Protein AF-A0AAD6RC47-F1 (afdb_monomer_lite)

pLDDT: mean 71.27, std 22.0, range [22.5, 93.69]

Organism: NCBI:txid444605

Foldseek 3Di:
DVVVQVVVLVVLLVLLVLLFVLFFLLQVLLLQLCPPVHQNQLLQLLLVLLLLVLLLVVLVVCVVVVVDDDDDDDVVLLLVLLVLVSLLSLLLVLLPQQWALLQSQLLLLVLLVLLVVCCCVPVVDDADPLLVVLSVLLSQLSNLQRVPDGDDDPVSVVSSVSNSNSLSVSLQSLQVVCVVRVGALSSVSNSNSVSNSVVSNVCSQVSSCVVPVDGSVPRDDDPSSVVSSVSSSVSSSSNSSSSSNNCNVPNSSLSSLVQVVLVVAQVVVVCVPPVDDDDPSNVRSSVSNLVSSLSSQVSVLVVVVVVVVVVVVVVVPDDPVVVVVVVVPDDDDDDDDDPPDPDPDSNVSSVVVVVDGDHHRDSHSSNNSNDPPDDDDDDDDDDDDDDDDDDDDDDDDDDDDDDDDDDDDDDDDDDDDDDDDDDDDDDDDDDDDDDDDDDDDDDDDDDDDDDDDDDDDDDDDDDDDDDDDDDDDDDDDDDDDDDDDDDDDDDDDDDDDDDDDDDDDDDDDDDDDDDDDDDDDPDPPPPPVVVVLVVLVVVVVVLVVVLVVLLVVLVVLLVVLVVQLVVLVVQLVVLVVQLVVLVVVLVVLVVVLVVCVVVVVVVSNVVSVVVSVVSVVSNVVSVVSNVVSVVSNVVSVVSNLVSLVSNLVSLLVSLVSLLVSLVVLLVVLVVLLVVLCVVLVVLVVVLVVLVVVLVVVVVVLVVVLVVLVVVLVVLVVVLVVVLVVLVVVLVVLVVVVVVVVVVPDPCPPCVVVVVVVVVVSVVVSVVSVVVNVVSVVVSVVVNVVSVVVVVVSVVVVVVSVVSVVVSVVSVVVSVVSSVVSNVSSVVSNVSSVVSNVSSVQSVLLSVLLVVQSVVQVVLVVLLVVLVVQLVVLVVVLVVLVVVLVVLVVVLVVLVVVLVVLVVVLVVLVVLLVVLVVVLVVLVVVLVVCVVVVVVVVSVVSVVVSVVSVVVNVVSVVVNVVSVVVSVVSVVVSVVSVVVSVVSVVVSVVSVLSSLVSLLLSLQSLLQQLQQVLVVCVVVVNVVSNVVSNVRSVVSVVSSVVSCVVNVDDPVVDPRQPHHHDSSCSSPDHSVVSLVVCVVSPNPSDD

Sequence (1086 aa):
MESENKKSAVSDVGAWAMNIISSVGIIMANKQLMSANGYAFGFATTLTGFHFTVTALVGLVSNATGLSVSKHVPMWELLWFSVVANVSITGMNLSLMLNSVGFYQISKLSMIPVVCIMEWILHSKQYSKEVKLSVLVVVIGVGVCTVTDVKVNAKGFICACLAVLSTSLQQITIGSLQKKYSIGSFELLSRTAPIQAVSLLILGPFIDYYLNGKFITNYKLSSGAILFIILSCSLAVFCNVSQYLCIGRFSATSFQVLGHMKTICVLTLGWLLFDSELTFKNIMGMFIAVLGMVVYSWAVEAEKRSNAKTTSYTKNSLTEEEIRLLKEGVESMPLKDVELAESKDFGEVVAMMMEEEDGMDSLFEGMVLFTPHQFTDEQPHQQLVEDPLKHPEESQSDDTVNNNSNNTLAEAGASAEEASHHQQLSEPLDENLFSSLQTLTQSQSQSQSDPISPSPTTDPTTQISSASRKKRRASFRIGYARDRTYPPDLNNHNDDDGHDADKNEDDASQSPSSIVANPIDTSLSDSQFKNKKDETLSQFDHLKSQISEKLDAARLLIASVSSARKDSISRRRKAAEDLNLASANHAHLEQQLEVACEAEDFETAERISDSLASAEKEKQTLLLALKDAEAHCDTIDSQMYHALDSQIAAEQECASLLQHFAKDAENNADLVLKNAQILSSKEIDDWFSSSQVLEAKKIELDIESHFINEARSRVSDSIQHSVEDDRNEKEILCKKKDVLAKELDHLLDLVKQKEMEIDENDTRIKAVDERIAAVVSDFKEIQSSINAKFDDLQSRLSQMHLQSEALSTKRKEIDRFLTEEEERGAKLRELVRVSEDEAKVYQEVVVLRKGLKSSILKSREEKLRLAKTEEELTLDVQMLQQEVSAARGSLQELSSTKSSIQQNISSLKQRSLFIDKRVPELEAEKKVAAVARNFKEAARIAAEAKSLGVEKDSLEIGLQKATSELKKLEEDIKDTVDRLQTTEGLILSKEKEVAMARFQRLLLISGAATAERFAALERGDTNEANLLLAEAEAANDEAKKLQPTYNFKEEEFLIPKQFIPVELVSNLGRKQLAELAASAHFPASQ

Radius of gyration: 60.45 Å; chains: 1; bounding box: 132×130×254 Å

Structure (mmCIF, N/CA/C/O backbone):
data_AF-A0AAD6RC47-F1
#
_entry.id   AF-A0AAD6RC47-F1
#
loop_
_atom_site.group_PDB
_atom_site.id
_atom_site.type_symbol
_atom_site.label_atom_id
_atom_site.label_alt_id
_atom_site.label_comp_id
_atom_site.label_asym_id
_atom_site.label_entity_id
_atom_site.label_seq_id
_atom_site.pdbx_PDB_ins_code
_atom_site.Cartn_x
_atom_site.Cartn_y
_atom_site.Cartn_z
_atom_site.occupancy
_atom_site.B_iso_or_equiv
_atom_site.auth_seq_id
_atom_site.auth_comp_id
_atom_site.auth_asym_id
_atom_site.auth_atom_id
_atom_site.pdbx_PDB_model_num
ATOM 1 N N . MET A 1 1 ? -15.053 4.505 -6.612 1.00 35.44 1 MET A N 1
ATOM 2 C CA . MET A 1 1 ? -13.867 5.018 -5.898 1.00 35.44 1 MET A CA 1
ATOM 3 C C . MET A 1 1 ? -12.557 4.698 -6.619 1.00 35.44 1 MET A C 1
ATOM 5 O O . MET A 1 1 ? -11.716 5.579 -6.683 1.00 35.44 1 MET A O 1
ATOM 9 N N . GLU A 1 2 ? -12.356 3.545 -7.270 1.00 28.00 2 GLU A N 1
ATOM 10 C CA . GLU A 1 2 ? -11.095 3.332 -8.023 1.00 28.00 2 GLU A CA 1
ATOM 11 C C . GLU A 1 2 ? -10.909 4.133 -9.298 1.00 28.00 2 GLU A C 1
ATOM 13 O O . GLU A 1 2 ? -9.781 4.488 -9.630 1.00 28.00 2 GLU A O 1
ATOM 18 N N . SER A 1 3 ? -11.992 4.505 -9.979 1.00 29.16 3 SER A N 1
ATOM 19 C CA . SER A 1 3 ? -11.889 5.445 -11.094 1.00 29.16 3 SER A CA 1
ATOM 20 C C . SER A 1 3 ? -11.401 6.831 -10.653 1.00 29.16 3 SER A C 1
ATOM 22 O O . SER A 1 3 ? -11.049 7.632 -11.513 1.00 29.16 3 SER A O 1
ATOM 24 N N . GLU A 1 4 ? -11.415 7.141 -9.351 1.00 34.25 4 GLU A N 1
ATOM 25 C CA . GLU A 1 4 ? -10.848 8.364 -8.763 1.00 34.25 4 GLU A CA 1
ATOM 26 C C . GLU A 1 4 ? -9.430 8.125 -8.216 1.00 34.25 4 GLU A C 1
ATOM 28 O O . GLU A 1 4 ? -8.558 8.959 -8.446 1.00 34.25 4 GLU A O 1
ATOM 33 N N . ASN A 1 5 ? -9.145 6.951 -7.632 1.00 39.72 5 ASN A N 1
ATOM 34 C CA . ASN A 1 5 ? -7.808 6.601 -7.118 1.00 39.72 5 ASN A CA 1
ATOM 35 C C . ASN A 1 5 ? -6.763 6.337 -8.221 1.00 39.72 5 ASN A C 1
ATOM 37 O O . ASN A 1 5 ? -5.630 6.802 -8.118 1.00 39.72 5 ASN A O 1
ATOM 41 N N . LYS A 1 6 ? -7.126 5.678 -9.334 1.00 38.78 6 LYS A N 1
ATOM 42 C CA . LYS A 1 6 ? -6.222 5.566 -10.501 1.00 38.78 6 LYS A CA 1
ATOM 43 C C . LYS A 1 6 ? -5.924 6.938 -11.108 1.00 38.78 6 LYS A C 1
ATOM 45 O O . LYS A 1 6 ? -4.822 7.177 -11.589 1.00 38.78 6 LYS A O 1
ATOM 50 N N . LYS A 1 7 ? -6.878 7.874 -11.032 1.00 42.72 7 LYS A N 1
ATOM 51 C CA . LYS A 1 7 ? -6.669 9.254 -11.489 1.00 42.72 7 LYS A CA 1
ATOM 52 C C . LYS A 1 7 ? -5.703 10.020 -10.589 1.00 42.72 7 LYS A C 1
ATOM 54 O O . LYS A 1 7 ? -4.973 10.846 -11.124 1.00 42.72 7 LYS A O 1
ATOM 59 N N . SER A 1 8 ? -5.660 9.767 -9.276 1.00 52.38 8 SER A N 1
ATOM 60 C CA . SER A 1 8 ? -4.725 10.465 -8.381 1.00 52.38 8 SER A CA 1
ATOM 61 C C . SER A 1 8 ? -3.284 9.997 -8.572 1.00 52.38 8 SER A C 1
ATOM 63 O O . SER A 1 8 ? -2.413 10.845 -8.717 1.00 52.38 8 SER A O 1
ATOM 65 N N . ALA A 1 9 ? -3.033 8.686 -8.675 1.00 55.97 9 ALA A N 1
ATOM 66 C CA . ALA A 1 9 ? -1.687 8.160 -8.933 1.00 55.97 9 ALA A CA 1
ATOM 67 C C . ALA A 1 9 ? -1.164 8.591 -10.315 1.00 55.97 9 ALA A C 1
ATOM 69 O O . ALA A 1 9 ? -0.074 9.146 -10.418 1.00 55.97 9 ALA A O 1
ATOM 70 N N . VAL A 1 10 ? -1.984 8.464 -11.367 1.00 60.69 10 VAL A N 1
ATOM 71 C CA . VAL A 1 10 ? -1.641 8.955 -12.716 1.00 60.69 10 VAL A CA 1
ATOM 72 C C . VAL A 1 10 ? -1.455 10.479 -12.730 1.00 60.69 10 VAL A C 1
ATOM 74 O O . VAL A 1 10 ? -0.577 10.991 -13.422 1.00 60.69 10 VAL A O 1
ATOM 77 N N . SER A 1 11 ? -2.231 11.227 -11.938 1.00 73.94 11 SER A N 1
ATOM 78 C CA . SER A 1 11 ? -2.055 12.678 -11.792 1.00 73.94 11 SER A CA 1
ATOM 79 C C . SER A 1 11 ? -0.764 13.047 -11.059 1.00 73.94 11 SER A C 1
ATOM 81 O O . SER A 1 11 ? -0.188 14.091 -11.364 1.00 73.94 11 SER A O 1
ATOM 83 N N . ASP A 1 12 ? -0.334 12.249 -10.088 1.00 74.75 12 ASP A N 1
ATOM 84 C CA . ASP A 1 12 ? 0.877 12.474 -9.302 1.00 74.75 12 ASP A CA 1
ATOM 85 C C . ASP A 1 12 ? 2.128 12.123 -10.126 1.00 74.75 12 ASP A C 1
ATOM 87 O O . ASP A 1 12 ? 3.067 12.923 -10.185 1.00 74.75 12 ASP A O 1
ATOM 91 N N . VAL A 1 13 ? 2.082 11.009 -10.868 1.00 74.88 13 VAL A N 1
ATOM 92 C CA . VAL A 1 13 ? 3.072 10.640 -11.895 1.00 74.88 13 VAL A CA 1
ATOM 93 C C . VAL A 1 13 ? 3.175 11.736 -12.945 1.00 74.88 13 VAL A C 1
ATOM 95 O O . VAL A 1 13 ? 4.265 12.227 -13.214 1.00 74.88 13 VAL A O 1
ATOM 98 N N . GLY A 1 14 ? 2.042 12.181 -13.496 1.00 78.56 14 GLY A N 1
ATOM 99 C CA . GLY A 1 14 ? 2.007 13.220 -14.523 1.00 78.56 14 GLY A CA 1
ATOM 100 C C . GLY A 1 14 ? 2.554 14.565 -14.039 1.00 78.56 14 GLY A C 1
ATOM 101 O O . GLY A 1 14 ? 3.274 15.237 -14.775 1.00 78.56 14 GLY A O 1
ATOM 102 N N . ALA A 1 15 ? 2.273 14.958 -12.790 1.00 78.00 15 ALA A N 1
ATOM 103 C CA . ALA A 1 15 ? 2.824 16.178 -12.198 1.00 78.00 15 ALA A CA 1
ATOM 104 C C . ALA A 1 15 ? 4.355 16.118 -12.065 1.00 78.00 15 ALA A C 1
ATOM 106 O O . ALA A 1 15 ? 5.039 17.114 -12.319 1.00 78.00 15 ALA A O 1
ATOM 107 N N . TRP A 1 16 ? 4.892 14.957 -11.688 1.00 78.00 16 TRP A N 1
ATOM 108 C CA . TRP A 1 16 ? 6.330 14.745 -11.561 1.00 78.00 16 TRP A CA 1
ATOM 109 C C . TRP A 1 16 ? 7.032 14.578 -12.914 1.00 78.00 16 TRP A C 1
ATOM 111 O O . TRP A 1 16 ? 8.073 15.191 -13.129 1.00 78.00 16 TRP A O 1
ATOM 121 N N . ALA A 1 17 ? 6.440 13.843 -13.856 1.00 80.44 17 ALA A N 1
ATOM 122 C CA . ALA A 1 17 ? 6.944 13.716 -15.222 1.00 80.44 17 ALA A CA 1
ATOM 123 C C . ALA A 1 17 ? 6.978 15.081 -15.923 1.00 80.44 17 ALA A C 1
ATOM 125 O O . ALA A 1 17 ? 7.981 15.447 -16.526 1.00 80.44 17 ALA A O 1
ATOM 126 N N . MET A 1 18 ? 5.932 15.903 -15.758 1.00 81.50 18 MET A N 1
ATOM 127 C CA . MET A 1 18 ? 5.927 17.284 -16.251 1.00 81.50 18 MET A CA 1
ATOM 128 C C . MET A 1 18 ? 7.059 18.108 -15.636 1.00 81.50 18 MET A C 1
ATOM 130 O O . MET A 1 18 ? 7.685 18.897 -16.348 1.00 81.50 18 MET A O 1
ATOM 134 N N . ASN A 1 19 ? 7.327 17.927 -14.336 1.00 81.75 19 ASN A N 1
ATOM 135 C CA . ASN A 1 19 ? 8.487 18.528 -13.692 1.00 81.75 19 ASN A CA 1
ATOM 136 C C . ASN A 1 19 ? 9.740 18.089 -14.436 1.00 81.75 19 ASN A C 1
ATOM 138 O O . ASN A 1 19 ? 10.331 18.940 -15.075 1.00 81.75 19 ASN A O 1
ATOM 142 N N . ILE A 1 20 ? 10.054 16.799 -14.487 1.00 76.06 20 ILE A N 1
ATOM 143 C CA . ILE A 1 20 ? 11.238 16.213 -15.139 1.00 76.06 20 ILE A CA 1
ATOM 144 C C . ILE A 1 20 ? 11.435 16.588 -16.608 1.00 76.06 20 ILE A C 1
ATOM 146 O O . ILE A 1 20 ? 12.539 16.960 -16.981 1.00 76.06 20 ILE A O 1
ATOM 150 N N . ILE A 1 21 ? 10.394 16.599 -17.433 1.00 80.12 21 ILE A N 1
ATOM 151 C CA . ILE A 1 21 ? 10.532 16.909 -18.862 1.00 80.12 21 ILE A CA 1
ATOM 152 C C . ILE A 1 21 ? 10.806 18.403 -19.079 1.00 80.12 21 ILE A C 1
ATOM 154 O O . ILE A 1 21 ? 11.741 18.782 -19.788 1.00 80.12 21 ILE A O 1
ATOM 158 N N . SER A 1 22 ? 10.000 19.273 -18.455 1.00 81.75 22 SER A N 1
ATOM 159 C CA . SER A 1 22 ? 10.143 20.735 -18.612 1.00 81.75 22 SER A CA 1
ATOM 160 C C . SER A 1 22 ? 11.505 21.223 -18.133 1.00 81.75 22 SER A C 1
ATOM 162 O O . SER A 1 22 ? 12.139 22.083 -18.741 1.00 81.75 22 SER A O 1
ATOM 164 N N . SER A 1 23 ? 11.947 20.574 -17.075 1.00 76.06 23 SER A N 1
ATOM 165 C CA . SER A 1 23 ? 13.247 20.620 -16.469 1.00 76.06 23 SER A CA 1
ATOM 166 C C . SER A 1 23 ? 14.424 20.325 -17.418 1.00 76.06 23 SER A C 1
ATOM 168 O O . SER A 1 23 ? 15.285 21.174 -17.626 1.00 76.06 23 SER A O 1
ATOM 170 N N . VAL A 1 24 ? 14.468 19.160 -18.077 1.00 73.50 24 VAL A N 1
ATOM 171 C CA . VAL A 1 24 ? 15.560 18.851 -19.039 1.00 73.50 24 VAL A CA 1
ATOM 172 C C . VAL A 1 24 ? 15.582 19.843 -20.165 1.00 73.50 24 VAL A C 1
ATOM 174 O O . VAL A 1 24 ? 16.645 20.340 -20.541 1.00 73.50 24 VAL A O 1
ATOM 177 N N . GLY A 1 25 ? 14.389 20.134 -20.687 1.00 77.50 25 GLY A N 1
ATOM 178 C CA . GLY A 1 25 ? 14.230 21.057 -21.788 1.00 77.50 25 GLY A CA 1
ATOM 179 C C . GLY A 1 25 ? 14.874 22.394 -21.450 1.00 77.50 25 GLY A C 1
ATOM 180 O O . GLY A 1 25 ? 15.633 22.930 -22.261 1.00 77.50 25 GLY A O 1
ATOM 181 N N . ILE A 1 26 ? 14.619 22.923 -20.248 1.00 78.69 26 ILE A N 1
ATOM 182 C CA . ILE A 1 26 ? 15.195 24.203 -19.847 1.00 78.69 26 ILE A CA 1
ATOM 183 C C . ILE A 1 26 ? 16.703 24.120 -19.609 1.00 78.69 26 ILE A C 1
ATOM 185 O O . ILE A 1 26 ? 17.404 25.043 -20.025 1.00 78.69 26 ILE A O 1
ATOM 189 N N . ILE A 1 27 ? 17.237 23.024 -19.048 1.00 75.25 27 ILE A N 1
ATOM 190 C CA . ILE A 1 27 ? 18.694 22.841 -18.964 1.00 75.25 27 ILE A CA 1
ATOM 191 C C . ILE A 1 27 ? 19.321 22.878 -20.359 1.00 75.25 27 ILE A C 1
ATOM 193 O O . ILE A 1 27 ? 20.287 23.606 -20.580 1.00 75.25 27 ILE A O 1
ATOM 197 N N . MET A 1 28 ? 18.816 22.073 -21.294 1.00 74.00 28 MET A N 1
ATOM 198 C CA . MET A 1 28 ? 19.397 21.935 -22.631 1.00 74.00 28 MET A CA 1
ATOM 199 C C . MET A 1 28 ? 19.311 23.250 -23.408 1.00 74.00 28 MET A C 1
ATOM 201 O O . MET A 1 28 ? 20.296 23.670 -24.023 1.00 74.00 28 MET A O 1
ATOM 205 N N . ALA A 1 29 ? 18.167 23.936 -23.324 1.00 82.12 29 ALA A N 1
ATOM 206 C CA . ALA A 1 29 ? 17.982 25.252 -23.920 1.00 82.12 29 ALA A CA 1
ATOM 207 C C . ALA A 1 29 ? 18.952 26.281 -23.320 1.00 82.12 29 ALA A C 1
ATOM 209 O O . ALA A 1 29 ? 19.597 27.019 -24.065 1.00 82.12 29 ALA A O 1
ATOM 210 N N . ASN A 1 30 ? 19.122 26.292 -21.994 1.00 82.56 30 ASN A N 1
ATOM 211 C CA . ASN A 1 30 ? 20.060 27.191 -21.322 1.00 82.56 30 ASN A CA 1
ATOM 212 C C . ASN A 1 30 ? 21.512 26.849 -21.640 1.00 82.56 30 ASN A C 1
ATOM 214 O O . ASN A 1 30 ? 22.308 27.753 -21.864 1.00 82.56 30 ASN A O 1
ATOM 218 N N . LYS A 1 31 ? 21.864 25.566 -21.748 1.00 74.88 31 LYS A N 1
ATOM 219 C CA . LYS A 1 31 ? 23.201 25.132 -22.158 1.00 74.88 31 LYS A CA 1
ATOM 220 C C . LYS A 1 31 ? 23.544 25.672 -23.541 1.00 74.88 31 LYS A C 1
ATOM 222 O O . LYS A 1 31 ? 24.598 26.280 -23.694 1.00 74.88 31 LYS A O 1
ATOM 227 N N . GLN A 1 32 ? 22.659 25.515 -24.525 1.00 80.56 32 GLN A N 1
ATOM 228 C CA . GLN A 1 32 ? 22.898 26.058 -25.868 1.00 80.56 32 GLN A CA 1
ATOM 229 C C . GLN A 1 32 ? 22.910 27.585 -25.897 1.00 80.56 32 GLN A C 1
ATOM 231 O O . GLN A 1 32 ? 23.679 28.197 -26.639 1.00 80.56 32 GLN A O 1
ATOM 236 N N . LEU A 1 33 ? 22.105 28.221 -25.051 1.00 82.12 33 LEU A N 1
ATOM 237 C CA . LEU A 1 33 ? 22.077 29.671 -24.934 1.00 82.12 33 LEU A CA 1
ATOM 238 C C . LEU A 1 33 ? 23.366 30.235 -24.304 1.00 82.12 33 LEU A C 1
ATOM 240 O O . LEU A 1 33 ? 23.866 31.273 -24.738 1.00 82.12 33 LEU A O 1
ATOM 244 N N . MET A 1 34 ? 23.925 29.557 -23.305 1.00 79.00 34 MET A N 1
ATOM 245 C CA . MET A 1 34 ? 24.996 30.087 -22.457 1.00 79.00 34 MET A CA 1
ATOM 246 C C . MET A 1 34 ? 26.388 29.518 -22.746 1.00 79.00 34 MET A C 1
ATOM 248 O O . MET A 1 34 ? 27.381 30.142 -22.376 1.00 79.00 34 MET A O 1
ATOM 252 N N . SER A 1 35 ? 26.487 28.352 -23.388 1.00 77.50 35 SER A N 1
ATOM 253 C CA . SER A 1 35 ? 27.766 27.739 -23.759 1.00 77.50 35 SER A CA 1
ATOM 254 C C . SER A 1 35 ? 28.571 28.646 -24.692 1.00 77.50 35 SER A C 1
ATOM 256 O O . SER A 1 35 ? 28.009 29.342 -25.543 1.00 77.50 35 SER A O 1
ATOM 258 N N . ALA A 1 36 ? 29.901 28.590 -24.565 1.00 71.38 36 ALA A N 1
ATOM 259 C CA . ALA A 1 36 ? 30.834 29.300 -25.438 1.00 71.38 36 ALA A CA 1
ATOM 260 C C . ALA A 1 36 ? 30.718 28.860 -26.909 1.00 71.38 36 ALA A C 1
ATOM 262 O O . ALA A 1 36 ? 30.894 29.683 -27.801 1.00 71.38 36 ALA A O 1
ATOM 263 N N . ASN A 1 37 ? 30.352 27.594 -27.152 1.00 70.44 37 ASN A N 1
ATOM 264 C CA . ASN A 1 37 ? 30.123 27.041 -28.495 1.00 70.44 37 ASN A CA 1
ATOM 265 C C . ASN A 1 37 ? 28.698 27.306 -29.023 1.00 70.44 37 ASN A C 1
ATOM 267 O O . ASN A 1 37 ? 28.378 26.921 -30.144 1.00 70.44 37 ASN A O 1
ATOM 271 N N . GLY A 1 38 ? 27.834 27.911 -28.202 1.00 79.38 38 GLY A N 1
ATOM 272 C CA . GLY A 1 38 ? 26.462 28.274 -28.546 1.00 79.38 38 GLY A CA 1
ATOM 273 C C . GLY A 1 38 ? 26.320 29.782 -28.750 1.00 79.38 38 GLY A C 1
ATOM 274 O O . GLY A 1 38 ? 27.007 30.377 -29.578 1.00 79.38 38 GLY A O 1
ATOM 275 N N . TYR A 1 39 ? 25.429 30.416 -27.983 1.00 83.00 39 TYR A N 1
ATOM 276 C CA . TYR A 1 39 ? 25.180 31.863 -28.077 1.00 83.00 39 TYR A CA 1
ATOM 277 C C . TYR A 1 39 ? 25.917 32.707 -27.022 1.00 83.00 39 TYR A C 1
ATOM 279 O O . TYR A 1 39 ? 25.817 33.936 -27.061 1.00 83.00 39 TYR A O 1
ATOM 287 N N . ALA A 1 40 ? 26.667 32.096 -26.098 1.00 82.06 40 ALA A N 1
ATOM 288 C CA . ALA A 1 40 ? 27.474 32.784 -25.082 1.00 82.06 40 ALA A CA 1
ATOM 289 C C . ALA A 1 40 ? 26.715 33.857 -24.262 1.00 82.06 40 ALA A C 1
ATOM 291 O O . ALA A 1 40 ? 27.273 34.890 -23.874 1.00 82.06 40 ALA A O 1
ATOM 292 N N . PHE A 1 41 ? 25.422 33.643 -24.000 1.00 80.62 41 PHE A N 1
ATOM 293 C CA . PHE A 1 41 ? 24.602 34.533 -23.178 1.00 80.62 41 PHE A CA 1
ATOM 294 C C . PHE A 1 41 ? 24.903 34.318 -21.684 1.00 80.62 41 PHE A C 1
ATOM 296 O O . PHE A 1 41 ? 24.209 33.586 -20.993 1.00 80.62 41 PHE A O 1
ATOM 303 N N . GLY A 1 42 ? 25.950 34.951 -21.155 1.00 76.94 42 GLY A N 1
ATOM 304 C CA . GLY A 1 42 ? 26.418 34.729 -19.774 1.00 76.94 42 GLY A CA 1
ATOM 305 C C . GLY A 1 42 ? 25.535 35.282 -18.637 1.00 76.94 42 GLY A C 1
ATOM 306 O O . GLY A 1 42 ? 25.923 35.194 -17.478 1.00 76.94 42 GLY A O 1
ATOM 307 N N . PHE A 1 43 ? 24.366 35.868 -18.913 1.00 83.88 43 PHE A N 1
ATOM 308 C CA . PHE A 1 43 ? 23.556 36.614 -17.931 1.00 83.88 43 PHE A CA 1
ATOM 309 C C . PHE A 1 43 ? 22.524 35.727 -17.214 1.00 83.88 43 PHE A C 1
ATOM 311 O O . PHE A 1 43 ? 21.318 35.829 -17.448 1.00 83.88 43 PHE A O 1
ATOM 318 N N . ALA A 1 44 ? 23.006 34.824 -16.357 1.00 78.50 44 ALA A N 1
ATOM 319 C CA . ALA A 1 44 ? 22.210 33.795 -15.683 1.00 78.50 44 ALA A CA 1
ATOM 320 C C . ALA A 1 44 ? 21.065 34.344 -14.805 1.00 78.50 44 ALA A C 1
ATOM 322 O O . ALA A 1 44 ? 19.920 33.883 -14.865 1.00 78.50 44 ALA A O 1
ATOM 323 N N . THR A 1 45 ? 21.352 35.345 -13.978 1.00 82.94 45 THR A N 1
ATOM 324 C CA . THR A 1 45 ? 20.380 35.892 -13.021 1.00 82.94 45 THR A CA 1
ATOM 325 C C . THR A 1 45 ? 19.307 36.698 -13.746 1.00 82.94 45 THR A C 1
ATOM 327 O O . THR A 1 45 ? 18.120 36.599 -13.432 1.00 82.94 45 THR A O 1
ATOM 330 N N . THR A 1 46 ? 19.705 37.438 -14.778 1.00 86.44 46 THR A N 1
ATOM 331 C CA . THR A 1 46 ? 18.802 38.214 -15.629 1.00 86.44 46 THR A CA 1
ATOM 332 C C . THR A 1 46 ? 17.926 37.304 -16.490 1.00 86.44 46 THR A C 1
ATOM 334 O O . THR A 1 46 ? 16.733 37.573 -16.628 1.00 86.44 46 THR A O 1
ATOM 337 N N . LEU A 1 47 ? 18.465 36.181 -16.988 1.00 85.38 47 LEU A N 1
ATOM 338 C CA . LEU A 1 47 ? 17.681 35.146 -17.673 1.00 85.38 47 LEU A CA 1
ATOM 339 C C . LEU A 1 47 ? 16.567 34.602 -16.773 1.00 85.38 47 LEU A C 1
ATOM 341 O O . LEU A 1 47 ? 15.421 34.483 -17.200 1.00 85.38 47 LEU A O 1
ATOM 345 N N . THR A 1 48 ? 16.888 34.362 -15.501 1.00 87.00 48 THR A N 1
ATOM 346 C CA . THR A 1 48 ? 15.907 33.920 -14.500 1.00 87.00 48 THR A CA 1
ATOM 347 C C . THR A 1 48 ? 14.838 34.996 -14.248 1.00 87.00 48 THR A C 1
ATOM 349 O O . THR A 1 48 ? 13.658 34.690 -14.078 1.00 87.00 48 THR A O 1
ATOM 352 N N . GLY A 1 49 ? 15.211 36.280 -14.306 1.00 88.94 49 GLY A N 1
ATOM 353 C CA . GLY A 1 49 ? 14.258 37.394 -14.315 1.00 88.94 49 GLY A CA 1
ATOM 354 C C . GLY A 1 49 ? 13.283 37.338 -15.500 1.00 88.94 49 GLY A C 1
ATOM 355 O O . GLY A 1 49 ? 12.078 37.522 -15.310 1.00 88.94 49 GLY A O 1
ATOM 356 N N . PHE A 1 50 ? 13.757 37.011 -16.708 1.00 90.44 50 PHE A N 1
ATOM 357 C CA . PHE A 1 50 ? 12.892 36.818 -17.882 1.00 90.44 50 PHE A CA 1
ATOM 358 C C . PHE A 1 50 ? 11.952 35.618 -17.730 1.00 90.44 50 PHE A C 1
ATOM 360 O O . PHE A 1 50 ? 10.765 35.733 -18.037 1.00 90.44 50 PHE A O 1
ATOM 367 N N . HIS A 1 51 ? 12.428 34.509 -17.166 1.00 91.75 51 HIS A N 1
ATOM 368 C CA . HIS A 1 51 ? 11.599 33.339 -16.860 1.00 91.75 51 HIS A CA 1
ATOM 369 C C . HIS A 1 51 ? 10.418 33.673 -15.952 1.00 91.75 51 HIS A C 1
ATOM 371 O O . HIS A 1 51 ? 9.268 33.361 -16.278 1.00 91.75 51 HIS A O 1
ATOM 377 N N . PHE A 1 52 ? 10.677 34.356 -14.833 1.00 91.06 52 PHE A N 1
ATOM 378 C CA . PHE A 1 52 ? 9.614 34.783 -13.924 1.00 91.06 52 PHE A CA 1
ATOM 379 C C . PHE A 1 52 ? 8.722 35.866 -14.535 1.00 91.06 52 PHE A C 1
ATOM 381 O O . PHE A 1 52 ? 7.537 35.912 -14.218 1.00 91.06 52 PHE A O 1
ATOM 388 N N . THR A 1 53 ? 9.239 36.686 -15.454 1.00 93.50 53 THR A N 1
ATOM 389 C CA . THR A 1 53 ? 8.440 37.682 -16.188 1.00 93.50 53 THR A CA 1
ATOM 390 C C . THR A 1 53 ? 7.416 37.013 -17.099 1.00 93.50 53 THR A C 1
ATOM 392 O O . THR A 1 53 ? 6.237 37.361 -17.057 1.00 93.50 53 THR A O 1
ATOM 395 N N . VAL A 1 54 ? 7.829 36.013 -17.883 1.00 93.12 54 VAL A N 1
ATOM 396 C CA . VAL A 1 54 ? 6.906 35.250 -18.739 1.00 93.12 54 VAL A CA 1
ATOM 397 C C . VAL A 1 54 ? 5.939 34.423 -17.887 1.00 93.12 54 VAL A C 1
ATOM 399 O O . VAL A 1 54 ? 4.745 34.397 -18.174 1.00 93.12 54 VAL A O 1
ATOM 402 N N . THR A 1 55 ? 6.406 33.848 -16.776 1.00 91.19 55 THR A N 1
ATOM 403 C CA . THR A 1 55 ? 5.544 33.151 -15.802 1.00 91.19 55 THR A CA 1
ATOM 404 C C . THR A 1 55 ? 4.483 34.086 -15.206 1.00 91.19 55 THR A C 1
ATOM 406 O O . THR A 1 55 ? 3.307 33.727 -15.135 1.00 91.19 55 THR A O 1
ATOM 409 N N . ALA A 1 56 ? 4.864 35.310 -14.833 1.00 91.94 56 ALA A N 1
ATOM 410 C CA . ALA A 1 56 ? 3.946 36.332 -14.344 1.00 91.94 56 ALA A CA 1
ATOM 411 C C . ALA A 1 56 ? 2.937 36.751 -15.422 1.00 91.94 56 ALA A C 1
ATOM 413 O O . ALA A 1 56 ? 1.749 36.864 -15.130 1.00 91.94 56 ALA A O 1
ATOM 414 N N . LEU A 1 57 ? 3.381 36.932 -16.670 1.00 92.00 57 LEU A N 1
ATOM 415 C CA . LEU A 1 57 ? 2.509 37.283 -17.791 1.00 92.00 57 LEU A CA 1
ATOM 416 C C . LEU A 1 57 ? 1.457 36.196 -18.050 1.00 92.00 57 LEU A C 1
ATOM 418 O O . LEU A 1 57 ? 0.276 36.512 -18.169 1.00 92.00 57 LEU A O 1
ATOM 422 N N . VAL A 1 58 ? 1.865 34.924 -18.070 1.00 90.19 58 VAL A N 1
ATOM 423 C CA . VAL A 1 58 ? 0.949 33.781 -18.208 1.00 90.19 58 VAL A CA 1
ATOM 424 C C . VAL A 1 58 ? -0.057 33.745 -17.053 1.00 90.19 58 VAL A C 1
ATOM 426 O O . VAL A 1 58 ? -1.254 33.579 -17.289 1.00 90.19 58 VAL A O 1
ATOM 429 N N . GLY A 1 59 ? 0.390 33.980 -15.815 1.00 87.06 59 GLY A N 1
ATOM 430 C CA . GLY A 1 59 ? -0.494 34.081 -14.650 1.00 87.06 59 GLY A CA 1
ATOM 431 C C . GLY A 1 59 ? -1.510 35.227 -14.758 1.00 87.06 59 GLY A C 1
ATOM 432 O O . GLY A 1 59 ? -2.696 35.031 -14.491 1.00 87.06 59 GLY A O 1
ATOM 433 N N . LEU A 1 60 ? -1.080 36.408 -15.212 1.00 86.38 60 LEU A N 1
ATOM 434 C CA . LEU A 1 60 ? -1.954 37.570 -15.417 1.00 86.38 60 LEU A CA 1
ATOM 435 C C . LEU A 1 60 ? -2.998 37.321 -16.515 1.00 86.38 60 LEU A C 1
ATOM 437 O O . LEU A 1 60 ? -4.173 37.633 -16.316 1.00 86.38 60 LEU A O 1
ATOM 441 N N . VAL A 1 61 ? -2.597 36.725 -17.644 1.00 86.81 61 VAL A N 1
ATOM 442 C CA . VAL A 1 61 ? -3.506 36.361 -18.747 1.00 86.81 61 VAL A CA 1
ATOM 443 C C . VAL A 1 61 ? -4.511 35.295 -18.300 1.00 86.81 61 VAL A C 1
ATOM 445 O O . VAL A 1 61 ? -5.700 35.400 -18.603 1.00 86.81 61 VAL A O 1
ATOM 448 N N . SER A 1 62 ? -4.072 34.303 -17.523 1.00 82.44 62 SER A N 1
ATOM 449 C CA . SER A 1 62 ? -4.954 33.271 -16.967 1.00 82.44 62 SER A CA 1
ATOM 450 C C . SER A 1 62 ? -5.983 33.842 -15.983 1.00 82.44 62 SER A C 1
ATOM 452 O O . SER A 1 62 ? -7.124 33.384 -15.948 1.00 82.44 62 SER A O 1
ATOM 454 N N . ASN A 1 63 ? -5.606 34.850 -15.192 1.00 78.75 63 ASN A N 1
ATOM 455 C CA . ASN A 1 63 ? -6.525 35.538 -14.285 1.00 78.75 63 ASN A CA 1
ATOM 456 C C . ASN A 1 63 ? -7.528 36.415 -15.060 1.00 78.75 63 ASN A C 1
ATOM 458 O O . ASN A 1 63 ? -8.718 36.418 -14.758 1.00 78.75 63 ASN A O 1
ATOM 462 N N . ALA A 1 64 ? -7.074 37.108 -16.111 1.00 78.56 64 ALA A N 1
ATOM 463 C CA . ALA A 1 64 ? -7.928 37.945 -16.960 1.00 78.56 64 ALA A CA 1
ATOM 464 C C . ALA A 1 64 ? -8.958 37.141 -17.780 1.00 78.56 64 ALA A C 1
ATOM 466 O O . ALA A 1 64 ? -10.037 37.646 -18.076 1.00 78.56 64 ALA A O 1
ATOM 467 N N . THR A 1 65 ? -8.640 35.892 -18.132 1.00 80.50 65 THR A N 1
ATOM 468 C CA . THR A 1 65 ? -9.523 34.981 -18.887 1.00 80.50 65 THR A CA 1
ATOM 469 C C . THR A 1 65 ? -10.496 34.189 -18.004 1.00 80.50 65 THR A C 1
ATOM 471 O O . THR A 1 65 ? -11.314 33.437 -18.527 1.00 80.50 65 THR A O 1
ATOM 474 N N . GLY A 1 66 ? -10.456 34.370 -16.677 1.00 67.44 66 GLY A N 1
ATOM 475 C CA . GLY A 1 66 ? -11.388 33.734 -15.737 1.00 67.44 66 GLY A CA 1
ATOM 476 C C . GLY A 1 66 ? -11.099 32.260 -15.433 1.00 67.44 66 GLY A C 1
ATOM 477 O O . GLY A 1 66 ? -11.941 31.587 -14.844 1.00 67.44 66 GLY A O 1
ATOM 478 N N . LEU A 1 67 ? -9.918 31.753 -15.803 1.00 59.53 67 LEU A N 1
ATOM 479 C CA . LEU A 1 67 ? -9.505 30.365 -15.552 1.00 59.53 67 LEU A CA 1
ATOM 480 C C . LEU A 1 67 ? -9.098 30.104 -14.088 1.00 59.53 67 LEU A C 1
ATOM 482 O O . LEU A 1 67 ? -8.968 28.946 -13.698 1.00 59.53 67 LEU A O 1
ATOM 486 N N . SER A 1 68 ? -8.906 31.150 -13.271 1.00 57.47 68 SER A N 1
ATOM 487 C CA . SER A 1 68 ? -8.452 31.033 -11.877 1.00 57.47 68 SER A CA 1
ATOM 488 C C . SER A 1 68 ? -9.255 31.930 -10.925 1.00 57.47 68 SER A C 1
ATOM 490 O O . SER A 1 68 ? -9.577 33.072 -11.252 1.00 57.47 68 SER A O 1
ATOM 492 N N . VAL A 1 69 ? -9.594 31.416 -9.735 1.00 56.78 69 VAL A N 1
ATOM 493 C CA . VAL A 1 69 ? -10.349 32.145 -8.700 1.00 56.78 69 VAL A CA 1
ATOM 494 C C . VAL A 1 69 ? -9.378 32.754 -7.690 1.00 56.78 69 VAL A C 1
ATOM 496 O O . VAL A 1 69 ? -8.754 32.054 -6.894 1.00 56.78 69 VAL A O 1
ATOM 499 N N . SER A 1 70 ? -9.296 34.083 -7.700 1.00 55.06 70 SER A N 1
ATOM 500 C CA . SER A 1 70 ? -8.426 34.880 -6.833 1.00 55.06 70 SER A CA 1
ATOM 501 C C . SER A 1 70 ? -8.786 34.743 -5.343 1.00 55.06 70 SER A C 1
ATOM 503 O O . SER A 1 70 ? -9.768 35.332 -4.885 1.00 55.06 70 SER A O 1
ATOM 505 N N . LYS A 1 71 ? -7.943 34.058 -4.557 1.00 67.44 71 LYS A N 1
ATOM 506 C CA . LYS A 1 71 ? -7.973 34.073 -3.078 1.00 67.44 71 LYS A CA 1
ATOM 507 C C . LYS A 1 71 ? -6.939 35.064 -2.520 1.00 67.44 71 LYS A C 1
ATOM 509 O O . LYS A 1 71 ? -5.889 35.282 -3.120 1.00 67.44 71 LYS A O 1
ATOM 514 N N . HIS A 1 72 ? -7.235 35.693 -1.380 1.00 72.88 72 HIS A N 1
ATOM 515 C CA . HIS A 1 72 ? -6.375 36.728 -0.792 1.00 72.88 72 HIS A CA 1
ATOM 516 C C . HIS A 1 72 ? -5.227 36.122 0.036 1.00 72.88 72 HIS A C 1
ATOM 518 O O . HIS A 1 72 ? -5.481 35.414 1.007 1.00 72.88 72 HIS A O 1
ATOM 524 N N . VAL A 1 73 ? -3.979 36.452 -0.323 1.00 78.81 73 VAL A N 1
ATOM 525 C CA . VAL A 1 73 ? -2.766 36.208 0.482 1.00 78.81 73 VAL A CA 1
ATOM 526 C C . VAL A 1 73 ? -2.186 37.566 0.888 1.00 78.81 73 VAL A C 1
ATOM 528 O O . VAL A 1 73 ? -2.074 38.445 0.027 1.00 78.81 73 VAL A O 1
ATOM 531 N N . PRO A 1 74 ? -1.807 37.774 2.159 1.00 85.69 74 PRO A N 1
ATOM 532 C CA . PRO A 1 74 ? -1.227 39.034 2.603 1.00 85.69 74 PRO A CA 1
ATOM 533 C C . PRO A 1 74 ? 0.082 39.345 1.864 1.00 85.69 74 PRO A C 1
ATOM 535 O O . PRO A 1 74 ? 1.002 38.528 1.806 1.00 85.69 74 PRO A O 1
ATOM 538 N N . MET A 1 75 ? 0.193 40.574 1.349 1.00 83.94 75 MET A N 1
ATOM 539 C CA . MET A 1 75 ? 1.344 41.033 0.554 1.00 83.94 75 MET A CA 1
ATOM 540 C C . MET A 1 75 ? 2.682 40.929 1.295 1.00 83.94 75 MET A C 1
ATOM 542 O O . MET A 1 75 ? 3.713 40.724 0.661 1.00 83.94 75 MET A O 1
ATOM 546 N N . TRP A 1 76 ? 2.677 41.038 2.626 1.00 87.31 76 TRP A N 1
ATOM 547 C CA . TRP A 1 76 ? 3.884 40.902 3.444 1.00 87.31 76 TRP A CA 1
ATOM 548 C C . TRP A 1 76 ? 4.494 39.496 3.369 1.00 87.31 76 TRP A C 1
ATOM 550 O O . TRP A 1 76 ? 5.707 39.363 3.223 1.00 87.31 76 TRP A O 1
ATOM 560 N N . GLU A 1 77 ? 3.665 38.446 3.399 1.00 87.56 77 GLU A N 1
ATOM 561 C CA . GLU A 1 77 ? 4.140 37.060 3.287 1.00 87.56 77 GLU A CA 1
ATOM 562 C C . GLU A 1 77 ? 4.686 36.775 1.882 1.00 87.56 77 GLU A C 1
ATOM 564 O O . GLU A 1 77 ? 5.718 36.120 1.747 1.00 87.56 77 GLU A O 1
ATOM 569 N N . LEU A 1 78 ? 4.054 37.333 0.841 1.00 88.31 78 LEU A N 1
ATOM 570 C CA . LEU A 1 78 ? 4.526 37.226 -0.545 1.00 88.31 78 LEU A CA 1
ATOM 571 C C . LEU A 1 78 ? 5.855 37.965 -0.770 1.00 88.31 78 LEU A C 1
ATOM 573 O O . LEU A 1 78 ? 6.736 37.461 -1.466 1.00 88.31 78 LEU A O 1
ATOM 577 N N . LEU A 1 79 ? 6.017 39.145 -0.164 1.00 89.06 79 LEU A N 1
ATOM 578 C CA . LEU A 1 79 ? 7.251 39.926 -0.246 1.00 89.06 79 LEU A CA 1
ATOM 579 C C . LEU A 1 79 ? 8.403 39.211 0.471 1.00 89.06 79 LEU A C 1
ATOM 581 O O . LEU A 1 79 ? 9.479 39.058 -0.104 1.00 89.06 79 LEU A O 1
ATOM 585 N N . TRP A 1 80 ? 8.164 38.724 1.694 1.00 91.38 80 TRP A N 1
ATOM 586 C CA . TRP A 1 80 ? 9.138 37.929 2.444 1.00 91.38 80 TRP A CA 1
ATOM 587 C C . TRP A 1 80 ? 9.542 36.664 1.681 1.00 91.38 80 TRP A C 1
ATOM 589 O O . TRP A 1 80 ? 10.732 36.396 1.508 1.00 91.38 80 TRP A O 1
ATOM 599 N N . PHE A 1 81 ? 8.558 35.931 1.152 1.00 90.94 81 PHE A N 1
ATOM 600 C CA . PHE A 1 81 ? 8.794 34.767 0.305 1.00 90.94 81 PHE A CA 1
ATOM 601 C C . PHE A 1 81 ? 9.686 35.107 -0.896 1.00 90.94 81 PHE A C 1
ATOM 603 O O . PHE A 1 81 ? 10.664 34.407 -1.148 1.00 90.94 81 PHE A O 1
ATOM 610 N N . SER A 1 82 ? 9.386 36.197 -1.609 1.00 88.31 82 SER A N 1
ATOM 611 C CA . SER A 1 82 ? 10.166 36.618 -2.775 1.00 88.31 82 SER A CA 1
ATOM 612 C C . SER A 1 82 ? 11.615 36.943 -2.417 1.00 88.31 82 SER A C 1
ATOM 614 O O . SER A 1 82 ? 12.512 36.608 -3.186 1.00 88.31 82 SER A O 1
ATOM 616 N N . VAL A 1 83 ? 11.866 37.571 -1.263 1.00 90.75 83 VAL A N 1
ATOM 617 C CA . VAL A 1 83 ? 13.233 37.845 -0.794 1.00 90.75 83 VAL A CA 1
ATOM 618 C C . VAL A 1 83 ? 13.985 36.537 -0.561 1.00 90.75 83 VAL A C 1
ATOM 620 O O . VAL A 1 83 ? 15.066 36.349 -1.115 1.00 90.75 83 VAL A O 1
ATOM 623 N N . VAL A 1 84 ? 13.395 35.609 0.198 1.00 90.56 84 VAL A N 1
ATOM 624 C CA . VAL A 1 84 ? 13.996 34.295 0.483 1.00 90.56 84 VAL A CA 1
ATOM 625 C C . VAL A 1 84 ? 14.270 33.522 -0.811 1.00 90.56 84 VAL A C 1
ATOM 627 O O . VAL A 1 84 ? 15.358 32.973 -0.991 1.00 90.56 84 VAL A O 1
ATOM 630 N N . ALA A 1 85 ? 13.316 33.526 -1.742 1.00 86.75 85 ALA A N 1
ATOM 631 C CA . ALA A 1 85 ? 13.433 32.816 -3.008 1.00 86.75 85 ALA A CA 1
ATOM 632 C C . ALA A 1 85 ? 14.529 33.395 -3.919 1.00 86.75 85 ALA A C 1
ATOM 634 O O . ALA A 1 85 ? 15.302 32.654 -4.521 1.00 86.75 85 ALA A O 1
ATOM 635 N N . ASN A 1 86 ? 14.661 34.718 -3.989 1.00 87.62 86 ASN A N 1
ATOM 636 C CA . ASN A 1 86 ? 15.704 35.342 -4.805 1.00 87.62 86 ASN A CA 1
ATOM 637 C C . ASN A 1 86 ? 17.103 35.158 -4.216 1.00 87.62 86 ASN A C 1
ATOM 639 O O . ASN A 1 86 ? 18.066 34.998 -4.969 1.00 87.62 86 ASN A O 1
ATOM 643 N N . VAL A 1 87 ? 17.220 35.167 -2.883 1.00 88.56 87 VAL A N 1
ATOM 644 C CA . VAL A 1 87 ? 18.473 34.847 -2.184 1.00 88.56 87 VAL A CA 1
ATOM 645 C C . VAL A 1 87 ? 18.875 33.396 -2.448 1.00 88.56 87 VAL A C 1
ATOM 647 O O . VAL A 1 87 ? 20.050 33.140 -2.701 1.00 88.56 87 VAL A O 1
ATOM 650 N N . SER A 1 88 ? 17.919 32.462 -2.472 1.00 86.06 88 SER A N 1
ATOM 651 C CA . SER A 1 88 ? 18.156 31.073 -2.886 1.00 86.06 88 SER A CA 1
ATOM 652 C C . SER A 1 88 ? 18.703 30.987 -4.317 1.00 86.06 88 SER A C 1
ATOM 654 O O . SER A 1 88 ? 19.798 30.458 -4.507 1.00 86.06 88 SER A O 1
ATOM 656 N N . ILE A 1 89 ? 18.000 31.557 -5.304 1.00 81.56 89 ILE A N 1
ATOM 657 C CA . ILE A 1 89 ? 18.385 31.507 -6.728 1.00 81.56 89 ILE A CA 1
ATOM 658 C C . ILE A 1 89 ? 19.779 32.105 -6.937 1.00 81.56 89 ILE A C 1
ATOM 660 O O . ILE A 1 89 ? 20.668 31.472 -7.509 1.00 81.56 89 ILE A O 1
ATOM 664 N N . THR A 1 90 ? 19.988 33.317 -6.424 1.00 80.56 90 THR A N 1
ATOM 665 C CA . THR A 1 90 ? 21.263 34.028 -6.551 1.00 80.56 90 THR A CA 1
ATOM 666 C C . THR A 1 90 ? 22.384 33.270 -5.848 1.00 80.56 90 THR A C 1
ATOM 668 O O . THR A 1 90 ? 23.466 33.100 -6.405 1.00 80.56 90 THR A O 1
ATOM 671 N N . GLY A 1 91 ? 22.125 32.786 -4.631 1.00 83.00 91 GLY A N 1
ATOM 672 C CA . GLY A 1 91 ? 23.094 32.043 -3.835 1.00 83.00 91 GLY A CA 1
ATOM 673 C C . GLY A 1 91 ? 23.500 30.721 -4.485 1.00 83.00 91 GLY A C 1
ATOM 674 O O . GLY A 1 91 ? 24.680 30.378 -4.464 1.00 83.00 91 GLY A O 1
ATOM 675 N N . MET A 1 92 ? 22.558 30.004 -5.107 1.00 79.31 92 MET A N 1
ATOM 676 C CA . MET A 1 92 ? 22.847 28.761 -5.828 1.00 79.31 92 MET A CA 1
ATOM 677 C C . MET A 1 92 ? 23.689 29.013 -7.080 1.00 79.31 92 MET A C 1
ATOM 679 O O . MET A 1 92 ? 24.671 28.303 -7.297 1.00 79.31 92 MET A O 1
ATOM 683 N N . ASN A 1 93 ? 23.368 30.046 -7.861 1.00 77.50 93 ASN A N 1
ATOM 684 C CA . ASN A 1 93 ? 24.144 30.409 -9.051 1.00 77.50 93 ASN A CA 1
ATOM 685 C C . ASN A 1 93 ? 25.560 30.883 -8.682 1.00 77.50 93 ASN A C 1
ATOM 687 O O . ASN A 1 93 ? 26.540 30.488 -9.310 1.00 77.50 93 ASN A O 1
ATOM 691 N N . LEU A 1 94 ? 25.687 31.670 -7.610 1.00 77.94 94 LEU A N 1
ATOM 692 C CA . LEU A 1 94 ? 26.978 32.125 -7.096 1.00 77.94 94 LEU A CA 1
ATOM 693 C C . LEU A 1 94 ? 27.806 30.968 -6.508 1.00 77.94 94 LEU A C 1
ATOM 695 O O . LEU A 1 94 ? 29.021 30.929 -6.687 1.00 77.94 94 LEU A O 1
ATOM 699 N N . SER A 1 95 ? 27.163 30.002 -5.845 1.00 78.69 95 SER A N 1
ATOM 700 C CA . SER A 1 95 ? 27.818 28.790 -5.337 1.00 78.69 95 SER A CA 1
ATOM 701 C C . SER A 1 95 ? 28.403 27.936 -6.464 1.00 78.69 95 SER A C 1
ATOM 703 O O . SER A 1 95 ? 29.536 27.478 -6.338 1.00 78.69 95 SER A O 1
ATOM 705 N N . LEU A 1 96 ? 27.668 27.767 -7.570 1.00 73.12 96 LEU A N 1
ATOM 706 C CA . LEU A 1 96 ? 28.137 27.036 -8.753 1.00 73.12 96 LEU A CA 1
ATOM 707 C C . LEU A 1 96 ? 29.365 27.699 -9.393 1.00 73.12 96 LEU A C 1
ATOM 709 O O . LEU A 1 96 ? 30.236 27.008 -9.905 1.00 73.12 96 LEU A O 1
ATOM 713 N N . MET A 1 97 ? 29.441 29.031 -9.351 1.00 72.56 97 MET A N 1
ATOM 714 C CA . MET A 1 97 ? 30.569 29.783 -9.904 1.00 72.56 97 MET A CA 1
ATOM 715 C C . MET A 1 97 ? 31.801 29.770 -8.986 1.00 72.56 97 MET A C 1
ATOM 717 O O . MET A 1 97 ? 32.933 29.725 -9.460 1.00 72.56 97 MET A O 1
ATOM 721 N N . LEU A 1 98 ? 31.600 29.870 -7.669 1.00 78.00 98 LEU A N 1
ATOM 722 C CA . LEU A 1 98 ? 32.697 30.004 -6.704 1.00 78.00 98 LEU A CA 1
ATOM 723 C C . LEU A 1 98 ? 33.277 28.666 -6.237 1.00 78.00 98 LEU A C 1
ATOM 725 O O . LEU A 1 98 ? 34.376 28.659 -5.675 1.00 78.00 98 LEU A O 1
ATOM 729 N N . ASN A 1 99 ? 32.544 27.567 -6.422 1.00 78.38 99 ASN A N 1
ATOM 730 C CA . ASN A 1 99 ? 32.943 26.235 -5.988 1.00 78.38 99 ASN A CA 1
ATOM 731 C C . ASN A 1 99 ? 33.071 25.262 -7.160 1.00 78.38 99 ASN A C 1
ATOM 733 O O . ASN A 1 99 ? 32.512 25.461 -8.233 1.00 78.38 99 ASN A O 1
ATOM 737 N N . SER A 1 100 ? 33.773 24.157 -6.909 1.00 76.69 100 SER A N 1
ATOM 738 C CA . SER A 1 100 ? 33.763 23.008 -7.814 1.00 76.69 100 SER A CA 1
ATOM 739 C C . SER A 1 100 ? 32.354 22.433 -7.991 1.00 76.69 100 SER A C 1
ATOM 741 O O . SER A 1 100 ? 31.506 22.501 -7.096 1.00 76.69 100 SER A O 1
ATOM 743 N N . VAL A 1 101 ? 32.143 21.791 -9.137 1.00 70.25 101 VAL A N 1
ATOM 744 C CA . VAL A 1 101 ? 30.913 21.062 -9.481 1.00 70.25 101 VAL A CA 1
ATOM 745 C C . VAL A 1 101 ? 30.559 20.036 -8.405 1.00 70.25 101 VAL A C 1
ATOM 747 O O . VAL A 1 101 ? 29.421 19.997 -7.939 1.00 70.25 101 VAL A O 1
ATOM 750 N N . GLY A 1 102 ? 31.554 19.269 -7.943 1.00 69.06 102 GLY A N 1
ATOM 751 C CA . GLY A 1 102 ? 31.380 18.281 -6.877 1.00 69.06 102 GLY A CA 1
ATOM 752 C C . GLY A 1 102 ? 30.937 18.920 -5.559 1.00 69.06 102 GLY A C 1
ATOM 753 O O . GLY A 1 102 ? 29.993 18.452 -4.927 1.00 69.06 102 GLY A O 1
ATOM 754 N N . PHE A 1 103 ? 31.527 20.055 -5.163 1.00 74.81 103 PHE A N 1
ATOM 755 C CA . PHE A 1 103 ? 31.094 20.773 -3.959 1.00 74.81 103 PHE A CA 1
ATOM 756 C C . PHE A 1 103 ? 29.674 21.353 -4.088 1.00 74.81 103 PHE A C 1
ATOM 758 O O . PHE A 1 103 ? 28.903 21.334 -3.124 1.00 74.81 103 PHE A O 1
ATOM 765 N N . TYR A 1 104 ? 29.299 21.852 -5.268 1.00 76.12 104 TYR A N 1
ATOM 766 C CA . TYR A 1 104 ? 27.937 22.313 -5.548 1.00 76.12 104 TYR A CA 1
ATOM 767 C C . TYR A 1 104 ? 26.911 21.175 -5.408 1.00 76.12 104 TYR A C 1
ATOM 769 O O . TYR A 1 104 ? 25.877 21.352 -4.759 1.00 76.12 104 TYR A O 1
ATOM 777 N N . GLN A 1 105 ? 27.220 19.991 -5.942 1.00 73.38 105 GLN A N 1
ATOM 778 C CA . GLN A 1 105 ? 26.368 18.804 -5.835 1.00 73.38 105 GLN A CA 1
ATOM 779 C C . GLN A 1 105 ? 26.235 18.323 -4.382 1.00 73.38 105 GLN A C 1
ATOM 781 O O . GLN A 1 105 ? 25.122 18.065 -3.921 1.00 73.38 105 GLN A O 1
ATOM 786 N N . ILE A 1 106 ? 27.336 18.307 -3.620 1.00 77.44 106 ILE A N 1
ATOM 787 C CA . ILE A 1 106 ? 27.320 18.013 -2.175 1.00 77.44 106 ILE A CA 1
ATOM 788 C C . ILE A 1 106 ? 26.470 19.044 -1.416 1.00 77.44 106 ILE A C 1
ATOM 790 O O . ILE A 1 106 ? 25.687 18.690 -0.532 1.00 77.44 106 ILE A O 1
ATOM 794 N N . SER A 1 107 ? 26.567 20.324 -1.781 1.00 79.62 107 SER A N 1
ATOM 795 C CA . SER A 1 107 ? 25.758 21.387 -1.174 1.00 79.62 107 SER A CA 1
ATOM 796 C C . SER A 1 107 ? 24.265 21.174 -1.437 1.00 79.62 107 SER A C 1
ATOM 798 O O . SER A 1 107 ? 23.468 21.255 -0.503 1.00 79.62 107 SER A O 1
ATOM 800 N N . LYS A 1 108 ? 23.868 20.812 -2.664 1.00 75.94 108 LYS A N 1
ATOM 801 C CA . LYS A 1 108 ? 22.482 20.414 -2.961 1.00 75.94 108 LYS A CA 1
ATOM 802 C C . LYS A 1 108 ? 22.044 19.195 -2.160 1.00 75.94 108 LYS A C 1
ATOM 804 O O . LYS A 1 108 ? 20.930 19.180 -1.653 1.00 75.94 108 LYS A O 1
ATOM 809 N N . LEU A 1 109 ? 22.906 18.194 -2.010 1.00 78.12 109 LEU A N 1
ATOM 810 C CA . LEU A 1 109 ? 22.589 16.987 -1.249 1.00 78.12 109 LEU A CA 1
ATOM 811 C C . LEU A 1 109 ? 22.315 17.275 0.230 1.00 78.12 109 LEU A C 1
ATOM 813 O O . LEU A 1 109 ? 21.418 16.691 0.837 1.00 78.12 109 LEU A O 1
ATOM 817 N N . SER A 1 110 ? 23.036 18.244 0.794 1.00 80.56 110 SER A N 1
ATOM 818 C CA . SER A 1 110 ? 22.803 18.717 2.158 1.00 80.56 110 SER A CA 1
ATOM 819 C C . SER A 1 110 ? 21.444 19.411 2.350 1.00 80.56 110 SER A C 1
ATOM 821 O O . SER A 1 110 ? 21.011 19.588 3.488 1.00 80.56 110 SER A O 1
ATOM 823 N N . MET A 1 111 ? 20.711 19.742 1.276 1.00 84.31 111 MET A N 1
ATOM 824 C CA . MET A 1 111 ? 19.360 20.300 1.390 1.00 84.31 111 MET A CA 1
ATOM 825 C C . MET A 1 111 ? 18.371 19.305 2.007 1.00 84.31 111 MET A C 1
ATOM 827 O O . MET A 1 111 ? 17.517 19.741 2.769 1.00 84.31 111 MET A O 1
ATOM 831 N N . ILE A 1 112 ? 18.482 17.987 1.762 1.00 82.94 112 ILE A N 1
ATOM 832 C CA . ILE A 1 112 ? 17.548 17.000 2.349 1.00 82.94 112 ILE A CA 1
ATOM 833 C C . ILE A 1 112 ? 17.570 17.045 3.891 1.00 82.94 112 ILE A C 1
ATOM 835 O O . ILE A 1 112 ? 16.509 17.257 4.493 1.00 82.94 112 ILE A O 1
ATOM 839 N N . PRO A 1 113 ? 18.729 16.884 4.571 1.00 84.00 113 PRO A N 1
ATOM 840 C CA . PRO A 1 113 ? 18.765 16.964 6.028 1.00 84.00 113 PRO A CA 1
ATOM 841 C C . PRO A 1 113 ? 18.419 18.367 6.541 1.00 84.00 113 PRO A C 1
ATOM 843 O O . PRO A 1 113 ? 17.757 18.478 7.572 1.00 84.00 113 PRO A O 1
ATOM 846 N N . VAL A 1 114 ? 18.789 19.436 5.826 1.00 87.06 114 VAL A N 1
ATOM 847 C CA . VAL A 1 114 ? 18.446 20.811 6.229 1.00 87.06 114 VAL A CA 1
ATOM 848 C C . VAL A 1 114 ? 16.938 21.063 6.161 1.00 87.06 114 VAL A C 1
ATOM 850 O O . VAL A 1 114 ? 16.393 21.631 7.105 1.00 87.06 114 VAL A O 1
ATOM 853 N N . VAL A 1 115 ? 16.238 20.594 5.122 1.00 87.50 115 VAL A N 1
ATOM 854 C CA . VAL A 1 115 ? 14.768 20.658 5.025 1.00 87.50 115 VAL A CA 1
ATOM 855 C C . VAL A 1 115 ? 14.119 19.876 6.167 1.00 87.50 115 VAL A C 1
ATOM 857 O O . VAL A 1 115 ? 13.218 20.399 6.820 1.00 87.50 115 VAL A O 1
ATOM 860 N N . CYS A 1 116 ? 14.610 18.669 6.474 1.00 85.69 116 CYS A N 1
ATOM 861 C CA . CYS A 1 116 ? 14.093 17.867 7.588 1.00 85.69 116 CYS A CA 1
ATOM 862 C C . CYS A 1 116 ? 14.233 18.596 8.935 1.00 85.69 116 CYS A C 1
ATOM 864 O O . CYS A 1 116 ? 13.281 18.647 9.714 1.00 85.69 116 CYS A O 1
ATOM 866 N N . ILE A 1 117 ? 15.409 19.175 9.203 1.00 86.56 117 ILE A N 1
ATOM 867 C CA . ILE A 1 117 ? 15.685 19.932 10.431 1.00 86.56 117 ILE A CA 1
ATOM 868 C C . ILE A 1 117 ? 14.838 21.207 10.480 1.00 86.56 117 ILE A C 1
ATOM 870 O O . ILE A 1 117 ? 14.265 21.520 11.520 1.00 86.56 117 ILE A O 1
ATOM 874 N N . MET A 1 118 ? 14.713 21.929 9.367 1.00 85.06 118 MET A N 1
ATOM 875 C CA . MET A 1 118 ? 13.908 23.148 9.294 1.00 85.06 118 MET A CA 1
ATOM 876 C C . MET A 1 118 ? 12.416 22.872 9.481 1.00 85.06 118 MET A C 1
ATOM 878 O O . MET A 1 118 ? 11.764 23.605 10.214 1.00 85.06 118 MET A O 1
ATOM 882 N N . GLU A 1 119 ? 11.857 21.812 8.893 1.00 86.56 119 GLU A N 1
ATOM 883 C CA . GLU A 1 119 ? 10.463 21.421 9.151 1.00 86.56 119 GLU A CA 1
ATOM 884 C C . GLU A 1 119 ? 10.244 20.969 10.599 1.00 86.56 119 GLU A C 1
ATOM 886 O O . GLU A 1 119 ? 9.174 21.215 11.163 1.00 86.56 119 GLU A O 1
ATOM 891 N N . TRP A 1 120 ? 11.252 20.354 11.222 1.00 84.94 120 TRP A N 1
ATOM 892 C CA . TRP A 1 120 ? 11.210 20.041 12.647 1.00 84.94 120 TRP A CA 1
ATOM 893 C C . TRP A 1 120 ? 11.217 21.313 13.508 1.00 84.94 120 TRP A C 1
ATOM 895 O O . TRP A 1 120 ? 10.398 21.430 14.411 1.00 84.94 120 TRP A O 1
ATOM 905 N N . ILE A 1 121 ? 12.059 22.304 13.202 1.00 87.25 121 ILE A N 1
ATOM 906 C CA . ILE A 1 121 ? 12.129 23.566 13.960 1.00 87.25 121 ILE A CA 1
ATOM 907 C C . ILE A 1 121 ? 10.884 24.439 13.734 1.00 87.25 121 ILE A C 1
ATOM 909 O O . ILE A 1 121 ? 10.319 24.964 14.689 1.00 87.25 121 ILE A O 1
ATOM 913 N N . LEU A 1 122 ? 10.455 24.614 12.481 1.00 83.50 122 LEU A N 1
ATOM 914 C CA . LEU A 1 122 ? 9.407 25.569 12.102 1.00 83.50 122 LEU A CA 1
ATOM 915 C C . LEU A 1 122 ? 7.991 25.017 12.285 1.00 83.50 122 LEU A C 1
ATOM 917 O O . LEU A 1 122 ? 7.086 25.767 12.639 1.00 83.50 122 LEU A O 1
ATOM 921 N N . HIS A 1 123 ? 7.783 23.723 12.029 1.00 79.94 123 HIS A N 1
ATOM 922 C CA . HIS A 1 123 ? 6.462 23.089 12.072 1.00 79.94 123 HIS A CA 1
ATOM 923 C C . HIS A 1 123 ? 6.361 21.968 13.121 1.00 79.94 123 HIS A C 1
ATOM 925 O O . HIS A 1 123 ? 5.322 21.317 13.198 1.00 79.94 123 HIS A O 1
ATOM 931 N N . SER A 1 124 ? 7.409 21.717 13.924 1.00 77.25 124 SER A N 1
ATOM 932 C CA . SER A 1 124 ? 7.450 20.624 14.920 1.00 77.25 124 SER A CA 1
ATOM 933 C C . SER A 1 124 ? 7.145 19.237 14.336 1.00 77.25 124 SER A C 1
ATOM 935 O O . SER A 1 124 ? 6.701 18.332 15.044 1.00 77.25 124 SER A O 1
ATOM 937 N N . LYS A 1 125 ? 7.395 19.049 13.034 1.00 76.31 125 LYS A N 1
ATOM 938 C CA . LYS A 1 125 ? 7.122 17.796 12.324 1.00 76.31 125 LYS A CA 1
ATOM 939 C C . LYS A 1 125 ? 8.126 16.731 12.766 1.00 76.31 125 LYS A C 1
ATOM 941 O O . LYS A 1 125 ? 9.335 16.909 12.617 1.00 76.31 125 LYS A O 1
ATOM 946 N N . GLN A 1 126 ? 7.633 15.629 13.327 1.00 76.56 126 GLN A N 1
ATOM 947 C CA . GLN A 1 126 ? 8.469 14.498 13.721 1.00 76.56 126 GLN A CA 1
ATOM 948 C C . GLN A 1 126 ? 8.509 13.468 12.598 1.00 76.56 126 GLN A C 1
ATOM 950 O O . GLN A 1 126 ? 7.463 13.022 12.148 1.00 76.56 126 GLN A O 1
ATOM 955 N N . TYR A 1 127 ? 9.719 13.104 12.176 1.00 79.69 127 TYR A N 1
ATOM 956 C CA . TYR A 1 127 ? 9.952 12.033 11.208 1.00 79.69 127 TYR A CA 1
ATOM 957 C C . TYR A 1 127 ? 10.244 10.707 11.908 1.00 79.69 127 TYR A C 1
ATOM 959 O O . TYR A 1 127 ? 11.024 10.671 12.879 1.00 79.69 127 TYR A O 1
ATOM 967 N N . SER A 1 128 ? 9.685 9.625 11.368 1.00 83.44 128 SER A N 1
ATOM 968 C CA . SER A 1 128 ? 9.973 8.251 11.777 1.00 83.44 128 SER A CA 1
ATOM 969 C C . SER A 1 128 ? 11.469 7.901 11.654 1.00 83.44 128 SER A C 1
ATOM 971 O O . SER A 1 128 ? 12.252 8.569 10.966 1.00 83.44 128 SER A O 1
ATOM 973 N N . LYS A 1 129 ? 11.907 6.853 12.364 1.00 83.69 129 LYS A N 1
ATOM 974 C CA . LYS A 1 129 ? 13.312 6.404 12.327 1.00 83.69 129 LYS A CA 1
ATOM 975 C C . LYS A 1 129 ? 13.683 5.866 10.943 1.00 83.69 129 LYS A C 1
ATOM 977 O O . LYS A 1 129 ? 14.805 6.064 10.488 1.00 83.69 129 LYS A O 1
ATOM 982 N N . GLU A 1 130 ? 12.721 5.255 10.269 1.00 84.81 130 GLU A N 1
ATOM 983 C CA . GLU A 1 130 ? 12.814 4.686 8.928 1.00 84.81 130 GLU A CA 1
ATOM 984 C C . GLU A 1 130 ? 12.998 5.793 7.876 1.00 84.81 130 GLU A C 1
ATOM 986 O O . GLU A 1 130 ? 13.882 5.700 7.021 1.00 84.81 130 GLU A O 1
ATOM 991 N N . VAL A 1 131 ? 12.252 6.901 7.988 1.00 82.38 131 VAL A N 1
ATOM 992 C CA . VAL A 1 131 ? 12.425 8.075 7.113 1.00 82.38 131 VAL A CA 1
ATOM 993 C C . VAL A 1 131 ? 13.802 8.715 7.319 1.00 82.38 131 VAL A C 1
ATOM 995 O O . VAL A 1 131 ? 14.494 9.030 6.356 1.00 82.38 131 VAL A O 1
ATOM 998 N N . LYS A 1 132 ? 14.269 8.843 8.565 1.00 85.56 132 LYS A N 1
ATOM 999 C CA . LYS A 1 132 ? 15.617 9.370 8.853 1.00 85.56 132 LYS A CA 1
ATOM 1000 C C . LYS A 1 132 ? 16.729 8.480 8.286 1.00 85.56 132 LYS A C 1
ATOM 1002 O O . LYS A 1 132 ? 17.691 8.996 7.719 1.00 85.56 132 LYS A O 1
ATOM 1007 N N . LEU A 1 133 ? 16.600 7.159 8.429 1.00 87.06 133 LEU A N 1
ATOM 1008 C CA . LEU A 1 133 ? 17.589 6.197 7.939 1.00 87.06 133 LEU A CA 1
ATOM 1009 C C . LEU A 1 133 ? 17.638 6.168 6.406 1.00 87.06 133 LEU A C 1
ATOM 1011 O O . LEU A 1 133 ? 18.721 6.162 5.833 1.00 87.06 133 LEU A O 1
ATOM 1015 N N . SER A 1 134 ? 16.485 6.210 5.740 1.00 85.81 134 SER A N 1
ATOM 1016 C CA . SER A 1 134 ? 16.422 6.254 4.274 1.00 85.81 134 SER A CA 1
ATOM 1017 C C . SER A 1 134 ? 17.043 7.528 3.694 1.00 85.81 134 SER A C 1
ATOM 1019 O O . SER A 1 134 ? 17.861 7.439 2.782 1.00 85.81 134 SER A O 1
ATOM 1021 N N . VAL A 1 135 ? 16.765 8.699 4.282 1.00 82.88 135 VAL A N 1
ATOM 1022 C CA . VAL A 1 135 ? 17.431 9.962 3.914 1.00 82.88 135 VAL A CA 1
ATOM 1023 C C . VAL A 1 135 ? 18.948 9.853 4.070 1.00 82.88 135 VAL A C 1
ATOM 1025 O O . VAL A 1 135 ? 19.684 10.304 3.194 1.00 82.88 135 VAL A O 1
ATOM 1028 N N . LEU A 1 136 ? 19.434 9.225 5.145 1.00 87.06 136 LEU A N 1
ATOM 1029 C CA . LEU A 1 136 ? 20.869 9.015 5.347 1.00 87.06 136 LEU A CA 1
ATOM 1030 C C . LEU A 1 136 ? 21.483 8.148 4.235 1.00 87.06 136 LEU A C 1
ATOM 1032 O O . LEU A 1 136 ? 22.555 8.478 3.736 1.00 87.06 136 LEU A O 1
ATOM 1036 N N . VAL A 1 137 ? 20.796 7.084 3.810 1.00 88.12 137 VAL A N 1
ATOM 1037 C CA . VAL A 1 137 ? 21.243 6.223 2.700 1.00 88.12 137 VAL A CA 1
ATOM 1038 C C . VAL A 1 137 ? 21.299 7.000 1.380 1.00 88.12 137 VAL A C 1
ATOM 1040 O O . VAL A 1 137 ? 22.290 6.887 0.661 1.00 88.12 137 VAL A O 1
ATOM 1043 N N . VAL A 1 138 ? 20.304 7.850 1.090 1.00 81.44 138 VAL A N 1
ATOM 1044 C CA . VAL A 1 138 ? 20.314 8.731 -0.098 1.00 81.44 138 VAL A CA 1
ATOM 1045 C C . VAL A 1 138 ? 21.513 9.682 -0.070 1.00 81.44 138 VAL A C 1
ATOM 1047 O O . VAL A 1 138 ? 22.225 9.810 -1.066 1.00 81.44 138 VAL A O 1
ATOM 1050 N N . VAL A 1 139 ? 21.781 10.310 1.080 1.00 82.19 139 VAL A N 1
ATOM 1051 C CA . VAL A 1 139 ? 22.931 11.214 1.259 1.00 82.19 139 VAL A CA 1
ATOM 1052 C C . VAL A 1 139 ? 24.262 10.476 1.087 1.00 82.19 139 VAL A C 1
ATOM 1054 O O . VAL A 1 139 ? 25.196 11.012 0.497 1.00 82.19 139 VAL A O 1
ATOM 1057 N N . ILE A 1 140 ? 24.368 9.229 1.542 1.00 84.94 140 ILE A N 1
ATOM 1058 C CA . ILE A 1 140 ? 25.579 8.430 1.327 1.00 84.94 140 ILE A CA 1
ATOM 1059 C C . ILE A 1 140 ? 25.745 8.091 -0.159 1.00 84.94 140 ILE A C 1
ATOM 1061 O O . ILE A 1 140 ? 26.821 8.311 -0.707 1.00 84.94 140 ILE A O 1
ATOM 1065 N N . GLY A 1 141 ? 24.694 7.611 -0.830 1.00 80.06 141 GLY A N 1
ATOM 1066 C CA . GLY A 1 141 ? 24.759 7.220 -2.241 1.00 80.06 141 GLY A CA 1
ATOM 1067 C C . GLY A 1 141 ? 25.140 8.375 -3.170 1.00 80.06 141 GLY A C 1
ATOM 1068 O O . GLY A 1 141 ? 26.091 8.269 -3.946 1.00 80.06 141 GLY A O 1
ATOM 1069 N N . VAL A 1 142 ? 24.468 9.523 -3.037 1.00 71.38 142 VAL A N 1
ATOM 1070 C CA . VAL A 1 142 ? 24.782 10.713 -3.847 1.00 71.38 142 VAL A CA 1
ATOM 1071 C C . VAL A 1 142 ? 26.134 11.314 -3.444 1.00 71.38 142 VAL A C 1
ATOM 1073 O O . VAL A 1 142 ? 26.869 11.804 -4.298 1.00 71.38 142 VAL A O 1
ATOM 1076 N N . GLY A 1 143 ? 26.526 11.230 -2.170 1.00 74.94 143 GLY A N 1
ATOM 1077 C CA . GLY A 1 143 ? 27.869 11.611 -1.732 1.00 74.94 143 GLY A CA 1
ATOM 1078 C C . GLY A 1 143 ? 28.950 10.788 -2.440 1.00 74.94 143 GLY A C 1
ATOM 1079 O O . GLY A 1 143 ? 29.883 11.346 -3.004 1.00 74.94 143 GLY A O 1
ATOM 1080 N N . VAL A 1 144 ? 28.790 9.465 -2.509 1.00 79.31 144 VAL A N 1
ATOM 1081 C CA . VAL A 1 144 ? 29.730 8.571 -3.209 1.00 79.31 144 VAL A CA 1
ATOM 1082 C C . VAL A 1 144 ? 29.801 8.867 -4.716 1.00 79.31 144 VAL A C 1
ATOM 1084 O O . VAL A 1 144 ? 30.893 8.808 -5.277 1.00 79.31 144 VAL A O 1
ATOM 1087 N N . CYS A 1 145 ? 28.691 9.265 -5.353 1.00 69.94 145 CYS A N 1
ATOM 1088 C CA . CYS A 1 145 ? 28.666 9.676 -6.769 1.00 69.94 145 CYS A CA 1
ATOM 1089 C C . CYS A 1 145 ? 29.470 10.947 -7.077 1.00 69.94 145 CYS A C 1
ATOM 1091 O O . CYS A 1 145 ? 29.844 11.168 -8.224 1.00 69.94 145 CYS A O 1
ATOM 1093 N N . THR A 1 146 ? 29.651 11.825 -6.088 1.00 67.06 146 THR A N 1
ATOM 1094 C CA . THR A 1 146 ? 30.046 13.231 -6.307 1.00 67.06 146 THR A CA 1
ATOM 1095 C C . THR A 1 146 ? 31.455 13.558 -5.800 1.00 67.06 146 THR A C 1
ATOM 1097 O O . THR A 1 146 ? 31.977 14.641 -6.064 1.00 67.06 146 THR A O 1
ATOM 1100 N N . VAL A 1 147 ? 32.118 12.624 -5.103 1.00 67.12 147 VAL A N 1
ATOM 1101 C CA . VAL A 1 147 ? 33.463 12.798 -4.513 1.00 67.12 147 VAL A CA 1
ATOM 1102 C C . VAL A 1 147 ? 34.568 12.549 -5.554 1.00 67.12 147 VAL A C 1
ATOM 1104 O O . VAL A 1 147 ? 35.432 11.693 -5.376 1.00 67.12 147 VAL A O 1
ATOM 1107 N N . THR A 1 148 ? 34.555 13.290 -6.664 1.00 55.66 148 THR A N 1
ATOM 1108 C CA . THR A 1 148 ? 35.594 13.174 -7.707 1.00 55.66 148 THR A CA 1
ATOM 1109 C C . THR A 1 148 ? 36.596 14.330 -7.761 1.00 55.66 148 THR A C 1
ATOM 1111 O O . THR A 1 148 ? 37.715 14.073 -8.178 1.00 55.66 148 THR A O 1
ATOM 1114 N N . ASP A 1 149 ? 36.301 15.530 -7.241 1.00 54.09 149 ASP A N 1
ATOM 1115 C CA . ASP A 1 149 ? 37.315 16.532 -6.837 1.00 54.09 149 ASP A CA 1
ATOM 1116 C C . ASP A 1 149 ? 36.635 17.680 -6.055 1.00 54.09 149 ASP A C 1
ATOM 1118 O O . ASP A 1 149 ? 35.884 18.477 -6.625 1.00 54.09 149 ASP A O 1
ATOM 1122 N N . VAL A 1 150 ? 36.827 17.762 -4.731 1.00 61.06 150 VAL A N 1
ATOM 1123 C CA . VAL A 1 150 ? 36.146 18.761 -3.881 1.00 61.06 150 VAL A CA 1
ATOM 1124 C C . VAL A 1 150 ? 37.099 19.913 -3.574 1.00 61.06 150 VAL A C 1
ATOM 1126 O O . VAL A 1 150 ? 37.793 19.924 -2.559 1.00 61.06 150 VAL A O 1
ATOM 1129 N N . LYS A 1 151 ? 37.105 20.928 -4.441 1.00 63.75 151 LYS A N 1
ATOM 1130 C CA . LYS A 1 151 ? 37.773 22.209 -4.159 1.00 63.75 151 LYS A CA 1
ATOM 1131 C C . LYS A 1 151 ? 36.794 23.140 -3.450 1.00 63.75 151 LYS A C 1
ATOM 1133 O O . LYS A 1 151 ? 35.756 23.493 -4.018 1.00 63.75 151 LYS A O 1
ATOM 1138 N N . VAL A 1 152 ? 37.121 23.505 -2.209 1.00 63.72 152 VAL A N 1
ATOM 1139 C CA . VAL A 1 152 ? 36.283 24.339 -1.333 1.00 63.72 152 VAL A CA 1
ATOM 1140 C C . VAL A 1 152 ? 36.830 25.762 -1.292 1.00 63.72 152 VAL A C 1
ATOM 1142 O O . VAL A 1 152 ? 37.973 25.986 -0.900 1.00 63.72 152 VAL A O 1
ATOM 1145 N N . ASN A 1 153 ? 35.999 26.738 -1.655 1.00 78.94 153 ASN A N 1
ATOM 1146 C CA . ASN A 1 153 ? 36.299 28.161 -1.513 1.00 78.94 153 ASN A CA 1
ATOM 1147 C C . ASN A 1 153 ? 35.491 28.728 -0.340 1.00 78.94 153 ASN A C 1
ATOM 1149 O O . ASN A 1 153 ? 34.277 28.575 -0.314 1.00 78.94 153 ASN A O 1
ATOM 1153 N N . ALA A 1 154 ? 36.114 29.426 0.616 1.00 79.81 154 ALA A N 1
ATOM 1154 C CA . ALA A 1 154 ? 35.414 29.954 1.796 1.00 79.81 154 ALA A CA 1
ATOM 1155 C C . ALA A 1 154 ? 34.241 30.894 1.445 1.00 79.81 154 ALA A C 1
ATOM 1157 O O . ALA A 1 154 ? 33.180 30.827 2.066 1.00 79.81 154 ALA A O 1
ATOM 1158 N N . LYS A 1 155 ? 34.394 31.738 0.413 1.00 78.38 155 LYS A N 1
ATOM 1159 C CA . LYS A 1 155 ? 33.304 32.611 -0.061 1.00 78.38 155 LYS A CA 1
ATOM 1160 C C . LYS A 1 155 ? 32.182 31.790 -0.695 1.00 78.38 155 LYS A C 1
ATOM 1162 O O . LYS A 1 155 ? 31.009 32.034 -0.418 1.00 78.38 155 LYS A O 1
ATOM 1167 N N . GLY A 1 156 ? 32.549 30.791 -1.496 1.00 82.00 156 GLY A N 1
ATOM 1168 C CA . GLY A 1 156 ? 31.609 29.859 -2.112 1.00 82.00 156 GLY A CA 1
ATOM 1169 C C . GLY A 1 156 ? 30.885 28.981 -1.090 1.00 82.00 156 GLY A C 1
ATOM 1170 O O . GLY A 1 156 ? 29.697 28.728 -1.255 1.00 82.00 156 GLY A O 1
ATOM 1171 N N . PHE A 1 157 ? 31.546 28.578 -0.004 1.00 82.06 157 PHE A N 1
ATOM 1172 C CA . PHE A 1 157 ? 30.966 27.809 1.098 1.00 82.06 157 PHE A CA 1
ATOM 1173 C C . PHE A 1 157 ? 29.880 28.606 1.834 1.00 82.06 157 PHE A C 1
ATOM 1175 O O . PHE A 1 157 ? 28.795 28.085 2.085 1.00 82.06 157 PHE A O 1
ATOM 1182 N N . ILE A 1 158 ? 30.133 29.887 2.137 1.00 86.88 158 ILE A N 1
ATOM 1183 C CA . ILE A 1 158 ? 29.135 30.769 2.768 1.00 86.88 158 ILE A CA 1
ATOM 1184 C C . ILE A 1 158 ? 27.934 30.967 1.836 1.00 86.88 158 ILE A C 1
ATOM 1186 O O . ILE A 1 158 ? 26.789 30.871 2.281 1.00 86.88 158 ILE A O 1
ATOM 1190 N N . CYS A 1 159 ? 28.186 31.188 0.540 1.00 82.56 159 CYS A N 1
ATOM 1191 C CA . CYS A 1 159 ? 27.125 31.306 -0.460 1.00 82.56 159 CYS A CA 1
ATOM 1192 C C . CYS A 1 159 ? 26.299 30.018 -0.554 1.00 82.56 159 CYS A C 1
ATOM 1194 O O . CYS A 1 159 ? 25.075 30.091 -0.553 1.00 82.56 159 CYS A O 1
ATOM 1196 N N . ALA A 1 160 ? 26.946 28.850 -0.546 1.00 83.06 160 ALA A N 1
ATOM 1197 C CA . ALA A 1 160 ? 26.281 27.553 -0.541 1.00 83.06 160 ALA A CA 1
ATOM 1198 C C . ALA A 1 160 ? 25.415 27.344 0.711 1.00 83.06 160 ALA A C 1
ATOM 1200 O O . ALA A 1 160 ? 24.259 26.956 0.585 1.00 83.06 160 ALA A O 1
ATOM 1201 N N . CYS A 1 161 ? 25.918 27.660 1.909 1.00 85.69 161 CYS A N 1
ATOM 1202 C CA . CYS A 1 161 ? 25.143 27.542 3.150 1.00 85.69 161 CYS A CA 1
ATOM 1203 C C . CYS A 1 161 ? 23.909 28.455 3.146 1.00 85.69 161 CYS A C 1
ATOM 1205 O O . CYS A 1 161 ? 22.803 28.009 3.456 1.00 85.69 161 CYS A O 1
ATOM 1207 N N . LEU A 1 162 ? 24.081 29.726 2.762 1.00 89.56 162 LEU A N 1
ATOM 1208 C CA . LEU A 1 162 ? 22.972 30.676 2.638 1.00 89.56 162 LEU A CA 1
ATOM 1209 C C . LEU A 1 162 ? 21.958 30.220 1.587 1.00 89.56 162 LEU A C 1
ATOM 1211 O O . LEU A 1 162 ? 20.751 30.318 1.817 1.00 89.56 162 LEU A O 1
ATOM 1215 N N . ALA A 1 163 ? 22.434 29.687 0.463 1.00 86.12 163 ALA A N 1
ATOM 1216 C CA . ALA A 1 163 ? 21.590 29.164 -0.596 1.00 86.12 163 ALA A CA 1
ATOM 1217 C C . ALA A 1 163 ? 20.791 27.942 -0.132 1.00 86.12 163 ALA A C 1
ATOM 1219 O O . ALA A 1 163 ? 19.580 27.909 -0.320 1.00 86.12 163 ALA A O 1
ATOM 1220 N N . VAL A 1 164 ? 21.423 26.972 0.533 1.00 87.94 164 VAL A N 1
ATOM 1221 C CA . VAL A 1 164 ? 20.775 25.759 1.057 1.00 87.94 164 VAL A CA 1
ATOM 1222 C C . VAL A 1 164 ? 19.695 26.103 2.083 1.00 87.94 164 VAL A C 1
ATOM 1224 O O . VAL A 1 164 ? 18.566 25.617 1.973 1.00 87.94 164 VAL A O 1
ATOM 1227 N N . LEU A 1 165 ? 19.994 26.994 3.032 1.00 90.44 165 LEU A N 1
ATOM 1228 C CA . LEU A 1 165 ? 19.028 27.448 4.037 1.00 90.44 165 LEU A CA 1
ATOM 1229 C C . LEU A 1 165 ? 17.854 28.200 3.400 1.00 90.44 165 LEU A C 1
ATOM 1231 O O . LEU A 1 165 ? 16.698 27.906 3.702 1.00 90.44 165 LEU A O 1
ATOM 1235 N N . SER A 1 166 ? 18.140 29.128 2.483 1.00 89.12 166 SER A N 1
ATOM 1236 C CA . SER A 1 166 ? 17.105 29.924 1.810 1.00 89.12 166 SER A CA 1
ATOM 1237 C C . SER A 1 166 ? 16.239 29.065 0.888 1.00 89.12 166 SER A C 1
ATOM 1239 O O . SER A 1 166 ? 15.025 29.233 0.867 1.00 89.12 166 SER A O 1
ATOM 1241 N N . THR A 1 167 ? 16.830 28.094 0.185 1.00 88.62 167 THR A N 1
ATOM 1242 C CA . THR A 1 167 ? 16.103 27.144 -0.677 1.00 88.62 167 THR A CA 1
ATOM 1243 C C . THR A 1 167 ? 15.170 26.268 0.153 1.00 88.62 167 THR A C 1
ATOM 1245 O O . THR A 1 167 ? 14.001 26.104 -0.191 1.00 88.62 167 THR A O 1
ATOM 1248 N N . SER A 1 168 ? 15.659 25.762 1.287 1.00 89.50 168 SER A N 1
ATOM 1249 C CA . SER A 1 168 ? 14.855 24.954 2.207 1.00 89.50 168 SER A CA 1
ATOM 1250 C C . SER A 1 168 ? 13.671 25.758 2.747 1.00 89.50 168 SER A C 1
ATOM 1252 O O . SER A 1 168 ? 12.528 25.304 2.701 1.00 89.50 168 SER A O 1
ATOM 1254 N N . LEU A 1 169 ? 13.921 26.995 3.190 1.00 89.56 169 LEU A N 1
ATOM 1255 C CA . LEU A 1 169 ? 12.881 27.891 3.691 1.00 89.56 169 LEU A CA 1
ATOM 1256 C C . LEU A 1 169 ? 11.868 28.265 2.599 1.00 89.56 169 LEU A C 1
ATOM 1258 O O . LEU A 1 169 ? 10.665 28.264 2.863 1.00 89.56 169 LEU A O 1
ATOM 1262 N N . GLN A 1 170 ? 12.325 28.529 1.372 1.00 90.50 170 GLN A N 1
ATOM 1263 C CA . GLN A 1 170 ? 11.468 28.783 0.213 1.00 90.50 170 GLN A CA 1
ATOM 1264 C C . GLN A 1 170 ? 10.522 27.601 -0.041 1.00 90.50 170 GLN A C 1
ATOM 1266 O O . GLN A 1 170 ? 9.310 27.797 -0.105 1.00 90.50 170 GLN A O 1
ATOM 1271 N N . GLN A 1 171 ? 11.048 26.377 -0.154 1.00 89.38 171 GLN A N 1
ATOM 1272 C CA . GLN A 1 171 ? 10.247 25.181 -0.439 1.00 89.38 171 GLN A CA 1
ATOM 1273 C C . GLN A 1 171 ? 9.218 24.895 0.667 1.00 89.38 171 GLN A C 1
ATOM 1275 O O . GLN A 1 171 ? 8.049 24.631 0.377 1.00 89.38 171 GLN A O 1
ATOM 1280 N N . ILE A 1 172 ? 9.624 25.007 1.937 1.00 90.31 172 ILE A N 1
ATOM 1281 C CA . ILE A 1 172 ? 8.728 24.838 3.092 1.00 90.31 172 ILE A CA 1
ATOM 1282 C C . ILE A 1 172 ? 7.624 25.899 3.077 1.00 90.31 172 ILE A C 1
ATOM 1284 O O . ILE A 1 172 ? 6.457 25.584 3.321 1.00 90.31 172 ILE A O 1
ATOM 1288 N N . THR A 1 173 ? 7.969 27.147 2.750 1.00 89.88 173 THR A N 1
ATOM 1289 C CA . THR A 1 173 ? 7.008 28.254 2.684 1.00 89.88 173 THR A CA 1
ATOM 1290 C C . THR A 1 173 ? 5.983 28.043 1.569 1.00 89.88 173 THR A C 1
ATOM 1292 O O . THR A 1 173 ? 4.804 28.278 1.811 1.00 89.88 173 THR A O 1
ATOM 1295 N N . ILE A 1 174 ? 6.368 27.526 0.392 1.00 88.75 174 ILE A N 1
ATOM 1296 C CA . ILE A 1 174 ? 5.416 27.183 -0.688 1.00 88.75 174 ILE A CA 1
ATOM 1297 C C . ILE A 1 174 ? 4.366 26.190 -0.177 1.00 88.75 174 ILE A C 1
ATOM 1299 O O . ILE A 1 174 ? 3.168 26.457 -0.273 1.00 88.75 174 ILE A O 1
ATOM 1303 N N . GLY A 1 175 ? 4.806 25.076 0.421 1.00 86.06 175 GLY A N 1
ATOM 1304 C CA . GLY A 1 175 ? 3.892 24.062 0.952 1.00 86.06 175 GLY A CA 1
ATOM 1305 C C . GLY A 1 175 ? 3.033 24.580 2.113 1.00 86.06 175 GLY A C 1
ATOM 1306 O O . GLY A 1 175 ? 1.852 24.245 2.210 1.00 86.06 175 GLY A O 1
ATOM 1307 N N . SER A 1 176 ? 3.601 25.432 2.972 1.00 87.44 176 SER A N 1
ATOM 1308 C CA . SER A 1 176 ? 2.885 26.061 4.087 1.00 87.44 176 SER A CA 1
ATOM 1309 C C . SER A 1 176 ? 1.813 27.034 3.597 1.00 87.44 176 SER A C 1
ATOM 1311 O O . SER A 1 176 ? 0.672 26.945 4.038 1.00 87.44 176 SER A O 1
ATOM 1313 N N . LEU A 1 177 ? 2.122 27.901 2.627 1.00 88.19 177 LEU A N 1
ATOM 1314 C CA . LEU A 1 177 ? 1.172 28.861 2.054 1.00 88.19 177 LEU A CA 1
ATOM 1315 C C . LEU A 1 177 ? 0.026 28.168 1.305 1.00 88.19 177 LEU A C 1
ATOM 1317 O O . LEU A 1 177 ? -1.129 28.563 1.466 1.00 88.19 177 LEU A O 1
ATOM 1321 N N . GLN A 1 178 ? 0.319 27.112 0.537 1.00 88.19 178 GLN A N 1
ATOM 1322 C CA . GLN A 1 178 ? -0.711 26.324 -0.151 1.00 88.19 178 GLN A CA 1
ATOM 1323 C C . GLN A 1 178 ? -1.696 25.697 0.840 1.00 88.19 178 GLN A C 1
ATOM 1325 O O . GLN A 1 178 ? -2.905 25.799 0.640 1.00 88.19 178 GLN A O 1
ATOM 1330 N N . LYS A 1 179 ? -1.196 25.124 1.946 1.00 85.69 179 LYS A N 1
ATOM 1331 C CA . LYS A 1 179 ? -2.037 24.548 3.010 1.00 85.69 179 LYS A CA 1
ATOM 1332 C C . LYS A 1 179 ? -2.780 25.621 3.811 1.00 85.69 179 LYS A C 1
ATOM 1334 O O . LYS A 1 179 ? -3.995 25.531 3.961 1.00 85.69 179 LYS A O 1
ATOM 1339 N N . LYS A 1 180 ? -2.074 26.656 4.279 1.00 86.62 180 LYS A N 1
ATOM 1340 C CA . LYS A 1 180 ? -2.594 27.732 5.143 1.00 86.62 180 LYS A CA 1
ATOM 1341 C C . LYS A 1 180 ? -3.753 28.490 4.500 1.00 86.62 180 LYS A C 1
ATOM 1343 O O . LYS A 1 180 ? -4.728 28.784 5.180 1.00 86.62 180 LYS A O 1
ATOM 1348 N N . TYR A 1 181 ? -3.663 28.789 3.205 1.00 84.19 181 TYR A N 1
ATOM 1349 C CA . TYR A 1 181 ? -4.704 29.535 2.491 1.00 84.19 181 TYR A CA 1
ATOM 1350 C C . TYR A 1 181 ? -5.591 28.651 1.601 1.00 84.19 181 TYR A C 1
ATOM 1352 O O . TYR A 1 181 ? -6.523 29.155 0.969 1.00 84.19 181 TYR A O 1
ATOM 1360 N N . SER A 1 182 ? -5.328 27.337 1.542 1.00 81.75 182 SER A N 1
ATOM 1361 C CA . SER A 1 182 ? -6.026 26.390 0.656 1.00 81.75 182 SER A CA 1
ATOM 1362 C C . SER A 1 182 ? -6.070 26.893 -0.795 1.00 81.75 182 SER A C 1
ATOM 1364 O O . SER A 1 182 ? -7.133 26.978 -1.425 1.00 81.75 182 SER A O 1
ATOM 1366 N N . ILE A 1 183 ? -4.908 27.323 -1.290 1.00 82.75 183 ILE A N 1
ATOM 1367 C CA . ILE A 1 183 ? -4.711 27.893 -2.627 1.00 82.75 183 ILE A CA 1
ATOM 1368 C C . ILE A 1 183 ? -4.022 26.850 -3.506 1.00 82.75 183 ILE A C 1
ATOM 1370 O O . ILE A 1 183 ? -3.077 26.194 -3.072 1.00 82.75 183 ILE A O 1
ATOM 1374 N N . GLY A 1 184 ? -4.489 26.708 -4.748 1.00 83.62 184 GLY A N 1
ATOM 1375 C CA . GLY A 1 184 ? -3.874 25.816 -5.728 1.00 83.62 184 GLY A CA 1
ATOM 1376 C C . GLY A 1 184 ? -2.471 26.271 -6.145 1.00 83.62 184 GLY A C 1
ATOM 1377 O O . GLY A 1 184 ? -2.132 27.452 -6.088 1.00 83.62 184 GLY A O 1
ATOM 1378 N N . SER A 1 185 ? -1.649 25.334 -6.610 1.00 86.88 185 SER A N 1
ATOM 1379 C CA . SER A 1 185 ? -0.238 25.579 -6.926 1.00 86.88 185 SER A CA 1
ATOM 1380 C C . SER A 1 185 ? 0.003 26.663 -7.976 1.00 86.88 185 SER A C 1
ATOM 1382 O O . SER A 1 185 ? 0.850 27.531 -7.769 1.00 86.88 185 SER A O 1
ATOM 1384 N N . PHE A 1 186 ? -0.768 26.642 -9.066 1.00 87.69 186 PHE A N 1
ATOM 1385 C CA . PHE A 1 186 ? -0.690 27.645 -10.130 1.00 87.69 186 PHE A CA 1
ATOM 1386 C C . PHE A 1 186 ? -1.145 29.034 -9.654 1.00 87.69 186 PHE A C 1
ATOM 1388 O O . PHE A 1 186 ? -0.494 30.033 -9.949 1.00 87.69 186 PHE A O 1
ATOM 1395 N N . GLU A 1 187 ? -2.216 29.100 -8.855 1.00 87.25 187 GLU A N 1
ATOM 1396 C CA . GLU A 1 187 ? -2.711 30.364 -8.295 1.00 87.25 187 GLU A CA 1
ATOM 1397 C C . GLU A 1 187 ? -1.665 30.988 -7.362 1.00 87.25 187 GLU A C 1
ATOM 1399 O O . GLU A 1 187 ? -1.377 32.176 -7.491 1.00 87.25 187 GLU A O 1
ATOM 1404 N N . LEU A 1 188 ? -1.027 30.203 -6.483 1.00 88.31 188 LEU A N 1
ATOM 1405 C CA . LEU A 1 188 ? 0.043 30.724 -5.626 1.00 88.31 188 LEU A CA 1
ATOM 1406 C C . LEU A 1 188 ? 1.234 31.233 -6.454 1.00 88.31 188 LEU A C 1
ATOM 1408 O O . LEU A 1 188 ? 1.731 32.326 -6.182 1.00 88.31 188 LEU A O 1
ATOM 1412 N N . LEU A 1 189 ? 1.651 30.489 -7.487 1.00 89.62 189 LEU A N 1
ATOM 1413 C CA . LEU A 1 189 ? 2.724 30.909 -8.393 1.00 89.62 189 LEU A CA 1
ATOM 1414 C C . LEU A 1 189 ? 2.390 32.227 -9.104 1.00 89.62 189 LEU A C 1
ATOM 1416 O O . LEU A 1 189 ? 3.243 33.104 -9.205 1.00 89.62 189 LEU A O 1
ATOM 1420 N N . SER A 1 190 ? 1.145 32.408 -9.552 1.00 88.56 190 SER A N 1
ATOM 1421 C CA . SER A 1 190 ? 0.712 33.644 -10.220 1.00 88.56 190 SER A CA 1
ATOM 1422 C C . SER A 1 190 ? 0.822 34.888 -9.323 1.00 88.56 190 SER A C 1
ATOM 1424 O O . SER A 1 190 ? 0.946 36.004 -9.825 1.00 88.56 190 SER A O 1
ATOM 1426 N N . ARG A 1 191 ? 0.825 34.706 -7.992 1.00 87.12 191 ARG A N 1
ATOM 1427 C CA . ARG A 1 191 ? 0.991 35.780 -6.997 1.00 87.12 191 ARG A CA 1
ATOM 1428 C C . ARG A 1 191 ? 2.438 36.053 -6.637 1.00 87.12 191 ARG A C 1
ATOM 1430 O O . ARG A 1 191 ? 2.787 37.202 -6.375 1.00 87.12 191 ARG A O 1
ATOM 1437 N N . THR A 1 192 ? 3.267 35.019 -6.600 1.00 90.06 192 THR A N 1
ATOM 1438 C CA . THR A 1 192 ? 4.680 35.148 -6.236 1.00 90.06 192 THR A CA 1
ATOM 1439 C C . THR A 1 192 ? 5.537 35.562 -7.433 1.00 90.06 192 THR A C 1
ATOM 1441 O O . THR A 1 192 ? 6.405 36.424 -7.285 1.00 90.06 192 THR A O 1
ATOM 1444 N N . ALA A 1 193 ? 5.245 35.045 -8.632 1.00 90.62 193 ALA A N 1
ATOM 1445 C CA . ALA A 1 193 ? 6.028 35.281 -9.844 1.00 90.62 193 ALA A CA 1
ATOM 1446 C C . ALA A 1 193 ? 6.190 36.766 -10.226 1.00 90.62 193 ALA A C 1
ATOM 1448 O O . ALA A 1 193 ? 7.313 37.145 -10.547 1.00 90.62 193 ALA A O 1
ATOM 1449 N N . PRO A 1 194 ? 5.167 37.647 -10.154 1.00 91.56 194 PRO A N 1
ATOM 1450 C CA . PRO A 1 194 ? 5.346 39.066 -10.475 1.00 91.56 194 PRO A CA 1
ATOM 1451 C C . PRO A 1 194 ? 6.333 39.770 -9.535 1.00 91.56 194 PRO A C 1
ATOM 1453 O O . PRO A 1 194 ? 7.156 40.567 -9.979 1.00 91.56 194 PRO A O 1
ATOM 1456 N N . ILE A 1 195 ? 6.282 39.457 -8.236 1.00 91.06 195 ILE A N 1
ATOM 1457 C CA . ILE A 1 195 ? 7.164 40.065 -7.230 1.00 91.06 195 ILE A CA 1
ATOM 1458 C C . ILE A 1 195 ? 8.601 39.569 -7.437 1.00 91.06 195 ILE A C 1
ATOM 1460 O O . ILE A 1 195 ? 9.534 40.376 -7.417 1.00 91.06 195 ILE A O 1
ATOM 1464 N N . GLN A 1 196 ? 8.775 38.274 -7.724 1.00 90.06 196 GLN A N 1
ATOM 1465 C CA . GLN A 1 196 ? 10.071 37.676 -8.063 1.00 90.06 196 GLN A CA 1
ATOM 1466 C C . GLN A 1 196 ? 10.642 38.235 -9.373 1.00 90.06 196 GLN A C 1
ATOM 1468 O O . GLN A 1 196 ? 11.819 38.576 -9.428 1.00 90.06 196 GLN A O 1
ATOM 1473 N N . ALA A 1 197 ? 9.811 38.407 -10.405 1.00 92.19 197 ALA A N 1
ATOM 1474 C CA . ALA A 1 197 ? 10.209 38.986 -11.685 1.00 92.19 197 ALA A CA 1
ATOM 1475 C C . ALA A 1 197 ? 10.725 40.418 -11.518 1.00 92.19 197 ALA A C 1
ATOM 1477 O O . ALA A 1 197 ? 11.816 40.734 -11.981 1.00 92.19 197 ALA A O 1
ATOM 1478 N N . VAL A 1 198 ? 9.978 41.273 -10.810 1.00 92.75 198 VAL A N 1
ATOM 1479 C CA . VAL A 1 198 ? 10.375 42.671 -10.569 1.00 92.75 198 VAL A CA 1
ATOM 1480 C C . VAL A 1 198 ? 11.696 42.736 -9.810 1.00 92.75 198 VAL A C 1
ATOM 1482 O O . VAL A 1 198 ? 12.609 43.460 -10.197 1.00 92.75 198 VAL A O 1
ATOM 1485 N N . SER A 1 199 ? 11.826 41.959 -8.741 1.00 89.25 199 SER A N 1
ATOM 1486 C CA . SER A 1 199 ? 13.028 41.971 -7.908 1.00 89.25 199 SER A CA 1
ATOM 1487 C C . SER A 1 199 ? 14.256 41.381 -8.618 1.00 89.25 199 SER A C 1
ATOM 1489 O O . SER A 1 199 ? 15.339 41.952 -8.498 1.00 89.25 199 SER A O 1
ATOM 1491 N N . LEU A 1 200 ? 14.108 40.315 -9.414 1.00 86.38 200 LEU A N 1
ATOM 1492 C CA . LEU A 1 200 ? 15.196 39.739 -10.217 1.00 86.38 200 LEU A CA 1
ATOM 1493 C C . LEU A 1 200 ? 15.541 40.569 -11.458 1.00 86.38 200 LEU A C 1
ATOM 1495 O O . LEU A 1 200 ? 16.704 40.611 -11.831 1.00 86.38 200 LEU A O 1
ATOM 1499 N N . LEU A 1 201 ? 14.594 41.269 -12.085 1.00 89.19 201 LEU A N 1
ATOM 1500 C CA . LEU A 1 201 ? 14.905 42.195 -13.182 1.00 89.19 201 LEU A CA 1
ATOM 1501 C C . LEU A 1 201 ? 15.657 43.435 -12.694 1.00 89.19 201 LEU A C 1
ATOM 1503 O O . LEU A 1 201 ? 16.492 43.966 -13.422 1.00 89.19 201 LEU A O 1
ATOM 1507 N N . ILE A 1 202 ? 15.380 43.886 -11.466 1.00 89.75 202 ILE A N 1
ATOM 1508 C CA . ILE A 1 202 ? 16.108 44.997 -10.849 1.00 89.75 202 ILE A CA 1
ATOM 1509 C C . ILE A 1 202 ? 17.502 44.542 -10.414 1.00 89.75 202 ILE A C 1
ATOM 1511 O O . ILE A 1 202 ? 18.474 45.216 -10.729 1.00 89.75 202 ILE A O 1
ATOM 1515 N N . LEU A 1 203 ? 17.618 43.422 -9.692 1.00 85.06 203 LEU A N 1
ATOM 1516 C CA . LEU A 1 203 ? 18.886 42.981 -9.093 1.00 85.06 203 LEU A CA 1
ATOM 1517 C C . LEU A 1 203 ? 19.766 42.163 -10.050 1.00 85.06 203 LEU A C 1
ATOM 1519 O O . LEU A 1 203 ? 20.992 42.219 -9.957 1.00 85.06 203 LEU A O 1
ATOM 1523 N N . GLY A 1 204 ? 19.159 41.422 -10.973 1.00 83.62 204 GLY A N 1
ATOM 1524 C CA . GLY A 1 204 ? 19.817 40.472 -11.870 1.00 83.62 204 GLY A CA 1
ATOM 1525 C C . GLY A 1 204 ? 20.923 41.086 -12.724 1.00 83.62 204 GLY A C 1
ATOM 1526 O O . GLY A 1 204 ? 22.030 40.556 -12.688 1.00 83.62 204 GLY A O 1
ATOM 1527 N N . PRO A 1 205 ? 20.708 42.230 -13.400 1.00 86.88 205 PRO A N 1
ATOM 1528 C CA . PRO A 1 205 ? 21.758 42.876 -14.186 1.00 86.88 205 PRO A CA 1
ATOM 1529 C C . PRO A 1 205 ? 22.980 43.297 -13.358 1.00 86.88 205 PRO A C 1
ATOM 1531 O O . PRO A 1 205 ? 24.102 43.231 -13.853 1.00 86.88 205 PRO A O 1
ATOM 1534 N N . PHE A 1 206 ? 22.794 43.701 -12.094 1.00 85.56 206 PHE A N 1
ATOM 1535 C CA . PHE A 1 206 ? 23.906 44.052 -11.199 1.00 85.56 206 PHE A CA 1
ATOM 1536 C C . PHE A 1 206 ? 24.664 42.817 -10.719 1.00 85.56 206 PHE A C 1
ATOM 1538 O O . PHE A 1 206 ? 25.893 42.833 -10.660 1.00 85.56 206 PHE A O 1
ATOM 1545 N N . ILE A 1 207 ? 23.936 41.745 -10.399 1.00 80.75 207 ILE A N 1
ATOM 1546 C CA . ILE A 1 207 ? 24.526 40.461 -10.019 1.00 80.75 207 ILE A CA 1
ATOM 1547 C C . ILE A 1 207 ? 25.306 39.893 -11.206 1.00 80.75 207 ILE A C 1
ATOM 1549 O O . ILE A 1 207 ? 26.481 39.588 -11.066 1.00 80.75 207 ILE A O 1
ATOM 1553 N N . ASP A 1 208 ? 24.718 39.834 -12.397 1.00 81.50 208 ASP A N 1
ATOM 1554 C CA . ASP A 1 208 ? 25.399 39.309 -13.581 1.00 81.50 208 ASP A CA 1
ATOM 1555 C C . ASP A 1 208 ? 26.575 40.183 -14.026 1.00 81.50 208 ASP A C 1
ATOM 1557 O O . ASP A 1 208 ? 27.552 39.654 -14.553 1.00 81.50 208 ASP A O 1
ATOM 1561 N N . TYR A 1 209 ? 26.523 41.498 -13.789 1.00 83.38 209 TYR A N 1
ATOM 1562 C CA . TYR A 1 209 ? 27.676 42.380 -13.968 1.00 83.38 209 TYR A CA 1
ATOM 1563 C C . TYR A 1 209 ? 28.805 42.038 -12.990 1.00 83.38 209 TYR A C 1
ATOM 1565 O O . TYR A 1 209 ? 29.965 41.977 -13.393 1.00 83.38 209 TYR A O 1
ATOM 1573 N N . TYR A 1 210 ? 28.472 41.760 -11.726 1.00 78.12 210 TYR A N 1
ATOM 1574 C CA . TYR A 1 210 ? 29.438 41.287 -10.735 1.00 78.12 210 TYR A CA 1
ATOM 1575 C C . TYR A 1 210 ? 30.031 39.914 -11.104 1.00 78.12 210 TYR A C 1
ATOM 1577 O O . TYR A 1 210 ? 31.210 39.681 -10.851 1.00 78.12 210 TYR A O 1
ATOM 1585 N N . LEU A 1 211 ? 29.244 39.030 -11.731 1.00 70.75 211 LEU A N 1
ATOM 1586 C CA . LEU A 1 211 ? 29.672 37.685 -12.142 1.00 70.75 211 LEU A CA 1
ATOM 1587 C C . LEU A 1 211 ? 30.516 37.690 -13.431 1.00 70.75 211 LEU A C 1
ATOM 1589 O O . LEU A 1 211 ? 31.547 37.030 -13.493 1.00 70.75 211 LEU A O 1
ATOM 1593 N N . ASN A 1 212 ? 30.098 38.434 -14.461 1.00 71.94 212 ASN A N 1
ATOM 1594 C CA . ASN A 1 212 ? 30.674 38.350 -15.812 1.00 71.94 212 ASN A CA 1
ATOM 1595 C C . ASN A 1 212 ? 31.531 39.559 -16.215 1.00 71.94 212 ASN A C 1
ATOM 1597 O O . ASN A 1 212 ? 32.105 39.569 -17.307 1.00 71.94 212 ASN A O 1
ATOM 1601 N N . GLY A 1 213 ? 31.554 40.627 -15.410 1.00 71.50 213 GLY A N 1
ATOM 1602 C CA . GLY A 1 213 ? 32.258 41.879 -15.720 1.00 71.50 213 GLY A CA 1
ATOM 1603 C C . GLY A 1 213 ? 31.705 42.642 -16.933 1.00 71.50 213 GLY A C 1
ATOM 1604 O O . GLY A 1 213 ? 32.305 43.615 -17.387 1.00 71.50 213 GLY A O 1
ATOM 1605 N N . LYS A 1 214 ? 30.568 42.207 -17.487 1.00 77.31 214 LYS A N 1
ATOM 1606 C CA . LYS A 1 214 ? 29.890 42.807 -18.642 1.00 77.31 214 LYS A CA 1
ATOM 1607 C C . LYS A 1 214 ? 28.457 43.124 -18.254 1.00 77.31 214 LYS A C 1
ATOM 1609 O O . LYS A 1 214 ? 27.840 42.372 -17.511 1.00 77.31 214 LYS A O 1
ATOM 1614 N N . PHE A 1 215 ? 27.930 44.239 -18.749 1.00 81.69 215 PHE A N 1
ATOM 1615 C CA . PHE A 1 215 ? 26.524 44.596 -18.565 1.00 81.69 215 PHE A CA 1
ATOM 1616 C C . PHE A 1 215 ? 25.686 44.030 -19.718 1.00 81.69 215 PHE A C 1
ATOM 1618 O O . PHE A 1 215 ? 26.184 43.925 -20.842 1.00 81.69 215 PHE A O 1
ATOM 1625 N N . ILE A 1 216 ? 24.419 43.690 -19.468 1.00 80.69 216 ILE A N 1
ATOM 1626 C CA . ILE A 1 216 ? 23.544 43.038 -20.463 1.00 80.69 216 ILE A CA 1
ATOM 1627 C C . ILE A 1 216 ? 23.356 43.863 -21.745 1.00 80.69 216 ILE A C 1
ATOM 1629 O O . ILE A 1 216 ? 23.208 43.306 -22.829 1.00 80.69 216 ILE A O 1
ATOM 1633 N N . THR A 1 217 ? 23.457 45.191 -21.657 1.00 79.50 217 THR A N 1
ATOM 1634 C CA . THR A 1 217 ? 23.376 46.107 -22.810 1.00 79.50 217 THR A CA 1
ATOM 1635 C C . THR A 1 217 ? 24.507 45.922 -23.820 1.00 79.50 217 THR A C 1
ATOM 1637 O O . THR A 1 217 ? 24.375 46.350 -24.961 1.00 79.50 217 THR A O 1
ATOM 1640 N N . ASN A 1 218 ? 25.617 45.297 -23.418 1.00 79.00 218 ASN A N 1
ATOM 1641 C CA . ASN A 1 218 ? 26.771 45.056 -24.285 1.00 79.00 218 ASN A CA 1
ATOM 1642 C C . ASN A 1 218 ? 26.659 43.734 -25.063 1.00 79.00 218 ASN A C 1
ATOM 1644 O O . ASN A 1 218 ? 27.548 43.411 -25.853 1.00 79.00 218 ASN A O 1
ATOM 1648 N N . TYR A 1 219 ? 25.599 42.951 -24.839 1.00 82.06 219 TYR A N 1
ATOM 1649 C CA . TYR A 1 219 ? 25.370 41.695 -25.541 1.00 82.06 219 TYR A CA 1
ATOM 1650 C C . TYR A 1 219 ? 24.709 41.931 -26.905 1.00 82.06 219 TYR A C 1
ATOM 1652 O O . TYR A 1 219 ? 23.689 42.612 -27.012 1.00 82.06 219 TYR A O 1
ATOM 1660 N N . LYS A 1 220 ? 25.272 41.340 -27.965 1.00 80.88 220 LYS A N 1
ATOM 1661 C CA . LYS A 1 220 ? 24.706 41.409 -29.318 1.00 80.88 220 LYS A CA 1
ATOM 1662 C C . LYS A 1 220 ? 23.636 40.333 -29.478 1.00 80.88 220 LYS A C 1
ATOM 1664 O O . LYS A 1 220 ? 23.950 39.157 -29.636 1.00 80.88 220 LYS A O 1
ATOM 1669 N N . LEU A 1 221 ? 22.375 40.749 -29.444 1.00 79.12 221 LEU A N 1
ATOM 1670 C CA . LEU A 1 221 ? 21.231 39.852 -29.573 1.00 79.12 221 LEU A CA 1
ATOM 1671 C C . LEU A 1 221 ? 21.149 39.291 -31.009 1.00 79.12 221 LEU A C 1
ATOM 1673 O O . LEU A 1 221 ? 20.857 40.022 -31.952 1.00 79.12 221 LEU A O 1
ATOM 1677 N N . SER A 1 222 ? 21.429 37.997 -31.176 1.00 86.69 222 SER A N 1
ATOM 1678 C CA . SER A 1 222 ? 21.236 37.268 -32.439 1.00 86.69 222 SER A CA 1
ATOM 1679 C C . SER A 1 222 ? 19.820 36.692 -32.520 1.00 86.69 222 SER A C 1
ATOM 1681 O O . SER A 1 222 ? 19.258 36.307 -31.496 1.00 86.69 222 SER A O 1
ATOM 1683 N N . SER A 1 223 ? 19.253 36.560 -33.725 1.00 84.38 223 SER A N 1
ATOM 1684 C CA . SER A 1 223 ? 17.937 35.933 -33.938 1.00 84.38 223 SER A CA 1
ATOM 1685 C C . SER A 1 223 ? 17.854 34.523 -33.340 1.00 84.38 223 SER A C 1
ATOM 1687 O O . SER A 1 223 ? 16.828 34.160 -32.771 1.00 84.38 223 SER A O 1
ATOM 1689 N N . GLY A 1 224 ? 18.952 33.757 -33.389 1.00 84.75 224 GLY A N 1
ATOM 1690 C CA . GLY A 1 224 ? 19.037 32.447 -32.737 1.00 84.75 224 GLY A CA 1
ATOM 1691 C C . GLY A 1 224 ? 19.017 32.536 -31.207 1.00 84.75 224 GLY A C 1
ATOM 1692 O O . GLY A 1 224 ? 18.282 31.797 -30.558 1.00 84.75 224 GLY A O 1
ATOM 1693 N N . ALA A 1 225 ? 19.732 33.503 -30.623 1.00 85.12 225 ALA A N 1
ATOM 1694 C CA . ALA A 1 225 ? 19.723 33.733 -29.178 1.00 85.12 225 ALA A CA 1
ATOM 1695 C C . ALA A 1 225 ? 18.324 34.134 -28.677 1.00 85.12 225 ALA A C 1
ATOM 1697 O O . ALA A 1 225 ? 17.878 33.636 -27.651 1.00 85.12 225 ALA A O 1
ATOM 1698 N N . ILE A 1 226 ? 17.597 34.974 -29.426 1.00 89.00 226 ILE A N 1
ATOM 1699 C CA . ILE A 1 226 ? 16.211 35.360 -29.105 1.00 89.00 226 ILE A CA 1
ATOM 1700 C C . ILE A 1 226 ? 15.289 34.137 -29.109 1.00 89.00 226 ILE A C 1
ATOM 1702 O O . ILE A 1 226 ? 14.498 33.974 -28.181 1.00 89.00 226 ILE A O 1
ATOM 1706 N N . LEU A 1 227 ? 15.406 33.263 -30.115 1.00 89.31 227 LEU A N 1
ATOM 1707 C CA . LEU A 1 227 ? 14.621 32.028 -30.195 1.00 89.31 227 LEU A CA 1
ATOM 1708 C C . LEU A 1 227 ? 14.869 31.149 -28.964 1.00 89.31 227 LEU A C 1
ATOM 1710 O O . LEU A 1 227 ? 13.914 30.757 -28.295 1.00 89.31 227 LEU A O 1
ATOM 1714 N N . PHE A 1 228 ? 16.133 30.896 -28.614 1.00 87.06 228 PHE A N 1
ATOM 1715 C CA . PHE A 1 228 ? 16.476 30.085 -27.443 1.00 87.06 228 PHE A CA 1
ATOM 1716 C C . PHE A 1 228 ? 16.089 30.749 -26.114 1.00 87.06 228 PHE A C 1
ATOM 1718 O O . PHE A 1 228 ? 15.693 30.042 -25.190 1.00 87.06 228 PHE A O 1
ATOM 1725 N N . ILE A 1 229 ? 16.111 32.084 -26.016 1.00 89.50 229 ILE A N 1
ATOM 1726 C CA . ILE A 1 229 ? 15.579 32.819 -24.856 1.00 89.50 229 ILE A CA 1
ATOM 1727 C C . ILE A 1 229 ? 14.066 32.607 -24.730 1.00 89.50 229 ILE A C 1
ATOM 1729 O O . ILE A 1 229 ? 13.591 32.304 -23.639 1.00 89.50 229 ILE A O 1
ATOM 1733 N N . ILE A 1 230 ? 13.302 32.725 -25.821 1.00 91.06 230 ILE A N 1
ATOM 1734 C CA . ILE A 1 230 ? 11.843 32.514 -25.814 1.00 91.06 230 ILE A CA 1
ATOM 1735 C C . ILE A 1 230 ? 11.504 31.057 -25.483 1.00 91.06 230 ILE A C 1
ATOM 1737 O O . ILE A 1 230 ? 10.611 30.802 -24.672 1.00 91.06 230 ILE A O 1
ATOM 1741 N N . LEU A 1 231 ? 12.230 30.104 -26.071 1.00 89.62 231 LEU A N 1
ATOM 1742 C CA . LEU A 1 231 ? 12.077 28.676 -25.796 1.00 89.62 231 LEU A CA 1
ATOM 1743 C C . LEU A 1 231 ? 12.359 28.372 -24.320 1.00 89.62 231 LEU A C 1
ATOM 1745 O O . LEU A 1 231 ? 11.536 27.753 -23.648 1.00 89.62 231 LEU A O 1
ATOM 1749 N N . SER A 1 232 ? 13.475 28.884 -23.801 1.00 87.81 232 SER A N 1
ATOM 1750 C CA . SER A 1 232 ? 13.850 28.772 -22.392 1.00 87.81 232 SER A CA 1
ATOM 1751 C C . SER A 1 232 ? 12.788 29.390 -21.475 1.00 87.81 232 SER A C 1
ATOM 1753 O O . SER A 1 232 ? 12.342 28.746 -20.532 1.00 87.81 232 SER A O 1
ATOM 1755 N N . CYS A 1 233 ? 12.276 30.585 -21.789 1.00 90.81 233 CYS A N 1
ATOM 1756 C CA . CYS A 1 233 ? 11.196 31.206 -21.017 1.00 90.81 233 CYS A CA 1
ATOM 1757 C C . CYS A 1 233 ? 9.891 30.406 -21.054 1.00 90.81 233 CYS A C 1
ATOM 1759 O O . CYS A 1 233 ? 9.200 30.335 -20.042 1.00 90.81 233 CYS A O 1
ATOM 1761 N N . SER A 1 234 ? 9.556 29.794 -22.191 1.00 89.81 234 SER A N 1
ATOM 1762 C CA . SER A 1 234 ? 8.358 28.959 -22.326 1.00 89.81 234 SER A CA 1
ATOM 1763 C C . SER A 1 234 ? 8.468 27.699 -21.465 1.00 89.81 234 SER A C 1
ATOM 1765 O O . SER A 1 234 ? 7.540 27.368 -20.732 1.00 89.81 234 SER A O 1
ATOM 1767 N N . LEU A 1 235 ? 9.630 27.039 -21.480 1.00 87.62 235 LEU A N 1
ATOM 1768 C CA . LEU A 1 235 ? 9.918 25.871 -20.642 1.00 87.62 235 LEU A CA 1
ATOM 1769 C C . LEU A 1 235 ? 9.972 26.230 -19.151 1.00 87.62 235 LEU A C 1
ATOM 1771 O O . LEU A 1 235 ? 9.505 25.458 -18.314 1.00 87.62 235 LEU A O 1
ATOM 1775 N N . ALA A 1 236 ? 10.442 27.435 -18.815 1.00 87.31 236 ALA A N 1
ATOM 1776 C CA . ALA A 1 236 ? 10.489 27.919 -17.440 1.00 87.31 236 ALA A CA 1
ATOM 1777 C C . ALA A 1 236 ? 9.099 28.058 -16.809 1.00 87.31 236 ALA A C 1
ATOM 1779 O O . ALA A 1 236 ? 8.944 27.802 -15.617 1.00 87.31 236 ALA A O 1
ATOM 1780 N N . VAL A 1 237 ? 8.079 28.423 -17.596 1.00 89.75 237 VAL A N 1
ATOM 1781 C CA . VAL A 1 237 ? 6.686 28.448 -17.122 1.00 89.75 237 VAL A CA 1
ATOM 1782 C C . VAL A 1 237 ? 6.285 27.055 -16.640 1.00 89.75 237 VAL A C 1
ATOM 1784 O O . VAL A 1 237 ? 5.822 26.908 -15.512 1.00 89.75 237 VAL A O 1
ATOM 1787 N N . PHE A 1 238 ? 6.515 26.023 -17.453 1.00 88.19 238 PHE A N 1
ATOM 1788 C CA . PHE A 1 238 ? 6.182 24.645 -17.090 1.00 88.19 238 PHE A CA 1
ATOM 1789 C C . PHE A 1 238 ? 7.002 24.138 -15.895 1.00 88.19 238 PHE A C 1
ATOM 1791 O O . PHE A 1 238 ? 6.435 23.515 -14.995 1.00 88.19 238 PHE A O 1
ATOM 1798 N N . CYS A 1 239 ? 8.295 24.465 -15.826 1.00 84.00 239 CYS A N 1
ATOM 1799 C CA . CYS A 1 239 ? 9.164 24.125 -14.695 1.00 84.00 239 CYS A CA 1
ATOM 1800 C C . CYS A 1 239 ? 8.668 24.771 -13.384 1.00 84.00 239 CYS A C 1
ATOM 1802 O O . CYS A 1 239 ? 8.457 24.088 -12.382 1.00 84.00 239 CYS A O 1
ATOM 1804 N N . ASN A 1 240 ? 8.354 26.069 -13.397 1.00 88.44 240 ASN A N 1
ATOM 1805 C CA . ASN A 1 240 ? 7.853 26.776 -12.215 1.00 88.44 240 ASN A CA 1
ATOM 1806 C C . ASN A 1 240 ? 6.476 26.257 -11.763 1.00 88.44 240 ASN A C 1
ATOM 1808 O O . ASN A 1 240 ? 6.236 26.073 -10.566 1.00 88.44 240 ASN A O 1
ATOM 1812 N N . VAL A 1 241 ? 5.565 25.997 -12.709 1.00 88.56 241 VAL A N 1
ATOM 1813 C CA . VAL A 1 241 ? 4.231 25.447 -12.417 1.00 88.56 241 VAL A CA 1
ATOM 1814 C C . VAL A 1 241 ? 4.342 24.058 -11.799 1.00 88.56 241 VAL A C 1
ATOM 1816 O O . VAL A 1 241 ? 3.752 23.796 -10.748 1.00 88.56 241 VAL A O 1
ATOM 1819 N N . SER A 1 242 ? 5.124 23.179 -12.419 1.00 87.06 242 SER A N 1
ATOM 1820 C CA . SER A 1 242 ? 5.315 21.806 -11.957 1.00 87.06 242 SER A CA 1
ATOM 1821 C C . SER A 1 242 ? 6.068 21.735 -10.623 1.00 87.06 242 SER A C 1
ATOM 1823 O O . SER A 1 242 ? 5.716 20.907 -9.783 1.00 87.06 242 SER A O 1
ATOM 1825 N N . GLN A 1 243 ? 7.006 22.650 -10.346 1.00 86.81 243 GLN A N 1
ATOM 1826 C CA . GLN A 1 243 ? 7.648 22.786 -9.034 1.00 86.81 243 GLN A CA 1
ATOM 1827 C C . GLN A 1 243 ? 6.619 23.070 -7.930 1.00 86.81 243 GLN A C 1
ATOM 1829 O O . GLN A 1 243 ? 6.569 22.355 -6.927 1.00 86.81 243 GLN A O 1
ATOM 1834 N N . TYR A 1 244 ? 5.767 24.084 -8.110 1.00 88.81 244 TYR A N 1
ATOM 1835 C CA . TYR A 1 244 ? 4.736 24.425 -7.122 1.00 88.81 244 TYR A CA 1
ATOM 1836 C C . TYR A 1 244 ? 3.682 23.316 -6.992 1.00 88.81 244 TYR A C 1
ATOM 1838 O O . TYR A 1 244 ? 3.117 23.127 -5.909 1.00 88.81 244 TYR A O 1
ATOM 1846 N N . LEU A 1 245 ? 3.399 22.589 -8.078 1.00 85.00 245 LEU A N 1
ATOM 1847 C CA . LEU A 1 245 ? 2.482 21.448 -8.098 1.00 85.00 245 LEU A CA 1
ATOM 1848 C C . LEU A 1 245 ? 3.028 20.267 -7.290 1.00 85.00 245 LEU A C 1
ATOM 1850 O O . LEU A 1 245 ? 2.327 19.733 -6.431 1.00 85.00 245 LEU A O 1
ATOM 1854 N N . CYS A 1 246 ? 4.293 19.908 -7.514 1.00 82.56 246 CYS A N 1
ATOM 1855 C CA . CYS A 1 246 ? 4.963 18.812 -6.820 1.00 82.56 246 CYS A CA 1
ATOM 1856 C C . CYS A 1 246 ? 5.149 19.107 -5.327 1.00 82.56 246 CYS A C 1
ATOM 1858 O O . CYS A 1 246 ? 4.910 18.228 -4.507 1.00 82.56 246 CYS A O 1
ATOM 1860 N N . ILE A 1 247 ? 5.523 20.336 -4.945 1.00 85.12 247 ILE A N 1
ATOM 1861 C CA . ILE A 1 247 ? 5.662 20.708 -3.524 1.00 85.12 247 ILE A CA 1
ATOM 1862 C C . ILE A 1 247 ? 4.311 20.622 -2.800 1.00 85.12 247 ILE A C 1
ATOM 1864 O O . ILE A 1 247 ? 4.251 20.144 -1.664 1.00 85.12 247 ILE A O 1
ATOM 1868 N N . GLY A 1 248 ? 3.227 21.038 -3.462 1.00 81.19 248 GLY A N 1
ATOM 1869 C CA . GLY A 1 248 ? 1.879 20.966 -2.898 1.00 81.19 248 GLY A CA 1
ATOM 1870 C C . GLY A 1 248 ? 1.371 19.547 -2.698 1.00 81.19 248 GLY A C 1
ATOM 1871 O O . GLY A 1 248 ? 0.725 19.272 -1.688 1.00 81.19 248 GLY A O 1
ATOM 1872 N N . ARG A 1 249 ? 1.709 18.641 -3.622 1.00 80.94 249 ARG A N 1
ATOM 1873 C CA . ARG A 1 249 ? 1.309 17.228 -3.574 1.00 80.94 249 ARG A CA 1
ATOM 1874 C C . ARG A 1 249 ? 2.194 16.376 -2.663 1.00 80.94 249 ARG A C 1
ATOM 1876 O O . ARG A 1 249 ? 1.684 15.639 -1.824 1.00 80.94 249 ARG A O 1
ATOM 1883 N N . PHE A 1 250 ? 3.515 16.500 -2.783 1.00 78.25 250 PHE A N 1
ATOM 1884 C CA . PHE A 1 250 ? 4.471 15.583 -2.153 1.00 78.25 250 PHE A CA 1
ATOM 1885 C C . PHE A 1 250 ? 5.124 16.123 -0.878 1.00 78.25 250 PHE A C 1
ATOM 1887 O O . PHE A 1 250 ? 5.730 15.344 -0.153 1.00 78.25 250 PHE A O 1
ATOM 1894 N N . SER A 1 251 ? 4.945 17.403 -0.526 1.00 82.38 251 SER A N 1
ATOM 1895 C CA . SER A 1 251 ? 5.682 18.127 0.529 1.00 82.38 251 SER A CA 1
ATOM 1896 C C . SER A 1 251 ? 7.123 18.504 0.158 1.00 82.38 251 SER A C 1
ATOM 1898 O O . SER A 1 251 ? 7.709 17.959 -0.775 1.00 82.38 251 SER A O 1
ATOM 1900 N N . ALA A 1 252 ? 7.702 19.458 0.897 1.00 81.69 252 ALA A N 1
ATOM 1901 C CA . ALA A 1 252 ? 9.044 19.984 0.637 1.00 81.69 252 ALA A CA 1
ATOM 1902 C C . ALA A 1 252 ? 10.140 18.908 0.760 1.00 81.69 252 ALA A C 1
ATOM 1904 O O . ALA A 1 252 ? 11.023 18.832 -0.089 1.00 81.69 252 ALA A O 1
ATOM 1905 N N . THR A 1 253 ? 10.057 18.030 1.766 1.00 80.88 253 THR A N 1
ATOM 1906 C CA . THR A 1 253 ? 11.036 16.949 1.970 1.00 80.88 253 THR A CA 1
ATOM 1907 C C . THR A 1 253 ? 11.050 15.972 0.802 1.00 80.88 253 THR A C 1
ATOM 1909 O O . THR A 1 253 ? 12.112 15.640 0.282 1.00 80.88 253 THR A O 1
ATOM 1912 N N . SER A 1 254 ? 9.870 15.521 0.369 1.00 82.31 254 SER A N 1
ATOM 1913 C CA . SER A 1 254 ? 9.772 14.534 -0.705 1.00 82.31 254 SER A CA 1
ATOM 1914 C C . SER A 1 254 ? 10.083 15.160 -2.060 1.00 82.31 254 SER A C 1
ATOM 1916 O O . SER A 1 254 ? 10.709 14.502 -2.880 1.00 82.31 254 SER A O 1
ATOM 1918 N N . PHE A 1 255 ? 9.759 16.443 -2.271 1.00 83.06 255 PHE A N 1
ATOM 1919 C CA . PHE A 1 255 ? 10.232 17.194 -3.435 1.00 83.06 255 PHE A CA 1
ATOM 1920 C C . PHE A 1 255 ? 11.764 17.226 -3.508 1.00 83.06 255 PHE A C 1
ATOM 1922 O O . PHE A 1 255 ? 12.319 17.022 -4.583 1.00 83.06 255 PHE A O 1
ATOM 1929 N N . GLN A 1 256 ? 12.453 17.426 -2.379 1.00 82.19 256 GLN A N 1
ATOM 1930 C CA . GLN A 1 256 ? 13.915 17.431 -2.357 1.00 82.19 256 GLN A CA 1
ATOM 1931 C C . GLN A 1 256 ? 14.503 16.038 -2.634 1.00 82.19 256 GLN A C 1
ATOM 1933 O O . GLN A 1 256 ? 15.449 15.930 -3.409 1.00 82.19 256 GLN A O 1
ATOM 1938 N N . VAL A 1 257 ? 13.931 14.969 -2.066 1.00 77.62 257 VAL A N 1
ATOM 1939 C CA . VAL A 1 257 ? 14.371 13.585 -2.346 1.00 77.62 257 VAL A CA 1
ATOM 1940 C C . VAL A 1 257 ? 14.139 13.215 -3.815 1.00 77.62 257 VAL A C 1
ATOM 1942 O O . VAL A 1 257 ? 15.061 12.756 -4.483 1.00 77.62 257 VAL A O 1
ATOM 1945 N N . LEU A 1 258 ? 12.953 13.503 -4.356 1.00 73.56 258 LEU A N 1
ATOM 1946 C CA . LEU A 1 258 ? 12.647 13.342 -5.781 1.00 73.56 258 LEU A CA 1
ATOM 1947 C C . LEU A 1 258 ? 13.533 14.225 -6.676 1.00 73.56 258 LEU A C 1
ATOM 1949 O O . LEU A 1 258 ? 13.860 13.852 -7.799 1.00 73.56 258 LEU A O 1
ATOM 1953 N N . GLY A 1 259 ? 13.957 15.388 -6.184 1.00 71.94 259 GLY A N 1
ATOM 1954 C CA . GLY A 1 259 ? 14.920 16.256 -6.854 1.00 71.94 259 GLY A CA 1
ATOM 1955 C C . GLY A 1 259 ? 16.296 15.608 -7.022 1.00 71.94 259 GLY A C 1
ATOM 1956 O O . GLY A 1 259 ? 16.982 15.900 -7.994 1.00 71.94 259 GLY A O 1
ATOM 1957 N N . HIS A 1 260 ? 16.686 14.684 -6.142 1.00 73.88 260 HIS A N 1
ATOM 1958 C CA . HIS A 1 260 ? 17.911 13.897 -6.310 1.00 73.88 260 HIS A CA 1
ATOM 1959 C C . HIS A 1 260 ? 17.725 12.692 -7.230 1.00 73.88 260 HIS A C 1
ATOM 1961 O O . HIS A 1 260 ? 18.686 12.305 -7.886 1.00 73.88 260 HIS A O 1
ATOM 1967 N N . MET A 1 261 ? 16.502 12.164 -7.365 1.00 71.69 261 MET A N 1
ATOM 1968 C CA . MET A 1 261 ? 16.172 11.235 -8.457 1.00 71.69 261 MET A CA 1
ATOM 1969 C C . MET A 1 261 ? 16.338 11.920 -9.807 1.00 71.69 261 MET A C 1
ATOM 1971 O O . MET A 1 261 ? 16.862 11.328 -10.744 1.00 71.69 261 MET A O 1
ATOM 1975 N N . LYS A 1 262 ? 15.981 13.210 -9.866 1.00 71.69 262 LYS A N 1
ATOM 1976 C CA . LYS A 1 262 ? 16.323 14.067 -10.990 1.00 71.69 262 LYS A CA 1
ATOM 1977 C C . LYS A 1 262 ? 17.838 13.992 -11.206 1.00 71.69 262 LYS A C 1
ATOM 1979 O O . LYS A 1 262 ? 18.216 13.455 -12.236 1.00 71.69 262 LYS A O 1
ATOM 1984 N N . THR A 1 263 ? 18.668 14.321 -10.195 1.00 68.31 263 THR A N 1
ATOM 1985 C CA . THR A 1 263 ? 20.154 14.138 -10.170 1.00 68.31 263 THR A CA 1
ATOM 1986 C C . THR A 1 263 ? 20.658 12.731 -10.565 1.00 68.31 263 THR A C 1
ATOM 1988 O O . THR A 1 263 ? 21.763 12.575 -11.072 1.00 68.31 263 THR A O 1
ATOM 1991 N N . ILE A 1 264 ? 19.812 11.721 -10.419 1.00 69.69 264 ILE A N 1
ATOM 1992 C CA . ILE A 1 264 ? 19.902 10.375 -10.992 1.00 69.69 264 ILE A CA 1
ATOM 1993 C C . ILE A 1 264 ? 20.161 10.320 -12.500 1.00 69.69 264 ILE A C 1
ATOM 1995 O O . ILE A 1 264 ? 21.130 9.795 -13.039 1.00 69.69 264 ILE A O 1
ATOM 1999 N N . CYS A 1 265 ? 19.182 10.909 -13.182 1.00 67.69 265 CYS A N 1
ATOM 2000 C CA . CYS A 1 265 ? 18.808 10.573 -14.545 1.00 67.69 265 CYS A CA 1
ATOM 2001 C C . CYS A 1 265 ? 19.701 11.225 -15.606 1.00 67.69 265 CYS A C 1
ATOM 2003 O O . CYS A 1 265 ? 19.753 10.738 -16.717 1.00 67.69 265 CYS A O 1
ATOM 2005 N N . VAL A 1 266 ? 20.413 12.313 -15.309 1.00 61.34 266 VAL A N 1
ATOM 2006 C CA . VAL A 1 266 ? 21.164 13.136 -16.291 1.00 61.34 266 VAL A CA 1
ATOM 2007 C C . VAL A 1 266 ? 22.700 13.077 -16.257 1.00 61.34 266 VAL A C 1
ATOM 2009 O O . VAL A 1 266 ? 23.281 13.423 -17.269 1.00 61.34 266 VAL A O 1
ATOM 2012 N N . LEU A 1 267 ? 23.463 12.749 -15.209 1.00 65.31 267 LEU A N 1
ATOM 2013 C CA . LEU A 1 267 ? 23.498 11.424 -14.611 1.00 65.31 267 LEU A CA 1
ATOM 2014 C C . LEU A 1 267 ? 23.685 10.365 -15.706 1.00 65.31 267 LEU A C 1
ATOM 2016 O O . LEU A 1 267 ? 24.601 10.444 -16.528 1.00 65.31 267 LEU A O 1
ATOM 2020 N N . THR A 1 268 ? 22.771 9.407 -15.712 1.00 69.31 268 THR A N 1
ATOM 2021 C CA . THR A 1 268 ? 22.694 8.311 -16.682 1.00 69.31 268 THR A CA 1
ATOM 2022 C C . THR A 1 268 ? 22.593 8.792 -18.135 1.00 69.31 268 THR A C 1
ATOM 2024 O O . THR A 1 268 ? 23.352 8.332 -18.981 1.00 69.31 268 THR A O 1
ATOM 2027 N N . LEU A 1 269 ? 21.740 9.778 -18.434 1.00 63.50 269 LEU A N 1
ATOM 2028 C CA . LEU A 1 269 ? 21.556 10.319 -19.788 1.00 63.50 269 LEU A CA 1
ATOM 2029 C C . LEU A 1 269 ? 22.832 10.974 -20.327 1.00 63.50 269 LEU A C 1
ATOM 2031 O O . LEU A 1 269 ? 23.139 10.904 -21.511 1.00 63.50 269 LEU A O 1
ATOM 2035 N N . GLY A 1 270 ? 23.592 11.632 -19.453 1.00 61.53 270 GLY A N 1
ATOM 2036 C CA . GLY A 1 270 ? 24.844 12.269 -19.821 1.00 61.53 270 GLY A CA 1
ATOM 2037 C C . GLY A 1 270 ? 25.938 11.273 -20.167 1.00 61.53 270 GLY A C 1
ATOM 2038 O O . GLY A 1 270 ? 26.750 11.538 -21.048 1.00 61.53 270 GLY A O 1
ATOM 2039 N N . TRP A 1 271 ? 25.921 10.112 -19.520 1.00 68.31 271 TRP A N 1
ATOM 2040 C CA . TRP A 1 271 ? 26.722 8.974 -19.936 1.00 68.31 271 TRP A CA 1
ATOM 2041 C C . TRP A 1 271 ? 26.249 8.421 -21.286 1.00 68.31 271 TRP A C 1
ATOM 2043 O O . TRP A 1 271 ? 27.059 8.309 -22.202 1.00 68.31 271 TRP A O 1
ATOM 2053 N N . LEU A 1 272 ? 24.941 8.176 -21.429 1.00 66.94 272 LEU A N 1
ATOM 2054 C CA . LEU A 1 272 ? 24.331 7.588 -22.626 1.00 66.94 272 LEU A CA 1
ATOM 2055 C C . LEU A 1 272 ? 24.551 8.432 -23.896 1.00 66.94 272 LEU A C 1
ATOM 2057 O O . LEU A 1 272 ? 24.723 7.884 -24.978 1.00 66.94 272 LEU A O 1
ATOM 2061 N N . LEU A 1 273 ? 24.537 9.764 -23.772 1.00 57.84 273 LEU A N 1
ATOM 2062 C CA . LEU A 1 273 ? 24.626 10.687 -24.909 1.00 57.84 273 LEU A CA 1
ATOM 2063 C C . LEU A 1 273 ? 26.049 11.173 -25.231 1.00 57.84 273 LEU A C 1
ATOM 2065 O O . LEU A 1 273 ? 26.261 11.681 -26.331 1.00 57.84 273 LEU A O 1
ATOM 2069 N N . PHE A 1 274 ? 27.002 11.091 -24.293 1.00 52.88 274 PHE A N 1
ATOM 2070 C CA . PHE A 1 274 ? 28.336 11.700 -24.445 1.00 52.88 274 PHE A CA 1
ATOM 2071 C C . PHE A 1 274 ? 29.517 10.745 -24.186 1.00 52.88 274 PHE A C 1
ATOM 2073 O O . PHE A 1 274 ? 30.642 11.232 -24.072 1.00 52.88 274 PHE A O 1
ATOM 2080 N N . ASP A 1 275 ? 29.288 9.428 -24.080 1.00 55.38 275 ASP A N 1
ATOM 2081 C CA . ASP A 1 275 ? 30.331 8.384 -23.954 1.00 55.38 275 ASP A CA 1
ATOM 2082 C C . ASP A 1 275 ? 31.395 8.674 -22.869 1.00 55.38 275 ASP A C 1
ATOM 2084 O O . ASP A 1 275 ? 32.574 8.346 -22.994 1.00 55.38 275 ASP A O 1
ATOM 2088 N N . SER A 1 276 ? 31.003 9.325 -21.768 1.00 55.94 276 SER A N 1
ATOM 2089 C CA . SER A 1 276 ? 31.935 9.601 -20.666 1.00 55.94 276 SER A CA 1
ATOM 2090 C C . SER A 1 276 ? 32.299 8.330 -19.896 1.00 55.94 276 SER A C 1
ATOM 2092 O O . SER A 1 276 ? 31.475 7.446 -19.698 1.00 55.94 276 SER A O 1
ATOM 2094 N N . GLU A 1 277 ? 33.518 8.234 -19.371 1.00 58.88 277 GLU A N 1
ATOM 2095 C CA . GLU A 1 277 ? 33.910 7.087 -18.547 1.00 58.88 277 GLU A CA 1
ATOM 2096 C C . GLU A 1 277 ? 33.208 7.129 -17.174 1.00 58.88 277 GLU A C 1
ATOM 2098 O O . GLU A 1 277 ? 33.593 7.868 -16.261 1.00 58.88 277 GLU A O 1
ATOM 2103 N N . LEU A 1 278 ? 32.151 6.327 -17.000 1.00 62.84 278 LEU A N 1
ATOM 2104 C CA . LEU A 1 278 ? 31.536 6.109 -15.691 1.00 62.84 278 LEU A CA 1
ATOM 2105 C C . LEU A 1 278 ? 32.491 5.312 -14.800 1.00 62.84 278 LEU A C 1
ATOM 2107 O O . LEU A 1 278 ? 32.677 4.106 -14.964 1.00 62.84 278 LEU A O 1
ATOM 2111 N N . THR A 1 279 ? 33.070 5.976 -13.801 1.00 74.94 279 THR A N 1
ATOM 2112 C CA . THR A 1 279 ? 33.874 5.274 -12.797 1.00 74.94 279 THR A CA 1
ATOM 2113 C C . THR A 1 279 ? 32.999 4.324 -11.971 1.00 74.94 279 THR A C 1
ATOM 2115 O O . THR A 1 279 ? 31.840 4.615 -11.666 1.00 74.94 279 THR A O 1
ATOM 2118 N N . PHE A 1 280 ? 33.571 3.204 -11.525 1.00 78.38 280 PHE A N 1
ATOM 2119 C CA . PHE A 1 280 ? 32.874 2.237 -10.666 1.00 78.38 280 PHE A CA 1
ATOM 2120 C C . PHE A 1 280 ? 32.283 2.878 -9.393 1.00 78.38 280 PHE A C 1
ATOM 2122 O O . PHE A 1 280 ? 31.217 2.479 -8.927 1.00 78.38 280 PHE A O 1
ATOM 2129 N N . LYS A 1 281 ? 32.943 3.915 -8.852 1.00 75.19 281 LYS A N 1
ATOM 2130 C CA . LYS A 1 281 ? 32.449 4.688 -7.700 1.00 75.19 281 LYS A CA 1
ATOM 2131 C C . LYS A 1 281 ? 31.138 5.412 -8.016 1.00 75.19 281 LYS A C 1
ATOM 2133 O O . LYS A 1 281 ? 30.231 5.388 -7.190 1.00 75.19 281 LYS A O 1
ATOM 2138 N N . ASN A 1 282 ? 31.015 5.984 -9.214 1.00 72.38 282 ASN A N 1
ATOM 2139 C CA . ASN A 1 282 ? 29.801 6.672 -9.651 1.00 72.38 282 ASN A CA 1
ATOM 2140 C C . ASN A 1 282 ? 28.634 5.683 -9.779 1.00 72.38 282 ASN A C 1
ATOM 2142 O O . ASN A 1 282 ? 27.558 5.943 -9.254 1.00 72.38 282 ASN A O 1
ATOM 2146 N N . ILE A 1 283 ? 28.864 4.514 -10.388 1.00 79.50 283 ILE A N 1
ATOM 2147 C CA . ILE A 1 283 ? 27.838 3.468 -10.548 1.00 79.50 283 ILE A CA 1
ATOM 2148 C C . ILE A 1 283 ? 27.371 2.936 -9.186 1.00 79.50 283 ILE A C 1
ATOM 2150 O O . ILE A 1 283 ? 26.171 2.851 -8.922 1.00 79.50 283 ILE A O 1
ATOM 2154 N N . MET A 1 284 ? 28.313 2.637 -8.287 1.00 84.38 284 MET A N 1
ATOM 2155 C CA . MET A 1 284 ? 28.008 2.178 -6.929 1.00 84.38 284 MET A CA 1
ATOM 2156 C C . MET A 1 284 ? 27.206 3.223 -6.141 1.00 84.38 284 MET A C 1
ATOM 2158 O O . MET A 1 284 ? 26.221 2.891 -5.483 1.00 84.38 284 MET A O 1
ATOM 2162 N N . GLY A 1 285 ? 27.605 4.495 -6.217 1.00 80.38 285 GLY A N 1
ATOM 2163 C CA . GLY A 1 285 ? 26.879 5.584 -5.573 1.00 80.38 285 GLY A CA 1
ATOM 2164 C C . GLY A 1 285 ? 25.453 5.736 -6.115 1.00 80.38 285 GLY A C 1
ATOM 2165 O O . GLY A 1 285 ? 24.526 5.916 -5.322 1.00 80.38 285 GLY A O 1
ATOM 2166 N N . MET A 1 286 ? 25.265 5.615 -7.438 1.00 77.25 286 MET A N 1
ATOM 2167 C CA . MET A 1 286 ? 23.951 5.744 -8.080 1.00 77.25 286 MET A CA 1
ATOM 2168 C C . MET A 1 286 ? 23.014 4.641 -7.588 1.00 77.25 286 MET A C 1
ATOM 2170 O O . MET A 1 286 ? 21.890 4.926 -7.177 1.00 77.25 286 MET A O 1
ATOM 2174 N N . PHE A 1 287 ? 23.505 3.400 -7.518 1.00 82.81 287 PHE A N 1
ATOM 2175 C CA . PHE A 1 287 ? 22.735 2.269 -7.003 1.00 82.81 287 PHE A CA 1
ATOM 2176 C C . PHE A 1 287 ? 22.302 2.465 -5.540 1.00 82.81 287 PHE A C 1
ATOM 2178 O O . PHE A 1 287 ? 21.129 2.292 -5.205 1.00 82.81 287 PHE A O 1
ATOM 2185 N N . ILE A 1 288 ? 23.223 2.889 -4.664 1.00 87.06 288 ILE A N 1
ATOM 2186 C CA . ILE A 1 288 ? 22.923 3.152 -3.245 1.00 87.06 288 ILE A CA 1
ATOM 2187 C C . ILE A 1 288 ? 21.893 4.281 -3.098 1.00 87.06 288 ILE A C 1
ATOM 2189 O O . ILE A 1 288 ? 20.992 4.195 -2.261 1.00 87.06 288 ILE A O 1
ATOM 2193 N N . ALA A 1 289 ? 22.002 5.333 -3.911 1.00 79.25 289 ALA A N 1
ATOM 2194 C CA . ALA A 1 289 ? 21.080 6.459 -3.871 1.00 79.25 289 ALA A CA 1
ATOM 2195 C C . ALA A 1 289 ? 19.664 6.060 -4.313 1.00 79.25 289 ALA A C 1
ATOM 2197 O O . ALA A 1 289 ? 18.702 6.405 -3.626 1.00 79.25 289 ALA A O 1
ATOM 2198 N N . VAL A 1 290 ? 19.531 5.293 -5.402 1.00 81.00 290 VAL A N 1
ATOM 2199 C CA . VAL A 1 290 ? 18.239 4.758 -5.868 1.00 81.00 290 VAL A CA 1
ATOM 2200 C C . VAL A 1 290 ? 17.603 3.873 -4.801 1.00 81.00 290 VAL A C 1
ATOM 2202 O O . VAL A 1 290 ? 16.442 4.082 -4.447 1.00 81.00 290 VAL A O 1
ATOM 2205 N N . LEU A 1 291 ? 18.376 2.965 -4.197 1.00 83.81 291 LEU A N 1
ATOM 2206 C CA . LEU A 1 291 ? 17.893 2.125 -3.102 1.00 83.81 291 LEU A CA 1
ATOM 2207 C C . LEU A 1 291 ? 17.388 2.972 -1.922 1.00 83.81 291 LEU A C 1
ATOM 2209 O O . LEU A 1 291 ? 16.297 2.733 -1.404 1.00 83.81 291 LEU A O 1
ATOM 2213 N N . GLY A 1 292 ? 18.140 4.002 -1.526 1.00 83.94 292 GLY A N 1
ATOM 2214 C CA . GLY A 1 292 ? 17.727 4.937 -0.479 1.00 83.94 292 GLY A CA 1
ATOM 2215 C C . GLY A 1 292 ? 16.414 5.661 -0.799 1.00 83.94 292 GLY A C 1
ATOM 2216 O O . GLY A 1 292 ? 15.582 5.829 0.092 1.00 83.94 292 GLY A O 1
ATOM 2217 N N . MET A 1 293 ? 16.196 6.052 -2.059 1.00 80.88 293 MET A N 1
ATOM 2218 C CA . MET A 1 293 ? 14.984 6.752 -2.506 1.00 80.88 293 MET A CA 1
ATOM 2219 C C . MET A 1 293 ? 13.752 5.837 -2.537 1.00 80.88 293 MET A C 1
ATOM 2221 O O . MET A 1 293 ? 12.668 6.258 -2.122 1.00 80.88 293 MET A O 1
ATOM 2225 N N . VAL A 1 294 ? 13.913 4.574 -2.945 1.00 81.25 294 VAL A N 1
ATOM 2226 C CA . VAL A 1 294 ? 12.848 3.555 -2.876 1.00 81.25 294 VAL A CA 1
ATOM 2227 C C . VAL A 1 294 ? 12.455 3.298 -1.419 1.00 81.25 294 VAL A C 1
ATOM 2229 O O . VAL A 1 294 ? 11.273 3.333 -1.070 1.00 81.25 294 VAL A O 1
ATOM 2232 N N . VAL A 1 295 ? 13.443 3.127 -0.532 1.00 84.25 295 VAL A N 1
ATOM 2233 C CA . VAL A 1 295 ? 13.195 2.926 0.904 1.00 84.25 295 VAL A CA 1
ATOM 2234 C C . VAL A 1 295 ? 12.556 4.166 1.538 1.00 84.25 295 VAL A C 1
ATOM 2236 O O . VAL A 1 295 ? 11.649 4.023 2.356 1.00 84.25 295 VAL A O 1
ATOM 2239 N N . TYR A 1 296 ? 12.964 5.380 1.150 1.00 83.81 296 TYR A N 1
ATOM 2240 C CA . TYR A 1 296 ? 12.347 6.630 1.614 1.00 83.81 296 TYR A CA 1
ATOM 2241 C C . TYR A 1 296 ? 10.868 6.704 1.235 1.00 83.81 296 TYR A C 1
ATOM 2243 O O . TYR A 1 296 ? 10.022 7.006 2.077 1.00 83.81 296 TYR A O 1
ATOM 2251 N N . SER A 1 297 ? 10.558 6.369 -0.014 1.00 76.94 297 SER A N 1
ATOM 2252 C CA . SER A 1 297 ? 9.197 6.356 -0.553 1.00 76.94 297 SER A CA 1
ATOM 2253 C C . SER A 1 297 ? 8.300 5.389 0.219 1.00 76.94 297 SER A C 1
ATOM 2255 O O . SER A 1 297 ? 7.202 5.756 0.642 1.00 76.94 297 SER A O 1
ATOM 2257 N N . TRP A 1 298 ? 8.806 4.186 0.502 1.00 81.38 298 TRP A N 1
ATOM 2258 C CA . TRP A 1 298 ? 8.119 3.209 1.345 1.00 81.38 298 TRP A CA 1
ATOM 2259 C C . TRP A 1 298 ? 7.964 3.681 2.801 1.00 81.38 298 TRP A C 1
ATOM 2261 O O . TRP A 1 298 ? 6.890 3.532 3.385 1.00 81.38 298 TRP A O 1
ATOM 2271 N N . ALA A 1 299 ? 9.002 4.287 3.386 1.00 82.00 299 ALA A N 1
ATOM 2272 C CA . ALA A 1 299 ? 8.995 4.745 4.774 1.00 82.00 299 ALA A CA 1
ATOM 2273 C C . ALA A 1 299 ? 7.996 5.890 5.013 1.00 82.00 299 ALA A C 1
ATOM 2275 O O . ALA A 1 299 ? 7.242 5.854 5.985 1.00 82.00 299 ALA A O 1
ATOM 2276 N N . VAL A 1 300 ? 7.940 6.873 4.109 1.00 77.81 300 VAL A N 1
ATOM 2277 C CA . VAL A 1 300 ? 6.971 7.983 4.172 1.00 77.81 300 VAL A CA 1
ATOM 2278 C C . VAL A 1 300 ? 5.539 7.466 4.034 1.00 77.81 300 VAL A C 1
ATOM 2280 O O . VAL A 1 300 ? 4.637 7.908 4.747 1.00 77.81 300 VAL A O 1
ATOM 2283 N N . GLU A 1 301 ? 5.319 6.503 3.143 1.00 71.69 301 GLU A N 1
ATOM 2284 C CA . GLU A 1 301 ? 4.017 5.873 2.945 1.00 71.69 301 GLU A CA 1
ATOM 2285 C C . GLU A 1 301 ? 3.580 5.057 4.177 1.00 71.69 301 GLU A C 1
ATOM 2287 O O . GLU A 1 301 ? 2.430 5.138 4.621 1.00 71.69 301 GLU A O 1
ATOM 2292 N N . ALA A 1 302 ? 4.504 4.316 4.792 1.00 74.31 302 ALA A N 1
ATOM 2293 C CA . ALA A 1 302 ? 4.262 3.598 6.039 1.00 74.31 302 ALA A CA 1
ATOM 2294 C C . ALA A 1 302 ? 3.936 4.553 7.205 1.00 74.31 302 ALA A C 1
ATOM 2296 O O . ALA A 1 302 ? 3.011 4.286 7.979 1.00 74.31 302 ALA A O 1
ATOM 2297 N N . GLU A 1 303 ? 4.632 5.691 7.303 1.00 76.25 303 GLU A N 1
ATOM 2298 C CA . GLU A 1 303 ? 4.385 6.730 8.310 1.00 76.25 303 GLU A CA 1
ATOM 2299 C C . GLU A 1 303 ? 3.001 7.381 8.141 1.00 76.25 303 GLU A C 1
ATOM 2301 O O . GLU A 1 303 ? 2.256 7.507 9.117 1.00 76.25 303 GLU A O 1
ATOM 2306 N N . LYS A 1 304 ? 2.597 7.718 6.905 1.00 68.50 304 LYS A N 1
ATOM 2307 C CA . LYS A 1 304 ? 1.248 8.237 6.604 1.00 68.50 304 LYS A CA 1
ATOM 2308 C C . LYS A 1 304 ? 0.151 7.253 7.028 1.00 68.50 304 LYS A C 1
ATOM 2310 O O . LYS A 1 304 ? -0.807 7.651 7.692 1.00 68.50 304 LYS A O 1
ATOM 2315 N N . ARG A 1 305 ? 0.319 5.961 6.719 1.00 67.31 305 ARG A N 1
ATOM 2316 C CA . ARG A 1 305 ? -0.621 4.891 7.113 1.00 67.31 305 ARG A CA 1
ATOM 2317 C C . ARG A 1 305 ? -0.674 4.679 8.628 1.00 67.31 305 ARG A C 1
ATOM 2319 O O . ARG A 1 305 ? -1.731 4.344 9.156 1.00 67.31 305 ARG A O 1
ATOM 2326 N N . SER A 1 306 ? 0.446 4.858 9.326 1.00 66.81 306 SER A N 1
ATOM 2327 C CA . SER A 1 306 ? 0.516 4.770 10.790 1.00 66.81 306 SER A CA 1
ATOM 2328 C C . SER A 1 306 ? -0.222 5.936 11.461 1.00 66.81 306 SER A C 1
ATOM 2330 O O . SER A 1 306 ? -1.091 5.722 12.304 1.00 66.81 306 SER A O 1
ATOM 2332 N N . ASN A 1 307 ? 0.024 7.172 11.014 1.00 60.53 307 ASN A N 1
ATOM 2333 C CA . ASN A 1 307 ? -0.612 8.371 11.573 1.00 60.53 307 ASN A CA 1
ATOM 2334 C C . ASN A 1 307 ? -2.131 8.433 11.313 1.00 60.53 307 ASN A C 1
ATOM 2336 O O . ASN A 1 307 ? -2.879 8.923 12.165 1.00 60.53 307 ASN A O 1
ATOM 2340 N N . ALA A 1 308 ? -2.606 7.886 10.187 1.00 57.72 308 ALA A N 1
ATOM 2341 C CA . ALA A 1 308 ? -4.037 7.727 9.911 1.00 57.72 308 ALA A CA 1
ATOM 2342 C C . ALA A 1 308 ? -4.720 6.768 10.908 1.00 57.72 308 ALA A C 1
ATOM 2344 O O . ALA A 1 308 ? -5.805 7.062 11.415 1.00 57.72 308 ALA A O 1
ATOM 2345 N N . LYS A 1 309 ? -4.050 5.666 11.274 1.00 51.06 309 LYS A N 1
ATOM 2346 C CA . LYS A 1 309 ? -4.542 4.702 12.275 1.00 51.06 309 LYS A CA 1
ATOM 2347 C C . LYS A 1 309 ? -4.556 5.285 13.693 1.00 51.06 309 LYS A C 1
ATOM 2349 O O . LYS A 1 309 ? -5.527 5.080 14.417 1.00 51.06 309 LYS A O 1
ATOM 2354 N N . THR A 1 310 ? -3.538 6.060 14.071 1.00 48.78 310 THR A N 1
ATOM 2355 C CA . THR A 1 310 ? -3.450 6.703 15.397 1.00 48.78 310 THR A CA 1
ATOM 2356 C C . THR A 1 310 ? -4.500 7.805 15.579 1.00 48.78 310 THR A C 1
ATOM 2358 O O . THR A 1 310 ? -5.147 7.873 16.621 1.00 48.78 310 THR A O 1
ATOM 2361 N N . THR A 1 311 ? -4.756 8.617 14.546 1.00 43.00 311 THR A N 1
ATOM 2362 C CA . THR A 1 311 ? -5.788 9.677 14.587 1.00 43.00 311 THR A CA 1
ATOM 2363 C C . THR A 1 311 ? -7.204 9.101 14.728 1.00 43.00 311 THR A C 1
ATOM 2365 O O . THR A 1 311 ? -8.068 9.715 15.357 1.00 43.00 311 THR A O 1
ATOM 2368 N N . SER A 1 312 ? -7.440 7.896 14.198 1.00 38.56 312 SER A N 1
ATOM 2369 C CA . SER A 1 312 ? -8.710 7.180 14.361 1.00 38.56 312 SER A CA 1
ATOM 2370 C C . SER A 1 312 ? -8.887 6.566 15.757 1.00 38.56 312 SER A C 1
ATOM 2372 O O . SER A 1 312 ? -10.022 6.401 16.193 1.00 38.56 312 SER A O 1
ATOM 2374 N N . TYR A 1 313 ? -7.798 6.252 16.468 1.00 37.09 313 TYR A N 1
ATOM 2375 C CA . TYR A 1 313 ? -7.840 5.725 17.839 1.00 37.09 313 TYR A CA 1
ATOM 2376 C C . TYR A 1 313 ? -8.054 6.833 18.879 1.00 37.09 313 TYR A C 1
ATOM 2378 O O . TYR A 1 313 ? -8.849 6.662 19.801 1.00 37.09 313 TYR A O 1
ATOM 2386 N N . THR A 1 314 ? -7.420 7.999 18.709 1.00 34.28 314 THR A N 1
ATOM 2387 C CA . THR A 1 314 ? -7.577 9.126 19.645 1.00 34.28 314 THR A CA 1
ATOM 2388 C C . THR A 1 314 ? -8.990 9.716 19.613 1.00 34.28 314 THR A C 1
ATOM 2390 O O . THR A 1 314 ? -9.503 10.103 20.656 1.00 34.28 314 THR A O 1
ATOM 2393 N N . LYS A 1 315 ? -9.684 9.709 18.464 1.00 37.59 315 LYS A N 1
ATOM 2394 C CA . LYS A 1 315 ? -11.090 10.157 18.377 1.00 37.59 315 LYS A CA 1
ATOM 2395 C C . LYS A 1 315 ? -12.085 9.277 19.144 1.00 37.59 315 LYS A C 1
ATOM 2397 O O . LYS A 1 315 ? -13.159 9.764 19.475 1.00 37.59 315 LYS A O 1
ATOM 2402 N N . ASN A 1 316 ? -11.724 8.036 19.464 1.00 44.34 316 ASN A N 1
ATOM 2403 C CA . ASN A 1 316 ? -12.586 7.108 20.203 1.00 44.34 316 ASN A CA 1
ATOM 2404 C C . ASN A 1 316 ? -12.291 7.087 21.716 1.00 44.34 316 ASN A C 1
ATOM 2406 O O . ASN A 1 316 ? -12.906 6.310 22.439 1.00 44.34 316 ASN A O 1
ATOM 2410 N N . SER A 1 317 ? -11.344 7.908 22.189 1.00 36.81 317 SER A N 1
ATOM 2411 C CA . SER A 1 317 ? -10.852 7.905 23.575 1.00 36.81 317 SER A CA 1
ATOM 2412 C C . SER A 1 317 ? -11.220 9.156 24.386 1.00 36.81 317 SER A C 1
ATOM 2414 O O . SER A 1 317 ? -10.894 9.194 25.571 1.00 36.81 317 SER A O 1
ATOM 2416 N N . LEU A 1 318 ? -11.856 10.175 23.796 1.00 42.41 318 LEU A N 1
ATOM 2417 C CA . LEU A 1 318 ? -12.321 11.344 24.555 1.00 42.41 318 LEU A CA 1
ATOM 2418 C C . LEU A 1 318 ? -13.746 11.119 25.066 1.00 42.41 318 LEU A C 1
ATOM 2420 O O . LEU A 1 318 ? -14.628 10.708 24.312 1.00 42.41 318 LEU A O 1
ATOM 2424 N N . THR A 1 319 ? -13.965 11.409 26.347 1.00 54.50 319 THR A N 1
ATOM 2425 C CA . THR A 1 319 ? -15.286 11.380 26.977 1.00 54.50 319 THR A CA 1
ATOM 2426 C C . THR A 1 319 ? -16.151 12.533 26.465 1.00 54.50 319 THR A C 1
ATOM 2428 O O . THR A 1 319 ? -15.678 13.614 26.114 1.00 54.50 319 THR A O 1
ATOM 2431 N N . GLU A 1 320 ? -17.460 12.297 26.423 1.00 49.81 320 GLU A N 1
ATOM 2432 C CA . GLU A 1 320 ? -18.470 13.162 25.800 1.00 49.81 320 GLU A CA 1
ATOM 2433 C C . GLU A 1 320 ? -18.542 14.590 26.395 1.00 49.81 320 GLU A C 1
ATOM 2435 O O . GLU A 1 320 ? -19.044 15.517 25.755 1.00 49.81 320 GLU A O 1
ATOM 2440 N N . GLU A 1 321 ? -17.962 14.807 27.582 1.00 47.72 321 GLU A N 1
ATOM 2441 C CA . GLU A 1 321 ? -17.814 16.132 28.200 1.00 47.72 321 GLU A CA 1
ATOM 2442 C C . GLU A 1 321 ? -16.685 16.984 27.594 1.00 47.72 321 GLU A C 1
ATOM 2444 O O . GLU A 1 321 ? -16.853 18.195 27.436 1.00 47.72 321 GLU A O 1
ATOM 2449 N N . GLU A 1 322 ? -15.568 16.385 27.168 1.00 52.78 322 GLU A N 1
ATOM 2450 C CA . GLU A 1 322 ? -14.444 17.126 26.570 1.00 52.78 322 GLU A CA 1
ATOM 2451 C C . GLU A 1 322 ? -14.783 17.620 25.151 1.00 52.78 322 GLU A C 1
ATOM 2453 O O . GLU A 1 322 ? -14.338 18.686 24.715 1.00 52.78 322 GLU A O 1
ATOM 2458 N N . ILE A 1 323 ? -15.661 16.894 24.450 1.00 52.53 323 ILE A N 1
ATOM 2459 C CA . ILE A 1 323 ? -16.185 17.261 23.126 1.00 52.53 323 ILE A CA 1
ATOM 2460 C C . ILE A 1 323 ? -17.184 18.427 23.225 1.00 52.53 323 ILE A C 1
ATOM 2462 O O . ILE A 1 323 ? -17.243 19.265 22.323 1.00 52.53 323 ILE A O 1
ATOM 2466 N N . ARG A 1 324 ? -17.940 18.533 24.327 1.00 47.91 324 ARG A N 1
ATOM 2467 C CA . ARG A 1 324 ? -18.866 19.655 24.568 1.00 47.91 324 ARG A CA 1
ATOM 2468 C C . ARG A 1 324 ? -18.135 20.969 24.832 1.00 47.91 324 ARG A C 1
ATOM 2470 O O . ARG A 1 324 ? -18.514 21.981 24.248 1.00 47.91 324 ARG A O 1
ATOM 2477 N N . LEU A 1 325 ? -17.051 20.942 25.610 1.00 48.56 325 LEU A N 1
ATOM 2478 C CA . LEU A 1 325 ? -16.239 22.133 25.896 1.00 48.56 325 LEU A CA 1
ATOM 2479 C C . LEU A 1 325 ? -15.503 22.673 24.658 1.00 48.56 325 LEU A C 1
ATOM 2481 O O . LEU A 1 325 ? -15.316 23.880 24.529 1.00 48.56 325 LEU A O 1
ATOM 2485 N N . LEU A 1 326 ? -15.139 21.807 23.707 1.00 49.62 326 LEU A N 1
ATOM 2486 C CA . LEU A 1 326 ? -14.556 22.232 22.427 1.00 49.62 326 LEU A CA 1
ATOM 2487 C C . LEU A 1 326 ? -15.603 22.738 21.422 1.00 49.62 326 LEU A C 1
ATOM 2489 O O . LEU A 1 326 ? -15.266 23.516 20.528 1.00 49.62 326 LEU A O 1
ATOM 2493 N N . LYS A 1 327 ? -16.871 22.335 21.572 1.00 43.28 327 LYS A N 1
ATOM 2494 C CA . LYS A 1 327 ? -17.970 22.724 20.677 1.00 43.28 327 LYS A CA 1
ATOM 2495 C C . LYS A 1 327 ? -18.536 24.117 20.979 1.00 43.28 327 LYS A C 1
ATOM 2497 O O . LYS A 1 327 ? -19.054 24.751 20.067 1.00 43.28 327 LYS A O 1
ATOM 2502 N N . GLU A 1 328 ? -18.379 24.632 22.199 1.00 39.88 328 GLU A N 1
ATOM 2503 C CA . GLU A 1 328 ? -18.785 26.008 22.545 1.00 39.88 328 GLU A CA 1
ATOM 2504 C C . GLU A 1 328 ? -17.787 27.090 22.079 1.00 39.88 328 GLU A C 1
ATOM 2506 O O . GLU A 1 328 ? -18.106 28.276 22.112 1.00 39.88 328 GLU A O 1
ATOM 2511 N N . GLY A 1 329 ? -16.596 26.714 21.591 1.00 42.47 329 GLY A N 1
ATOM 2512 C CA . GLY A 1 329 ? -15.556 27.664 21.172 1.00 42.47 329 GLY A CA 1
ATOM 2513 C C . GLY A 1 329 ? -15.499 28.010 19.678 1.00 42.47 329 GLY A C 1
ATOM 2514 O O . GLY A 1 329 ? -14.761 28.921 19.307 1.00 42.47 329 GLY A O 1
ATOM 2515 N N . VAL A 1 330 ? -16.218 27.301 18.799 1.00 36.41 330 VAL A N 1
ATOM 2516 C CA . VAL A 1 330 ? -16.074 27.465 17.339 1.00 36.41 330 VAL A CA 1
ATOM 2517 C C . VAL A 1 330 ? -17.431 27.383 16.639 1.00 36.41 330 VAL A C 1
ATOM 2519 O O . VAL A 1 330 ? -17.772 26.388 16.009 1.00 36.41 330 VAL A O 1
ATOM 2522 N N . GLU A 1 331 ? -18.193 28.474 16.689 1.00 32.81 331 GLU A N 1
ATOM 2523 C CA . GLU A 1 331 ? -19.211 28.764 15.676 1.00 32.81 331 GLU A CA 1
ATOM 2524 C C . GLU A 1 331 ? -18.789 29.987 14.854 1.00 32.81 331 GLU A C 1
ATOM 2526 O O . GLU A 1 331 ? -18.965 31.135 15.252 1.00 32.81 331 GLU A O 1
ATOM 2531 N N . SER A 1 332 ? -18.195 29.732 13.685 1.00 32.34 332 SER A N 1
ATOM 2532 C CA . SER A 1 332 ? -18.484 30.454 12.434 1.00 32.34 332 SER A CA 1
ATOM 2533 C C . SER A 1 332 ? -17.652 29.887 11.277 1.00 32.34 332 SER A C 1
ATOM 2535 O O . SER A 1 332 ? -16.482 30.216 11.136 1.00 32.34 332 SER A O 1
ATOM 2537 N N . MET A 1 333 ? -18.258 29.035 10.439 1.00 27.05 333 MET A N 1
ATOM 2538 C CA . MET A 1 333 ? -18.136 29.026 8.965 1.00 27.05 333 MET A CA 1
ATOM 2539 C C . MET A 1 333 ? -18.866 27.809 8.357 1.00 27.05 333 MET A C 1
ATOM 2541 O O . MET A 1 333 ? -18.943 26.760 8.996 1.00 27.05 333 MET A O 1
ATOM 2545 N N . PRO A 1 334 ? -19.443 27.935 7.144 1.00 30.92 334 PRO A N 1
ATOM 2546 C CA . PRO A 1 334 ? -20.329 26.925 6.582 1.00 30.92 334 PRO A CA 1
ATOM 2547 C C . PRO A 1 334 ? -19.553 25.766 5.944 1.00 30.92 334 PRO A C 1
ATOM 2549 O O . PRO A 1 334 ? -18.535 25.960 5.280 1.00 30.92 334 PRO A O 1
ATOM 2552 N N . LEU A 1 335 ? -20.095 24.564 6.132 1.00 37.16 335 LEU A N 1
ATOM 2553 C CA . LEU A 1 335 ? -19.635 23.297 5.572 1.00 37.16 335 LEU A CA 1
ATOM 2554 C C . LEU A 1 335 ? -19.587 23.307 4.036 1.00 37.16 335 LEU A C 1
ATOM 2556 O O . LEU A 1 335 ? -20.609 23.518 3.380 1.00 37.16 335 LEU A O 1
ATOM 2560 N N . LYS A 1 336 ? -18.413 22.969 3.490 1.00 29.50 336 LYS A N 1
ATOM 2561 C CA . LYS A 1 336 ? -18.243 22.285 2.202 1.00 29.50 336 LYS A CA 1
ATOM 2562 C C . LYS A 1 336 ? -17.059 21.316 2.295 1.00 29.50 336 LYS A C 1
ATOM 2564 O O . LYS A 1 336 ? -15.942 21.743 2.563 1.00 29.50 336 LYS A O 1
ATOM 2569 N N . ASP A 1 337 ? -17.388 20.038 2.127 1.00 31.19 337 ASP A N 1
ATOM 2570 C CA . ASP A 1 337 ? -16.583 18.903 1.664 1.00 31.19 337 ASP A CA 1
ATOM 2571 C C . ASP A 1 337 ? -15.135 18.800 2.178 1.00 31.19 337 ASP A C 1
ATOM 2573 O O . ASP A 1 337 ? -14.190 19.330 1.598 1.00 31.19 337 ASP A O 1
ATOM 2577 N N . VAL A 1 338 ? -14.961 18.034 3.260 1.00 26.70 338 VAL A N 1
ATOM 2578 C CA . VAL A 1 338 ? -13.655 17.513 3.687 1.00 26.70 338 VAL A CA 1
ATOM 2579 C C . VAL A 1 338 ? -13.466 16.149 3.031 1.00 26.70 338 VAL A C 1
ATOM 2581 O O . VAL A 1 338 ? -13.844 15.113 3.576 1.00 26.70 338 VAL A O 1
ATOM 2584 N N . GLU A 1 339 ? -12.905 16.172 1.830 1.00 25.52 339 GLU A N 1
ATOM 2585 C CA . GLU A 1 339 ? -12.416 14.992 1.125 1.00 25.52 339 GLU A CA 1
ATOM 2586 C C . GLU A 1 339 ? -11.056 14.608 1.732 1.00 25.52 339 GLU A C 1
ATOM 2588 O O . GLU A 1 339 ? -10.038 15.279 1.546 1.00 25.52 339 GLU A O 1
ATOM 2593 N N . LEU A 1 340 ? -11.060 13.573 2.574 1.00 27.31 340 LEU A N 1
ATOM 2594 C CA . LEU A 1 340 ? -9.864 13.067 3.237 1.00 27.31 340 LEU A CA 1
ATOM 2595 C C . LEU A 1 340 ? -9.097 12.187 2.238 1.00 27.31 340 LEU A C 1
ATOM 2597 O O . LEU A 1 340 ? -9.427 11.022 2.042 1.00 27.31 340 LEU A O 1
ATOM 2601 N N . ALA A 1 341 ? -8.099 12.772 1.581 1.00 27.81 341 ALA A N 1
ATOM 2602 C CA . ALA A 1 341 ? -7.239 12.083 0.627 1.00 27.81 341 ALA A CA 1
ATOM 2603 C C . ALA A 1 341 ? -6.440 10.947 1.302 1.00 27.81 341 ALA A C 1
ATOM 2605 O O . ALA A 1 341 ? -5.434 11.190 1.972 1.00 27.81 341 ALA A O 1
ATOM 2606 N N . GLU A 1 342 ? -6.865 9.698 1.104 1.00 28.44 342 GLU A N 1
ATOM 2607 C CA . GLU A 1 342 ? -6.024 8.515 1.304 1.00 28.44 342 GLU A CA 1
ATOM 2608 C C . GLU A 1 342 ? -5.207 8.264 0.031 1.00 28.44 342 GLU A C 1
ATOM 2610 O O . GLU A 1 342 ? -5.656 7.616 -0.909 1.00 28.44 342 GLU A O 1
ATOM 2615 N N . SER A 1 343 ? -3.981 8.785 -0.007 1.00 34.91 343 SER A N 1
ATOM 2616 C CA . SER A 1 343 ? -3.011 8.449 -1.049 1.00 34.91 343 SER A CA 1
ATOM 2617 C C . SER A 1 343 ? -2.297 7.147 -0.670 1.00 34.91 343 SER A C 1
ATOM 2619 O O . SER A 1 343 ? -1.413 7.177 0.185 1.00 34.91 343 SER A O 1
ATOM 2621 N N . LYS A 1 344 ? -2.646 6.023 -1.300 1.00 33.81 344 LYS A N 1
ATOM 2622 C CA . LYS A 1 344 ? -1.679 4.945 -1.531 1.00 33.81 344 LYS A CA 1
ATOM 2623 C C . LYS A 1 344 ? -1.247 5.046 -2.981 1.00 33.81 344 LYS A C 1
ATOM 2625 O O . LYS A 1 344 ? -2.102 4.953 -3.852 1.00 33.81 344 LYS A O 1
ATOM 2630 N N . ASP A 1 345 ? 0.051 5.256 -3.174 1.00 49.25 345 ASP A N 1
ATOM 2631 C CA . ASP A 1 345 ? 0.902 4.469 -4.074 1.00 49.25 345 ASP A CA 1
ATOM 2632 C C . ASP A 1 345 ? 2.090 5.279 -4.618 1.00 49.25 345 ASP A C 1
ATOM 2634 O O . ASP A 1 345 ? 2.227 5.542 -5.801 1.00 49.25 345 ASP A O 1
ATOM 2638 N N . PHE A 1 346 ? 2.962 5.742 -3.725 1.00 44.12 346 PHE A N 1
ATOM 2639 C CA . PHE A 1 346 ? 4.187 6.444 -4.121 1.00 44.12 346 PHE A CA 1
ATOM 2640 C C . PHE A 1 346 ? 5.343 5.468 -4.432 1.00 44.12 346 PHE A C 1
ATOM 2642 O O . PHE A 1 346 ? 6.316 5.836 -5.080 1.00 44.12 346 PHE A O 1
ATOM 2649 N N . GLY A 1 347 ? 5.242 4.213 -3.973 1.00 44.41 347 GLY A N 1
ATOM 2650 C CA . GLY A 1 347 ? 6.258 3.175 -4.176 1.00 44.41 347 GLY A CA 1
ATOM 2651 C C . GLY A 1 347 ? 6.207 2.536 -5.565 1.00 44.41 347 GLY A C 1
ATOM 2652 O O . GLY A 1 347 ? 7.259 2.348 -6.167 1.00 44.41 347 GLY A O 1
ATOM 2653 N N . GLU A 1 348 ? 5.011 2.255 -6.092 1.00 45.47 348 GLU A N 1
ATOM 2654 C CA . GLU A 1 348 ? 4.822 1.752 -7.462 1.00 45.47 348 GLU A CA 1
ATOM 2655 C C . GLU A 1 348 ? 5.079 2.857 -8.489 1.00 45.47 348 GLU A C 1
ATOM 2657 O O . GLU A 1 348 ? 5.635 2.591 -9.542 1.00 45.47 348 GLU A O 1
ATOM 2662 N N . VAL A 1 349 ? 4.808 4.119 -8.136 1.00 47.75 349 VAL A N 1
ATOM 2663 C CA . VAL A 1 349 ? 5.180 5.297 -8.932 1.00 47.75 349 VAL A CA 1
ATOM 2664 C C . VAL A 1 349 ? 6.692 5.383 -9.133 1.00 47.75 349 VAL A C 1
ATOM 2666 O O . VAL A 1 349 ? 7.145 5.487 -10.266 1.00 47.75 349 VAL A O 1
ATOM 2669 N N . VAL A 1 350 ? 7.486 5.263 -8.065 1.00 46.97 350 VAL A N 1
ATOM 2670 C CA . VAL A 1 350 ? 8.956 5.262 -8.173 1.00 46.97 350 VAL A CA 1
ATOM 2671 C C . VAL A 1 350 ? 9.475 4.036 -8.937 1.00 46.97 350 VAL A C 1
ATOM 2673 O O . VAL A 1 350 ? 10.489 4.155 -9.614 1.00 46.97 350 VAL A O 1
ATOM 2676 N N . ALA A 1 351 ? 8.790 2.888 -8.869 1.00 43.25 351 ALA A N 1
ATOM 2677 C CA . ALA A 1 351 ? 9.164 1.671 -9.596 1.00 43.25 351 ALA A CA 1
ATOM 2678 C C . ALA A 1 351 ? 8.788 1.714 -11.093 1.00 43.25 351 ALA A C 1
ATOM 2680 O O . ALA A 1 351 ? 9.627 1.392 -11.924 1.00 43.25 351 ALA A O 1
ATOM 2681 N N . MET A 1 352 ? 7.584 2.179 -11.449 1.00 42.41 352 MET A N 1
ATOM 2682 C CA . MET A 1 352 ? 7.147 2.415 -12.837 1.00 42.41 352 MET A CA 1
ATOM 2683 C C . MET A 1 352 ? 8.002 3.478 -13.532 1.00 42.41 352 MET A C 1
ATOM 2685 O O . MET A 1 352 ? 8.287 3.376 -14.717 1.00 42.41 352 MET A O 1
ATOM 2689 N N . MET A 1 353 ? 8.452 4.493 -12.792 1.00 44.00 353 MET A N 1
ATOM 2690 C CA . MET A 1 353 ? 9.338 5.540 -13.311 1.00 44.00 353 MET A CA 1
ATOM 2691 C C . MET A 1 353 ? 10.745 5.039 -13.664 1.00 44.00 353 MET A C 1
ATOM 2693 O O . MET A 1 353 ? 11.496 5.780 -14.289 1.00 44.00 353 MET A O 1
ATOM 2697 N N . MET A 1 354 ? 11.119 3.814 -13.272 1.00 39.16 354 MET A N 1
ATOM 2698 C CA . MET A 1 354 ? 12.386 3.196 -13.678 1.00 39.16 354 MET A CA 1
ATOM 2699 C C . MET A 1 354 ? 12.302 2.478 -15.038 1.00 39.16 354 MET A C 1
ATOM 2701 O O . MET A 1 354 ? 13.333 2.004 -15.506 1.00 39.16 354 MET A O 1
ATOM 2705 N N . GLU A 1 355 ? 11.125 2.415 -15.680 1.00 31.94 355 GLU A N 1
ATOM 2706 C CA . GLU A 1 355 ? 10.923 1.740 -16.979 1.00 31.94 355 GLU A CA 1
ATOM 2707 C C . GLU A 1 355 ? 10.758 2.681 -18.192 1.00 31.94 355 GLU A C 1
ATOM 2709 O O . GLU A 1 355 ? 10.731 2.206 -19.323 1.00 31.94 355 GLU A O 1
ATOM 2714 N N . GLU A 1 356 ? 10.745 4.005 -18.015 1.00 29.98 356 GLU A N 1
ATOM 2715 C CA . GLU A 1 356 ? 10.796 4.972 -19.126 1.00 29.98 356 GLU A CA 1
ATOM 2716 C C . GLU A 1 356 ? 11.808 6.084 -18.799 1.00 29.98 356 GLU A C 1
ATOM 2718 O O . GLU A 1 356 ? 11.568 6.946 -17.951 1.00 29.98 356 GLU A O 1
ATOM 2723 N N . GLU A 1 357 ? 12.979 6.033 -19.444 1.00 35.12 357 GLU A N 1
ATOM 2724 C CA . GLU A 1 357 ? 14.078 6.984 -19.243 1.00 35.12 357 GLU A CA 1
ATOM 2725 C C . GLU A 1 357 ? 13.921 8.230 -20.127 1.00 35.12 357 GLU A C 1
ATOM 2727 O O . GLU A 1 357 ? 13.904 8.107 -21.344 1.00 35.12 357 GLU A O 1
ATOM 2732 N N . ASP A 1 358 ? 13.823 9.414 -19.504 1.00 26.80 358 ASP A N 1
ATOM 2733 C CA . ASP A 1 358 ? 14.249 10.745 -19.999 1.00 26.80 358 ASP A CA 1
ATOM 2734 C C . ASP A 1 358 ? 13.734 11.808 -18.998 1.00 26.80 358 ASP A C 1
ATOM 2736 O O . ASP A 1 358 ? 12.558 12.160 -18.975 1.00 26.80 358 ASP A O 1
ATOM 2740 N N . GLY A 1 359 ? 14.495 12.280 -18.008 1.00 32.78 359 GLY A N 1
ATOM 2741 C CA . GLY A 1 359 ? 15.627 13.210 -18.101 1.00 32.78 359 GLY A CA 1
ATOM 2742 C C . GLY A 1 359 ? 15.372 14.373 -17.109 1.00 32.78 359 GLY A C 1
ATOM 2743 O O . GLY A 1 359 ? 14.248 14.578 -16.680 1.00 32.78 359 GLY A O 1
ATOM 2744 N N . MET A 1 360 ? 16.368 15.162 -16.687 1.00 37.38 360 MET A N 1
ATOM 2745 C CA . MET A 1 360 ? 16.350 15.901 -15.403 1.00 37.38 360 MET A CA 1
ATOM 2746 C C . MET A 1 360 ? 16.493 17.464 -15.471 1.00 37.38 360 MET A C 1
ATOM 2748 O O . MET A 1 360 ? 16.950 17.983 -16.473 1.00 37.38 360 MET A O 1
ATOM 2752 N N . ASP A 1 361 ? 16.219 18.216 -14.377 1.00 27.36 361 ASP A N 1
ATOM 2753 C CA . ASP A 1 361 ? 16.471 19.675 -14.154 1.00 27.36 361 ASP A CA 1
ATOM 2754 C C . ASP A 1 361 ? 17.556 20.019 -13.145 1.00 27.36 361 ASP A C 1
ATOM 2756 O O . ASP A 1 361 ? 17.627 19.501 -12.026 1.00 27.36 361 ASP A O 1
ATOM 2760 N N . SER A 1 362 ? 18.142 21.147 -13.493 1.00 34.62 362 SER A N 1
ATOM 2761 C CA . SER A 1 362 ? 18.379 22.340 -12.713 1.00 34.62 362 SER A CA 1
ATOM 2762 C C . SER A 1 362 ? 18.813 23.339 -13.770 1.00 34.62 362 SER A C 1
ATOM 2764 O O . SER A 1 362 ? 19.771 23.054 -14.487 1.00 34.62 362 SER A O 1
ATOM 2766 N N . LEU A 1 363 ? 18.118 24.472 -13.881 1.00 40.06 363 LEU A N 1
ATOM 2767 C CA . LEU A 1 363 ? 18.262 25.503 -14.923 1.00 40.06 363 LEU A CA 1
ATOM 2768 C C . LEU A 1 363 ? 19.702 25.798 -15.417 1.00 40.06 363 LEU A C 1
ATOM 2770 O O . LEU A 1 363 ? 19.859 26.265 -16.540 1.00 40.06 363 LEU A O 1
ATOM 2774 N N . PHE A 1 364 ? 20.738 25.565 -14.601 1.00 43.25 364 PHE A N 1
ATOM 2775 C CA . PHE A 1 364 ? 22.150 25.842 -14.907 1.00 43.25 364 PHE A CA 1
ATOM 2776 C C . PHE A 1 364 ? 23.101 24.630 -14.767 1.00 43.25 364 PHE A C 1
ATOM 2778 O O . PHE A 1 364 ? 24.306 24.767 -14.951 1.00 43.25 364 PHE A O 1
ATOM 2785 N N . GLU A 1 365 ? 22.605 23.430 -14.452 1.00 43.81 365 GLU A N 1
ATOM 2786 C CA . GLU A 1 365 ? 23.445 22.279 -14.062 1.00 43.81 365 GLU A CA 1
ATOM 2787 C C . GLU A 1 365 ? 24.021 21.500 -15.258 1.00 43.81 365 GLU A C 1
ATOM 2789 O O . GLU A 1 365 ? 25.181 21.088 -15.229 1.00 43.81 365 GLU A O 1
ATOM 2794 N N . GLY A 1 366 ? 23.293 21.397 -16.374 1.00 44.84 366 GLY A N 1
ATOM 2795 C CA . GLY A 1 366 ? 23.818 20.768 -17.598 1.00 44.84 366 GLY A CA 1
ATOM 2796 C C . GLY A 1 366 ? 24.832 21.612 -18.372 1.00 44.84 366 GLY A C 1
ATOM 2797 O O . GLY A 1 366 ? 25.373 21.147 -19.369 1.00 44.84 366 GLY A O 1
ATOM 2798 N N . MET A 1 367 ? 25.142 22.834 -17.941 1.00 42.44 367 MET A N 1
ATOM 2799 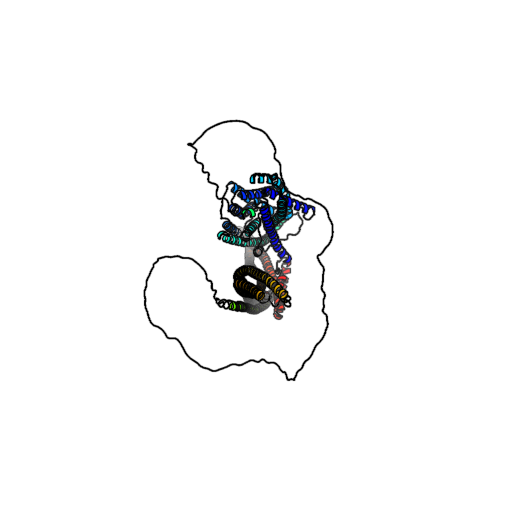C CA . MET A 1 367 ? 26.310 23.543 -18.477 1.00 42.44 367 MET A CA 1
ATOM 2800 C C . MET A 1 367 ? 27.628 23.006 -17.928 1.00 42.44 367 MET A C 1
ATOM 2802 O O . MET A 1 367 ? 28.649 23.126 -18.592 1.00 42.44 367 MET A O 1
ATOM 2806 N N . VAL A 1 368 ? 27.607 22.444 -16.721 1.00 43.97 368 VAL A N 1
ATOM 2807 C CA . VAL A 1 368 ? 28.817 22.184 -15.938 1.00 43.97 368 VAL A CA 1
ATOM 2808 C C . VAL A 1 368 ? 29.193 20.698 -15.945 1.00 43.97 368 VAL A C 1
ATOM 2810 O O . VAL A 1 368 ? 30.367 20.355 -15.871 1.00 43.97 368 VAL A O 1
ATOM 2813 N N . LEU A 1 369 ? 28.208 19.815 -16.121 1.00 40.53 369 LEU A N 1
ATOM 2814 C CA . LEU A 1 369 ? 28.387 18.360 -16.202 1.00 40.53 369 LEU A CA 1
ATOM 2815 C C . LEU A 1 369 ? 28.977 17.851 -17.531 1.00 40.53 369 LEU A C 1
ATOM 2817 O O . LEU A 1 369 ? 29.326 16.682 -17.625 1.00 40.53 369 LEU A O 1
ATOM 2821 N N . PHE A 1 370 ? 29.096 18.709 -18.549 1.00 39.19 370 PHE A N 1
ATOM 2822 C CA . PHE A 1 370 ? 29.394 18.305 -19.931 1.00 39.19 370 PHE A CA 1
ATOM 2823 C C . PHE A 1 370 ? 30.554 19.065 -20.582 1.00 39.19 370 PHE A C 1
ATOM 2825 O O . PHE A 1 370 ? 30.617 19.165 -21.808 1.00 39.19 370 PHE A O 1
ATOM 2832 N N . THR A 1 371 ? 31.456 19.633 -19.788 1.00 35.03 371 THR A N 1
ATOM 2833 C CA . THR A 1 371 ? 32.668 20.264 -20.316 1.00 35.03 371 THR A CA 1
ATOM 2834 C C . THR A 1 371 ? 33.809 19.249 -20.235 1.00 35.03 371 THR A C 1
ATOM 2836 O O . THR A 1 371 ? 34.190 18.891 -19.117 1.00 35.03 371 THR A O 1
ATOM 2839 N N . PRO A 1 372 ? 34.378 18.777 -21.362 1.00 29.62 372 PRO A N 1
ATOM 2840 C CA . PRO A 1 372 ? 35.583 17.960 -21.323 1.00 29.62 372 PRO A CA 1
ATOM 2841 C C . PRO A 1 372 ? 36.694 18.777 -20.660 1.00 29.62 372 PRO A C 1
ATOM 2843 O O . PRO A 1 372 ? 37.034 19.863 -21.128 1.00 29.62 372 PRO A O 1
ATOM 2846 N N . HIS A 1 373 ? 37.252 18.284 -19.556 1.00 27.28 373 HIS A N 1
ATOM 2847 C CA . HIS A 1 373 ? 38.525 18.781 -19.044 1.00 27.28 373 HIS A CA 1
ATOM 2848 C C . HIS A 1 373 ? 39.642 18.296 -19.973 1.00 27.28 373 HIS A C 1
ATOM 2850 O O . HIS A 1 373 ? 40.300 17.301 -19.698 1.00 27.28 373 HIS A O 1
ATOM 2856 N N . GLN A 1 374 ? 39.852 19.008 -21.076 1.00 29.94 374 GLN A N 1
ATOM 2857 C CA . GLN A 1 374 ? 41.155 19.131 -21.721 1.00 29.94 374 GLN A CA 1
ATOM 2858 C C . GLN A 1 374 ? 41.308 20.582 -22.188 1.00 29.94 374 GLN A C 1
ATOM 2860 O O . GLN A 1 374 ? 40.346 21.184 -22.653 1.00 29.94 374 GLN A O 1
ATOM 2865 N N . PHE A 1 375 ? 42.523 21.112 -22.035 1.00 27.48 375 PHE A N 1
ATOM 2866 C CA . PHE A 1 375 ? 42.939 22.518 -22.148 1.00 27.48 375 PHE A CA 1
ATOM 2867 C C . PHE A 1 375 ? 42.725 23.370 -20.890 1.00 27.48 375 PHE A C 1
ATOM 2869 O O . PHE A 1 375 ? 41.845 24.217 -20.838 1.00 27.48 375 PHE A O 1
ATOM 2876 N N . THR A 1 376 ? 43.578 23.149 -19.886 1.00 26.23 376 THR A N 1
ATOM 2877 C CA . THR A 1 376 ? 44.630 24.111 -19.494 1.00 26.23 376 THR A CA 1
ATOM 2878 C C . THR A 1 376 ? 45.520 23.450 -18.436 1.00 26.23 376 THR A C 1
ATOM 2880 O O . THR A 1 376 ? 45.271 23.588 -17.240 1.00 26.23 376 THR A O 1
ATOM 2883 N N . ASP A 1 377 ? 46.545 22.726 -18.882 1.00 30.30 377 ASP A N 1
ATOM 2884 C CA . ASP A 1 377 ? 47.843 22.816 -18.213 1.00 30.30 377 ASP A CA 1
ATOM 2885 C C . ASP A 1 377 ? 48.536 24.074 -18.756 1.00 30.30 377 ASP A C 1
ATOM 2887 O O . ASP A 1 377 ? 48.310 24.457 -19.903 1.00 30.30 377 ASP A O 1
ATOM 2891 N N . GLU A 1 378 ? 49.352 24.698 -17.908 1.00 29.20 378 GLU A N 1
ATOM 2892 C CA . GLU A 1 378 ? 50.062 25.977 -18.076 1.00 29.20 378 GLU A CA 1
ATOM 2893 C C . GLU A 1 378 ? 49.335 27.243 -17.586 1.00 29.20 378 GLU A C 1
ATOM 2895 O O . GLU A 1 378 ? 48.904 28.110 -18.343 1.00 29.20 378 GLU A O 1
ATOM 2900 N N . GLN A 1 379 ? 49.370 27.445 -16.265 1.00 24.69 379 GLN A N 1
ATOM 2901 C CA . GLN A 1 379 ? 49.876 28.715 -15.736 1.00 24.69 379 GLN A CA 1
ATOM 2902 C C . GLN A 1 379 ? 50.924 28.430 -14.650 1.00 24.69 379 GLN A C 1
ATOM 2904 O O . GLN A 1 379 ? 50.642 27.668 -13.722 1.00 24.69 379 GLN A O 1
ATOM 2909 N N . PRO A 1 380 ? 52.139 29.002 -14.745 1.00 29.72 380 PRO A N 1
ATOM 2910 C CA . PRO A 1 380 ? 53.197 28.728 -13.790 1.00 29.72 380 PRO A CA 1
ATOM 2911 C C . PRO A 1 380 ? 52.926 29.430 -12.458 1.00 29.72 380 PRO A C 1
ATOM 2913 O O . PRO A 1 380 ? 52.480 30.577 -12.394 1.00 29.72 380 PRO A O 1
ATOM 2916 N N . HIS A 1 381 ? 53.238 28.712 -11.383 1.00 28.20 381 HIS A N 1
ATOM 2917 C CA . HIS A 1 381 ? 53.261 29.204 -10.016 1.00 28.20 381 HIS A CA 1
ATOM 2918 C C . HIS A 1 381 ? 54.095 30.481 -9.883 1.00 28.20 381 HIS A C 1
ATOM 2920 O O . HIS A 1 381 ? 55.284 30.491 -10.196 1.00 28.20 381 HIS A O 1
ATOM 2926 N N . GLN A 1 382 ? 53.499 31.523 -9.305 1.00 27.03 382 GLN A N 1
ATOM 2927 C CA . GLN A 1 382 ? 54.236 32.656 -8.760 1.00 27.03 382 GLN A CA 1
ATOM 2928 C C . GLN A 1 382 ? 54.210 32.558 -7.232 1.00 27.03 382 GLN A C 1
ATOM 2930 O O . GLN A 1 382 ? 53.262 32.975 -6.567 1.00 27.03 382 GLN A O 1
ATOM 2935 N N . GLN A 1 383 ? 55.256 31.936 -6.685 1.00 28.45 383 GLN A N 1
ATOM 2936 C CA . GLN A 1 383 ? 55.639 32.066 -5.284 1.00 28.45 383 GLN A CA 1
ATOM 2937 C C . GLN A 1 383 ? 56.510 33.320 -5.148 1.00 28.45 383 GLN A C 1
ATOM 2939 O O . GLN A 1 383 ? 57.514 33.476 -5.836 1.00 28.45 383 GLN A O 1
ATOM 2944 N N . LEU A 1 384 ? 56.086 34.221 -4.263 1.00 28.69 384 LEU A N 1
ATOM 2945 C CA . LEU A 1 384 ? 56.877 35.330 -3.733 1.00 28.69 384 LEU A CA 1
ATOM 2946 C C . LEU A 1 384 ? 58.195 34.807 -3.151 1.00 28.69 384 LEU A C 1
ATOM 2948 O O . LEU A 1 384 ? 58.103 33.991 -2.242 1.00 28.69 384 LEU A O 1
ATOM 2952 N N . VAL A 1 385 ? 59.349 35.313 -3.610 1.00 28.23 385 VAL A N 1
ATOM 2953 C CA . VAL A 1 385 ? 60.536 35.699 -2.807 1.00 28.23 385 VAL A CA 1
ATOM 2954 C C . VAL A 1 385 ? 61.535 36.475 -3.704 1.00 28.23 385 VAL A C 1
ATOM 2956 O O . VAL A 1 385 ? 61.979 35.966 -4.724 1.00 28.23 385 VAL A O 1
ATOM 2959 N N . GLU A 1 386 ? 61.835 37.707 -3.269 1.00 29.09 386 GLU A N 1
ATOM 2960 C CA . GLU A 1 386 ? 63.056 38.539 -3.423 1.00 29.09 386 GLU A CA 1
ATOM 2961 C C . GLU A 1 386 ? 63.622 38.973 -4.805 1.00 29.09 386 GLU A C 1
ATOM 2963 O O . GLU A 1 386 ? 64.205 38.209 -5.566 1.00 29.09 386 GLU A O 1
ATOM 2968 N N . ASP A 1 387 ? 63.552 40.294 -5.028 1.00 22.50 387 ASP A N 1
ATOM 2969 C CA . ASP A 1 387 ? 64.506 41.155 -5.765 1.00 22.50 387 ASP A CA 1
ATOM 2970 C C . ASP A 1 387 ? 65.892 41.191 -5.062 1.00 22.50 387 ASP A C 1
ATOM 2972 O O . ASP A 1 387 ? 65.960 40.862 -3.875 1.00 22.50 387 ASP A O 1
ATOM 2976 N N . PRO A 1 388 ? 66.951 41.843 -5.603 1.00 52.53 388 PRO A N 1
ATOM 2977 C CA . PRO A 1 388 ? 67.388 42.055 -6.995 1.00 52.53 388 PRO A CA 1
ATOM 2978 C C . PRO A 1 388 ? 68.922 41.818 -7.157 1.00 52.53 388 PRO A C 1
ATOM 2980 O O . PRO A 1 388 ? 69.639 41.769 -6.165 1.00 52.53 388 PRO A O 1
ATOM 2983 N N . LEU A 1 389 ? 69.465 41.774 -8.389 1.00 26.95 389 LEU A N 1
ATOM 2984 C CA . LEU A 1 389 ? 70.674 42.524 -8.835 1.00 26.95 389 LEU A CA 1
ATOM 2985 C C . LEU A 1 389 ? 71.362 41.954 -10.097 1.00 26.95 389 LEU A C 1
ATOM 2987 O O . LEU A 1 389 ? 71.739 40.790 -10.148 1.00 26.95 389 LEU A O 1
ATOM 2991 N N . LYS A 1 390 ? 71.704 42.914 -10.980 1.00 27.50 390 LYS A N 1
ATOM 2992 C CA . LYS A 1 390 ? 72.862 43.001 -11.905 1.00 27.50 390 LYS A CA 1
ATOM 2993 C C . LYS A 1 390 ? 72.820 42.309 -13.286 1.00 27.50 390 LYS A C 1
ATOM 2995 O O . LYS A 1 390 ? 73.142 41.141 -13.438 1.00 27.50 390 LYS A O 1
ATOM 3000 N N . HIS A 1 391 ? 72.535 43.137 -14.305 1.00 25.50 391 HIS A N 1
ATOM 3001 C CA . HIS A 1 391 ? 73.448 43.582 -15.391 1.00 25.50 391 HIS A CA 1
ATOM 3002 C C . HIS A 1 391 ? 74.925 43.108 -15.334 1.00 25.50 391 HIS A C 1
ATOM 3004 O O . HIS A 1 391 ? 75.427 42.920 -14.224 1.00 25.50 391 HIS A O 1
ATOM 3010 N N . PRO A 1 392 ? 75.715 43.217 -16.429 1.00 48.88 392 PRO A N 1
ATOM 3011 C CA . PRO A 1 392 ? 75.398 43.449 -17.855 1.00 48.88 392 PRO A CA 1
ATOM 3012 C C . PRO A 1 392 ? 76.329 42.622 -18.793 1.00 48.88 392 PRO A C 1
ATOM 3014 O O . PRO A 1 392 ? 76.944 41.659 -18.350 1.00 48.88 392 PRO A O 1
ATOM 3017 N N . GLU A 1 393 ? 76.472 43.088 -20.043 1.00 26.17 393 GLU A N 1
ATOM 3018 C CA . GLU A 1 393 ? 77.686 42.986 -20.882 1.00 26.17 393 GLU A CA 1
ATOM 3019 C C . GLU A 1 393 ? 77.862 41.711 -21.733 1.00 26.17 393 GLU A C 1
ATOM 3021 O O . GLU A 1 393 ? 77.652 40.596 -21.282 1.00 26.17 393 GLU A O 1
ATOM 3026 N N . GLU A 1 394 ? 78.285 41.778 -22.995 1.00 28.58 394 GLU A N 1
ATOM 3027 C CA . GLU A 1 394 ? 78.498 42.894 -23.920 1.00 28.58 394 GLU A CA 1
ATOM 3028 C C . GLU A 1 394 ? 78.900 42.311 -25.281 1.00 28.58 394 GLU A C 1
ATOM 3030 O O . GLU A 1 394 ? 79.347 41.169 -25.383 1.00 28.58 394 GLU A O 1
ATOM 3035 N N . SER A 1 395 ? 78.889 43.206 -26.266 1.00 26.66 395 SER A N 1
ATOM 3036 C CA . SER A 1 395 ? 79.837 43.319 -27.381 1.00 26.66 395 SER A CA 1
ATOM 3037 C C . SER A 1 395 ? 79.562 42.520 -28.669 1.00 26.66 395 SER A C 1
ATOM 3039 O O . SER A 1 395 ? 79.497 41.298 -28.653 1.00 26.66 395 SER A O 1
ATOM 3041 N N . GLN A 1 396 ? 79.211 43.171 -29.795 1.00 32.56 396 GLN A N 1
ATOM 3042 C CA . GLN A 1 396 ? 79.943 44.199 -30.593 1.00 32.56 396 GLN A CA 1
ATOM 3043 C C . GLN A 1 396 ? 80.928 43.541 -31.587 1.00 32.56 396 GLN A C 1
ATOM 3045 O O . GLN A 1 396 ? 81.515 42.521 -31.261 1.00 32.56 396 GLN A O 1
ATOM 3050 N N . SER A 1 397 ? 81.158 44.035 -32.809 1.00 35.62 397 SER A N 1
ATOM 3051 C CA . SER A 1 397 ? 80.802 45.319 -33.433 1.00 35.62 397 SER A CA 1
ATOM 3052 C C . SER A 1 397 ? 81.229 45.384 -34.915 1.00 35.62 397 SER A C 1
ATOM 3054 O O . SER A 1 397 ? 81.922 44.497 -35.411 1.00 35.62 397 SER A O 1
ATOM 3056 N N . ASP A 1 398 ? 80.840 46.518 -35.519 1.00 31.50 398 ASP A N 1
ATOM 3057 C CA . ASP A 1 398 ? 81.556 47.358 -36.502 1.00 31.50 398 ASP A CA 1
ATOM 3058 C C . ASP A 1 398 ? 81.183 47.197 -37.997 1.00 31.50 398 ASP A C 1
ATOM 3060 O O . ASP A 1 398 ? 81.066 46.092 -38.510 1.00 31.50 398 ASP A O 1
ATOM 3064 N N . ASP A 1 399 ? 80.946 48.263 -38.784 1.00 30.83 399 ASP A N 1
ATOM 3065 C CA . ASP A 1 399 ? 81.357 49.663 -38.588 1.00 30.83 399 ASP A CA 1
ATOM 3066 C C . ASP A 1 399 ? 80.573 50.710 -39.439 1.00 30.83 399 ASP A C 1
ATOM 3068 O O . ASP A 1 399 ? 80.207 50.468 -40.588 1.00 30.83 399 ASP A O 1
ATOM 3072 N N . THR A 1 400 ? 80.376 51.881 -38.812 1.00 30.44 400 THR A N 1
ATOM 3073 C CA . THR A 1 400 ? 80.384 53.298 -39.277 1.00 30.44 400 THR A CA 1
ATOM 3074 C C . THR A 1 400 ? 79.529 53.898 -40.444 1.00 30.44 400 THR A C 1
ATOM 3076 O O . THR A 1 400 ? 79.798 53.741 -41.628 1.00 30.44 400 THR A O 1
ATOM 3079 N N . VAL A 1 401 ? 78.651 54.845 -40.032 1.00 32.19 401 VAL A N 1
ATOM 3080 C CA . VAL A 1 401 ? 78.632 56.315 -40.341 1.00 32.19 401 VAL A CA 1
ATOM 3081 C C . VAL A 1 401 ? 77.729 56.938 -41.447 1.00 32.19 401 VAL A C 1
ATOM 3083 O O . VAL A 1 401 ? 77.990 56.874 -42.641 1.00 32.19 401 VAL A O 1
ATOM 3086 N N . ASN A 1 402 ? 76.811 57.776 -40.921 1.00 32.59 402 ASN A N 1
ATOM 3087 C CA . ASN A 1 402 ? 76.323 59.121 -41.312 1.00 32.59 402 ASN A CA 1
ATOM 3088 C C . ASN A 1 402 ? 75.056 59.404 -42.153 1.00 32.59 402 ASN A C 1
ATOM 3090 O O . ASN A 1 402 ? 74.909 59.000 -43.298 1.00 32.59 402 ASN A O 1
ATOM 3094 N N . ASN A 1 403 ? 74.332 60.385 -41.580 1.00 31.20 403 ASN A N 1
ATOM 3095 C CA . ASN A 1 403 ? 73.573 61.512 -42.152 1.00 31.20 403 ASN A CA 1
ATOM 3096 C C . ASN A 1 403 ? 72.068 61.387 -42.483 1.00 31.20 403 ASN A C 1
ATOM 3098 O O . ASN A 1 403 ? 71.667 60.966 -43.557 1.00 31.20 403 ASN A O 1
ATOM 3102 N N . ASN A 1 404 ? 71.264 61.916 -41.550 1.00 31.31 404 ASN A N 1
ATOM 3103 C CA . ASN A 1 404 ? 70.367 63.085 -41.658 1.00 31.31 404 ASN A CA 1
ATOM 3104 C C . ASN A 1 404 ? 69.466 63.339 -42.899 1.00 31.31 404 ASN A C 1
ATOM 3106 O O . ASN A 1 404 ? 69.943 63.636 -43.988 1.00 31.31 404 ASN A O 1
ATOM 3110 N N . SER A 1 405 ? 68.168 63.504 -42.569 1.00 33.69 405 SER A N 1
ATOM 3111 C CA . SER A 1 405 ? 67.235 64.592 -42.959 1.00 33.69 405 SER A CA 1
ATOM 3112 C C . SER A 1 405 ? 66.128 64.357 -44.013 1.00 33.69 405 SER A C 1
ATOM 3114 O O . SER A 1 405 ? 66.375 64.322 -45.210 1.00 33.69 405 SER A O 1
ATOM 3116 N N . ASN A 1 406 ? 64.893 64.482 -43.489 1.00 30.84 406 ASN A N 1
ATOM 3117 C CA . ASN A 1 406 ? 63.682 65.157 -44.007 1.00 30.84 406 ASN A CA 1
ATOM 3118 C C . ASN A 1 406 ? 62.612 64.408 -44.841 1.00 30.84 406 ASN A C 1
ATOM 3120 O O . ASN A 1 406 ? 62.851 63.902 -45.930 1.00 30.84 406 ASN A O 1
ATOM 3124 N N . ASN A 1 407 ? 61.377 64.506 -44.313 1.00 32.47 407 ASN A N 1
ATOM 3125 C CA . ASN A 1 407 ? 60.052 64.340 -44.944 1.00 32.47 407 ASN A CA 1
ATOM 3126 C C . ASN A 1 407 ? 59.861 65.334 -46.126 1.00 32.47 407 ASN A C 1
ATOM 3128 O O . ASN A 1 407 ? 60.528 66.364 -46.156 1.00 32.47 407 ASN A O 1
ATOM 3132 N N . THR A 1 408 ? 58.931 65.216 -47.087 1.00 30.44 408 THR A N 1
ATOM 3133 C CA . THR A 1 408 ? 57.522 64.756 -47.066 1.00 30.44 408 THR A CA 1
ATOM 3134 C C . THR A 1 408 ? 56.980 64.685 -48.517 1.00 30.44 408 THR A C 1
ATOM 3136 O O . THR A 1 408 ? 57.567 65.303 -49.400 1.00 30.44 408 THR A O 1
ATOM 3139 N N . LEU A 1 409 ? 55.776 64.105 -48.670 1.00 26.84 409 LEU A N 1
ATOM 3140 C CA . LEU A 1 409 ? 54.712 64.333 -49.679 1.00 26.84 409 LEU A CA 1
ATOM 3141 C C . LEU A 1 409 ? 54.507 63.318 -50.832 1.00 26.84 409 LEU A C 1
ATOM 3143 O O . LEU A 1 409 ? 55.286 63.243 -51.769 1.00 26.84 409 LEU A O 1
ATOM 3147 N N . ALA A 1 410 ? 53.322 62.693 -50.751 1.00 26.55 410 ALA A N 1
ATOM 3148 C CA . ALA A 1 410 ? 52.245 62.624 -51.749 1.00 26.55 410 ALA A CA 1
ATOM 3149 C C . ALA A 1 410 ? 52.351 61.776 -53.040 1.00 26.55 410 ALA A C 1
ATOM 3151 O O . ALA A 1 410 ? 53.290 61.856 -53.816 1.00 26.55 410 ALA A O 1
ATOM 3152 N N . GLU A 1 411 ? 51.204 61.120 -53.273 1.00 24.31 411 GLU A N 1
ATOM 3153 C CA . GLU A 1 411 ? 50.508 60.853 -54.543 1.00 24.31 411 GLU A CA 1
ATOM 3154 C C . GLU A 1 411 ? 50.720 59.540 -55.327 1.00 24.31 411 GLU A C 1
ATOM 3156 O O . GLU A 1 411 ? 51.731 59.289 -55.966 1.00 24.31 411 GLU A O 1
ATOM 3161 N N . ALA A 1 412 ? 49.617 58.774 -55.315 1.00 23.88 412 ALA A N 1
ATOM 3162 C CA . ALA A 1 412 ? 48.832 58.315 -56.466 1.00 23.88 412 ALA A CA 1
ATOM 3163 C C . ALA A 1 412 ? 49.445 57.314 -57.465 1.00 23.88 412 ALA A C 1
ATOM 3165 O O . ALA A 1 412 ? 50.304 57.631 -58.278 1.00 23.88 412 ALA A O 1
ATOM 3166 N N . GLY A 1 413 ? 48.828 56.128 -57.498 1.00 25.56 413 GLY A N 1
ATOM 3167 C CA . GLY A 1 413 ? 48.930 55.144 -58.572 1.00 25.56 413 GLY A CA 1
ATOM 3168 C C . GLY A 1 413 ? 47.663 54.287 -58.631 1.00 25.56 413 GLY A C 1
ATOM 3169 O O . GLY A 1 413 ? 47.404 53.487 -57.738 1.00 25.56 413 GLY A O 1
ATOM 3170 N N . ALA A 1 414 ? 46.871 54.512 -59.679 1.00 25.20 414 ALA A N 1
ATOM 3171 C CA . ALA A 1 414 ? 45.867 53.609 -60.248 1.00 25.20 414 ALA A CA 1
ATOM 3172 C C . ALA A 1 414 ? 46.611 52.407 -60.915 1.00 25.20 414 ALA A C 1
ATOM 3174 O O . ALA A 1 414 ? 47.830 52.472 -61.039 1.00 25.20 414 ALA A O 1
ATOM 3175 N N . SER A 1 415 ? 46.070 51.290 -61.417 1.00 24.80 415 SER A N 1
ATOM 3176 C CA . SER A 1 415 ? 44.730 50.808 -61.800 1.00 24.80 415 SER A CA 1
ATOM 3177 C C . SER A 1 415 ? 44.916 49.445 -62.512 1.00 24.80 415 SER A C 1
ATOM 3179 O O . SER A 1 415 ? 45.998 49.236 -63.061 1.00 24.80 415 SER A O 1
ATOM 3181 N N . ALA A 1 416 ? 43.846 48.631 -62.579 1.00 27.14 416 ALA A N 1
ATOM 3182 C CA . ALA A 1 416 ? 43.455 47.635 -63.615 1.00 27.14 416 ALA A CA 1
ATOM 3183 C C . ALA A 1 416 ? 43.133 46.264 -62.979 1.00 27.14 416 ALA A C 1
ATOM 3185 O O . ALA A 1 416 ? 44.030 45.571 -62.515 1.00 27.14 416 ALA A O 1
ATOM 3186 N N . GLU A 1 417 ? 41.865 45.986 -62.656 1.00 26.23 417 GLU A N 1
ATOM 3187 C CA . GLU A 1 417 ? 40.781 45.450 -63.522 1.00 26.23 417 GLU A CA 1
ATOM 3188 C C . GLU A 1 417 ? 40.753 43.912 -63.536 1.00 26.23 417 GLU A C 1
ATOM 3190 O O . GLU A 1 417 ? 41.583 43.273 -64.164 1.00 26.23 417 GLU A O 1
ATOM 3195 N N . GLU A 1 418 ? 39.803 43.310 -62.813 1.00 25.16 418 GLU A N 1
ATOM 3196 C CA . GLU A 1 418 ? 38.551 42.800 -63.398 1.00 25.16 418 GLU A CA 1
ATOM 3197 C C . GLU A 1 418 ? 37.610 42.298 -62.287 1.00 25.16 418 GLU A C 1
ATOM 3199 O O . GLU A 1 418 ? 37.954 41.461 -61.456 1.00 25.16 418 GLU A O 1
ATOM 3204 N N . ALA A 1 419 ? 36.392 42.831 -62.286 1.00 27.73 419 ALA A N 1
ATOM 3205 C CA . ALA A 1 419 ? 35.222 42.302 -61.599 1.00 27.73 419 ALA A CA 1
ATOM 3206 C C . ALA A 1 419 ? 34.029 42.546 -62.526 1.00 27.73 419 ALA A C 1
ATOM 3208 O O . ALA A 1 419 ? 33.964 43.592 -63.173 1.00 27.73 419 ALA A O 1
ATOM 3209 N N . SER A 1 420 ? 33.057 41.635 -62.567 1.00 24.80 420 SER A N 1
ATOM 3210 C CA . SER A 1 420 ? 31.743 41.958 -63.124 1.00 24.80 420 SER A CA 1
ATOM 3211 C C . SER A 1 420 ? 30.603 41.431 -62.249 1.00 24.80 420 SER A C 1
ATOM 3213 O O . SER A 1 420 ? 30.613 40.314 -61.738 1.00 24.80 420 SER A O 1
ATOM 3215 N N . HIS A 1 421 ? 29.667 42.356 -62.040 1.00 30.22 421 HIS A N 1
ATOM 3216 C CA . HIS A 1 421 ? 28.412 42.331 -61.294 1.00 30.22 421 HIS A CA 1
ATOM 3217 C C . HIS A 1 421 ? 27.304 41.538 -62.013 1.00 30.22 421 HIS A C 1
ATOM 3219 O O . HIS A 1 421 ? 27.402 41.339 -63.217 1.00 30.22 421 HIS A O 1
ATOM 3225 N N . HIS A 1 422 ? 26.171 41.261 -61.341 1.00 28.36 422 HIS A N 1
ATOM 3226 C CA . HIS A 1 422 ? 24.888 41.876 -61.742 1.00 28.36 422 HIS A CA 1
ATOM 3227 C C . HIS A 1 422 ? 23.721 41.677 -60.755 1.00 28.36 422 HIS A C 1
ATOM 3229 O O . HIS A 1 422 ? 23.676 40.750 -59.952 1.00 28.36 422 HIS A O 1
ATOM 3235 N N . GLN A 1 423 ? 22.786 42.624 -60.857 1.00 26.67 423 GLN A N 1
ATOM 3236 C CA . GLN A 1 423 ? 21.607 42.927 -60.045 1.00 26.67 423 GLN A CA 1
ATOM 3237 C C . GLN A 1 423 ? 20.332 42.876 -60.928 1.00 26.67 423 GLN A C 1
ATOM 3239 O O . GLN A 1 423 ? 20.429 43.209 -62.104 1.00 26.67 423 GLN A O 1
ATOM 3244 N N . GLN A 1 424 ? 19.188 42.477 -60.334 1.00 25.95 424 GLN A N 1
ATOM 3245 C CA . GLN A 1 424 ? 17.742 42.684 -60.663 1.00 25.95 424 GLN A CA 1
ATOM 3246 C C . GLN A 1 424 ? 17.252 42.864 -62.130 1.00 25.95 424 GLN A C 1
ATOM 3248 O O . GLN A 1 424 ? 17.656 43.814 -62.787 1.00 25.95 424 GLN A O 1
ATOM 3253 N N . LEU A 1 425 ? 16.204 42.126 -62.570 1.00 25.72 425 LEU A N 1
ATOM 3254 C CA . LEU A 1 425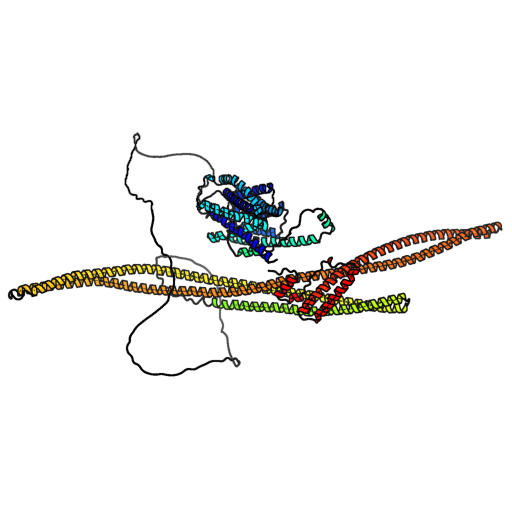 ? 14.750 42.473 -62.505 1.00 25.72 425 LEU A CA 1
ATOM 3255 C C . LEU A 1 425 ? 13.878 41.690 -63.547 1.00 25.72 425 LEU A C 1
ATOM 3257 O O . LEU A 1 425 ? 14.247 41.602 -64.714 1.00 25.72 425 LEU A O 1
ATOM 3261 N N . SER A 1 426 ? 12.655 41.304 -63.129 1.00 25.19 426 SER A N 1
ATOM 3262 C CA . SER A 1 426 ? 11.376 41.080 -63.879 1.00 25.19 426 SER A CA 1
ATOM 3263 C C . SER A 1 426 ? 11.047 39.773 -64.663 1.00 25.19 426 SER A C 1
ATOM 3265 O O . SER A 1 426 ? 11.771 39.359 -65.556 1.00 25.19 426 SER A O 1
ATOM 3267 N N . GLU A 1 427 ? 9.870 39.217 -64.300 1.00 26.45 427 GLU A N 1
ATOM 3268 C CA . GLU A 1 427 ? 8.959 38.159 -64.840 1.00 26.45 427 GLU A CA 1
ATOM 3269 C C . GLU A 1 427 ? 8.550 38.264 -66.342 1.00 26.45 427 GLU A C 1
ATOM 3271 O O . GLU A 1 427 ? 8.958 39.244 -66.969 1.00 26.45 427 GLU A O 1
ATOM 3276 N N . PRO A 1 428 ? 7.627 37.431 -66.924 1.00 47.97 428 PRO A N 1
ATOM 3277 C CA . PRO A 1 428 ? 7.029 36.115 -66.544 1.00 47.97 428 PRO A CA 1
ATOM 3278 C C . PRO A 1 428 ? 7.010 35.063 -67.704 1.00 47.97 428 PRO A C 1
ATOM 3280 O O . PRO A 1 428 ? 7.213 35.427 -68.855 1.00 47.97 428 PRO A O 1
ATOM 3283 N N . LEU A 1 429 ? 6.706 33.779 -67.424 1.00 25.69 429 LEU A N 1
ATOM 3284 C CA . LEU A 1 429 ? 5.681 32.921 -68.089 1.00 25.69 429 LEU A CA 1
ATOM 3285 C C . LEU A 1 429 ? 5.906 31.406 -67.848 1.00 25.69 429 LEU A C 1
ATOM 3287 O O . LEU A 1 429 ? 6.946 30.856 -68.189 1.00 25.69 429 LEU A O 1
ATOM 3291 N N . ASP A 1 430 ? 4.835 30.795 -67.343 1.00 25.23 430 ASP A N 1
ATOM 3292 C CA . ASP A 1 430 ? 4.222 29.498 -67.664 1.00 25.23 430 ASP A CA 1
ATOM 3293 C C . ASP A 1 430 ? 4.825 28.103 -67.360 1.00 25.23 430 ASP A C 1
ATOM 3295 O O . ASP A 1 430 ? 5.866 27.677 -67.847 1.00 25.23 430 ASP A O 1
ATOM 3299 N N . GLU A 1 431 ? 3.948 27.383 -66.641 1.00 29.38 431 GLU A N 1
ATOM 3300 C CA . GLU A 1 431 ? 3.526 25.977 -66.721 1.00 29.38 431 GLU A CA 1
ATOM 3301 C C . GLU A 1 431 ? 4.333 24.835 -66.067 1.00 29.38 431 GLU A C 1
ATOM 3303 O O . GLU A 1 431 ? 5.314 24.310 -66.577 1.00 29.38 431 GLU A O 1
ATOM 3308 N N . ASN A 1 432 ? 3.777 24.390 -64.928 1.00 28.81 432 ASN A N 1
ATOM 3309 C CA . ASN A 1 432 ? 3.245 23.042 -64.674 1.00 28.81 432 ASN A CA 1
ATOM 3310 C C . ASN A 1 432 ? 4.027 21.831 -65.223 1.00 28.81 432 ASN A C 1
ATOM 3312 O O . ASN A 1 432 ? 4.033 21.594 -66.422 1.00 28.81 432 ASN A O 1
ATOM 3316 N N . LEU A 1 433 ? 4.437 20.918 -64.330 1.00 29.36 433 LEU A N 1
ATOM 3317 C CA . LEU A 1 433 ? 3.771 19.607 -64.216 1.00 29.36 433 LEU A CA 1
ATOM 3318 C C . LEU A 1 433 ? 4.317 18.802 -63.020 1.00 29.36 433 LEU A C 1
ATOM 3320 O O . LEU A 1 433 ? 5.422 18.266 -63.047 1.00 29.36 433 LEU A O 1
ATOM 3324 N N . PHE A 1 434 ? 3.476 18.613 -62.007 1.00 25.50 434 PHE A N 1
ATOM 3325 C CA . PHE A 1 434 ? 3.378 17.323 -61.335 1.00 25.50 434 PHE A CA 1
ATOM 3326 C C . PHE A 1 434 ? 1.918 16.885 -61.391 1.00 25.50 434 PHE A C 1
ATOM 3328 O O . PHE A 1 434 ? 1.011 17.704 -61.253 1.00 25.50 434 PHE A O 1
ATOM 3335 N N . SER A 1 435 ? 1.746 15.570 -61.502 1.00 28.25 435 SER A N 1
ATOM 3336 C CA . SER A 1 435 ? 0.536 14.769 -61.285 1.00 28.25 435 SER A CA 1
ATOM 3337 C C . SER A 1 435 ? -0.494 14.679 -62.418 1.00 28.25 435 SER A C 1
ATOM 3339 O O . SER A 1 435 ? -1.145 15.653 -62.781 1.00 28.25 435 SER A O 1
ATOM 3341 N N . SER A 1 436 ? -0.716 13.444 -62.892 1.00 25.64 436 SER A N 1
ATOM 3342 C CA . SER A 1 436 ? -2.039 12.793 -62.874 1.00 25.64 436 SER A CA 1
ATOM 3343 C C . SER A 1 436 ? -1.988 11.314 -63.309 1.00 25.64 436 SER A C 1
ATOM 3345 O O . SER A 1 436 ?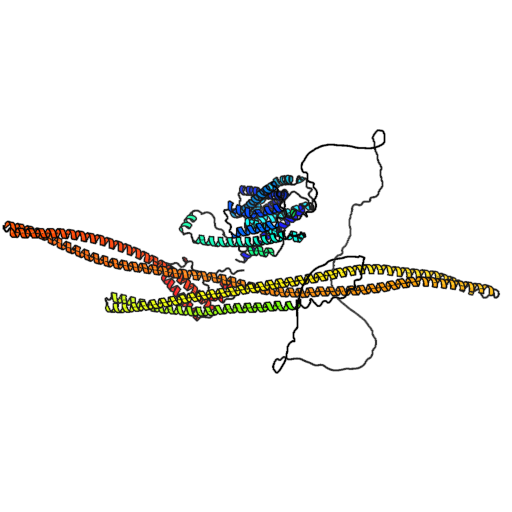 -1.587 10.996 -64.419 1.00 25.64 436 SER A O 1
ATOM 3347 N N . LEU A 1 437 ? -2.425 10.447 -62.384 1.00 27.52 437 LEU A N 1
ATOM 3348 C CA . LEU A 1 437 ? -3.515 9.457 -62.507 1.00 27.52 437 LEU A CA 1
ATOM 3349 C C . LEU A 1 437 ? -3.517 8.318 -63.565 1.00 27.52 437 LEU A C 1
ATOM 3351 O O . LEU A 1 437 ? -3.594 8.533 -64.764 1.00 27.52 437 LEU A O 1
ATOM 3355 N N . GLN A 1 438 ? -3.695 7.111 -62.998 1.00 26.67 438 GLN A N 1
ATOM 3356 C CA . GLN A 1 438 ? -4.676 6.048 -63.322 1.00 26.67 438 GLN A CA 1
ATOM 3357 C C . GLN A 1 438 ? -4.501 5.074 -64.508 1.00 26.67 438 GLN A C 1
ATOM 3359 O O . GLN A 1 438 ? -4.629 5.408 -65.676 1.00 26.67 438 GLN A O 1
ATOM 3364 N N . THR A 1 439 ? -4.375 3.796 -64.113 1.00 27.55 439 THR A N 1
ATOM 3365 C CA . THR A 1 439 ? -5.119 2.594 -64.559 1.00 27.55 439 THR A CA 1
ATOM 3366 C C . THR A 1 439 ? -5.837 2.604 -65.915 1.00 27.55 439 THR A C 1
ATOM 3368 O O . THR A 1 439 ? -6.857 3.273 -66.046 1.00 27.55 439 THR A O 1
ATOM 3371 N N . LEU A 1 440 ? -5.460 1.670 -66.802 1.00 25.88 440 LEU A N 1
ATOM 3372 C CA . LEU A 1 440 ? -6.373 0.726 -67.478 1.00 25.88 440 LEU A CA 1
ATOM 3373 C C . LEU A 1 440 ? -5.585 -0.341 -68.281 1.00 25.88 440 LEU A C 1
ATOM 3375 O O . LEU A 1 440 ? -4.759 -0.023 -69.128 1.00 25.88 440 LEU A O 1
ATOM 3379 N N . THR A 1 441 ? -5.832 -1.614 -67.948 1.00 23.41 441 THR A N 1
ATOM 3380 C CA . THR A 1 441 ? -6.289 -2.720 -68.832 1.00 23.41 441 THR A CA 1
ATOM 3381 C C . THR A 1 441 ? -6.455 -2.358 -70.331 1.00 23.41 441 THR A C 1
ATOM 3383 O O . THR A 1 441 ? -6.929 -1.278 -70.637 1.00 23.41 441 THR A O 1
ATOM 3386 N N . GLN A 1 442 ? -6.231 -3.183 -71.362 1.00 25.44 442 GLN A N 1
ATOM 3387 C CA . GLN A 1 442 ? -6.220 -4.638 -71.538 1.00 25.44 442 GLN A CA 1
ATOM 3388 C C . GLN A 1 442 ? -5.717 -4.951 -72.978 1.00 25.44 442 GLN A C 1
ATOM 3390 O O . GLN A 1 442 ? -5.762 -4.107 -73.865 1.00 25.44 442 GLN A O 1
ATOM 3395 N N . SER A 1 443 ? -5.285 -6.193 -73.186 1.00 24.92 443 SER A N 1
ATOM 3396 C CA . SER A 1 443 ? -4.970 -6.928 -74.431 1.00 24.92 443 SER A CA 1
ATOM 3397 C C . SER A 1 443 ? -5.849 -6.732 -75.687 1.00 24.92 443 SER A C 1
ATOM 3399 O O . SER A 1 443 ? -7.045 -6.512 -75.529 1.00 24.92 443 SER A O 1
ATOM 3401 N N . GLN A 1 444 ? -5.277 -7.069 -76.870 1.00 25.81 444 GLN A N 1
ATOM 3402 C CA . GLN A 1 444 ? -5.796 -7.892 -78.014 1.00 25.81 444 GLN A CA 1
ATOM 3403 C C . GLN A 1 444 ? -5.378 -7.306 -79.392 1.00 25.81 444 GLN A C 1
ATOM 3405 O O . GLN A 1 444 ? -5.301 -6.096 -79.512 1.00 25.81 444 GLN A O 1
ATOM 3410 N N . SER A 1 445 ? -5.148 -8.015 -80.514 1.00 24.55 445 SER A N 1
ATOM 3411 C CA . SER A 1 445 ? -5.060 -9.438 -80.917 1.00 24.55 445 SER A CA 1
ATOM 3412 C C . SER A 1 445 ? -4.737 -9.526 -82.442 1.00 24.55 445 SER A C 1
ATOM 3414 O O . SER A 1 445 ? -4.819 -8.501 -83.111 1.00 24.55 445 SER A O 1
ATOM 3416 N N . GLN A 1 446 ? -4.510 -10.757 -82.959 1.00 24.70 446 GLN A N 1
ATOM 3417 C CA . GLN A 1 446 ? -4.526 -11.236 -84.378 1.00 24.70 446 GLN A CA 1
ATOM 3418 C C . GLN A 1 446 ? -3.227 -11.060 -85.210 1.00 24.70 446 GLN A C 1
ATOM 3420 O O . GLN A 1 446 ? -2.581 -10.032 -85.110 1.00 24.70 446 GLN A O 1
ATOM 3425 N N . SER A 1 447 ? -2.749 -11.991 -86.061 1.00 23.89 447 SER A N 1
ATOM 3426 C CA . SER A 1 447 ? -3.274 -13.251 -86.637 1.00 23.89 447 SER A CA 1
ATOM 3427 C C . SER A 1 447 ? -2.199 -14.007 -87.472 1.00 23.89 447 SER A C 1
ATOM 3429 O O . SER A 1 447 ? -1.347 -13.363 -88.068 1.00 23.89 447 SER A O 1
ATOM 3431 N N . GLN A 1 448 ? -2.394 -15.334 -87.617 1.00 25.19 448 GLN A N 1
ATOM 3432 C CA . GLN A 1 448 ? -2.223 -16.204 -88.816 1.00 25.19 448 GLN A CA 1
ATOM 3433 C C . GLN A 1 448 ? -0.917 -16.978 -89.192 1.00 25.19 448 GLN A C 1
ATOM 3435 O O . GLN A 1 448 ? 0.131 -16.405 -89.462 1.00 25.19 448 GLN A O 1
ATOM 3440 N N . SER A 1 449 ? -1.157 -18.301 -89.374 1.00 26.23 449 SER A N 1
ATOM 3441 C CA . SER A 1 449 ? -0.701 -19.304 -90.386 1.00 26.23 449 SER A CA 1
ATOM 3442 C C . SER A 1 449 ? 0.615 -20.114 -90.252 1.00 26.23 449 SER A C 1
ATOM 3444 O O . SER A 1 449 ? 1.673 -19.613 -90.608 1.00 26.23 449 SER A O 1
ATOM 3446 N N . ASP A 1 450 ? 0.491 -21.382 -89.787 1.00 23.77 450 ASP A N 1
ATOM 3447 C CA . ASP A 1 450 ? 0.702 -22.720 -90.441 1.00 23.77 450 ASP A CA 1
ATOM 3448 C C . ASP A 1 450 ? 1.717 -22.895 -91.615 1.00 23.77 450 ASP A C 1
ATOM 3450 O O . ASP A 1 450 ? 1.919 -21.915 -92.331 1.00 23.77 450 ASP A O 1
ATOM 3454 N N . PRO A 1 451 ? 2.273 -24.116 -91.944 1.00 45.09 451 PRO A N 1
ATOM 3455 C CA . PRO A 1 451 ? 1.651 -25.457 -91.764 1.00 45.09 451 PRO A CA 1
ATOM 3456 C C . PRO A 1 451 ? 2.536 -26.757 -91.561 1.00 45.09 451 PRO A C 1
ATOM 3458 O O . PRO A 1 451 ? 3.720 -26.799 -91.876 1.00 45.09 451 PRO A O 1
ATOM 3461 N N . ILE A 1 452 ? 1.841 -27.862 -91.188 1.00 27.28 452 ILE A N 1
ATOM 3462 C CA . ILE A 1 452 ? 1.961 -29.314 -91.574 1.00 27.28 452 ILE A CA 1
ATOM 3463 C C . ILE A 1 452 ? 2.818 -30.361 -90.783 1.00 27.28 452 ILE A C 1
ATOM 3465 O O . ILE A 1 452 ? 4.014 -30.234 -90.560 1.00 27.28 452 ILE A O 1
ATOM 3469 N N . SER A 1 453 ? 2.103 -31.455 -90.444 1.00 24.91 453 SER A N 1
ATOM 3470 C CA . SER A 1 453 ? 2.339 -32.706 -89.664 1.00 24.91 453 SER A CA 1
ATOM 3471 C C . SER A 1 453 ? 2.904 -33.895 -90.525 1.00 24.91 453 SER A C 1
ATOM 3473 O O . SER A 1 453 ? 3.354 -33.566 -91.622 1.00 24.91 453 SER A O 1
ATOM 3475 N N . PRO A 1 454 ? 2.873 -35.240 -90.195 1.00 47.38 454 PRO A N 1
ATOM 3476 C CA . PRO A 1 454 ? 2.104 -36.009 -89.174 1.00 47.38 454 PRO A CA 1
ATOM 3477 C C . PRO A 1 454 ? 2.744 -37.233 -88.413 1.00 47.38 454 PRO A C 1
ATOM 3479 O O . PRO A 1 454 ? 3.803 -37.751 -88.746 1.00 47.38 454 PRO A O 1
ATOM 3482 N N . SER A 1 455 ? 1.961 -37.656 -87.397 1.00 27.27 455 SER A N 1
ATOM 3483 C CA . SER A 1 455 ? 1.725 -38.870 -86.537 1.00 27.27 455 SER A CA 1
ATOM 3484 C C . SER A 1 455 ? 1.931 -40.311 -87.110 1.00 27.27 455 SER A C 1
ATOM 3486 O O . SER A 1 455 ? 2.248 -40.368 -88.296 1.00 27.27 455 SER A O 1
ATOM 3488 N N . PRO A 1 456 ? 1.694 -41.479 -86.401 1.00 48.34 456 PRO A N 1
ATOM 3489 C CA . PRO A 1 456 ? 0.822 -41.800 -85.215 1.00 48.34 456 PRO A CA 1
ATOM 3490 C C . PRO A 1 456 ? 1.433 -42.766 -84.129 1.00 48.34 456 PRO A C 1
ATOM 3492 O O . PRO A 1 456 ? 2.588 -43.148 -84.252 1.00 48.34 456 PRO A O 1
ATOM 3495 N N . THR A 1 457 ? 0.828 -43.171 -82.983 1.00 26.19 457 THR A N 1
ATOM 3496 C CA . THR A 1 457 ? -0.435 -43.936 -82.743 1.00 26.19 457 THR A CA 1
ATOM 3497 C C . THR A 1 457 ? -0.755 -44.123 -81.220 1.00 26.19 457 THR A C 1
ATOM 3499 O O . THR A 1 457 ? 0.161 -44.310 -80.428 1.00 26.19 457 THR A O 1
ATOM 3502 N N . THR A 1 458 ? -2.055 -44.094 -80.869 1.00 29.16 458 THR A N 1
ATOM 3503 C CA . THR A 1 458 ? -2.880 -44.643 -79.732 1.00 29.16 458 THR A CA 1
ATOM 3504 C C . THR A 1 458 ? -2.310 -45.431 -78.513 1.00 29.16 458 THR A C 1
ATOM 3506 O O . THR A 1 458 ? -1.776 -46.518 -78.703 1.00 29.16 458 THR A O 1
ATOM 3509 N N . ASP A 1 459 ? -2.565 -44.917 -77.283 1.00 25.39 459 ASP A N 1
ATOM 3510 C CA . ASP A 1 459 ? -3.422 -45.377 -76.128 1.00 25.39 459 ASP A CA 1
ATOM 3511 C C . ASP A 1 459 ? -3.650 -46.877 -75.757 1.00 25.39 459 ASP A C 1
ATOM 3513 O O . ASP A 1 459 ? -3.539 -47.723 -76.643 1.00 25.39 459 ASP A O 1
ATOM 3517 N N . PRO A 1 460 ? -4.175 -47.250 -74.542 1.00 51.00 460 PRO A N 1
ATOM 3518 C CA . PRO A 1 460 ? -4.374 -46.519 -73.257 1.00 51.00 460 PRO A CA 1
ATOM 3519 C C . PRO A 1 460 ? -4.104 -47.369 -71.958 1.00 51.00 460 PRO A C 1
ATOM 3521 O O . PRO A 1 460 ? -3.681 -48.522 -72.018 1.00 51.00 460 PRO A O 1
ATOM 3524 N N . THR A 1 461 ? -4.424 -46.830 -70.760 1.00 27.75 461 THR A N 1
ATOM 3525 C CA . THR A 1 461 ? -5.448 -47.311 -69.767 1.00 27.75 461 THR A CA 1
ATOM 3526 C C . THR A 1 461 ? -5.095 -47.249 -68.248 1.00 27.75 461 THR A C 1
ATOM 3528 O O . THR A 1 461 ? -4.267 -47.999 -67.747 1.00 27.75 461 THR A O 1
ATOM 3531 N N . THR A 1 462 ? -5.932 -46.481 -67.523 1.00 28.75 462 THR A N 1
ATOM 3532 C CA . THR A 1 462 ? -6.601 -46.716 -66.204 1.00 28.75 462 THR A CA 1
ATOM 3533 C C . THR A 1 462 ? -5.960 -46.552 -64.813 1.00 28.75 462 THR A C 1
ATOM 3535 O O . THR A 1 462 ? -4.773 -46.694 -64.573 1.00 28.75 462 THR A O 1
ATOM 3538 N N . GLN A 1 463 ? -6.897 -46.234 -63.908 1.00 28.11 463 GLN A N 1
ATOM 3539 C CA . GLN A 1 463 ? -6.904 -45.564 -62.607 1.00 28.11 463 GLN A CA 1
ATOM 3540 C C . GLN A 1 463 ? -6.967 -46.520 -61.377 1.00 28.11 463 GLN A C 1
ATOM 3542 O O . GLN A 1 463 ? -7.008 -47.733 -61.555 1.00 28.11 463 GLN A O 1
ATOM 3547 N N . ILE A 1 464 ? -7.192 -45.909 -60.184 1.00 27.92 464 ILE A N 1
ATOM 3548 C CA . ILE A 1 464 ? -7.924 -46.395 -58.967 1.00 27.92 464 ILE A CA 1
ATOM 3549 C C . ILE A 1 464 ? -7.045 -47.149 -57.929 1.00 27.92 464 ILE A C 1
ATOM 3551 O O . ILE A 1 464 ? -6.274 -48.010 -58.313 1.00 27.92 464 ILE A O 1
ATOM 3555 N N . SER A 1 465 ? -7.095 -46.965 -56.593 1.00 26.69 465 SER A N 1
ATOM 3556 C CA . SER A 1 465 ? -7.779 -46.041 -55.661 1.00 26.69 465 SER A CA 1
ATOM 3557 C C . SER A 1 465 ? -7.373 -46.297 -54.180 1.00 26.69 465 SER A C 1
ATOM 3559 O O . SER A 1 465 ? -6.925 -47.380 -53.825 1.00 26.69 465 SER A O 1
ATOM 3561 N N . SER A 1 466 ? -7.676 -45.312 -53.314 1.00 26.00 466 SER A N 1
ATOM 3562 C CA . SER A 1 466 ? -8.320 -45.400 -51.971 1.00 26.00 466 SER A CA 1
ATOM 3563 C C . SER A 1 466 ? -7.700 -46.135 -50.748 1.00 26.00 466 SER A C 1
ATOM 3565 O O . SER A 1 466 ? -7.777 -47.349 -50.626 1.00 26.00 466 SER A O 1
ATOM 3567 N N . ALA A 1 467 ? -7.329 -45.322 -49.743 1.00 26.86 467 ALA A N 1
ATOM 3568 C CA . ALA A 1 467 ? -7.919 -45.171 -48.388 1.00 26.86 467 ALA A CA 1
ATOM 3569 C C . ALA A 1 467 ? -7.948 -46.293 -47.299 1.00 26.86 467 ALA A C 1
ATOM 3571 O O . ALA A 1 467 ? -8.600 -47.319 -47.436 1.00 26.86 467 ALA A O 1
ATOM 3572 N N . SER A 1 468 ? -7.502 -45.869 -46.094 1.00 27.09 468 SER A N 1
ATOM 3573 C CA . SER A 1 468 ? -8.081 -46.084 -44.736 1.00 27.09 468 SER A CA 1
ATOM 3574 C C . SER A 1 468 ? -7.742 -47.347 -43.907 1.00 27.09 468 SER A C 1
ATOM 3576 O O . SER A 1 468 ? -8.164 -48.445 -44.242 1.00 27.09 468 SER A O 1
ATOM 3578 N N . ARG A 1 469 ? -7.136 -47.162 -42.711 1.00 28.86 469 ARG A N 1
ATOM 3579 C CA . ARG A 1 469 ? -7.734 -47.376 -41.353 1.00 28.86 469 ARG A CA 1
ATOM 3580 C C . ARG A 1 469 ? -6.702 -47.649 -40.233 1.00 28.86 469 ARG A C 1
ATOM 3582 O O . ARG A 1 469 ? -5.808 -48.473 -40.355 1.00 28.86 469 ARG A O 1
ATOM 3589 N N . LYS A 1 470 ? -6.946 -47.003 -39.081 1.00 28.03 470 LYS A N 1
ATOM 3590 C CA . LYS A 1 470 ? -6.425 -47.267 -37.717 1.00 28.03 470 LYS A CA 1
ATOM 3591 C C . LYS A 1 470 ? -6.706 -48.704 -37.222 1.00 28.03 470 LYS A C 1
ATOM 3593 O O . LYS A 1 470 ? -7.855 -49.122 -37.337 1.00 28.03 470 LYS A O 1
ATOM 3598 N N . LYS A 1 471 ? -5.790 -49.319 -36.443 1.00 27.70 471 LYS A N 1
ATOM 3599 C CA . LYS A 1 471 ? -6.044 -49.817 -35.056 1.00 27.70 471 LYS A CA 1
ATOM 3600 C C . LYS A 1 471 ? -4.806 -50.410 -34.349 1.00 27.70 471 LYS A C 1
ATOM 3602 O O . LYS A 1 471 ? -3.887 -50.910 -34.974 1.00 27.70 471 LYS A O 1
ATOM 3607 N N . ARG A 1 472 ? -4.855 -50.309 -33.013 1.00 28.20 472 ARG A N 1
ATOM 3608 C CA . ARG A 1 472 ? -3.881 -50.639 -31.949 1.00 28.20 472 ARG A CA 1
ATOM 3609 C C . ARG A 1 472 ? -3.706 -52.145 -31.634 1.00 28.20 472 ARG A C 1
ATOM 3611 O O . ARG A 1 472 ? -4.647 -52.905 -31.833 1.00 28.20 472 ARG A O 1
ATOM 3618 N N . ARG A 1 473 ? -2.629 -52.399 -30.853 1.00 27.42 473 ARG A N 1
ATOM 3619 C CA . ARG A 1 473 ? -2.405 -53.379 -29.744 1.00 27.42 473 ARG A CA 1
ATOM 3620 C C . ARG A 1 473 ? -1.836 -54.767 -30.104 1.00 27.42 473 ARG A C 1
ATOM 3622 O O . ARG A 1 473 ? -2.524 -55.544 -30.743 1.00 27.42 473 ARG A O 1
ATOM 3629 N N . ALA A 1 474 ? -0.680 -55.138 -29.532 1.00 28.42 474 ALA A N 1
ATOM 3630 C CA . ALA A 1 474 ? -0.537 -55.932 -28.290 1.00 28.42 474 ALA A CA 1
ATOM 3631 C C . ALA A 1 474 ? 0.887 -56.526 -28.133 1.00 28.42 474 ALA A C 1
ATOM 3633 O O . ALA A 1 474 ? 1.619 -56.686 -29.103 1.00 28.42 474 ALA A O 1
ATOM 3634 N N . SER A 1 475 ? 1.254 -56.816 -26.884 1.00 26.05 475 SER A N 1
ATOM 3635 C CA . SER A 1 475 ? 2.594 -57.129 -26.369 1.00 26.05 475 SER A CA 1
ATOM 3636 C C . SER A 1 475 ? 2.946 -58.633 -26.291 1.00 26.05 475 SER A C 1
ATOM 3638 O O . SER A 1 475 ? 2.052 -59.463 -26.175 1.00 26.05 475 SER A O 1
ATOM 3640 N N . PHE A 1 476 ? 4.259 -58.894 -26.112 1.00 27.97 476 PHE A N 1
ATOM 3641 C CA . PHE A 1 476 ? 4.910 -59.884 -25.205 1.00 27.97 476 PHE A CA 1
ATOM 3642 C C . PHE A 1 476 ? 5.338 -61.295 -25.709 1.00 27.97 476 PHE A C 1
ATOM 3644 O O . PHE A 1 476 ? 4.495 -62.166 -25.876 1.00 27.97 476 PHE A O 1
ATOM 3651 N N . ARG A 1 477 ? 6.667 -61.574 -25.777 1.00 29.41 477 ARG A N 1
ATOM 3652 C CA . ARG A 1 477 ? 7.577 -62.161 -24.728 1.00 29.41 477 ARG A CA 1
ATOM 3653 C C . ARG A 1 477 ? 8.585 -63.242 -25.248 1.00 29.41 477 ARG A C 1
ATOM 3655 O O . ARG A 1 477 ? 8.202 -64.076 -26.057 1.00 29.41 477 ARG A O 1
ATOM 3662 N N . ILE A 1 478 ? 9.775 -63.291 -24.592 1.00 31.92 478 ILE A N 1
ATOM 3663 C CA . ILE A 1 478 ? 10.817 -64.372 -24.426 1.00 31.92 478 ILE A CA 1
ATOM 3664 C C . ILE A 1 478 ? 12.033 -64.294 -25.396 1.00 31.92 478 ILE A C 1
ATOM 3666 O O . ILE A 1 478 ? 11.807 -64.238 -26.592 1.00 31.92 478 ILE A O 1
ATOM 3670 N N . GLY A 1 479 ? 13.335 -64.330 -25.022 1.00 30.28 479 GLY A N 1
ATOM 3671 C CA . GLY A 1 479 ? 14.089 -64.393 -23.743 1.00 30.28 479 GLY A CA 1
ATOM 3672 C C . GLY A 1 479 ? 15.628 -64.641 -23.932 1.00 30.28 479 GLY A C 1
ATOM 3673 O O . GLY A 1 479 ? 16.008 -65.185 -24.961 1.00 30.28 479 GLY A O 1
ATOM 3674 N N . TYR A 1 480 ? 16.443 -64.293 -22.901 1.00 33.28 480 TYR A N 1
ATOM 3675 C CA . TYR A 1 480 ? 17.861 -64.648 -22.519 1.00 33.28 480 TYR A CA 1
ATOM 3676 C C . TYR A 1 480 ? 19.083 -64.135 -23.350 1.00 33.28 480 TYR A C 1
ATOM 3678 O O . TYR A 1 480 ? 19.151 -64.399 -24.539 1.00 33.28 480 TYR A O 1
ATOM 3686 N N . ALA A 1 481 ? 20.005 -63.285 -22.820 1.00 29.33 481 ALA A N 1
ATOM 3687 C CA . ALA A 1 481 ? 21.182 -63.456 -21.893 1.00 29.33 481 ALA A CA 1
ATOM 3688 C C . ALA A 1 481 ? 22.538 -63.564 -22.672 1.00 29.33 481 ALA A C 1
ATOM 3690 O O . ALA A 1 481 ? 22.513 -64.131 -23.751 1.00 29.33 481 ALA A O 1
ATOM 3691 N N . ARG A 1 482 ? 23.749 -63.090 -22.284 1.00 34.00 482 ARG A N 1
ATOM 3692 C CA . ARG A 1 482 ? 24.430 -62.799 -20.994 1.00 34.00 482 ARG A CA 1
ATOM 3693 C C . ARG A 1 482 ? 25.838 -62.138 -21.224 1.00 34.00 482 ARG A C 1
ATOM 3695 O O . ARG A 1 482 ? 26.403 -62.374 -22.283 1.00 34.00 482 ARG A O 1
ATOM 3702 N N . ASP A 1 483 ? 26.399 -61.492 -20.174 1.00 28.56 483 ASP A N 1
ATOM 3703 C CA . ASP A 1 483 ? 27.842 -61.312 -19.778 1.00 28.56 483 ASP A CA 1
ATOM 3704 C C . ASP A 1 483 ? 28.811 -60.390 -20.582 1.00 28.56 483 ASP A C 1
ATOM 3706 O O . ASP A 1 483 ? 28.694 -60.294 -21.792 1.00 28.56 483 ASP A O 1
ATOM 3710 N N . ARG A 1 484 ? 29.876 -59.741 -20.049 1.00 33.19 484 ARG A N 1
ATOM 3711 C CA . ARG A 1 484 ? 30.343 -59.233 -18.721 1.00 33.19 484 ARG A CA 1
ATOM 3712 C C . ARG A 1 484 ? 31.733 -58.541 -18.914 1.00 33.19 484 ARG A C 1
ATOM 3714 O O . ARG A 1 484 ? 32.552 -59.073 -19.645 1.00 33.19 484 ARG A O 1
ATOM 3721 N N . THR A 1 485 ? 31.971 -57.412 -18.226 1.00 29.14 485 THR A N 1
ATOM 3722 C CA . THR A 1 485 ? 33.196 -56.904 -17.516 1.00 29.14 485 THR A CA 1
ATOM 3723 C C . THR A 1 485 ? 34.666 -57.057 -18.013 1.00 29.14 485 THR A C 1
ATOM 3725 O O . THR A 1 485 ? 35.109 -58.152 -18.327 1.00 29.14 485 THR A O 1
ATOM 3728 N N . TYR A 1 486 ? 35.404 -55.927 -17.879 1.00 30.38 486 TYR A N 1
ATOM 3729 C CA . TYR A 1 486 ? 36.853 -55.584 -17.710 1.00 30.38 486 TYR A CA 1
ATOM 3730 C C . TYR A 1 486 ? 37.963 -56.651 -17.517 1.00 30.38 486 TYR A C 1
ATOM 3732 O O . TYR A 1 486 ? 37.712 -57.713 -16.951 1.00 30.38 486 TYR A O 1
ATOM 3740 N N . PRO A 1 487 ? 39.240 -56.244 -17.745 1.00 37.03 487 PRO A N 1
ATOM 3741 C CA . PRO A 1 487 ? 40.380 -56.687 -16.924 1.00 37.03 487 PRO A CA 1
ATOM 3742 C C . PRO A 1 487 ? 41.279 -55.544 -16.343 1.00 37.03 487 PRO A C 1
ATOM 3744 O O . PRO A 1 487 ? 41.171 -54.409 -16.815 1.00 37.03 487 PRO A O 1
ATOM 3747 N N . PRO A 1 488 ? 42.162 -55.832 -15.346 1.00 44.94 488 PRO A N 1
ATOM 3748 C CA . PRO A 1 488 ? 42.913 -54.844 -14.542 1.00 44.94 488 PRO A CA 1
ATOM 3749 C C . PRO A 1 488 ? 44.472 -54.918 -14.585 1.00 44.94 488 PRO A C 1
ATOM 3751 O O . PRO A 1 488 ? 45.039 -55.931 -14.984 1.00 44.94 488 PRO A O 1
ATOM 3754 N N . ASP A 1 489 ? 45.089 -53.819 -14.107 1.00 31.78 489 ASP A N 1
ATOM 3755 C CA . ASP A 1 489 ? 46.331 -53.566 -13.320 1.00 31.78 489 ASP A CA 1
ATOM 3756 C C . ASP A 1 489 ? 47.713 -54.206 -13.605 1.00 31.78 489 ASP A C 1
ATOM 3758 O O . ASP A 1 489 ? 47.843 -55.425 -13.682 1.00 31.78 489 ASP A O 1
ATOM 3762 N N . LEU A 1 490 ? 48.783 -53.373 -13.538 1.00 31.89 490 LEU A N 1
ATOM 3763 C CA . LEU A 1 490 ? 49.804 -53.399 -12.451 1.00 31.89 490 LEU A CA 1
ATOM 3764 C C . LEU A 1 490 ? 50.972 -52.375 -12.592 1.00 31.89 490 LEU A C 1
ATOM 3766 O O . LEU A 1 490 ? 51.645 -52.343 -13.617 1.00 31.89 490 LEU A O 1
ATOM 3770 N N . ASN A 1 491 ? 51.280 -51.723 -11.450 1.00 29.23 491 ASN A N 1
ATOM 3771 C CA . ASN A 1 491 ? 52.575 -51.202 -10.932 1.00 29.23 491 ASN A CA 1
ATOM 3772 C C . ASN A 1 491 ? 53.256 -49.968 -11.568 1.00 29.23 491 ASN A C 1
ATOM 3774 O O . ASN A 1 491 ? 53.239 -49.811 -12.776 1.00 29.23 491 ASN A O 1
ATOM 3778 N N . ASN A 1 492 ? 54.047 -49.135 -10.870 1.00 29.48 492 ASN A N 1
ATOM 3779 C CA . ASN A 1 492 ? 54.219 -48.703 -9.468 1.00 29.48 492 ASN A CA 1
ATOM 3780 C C . ASN A 1 492 ? 55.312 -47.588 -9.488 1.00 29.48 492 ASN A C 1
ATOM 3782 O O . ASN A 1 492 ? 56.211 -47.663 -10.318 1.00 29.48 492 ASN A O 1
ATOM 3786 N N . HIS A 1 493 ? 55.276 -46.666 -8.518 1.00 32.22 493 HIS A N 1
ATOM 3787 C CA . HIS A 1 493 ? 56.386 -45.851 -7.971 1.00 32.22 493 HIS A CA 1
ATOM 3788 C C . HIS A 1 493 ? 57.055 -44.675 -8.735 1.00 32.22 493 HIS A C 1
ATOM 3790 O O . HIS A 1 493 ? 57.884 -44.867 -9.615 1.00 32.22 493 HIS A O 1
ATOM 3796 N N . ASN A 1 494 ? 56.781 -43.479 -8.180 1.00 30.38 494 ASN A N 1
ATOM 3797 C CA . ASN A 1 494 ? 57.701 -42.571 -7.458 1.00 30.38 494 ASN A CA 1
ATOM 3798 C C . ASN A 1 494 ? 58.615 -41.538 -8.167 1.00 30.38 494 ASN A C 1
ATOM 3800 O O . ASN A 1 494 ? 59.396 -41.862 -9.051 1.00 30.38 494 ASN A O 1
ATOM 3804 N N . ASP A 1 495 ? 58.567 -40.347 -7.547 1.00 30.17 495 ASP A N 1
ATOM 3805 C CA . ASP A 1 495 ? 59.622 -39.354 -7.260 1.00 30.17 495 ASP A CA 1
ATOM 3806 C C . ASP A 1 495 ? 59.977 -38.253 -8.292 1.00 30.17 495 ASP A C 1
ATOM 3808 O O . ASP A 1 495 ? 60.633 -38.482 -9.300 1.00 30.17 495 ASP A O 1
ATOM 3812 N N . ASP A 1 496 ? 59.514 -37.044 -7.936 1.00 31.55 496 ASP A N 1
ATOM 3813 C CA . ASP A 1 496 ? 60.278 -35.826 -7.581 1.00 31.55 496 ASP A CA 1
ATOM 3814 C C . ASP A 1 496 ? 61.011 -34.940 -8.619 1.00 31.55 496 ASP A C 1
ATOM 3816 O O . ASP A 1 496 ? 61.603 -35.395 -9.591 1.00 31.55 496 ASP A O 1
ATOM 3820 N N . ASP A 1 497 ? 60.991 -33.644 -8.269 1.00 29.70 497 ASP A N 1
ATOM 3821 C CA . ASP A 1 497 ? 61.854 -32.509 -8.648 1.00 29.70 497 ASP A CA 1
ATOM 3822 C C . ASP A 1 497 ? 61.790 -31.834 -10.045 1.00 29.70 497 ASP A C 1
ATOM 3824 O O . ASP A 1 497 ? 62.202 -32.357 -11.074 1.00 29.70 497 ASP A O 1
ATOM 3828 N N . GLY A 1 498 ? 61.368 -30.556 -10.040 1.00 27.17 498 GLY A N 1
ATOM 3829 C CA . GLY A 1 498 ? 62.323 -29.449 -9.842 1.00 27.17 498 GLY A CA 1
ATOM 3830 C C . GLY A 1 498 ? 62.991 -28.768 -11.057 1.00 27.17 498 GLY A C 1
ATOM 3831 O O . GLY A 1 498 ? 63.966 -29.267 -11.597 1.00 27.17 498 GLY A O 1
ATOM 3832 N N . HIS A 1 499 ? 62.560 -27.519 -11.290 1.00 32.75 499 HIS A N 1
ATOM 3833 C CA . HIS A 1 499 ? 63.325 -26.315 -11.688 1.00 32.75 499 HIS A CA 1
ATOM 3834 C C . HIS A 1 499 ? 63.888 -26.071 -13.112 1.00 32.75 499 HIS A C 1
ATOM 3836 O O . HIS A 1 499 ? 64.685 -26.823 -13.654 1.00 32.75 499 HIS A O 1
ATOM 3842 N N . ASP A 1 500 ? 63.510 -24.875 -13.600 1.00 29.95 500 ASP A N 1
ATOM 3843 C CA . ASP A 1 500 ? 64.296 -23.786 -14.215 1.00 29.95 500 ASP A CA 1
ATOM 3844 C C . ASP A 1 500 ? 65.299 -24.063 -15.348 1.00 29.95 500 ASP A C 1
ATOM 3846 O O . ASP A 1 500 ? 66.306 -24.736 -15.169 1.00 29.95 500 ASP A O 1
ATOM 3850 N N . ALA A 1 501 ? 65.128 -23.345 -16.467 1.00 28.09 501 ALA A N 1
ATOM 3851 C CA . ALA A 1 501 ? 65.952 -22.172 -16.816 1.00 28.09 501 ALA A CA 1
ATOM 3852 C C . ALA A 1 501 ? 65.855 -21.839 -18.321 1.00 28.09 501 ALA A C 1
ATOM 3854 O O . ALA A 1 501 ? 66.266 -22.610 -19.179 1.00 28.09 501 ALA A O 1
ATOM 3855 N N . ASP A 1 502 ? 65.261 -20.680 -18.596 1.00 28.50 502 ASP A N 1
ATOM 3856 C CA . ASP A 1 502 ? 65.859 -19.503 -19.244 1.00 28.50 502 ASP A CA 1
ATOM 3857 C C . ASP A 1 502 ? 66.843 -19.641 -20.440 1.00 28.50 502 ASP A C 1
ATOM 3859 O O . ASP A 1 502 ? 67.810 -20.399 -20.416 1.00 28.50 502 ASP A O 1
ATOM 3863 N N . LYS A 1 503 ? 66.657 -18.685 -21.368 1.00 29.11 503 LYS A N 1
ATOM 3864 C CA . LYS A 1 503 ? 67.614 -18.052 -22.305 1.00 29.11 503 LYS A CA 1
ATOM 3865 C C . LYS A 1 503 ? 67.729 -18.476 -23.780 1.00 29.11 503 LYS A C 1
ATOM 3867 O O . LYS A 1 503 ? 68.361 -19.463 -24.137 1.00 29.11 503 LYS A O 1
ATOM 3872 N N . ASN A 1 504 ? 67.301 -17.495 -24.586 1.00 26.98 504 ASN A N 1
ATOM 3873 C CA . ASN A 1 504 ? 68.079 -16.737 -25.583 1.00 26.98 504 ASN A CA 1
ATOM 3874 C C . ASN A 1 504 ? 67.839 -17.001 -27.080 1.00 26.98 504 ASN A C 1
ATOM 3876 O O . ASN A 1 504 ? 68.305 -17.983 -27.644 1.00 26.98 504 ASN A O 1
ATOM 3880 N N . GLU A 1 505 ? 67.111 -16.036 -27.659 1.00 27.41 505 GLU A N 1
ATOM 3881 C CA . GLU A 1 505 ? 67.592 -14.966 -28.565 1.00 27.41 505 GLU A CA 1
ATOM 3882 C C . GLU A 1 505 ? 68.207 -15.283 -29.944 1.00 27.41 505 GLU A C 1
ATOM 3884 O O . GLU A 1 505 ? 69.070 -16.141 -30.106 1.00 27.41 505 GLU A O 1
ATOM 3889 N N . ASP A 1 506 ? 67.780 -14.405 -30.867 1.00 28.58 506 ASP A N 1
ATOM 3890 C CA . ASP A 1 506 ? 68.303 -14.007 -32.183 1.00 28.58 506 ASP A CA 1
ATOM 3891 C C . ASP A 1 506 ? 68.032 -14.968 -33.366 1.00 28.58 506 ASP A C 1
ATOM 3893 O O . ASP A 1 506 ? 68.171 -16.178 -33.264 1.00 28.58 506 ASP A O 1
ATOM 3897 N N . ASP A 1 507 ? 67.598 -14.534 -34.556 1.00 28.20 507 ASP A N 1
ATOM 3898 C CA . ASP A 1 507 ? 67.770 -13.234 -35.211 1.00 28.20 507 ASP A CA 1
ATOM 3899 C C . ASP A 1 507 ? 66.727 -13.011 -36.344 1.00 28.20 507 ASP A C 1
ATOM 3901 O O . ASP A 1 507 ? 66.051 -13.935 -36.804 1.00 28.20 507 ASP A O 1
ATOM 3905 N N . ALA A 1 508 ? 66.599 -11.760 -36.787 1.00 28.62 508 ALA A N 1
ATOM 3906 C CA . ALA A 1 508 ? 65.563 -11.204 -37.662 1.00 28.62 508 ALA A CA 1
ATOM 3907 C C . ALA A 1 508 ? 65.715 -11.483 -39.180 1.00 28.62 508 ALA A C 1
ATOM 3909 O O . ALA A 1 508 ? 66.827 -11.546 -39.696 1.00 28.62 508 ALA A O 1
ATOM 3910 N N . SER A 1 509 ? 64.597 -11.502 -39.937 1.00 28.28 509 SER A N 1
ATOM 3911 C CA . SER A 1 509 ? 64.388 -10.684 -41.168 1.00 28.28 509 SER A CA 1
ATOM 3912 C C . SER A 1 509 ? 63.074 -10.973 -41.948 1.00 28.28 509 SER A C 1
ATOM 3914 O O . SER A 1 509 ? 62.855 -12.045 -42.495 1.00 28.28 509 SER A O 1
ATOM 3916 N N . GLN A 1 510 ? 62.214 -9.943 -41.991 1.00 28.83 510 GLN A N 1
ATOM 3917 C CA . GLN A 1 510 ? 61.393 -9.399 -43.103 1.00 28.83 510 GLN A CA 1
ATOM 3918 C C . GLN A 1 510 ? 60.564 -10.298 -44.075 1.00 28.83 510 GLN A C 1
ATOM 3920 O O . GLN A 1 510 ? 61.068 -10.729 -45.101 1.00 28.83 510 GLN A O 1
ATOM 3925 N N . SER A 1 511 ? 59.231 -10.324 -43.837 1.00 26.28 511 SER A N 1
ATOM 3926 C CA . SER A 1 511 ? 58.075 -9.995 -44.743 1.00 26.28 511 SER A CA 1
ATOM 3927 C C . SER A 1 511 ? 57.832 -10.718 -46.104 1.00 26.28 511 SER A C 1
ATOM 3929 O O . SER A 1 511 ? 58.775 -11.171 -46.732 1.00 26.28 511 SER A O 1
ATOM 3931 N N . PRO A 1 512 ? 56.622 -10.632 -46.717 1.00 36.97 512 PRO A N 1
ATOM 3932 C CA . PRO A 1 512 ? 55.298 -11.050 -46.233 1.00 36.97 512 PRO A CA 1
ATOM 3933 C C . PRO A 1 512 ? 54.491 -11.909 -47.260 1.00 36.97 512 PRO A C 1
ATOM 3935 O O . PRO A 1 512 ? 54.748 -11.912 -48.459 1.00 36.97 512 PRO A O 1
ATOM 3938 N N . SER A 1 513 ? 53.396 -12.509 -46.774 1.00 25.97 513 SER A N 1
ATOM 3939 C CA . SER A 1 513 ? 52.171 -12.930 -47.498 1.00 25.97 513 SER A CA 1
ATOM 3940 C C . SER A 1 513 ? 52.139 -14.242 -48.314 1.00 25.97 513 SER A C 1
ATOM 3942 O O . SER A 1 513 ? 52.707 -14.371 -49.390 1.00 25.97 513 SER A O 1
ATOM 3944 N N . SER A 1 514 ? 51.306 -15.184 -47.851 1.00 27.69 514 SER A N 1
ATOM 3945 C CA . SER A 1 514 ? 50.266 -15.824 -48.677 1.00 27.69 514 SER A CA 1
ATOM 3946 C C . SER A 1 514 ? 49.176 -16.407 -47.763 1.00 27.69 514 SER A C 1
ATOM 3948 O O . SER A 1 514 ? 49.434 -17.269 -46.928 1.00 27.69 514 SER A O 1
ATOM 3950 N N . ILE A 1 515 ? 47.955 -15.875 -47.874 1.00 30.47 515 ILE A N 1
ATOM 3951 C CA . ILE A 1 515 ? 46.755 -16.390 -47.203 1.00 30.47 515 ILE A CA 1
ATOM 3952 C C . ILE A 1 515 ? 46.074 -17.338 -48.189 1.00 30.47 515 ILE A C 1
ATOM 3954 O O . ILE A 1 515 ? 45.537 -16.898 -49.204 1.00 30.47 515 ILE A O 1
ATOM 3958 N N . VAL A 1 516 ? 46.089 -18.632 -47.881 1.00 31.20 516 VAL A N 1
ATOM 3959 C CA . VAL A 1 516 ? 45.187 -19.628 -48.468 1.00 31.20 516 VAL A CA 1
ATOM 3960 C C . VAL A 1 516 ? 44.196 -20.005 -47.372 1.00 31.20 516 VAL A C 1
ATOM 3962 O O . VAL A 1 516 ? 44.579 -20.566 -46.348 1.00 31.20 516 VAL A O 1
ATOM 3965 N N . ALA A 1 517 ? 42.928 -19.644 -47.560 1.00 30.80 517 ALA A N 1
ATOM 3966 C CA . ALA A 1 517 ? 41.845 -20.021 -46.663 1.00 30.80 517 ALA A CA 1
ATOM 3967 C C . ALA A 1 517 ? 41.419 -21.473 -46.939 1.00 30.80 517 ALA A C 1
ATOM 3969 O O . ALA A 1 517 ? 40.969 -21.786 -48.040 1.00 30.80 517 ALA A O 1
ATOM 3970 N N . ASN A 1 518 ? 41.536 -22.337 -45.928 1.00 26.97 518 ASN A N 1
ATOM 3971 C CA . ASN A 1 518 ? 40.805 -23.604 -45.856 1.00 26.97 518 ASN A CA 1
ATOM 3972 C C . ASN A 1 518 ? 39.456 -23.374 -45.141 1.00 26.97 518 ASN A C 1
ATOM 3974 O O . ASN A 1 518 ? 39.400 -22.538 -44.235 1.00 26.97 518 ASN A O 1
ATOM 3978 N N . PRO A 1 519 ? 38.377 -24.102 -45.490 1.00 32.16 519 PRO A N 1
ATOM 3979 C CA . PRO A 1 519 ? 37.093 -23.989 -44.802 1.00 32.16 519 PRO A CA 1
ATOM 3980 C C . PRO A 1 519 ? 37.184 -24.641 -43.414 1.00 32.16 519 PRO A C 1
ATOM 3982 O O . PRO A 1 519 ? 37.614 -25.788 -43.303 1.00 32.16 519 PRO A O 1
ATOM 3985 N N . ILE A 1 520 ? 36.782 -23.918 -42.367 1.00 31.59 520 ILE A N 1
ATOM 3986 C CA . ILE A 1 520 ? 36.685 -24.432 -40.993 1.00 31.59 520 ILE A CA 1
ATOM 3987 C C . ILE A 1 520 ? 35.258 -24.936 -40.739 1.00 31.59 520 ILE A C 1
ATOM 3989 O O . ILE A 1 520 ? 34.282 -24.229 -40.995 1.00 31.59 520 ILE A O 1
ATOM 3993 N N . ASP A 1 521 ? 35.179 -26.161 -40.218 1.00 29.72 521 ASP A N 1
ATOM 3994 C CA . ASP A 1 521 ? 33.994 -26.893 -39.769 1.00 29.72 521 ASP A CA 1
ATOM 3995 C C . ASP A 1 521 ? 33.025 -26.061 -38.908 1.00 29.72 521 ASP A C 1
ATOM 3997 O O . ASP A 1 521 ? 33.322 -25.678 -37.776 1.00 29.72 521 ASP A O 1
ATOM 4001 N N . THR A 1 522 ? 31.808 -25.858 -39.416 1.00 34.81 522 THR A N 1
ATOM 4002 C CA . THR A 1 522 ? 30.676 -25.215 -38.724 1.00 34.81 522 THR A CA 1
ATOM 4003 C C . THR A 1 522 ? 29.715 -26.282 -38.180 1.00 34.81 522 THR A C 1
ATOM 4005 O O . THR A 1 522 ? 28.566 -26.376 -38.592 1.00 34.81 522 THR A O 1
ATOM 4008 N N . SER A 1 523 ? 30.190 -27.166 -37.296 1.00 32.00 523 SER A N 1
ATOM 4009 C CA . SER A 1 523 ? 29.373 -28.276 -36.755 1.00 32.00 523 SER A CA 1
ATOM 4010 C C . SER A 1 523 ? 29.284 -28.333 -35.223 1.00 32.00 523 SER A C 1
ATOM 4012 O O . SER A 1 523 ? 28.654 -29.238 -34.677 1.00 32.00 523 SER A O 1
ATOM 4014 N N . LEU A 1 524 ? 29.849 -27.354 -34.506 1.00 32.81 524 LEU A N 1
ATOM 4015 C CA . LEU A 1 524 ? 29.920 -27.370 -33.035 1.00 32.81 524 LEU A CA 1
ATOM 4016 C C . LEU A 1 524 ? 28.889 -26.487 -32.301 1.00 32.81 524 LEU A C 1
ATOM 4018 O O . LEU A 1 524 ? 28.784 -26.602 -31.083 1.00 32.81 524 LEU A O 1
ATOM 4022 N N . SER A 1 525 ? 28.082 -25.669 -32.986 1.00 40.69 525 SER A N 1
ATOM 4023 C CA . SER A 1 525 ? 27.095 -24.773 -32.343 1.00 40.69 525 SER A CA 1
ATOM 4024 C C . SER A 1 525 ? 25.638 -25.255 -32.412 1.00 40.69 525 SER A C 1
ATOM 4026 O O . SER A 1 525 ? 24.857 -24.954 -31.512 1.00 40.69 525 SER A O 1
ATOM 4028 N N . ASP A 1 526 ? 25.258 -26.069 -33.399 1.00 40.44 526 ASP A N 1
ATOM 4029 C CA . ASP A 1 526 ? 23.850 -26.446 -33.635 1.00 40.44 526 ASP A CA 1
ATOM 4030 C C . ASP A 1 526 ? 23.252 -27.424 -32.601 1.00 40.44 526 ASP A C 1
ATOM 4032 O O . ASP A 1 526 ? 22.031 -27.534 -32.455 1.00 40.44 526 ASP A O 1
ATOM 4036 N N . SER A 1 527 ? 24.093 -28.151 -31.858 1.00 33.69 527 SER A N 1
ATOM 4037 C CA . SER A 1 527 ? 23.643 -29.215 -30.944 1.00 33.69 527 SER A CA 1
ATOM 4038 C C . SER A 1 527 ? 23.318 -28.739 -29.521 1.00 33.69 527 SER A C 1
ATOM 4040 O O . SER A 1 527 ? 22.521 -29.381 -28.836 1.00 33.69 527 SER A O 1
ATOM 4042 N N . GLN A 1 528 ? 23.866 -27.604 -29.070 1.00 43.94 528 GLN A N 1
ATOM 4043 C CA . GLN A 1 528 ? 23.618 -27.088 -27.714 1.00 43.94 528 GLN A CA 1
ATOM 4044 C C . GLN A 1 528 ? 22.336 -26.249 -27.604 1.00 43.94 528 GLN A C 1
ATOM 4046 O O . GLN A 1 528 ? 21.702 -26.243 -26.550 1.00 43.94 528 GLN A O 1
ATOM 4051 N N . PHE A 1 529 ? 21.905 -25.583 -28.680 1.00 45.66 529 PHE A N 1
ATOM 4052 C CA . PHE A 1 529 ? 20.769 -24.652 -28.631 1.00 45.66 529 PHE A CA 1
ATOM 4053 C C . PHE A 1 529 ? 19.403 -25.314 -28.867 1.00 45.66 529 PHE A C 1
ATOM 4055 O O . PHE A 1 529 ? 18.411 -24.890 -28.271 1.00 45.66 529 PHE A O 1
ATOM 4062 N N . LYS A 1 530 ? 19.336 -26.416 -29.631 1.00 45.09 530 LYS A N 1
ATOM 4063 C CA . LYS A 1 530 ? 18.091 -27.190 -29.814 1.00 45.09 530 LYS A CA 1
ATOM 4064 C C . LYS A 1 530 ? 17.597 -27.869 -28.529 1.00 45.09 530 LYS A C 1
ATOM 4066 O O . LYS A 1 530 ? 16.389 -27.941 -28.326 1.00 45.09 530 LYS A O 1
ATOM 4071 N N . ASN A 1 531 ? 18.498 -28.288 -27.635 1.00 46.28 531 ASN A N 1
ATOM 4072 C CA . ASN A 1 531 ? 18.136 -28.966 -26.380 1.00 46.28 531 ASN A CA 1
ATOM 4073 C C . ASN A 1 531 ? 17.429 -28.057 -25.355 1.00 46.28 531 ASN A C 1
ATOM 4075 O O . ASN A 1 531 ? 16.668 -28.552 -24.531 1.00 46.28 531 ASN A O 1
ATOM 4079 N N . LYS A 1 532 ? 17.619 -26.732 -25.414 1.00 51.88 532 LYS A N 1
ATOM 4080 C CA . LYS A 1 532 ? 17.084 -25.796 -24.404 1.00 51.88 532 LYS A CA 1
ATOM 4081 C C . LYS A 1 532 ? 15.597 -25.453 -24.585 1.00 51.88 532 LYS A C 1
ATOM 4083 O O . LYS A 1 532 ? 14.957 -24.973 -23.653 1.00 51.88 532 LYS A O 1
ATOM 4088 N N . LYS A 1 533 ? 15.044 -25.691 -25.782 1.00 47.72 533 LYS A N 1
ATOM 4089 C CA . LYS A 1 533 ? 13.646 -25.384 -26.140 1.00 47.72 533 LYS A CA 1
ATOM 4090 C C . LYS A 1 533 ? 12.645 -26.364 -25.518 1.00 47.72 533 LYS A C 1
ATOM 4092 O O . LYS A 1 533 ? 11.573 -25.942 -25.097 1.00 47.72 533 LYS A O 1
ATOM 4097 N N . ASP A 1 534 ? 13.006 -27.644 -25.435 1.00 56.44 534 ASP A N 1
ATOM 4098 C CA . ASP A 1 534 ? 12.166 -28.671 -24.801 1.00 56.44 534 ASP A CA 1
ATOM 4099 C C . ASP A 1 534 ? 12.216 -28.590 -23.264 1.00 56.44 534 ASP A C 1
ATOM 4101 O O . ASP A 1 534 ? 11.274 -28.992 -22.580 1.00 56.44 534 ASP A O 1
ATOM 4105 N N . GLU A 1 535 ? 13.278 -28.004 -22.707 1.00 65.88 535 GLU A N 1
ATOM 4106 C CA . GLU A 1 535 ? 13.495 -27.924 -21.261 1.00 65.88 535 GLU A CA 1
ATOM 4107 C C . GLU A 1 535 ? 12.575 -26.897 -20.574 1.00 65.88 535 GLU A C 1
ATOM 4109 O O . GLU A 1 535 ? 11.954 -27.211 -19.561 1.00 65.88 535 GLU A O 1
ATOM 4114 N N . THR A 1 536 ? 12.402 -25.697 -21.144 1.00 69.00 536 THR A N 1
ATOM 4115 C CA . THR A 1 536 ? 11.575 -24.626 -20.542 1.00 69.00 536 THR A CA 1
ATOM 4116 C C . THR A 1 536 ? 10.075 -24.923 -20.611 1.00 69.00 536 THR A C 1
ATOM 4118 O O . THR A 1 536 ? 9.343 -24.634 -19.664 1.00 69.00 536 THR A O 1
ATOM 4121 N N . LEU A 1 537 ? 9.605 -25.557 -21.693 1.00 72.38 537 LEU A N 1
ATOM 4122 C CA . LEU A 1 537 ? 8.213 -26.014 -21.790 1.00 72.38 537 LEU A CA 1
ATOM 4123 C C . LEU A 1 537 ? 7.922 -27.121 -20.765 1.00 72.38 537 LEU A C 1
ATOM 4125 O O . LEU A 1 537 ? 6.905 -27.081 -20.075 1.00 72.38 537 LEU A O 1
ATOM 4129 N N . SER A 1 538 ? 8.849 -28.073 -20.613 1.00 76.00 538 SER A N 1
ATOM 4130 C CA . SER A 1 538 ? 8.732 -29.141 -19.617 1.00 76.00 538 SER A CA 1
ATOM 4131 C C . SER A 1 538 ? 8.761 -28.609 -18.179 1.00 76.00 538 SER A C 1
ATOM 4133 O O . SER A 1 538 ? 8.112 -29.188 -17.305 1.00 76.00 538 SER A O 1
ATOM 4135 N N . GLN A 1 539 ? 9.500 -27.527 -17.913 1.00 80.81 539 GLN A N 1
ATOM 4136 C CA . GLN A 1 539 ? 9.521 -26.863 -16.607 1.00 80.81 539 GLN A CA 1
ATOM 4137 C C . GLN A 1 539 ? 8.170 -26.213 -16.272 1.00 80.81 539 GLN A C 1
ATOM 4139 O O . GLN A 1 539 ? 7.708 -26.333 -15.137 1.00 80.81 539 GLN A O 1
ATOM 4144 N N . PHE A 1 540 ? 7.499 -25.596 -17.251 1.00 81.50 540 PHE A N 1
ATOM 4145 C CA . PHE A 1 540 ? 6.169 -25.009 -17.058 1.00 81.50 540 PHE A CA 1
ATOM 4146 C C . PHE A 1 540 ? 5.098 -26.059 -16.727 1.00 81.50 540 PHE A C 1
ATOM 4148 O O . PHE A 1 540 ? 4.296 -25.877 -15.809 1.00 81.50 540 PHE A O 1
ATOM 4155 N N . ASP A 1 541 ? 5.110 -27.195 -17.427 1.00 81.62 541 ASP A N 1
ATOM 4156 C CA . ASP A 1 541 ? 4.171 -28.290 -17.155 1.00 81.62 541 ASP A CA 1
ATOM 4157 C C . ASP A 1 541 ? 4.389 -28.891 -15.757 1.00 81.62 541 ASP A C 1
ATOM 4159 O O . ASP A 1 541 ? 3.431 -29.194 -15.037 1.00 81.62 541 ASP A O 1
ATOM 4163 N N . HIS A 1 542 ? 5.651 -29.010 -15.330 1.00 87.44 542 HIS A N 1
ATOM 4164 C CA . HIS A 1 542 ? 5.983 -29.446 -13.977 1.00 87.44 542 HIS A CA 1
ATOM 4165 C C . HIS A 1 542 ? 5.477 -28.457 -12.914 1.00 87.44 542 HIS A C 1
ATOM 4167 O O . HIS A 1 542 ? 4.884 -28.876 -11.917 1.00 87.44 542 HIS A O 1
ATOM 4173 N N . LEU A 1 543 ? 5.638 -27.153 -13.156 1.00 89.44 543 LEU A N 1
ATOM 4174 C CA . LEU A 1 543 ? 5.144 -26.085 -12.285 1.00 89.44 543 LEU A CA 1
ATOM 4175 C C . LEU A 1 543 ? 3.622 -26.155 -12.098 1.00 89.44 543 LEU A C 1
ATOM 4177 O O . LEU A 1 543 ? 3.134 -26.121 -10.967 1.00 89.44 543 LEU A O 1
ATOM 4181 N N . LYS A 1 544 ? 2.864 -26.327 -13.190 1.00 87.12 544 LYS A N 1
ATOM 4182 C CA . LYS A 1 544 ? 1.401 -26.475 -13.123 1.00 87.12 544 LYS A CA 1
ATOM 4183 C C . LYS A 1 544 ? 0.964 -27.672 -12.284 1.00 87.12 544 LYS A C 1
ATOM 4185 O O . LYS A 1 544 ? -0.012 -27.570 -11.540 1.00 87.12 544 LYS A O 1
ATOM 4190 N N . SER A 1 545 ? 1.689 -28.787 -12.365 1.00 88.00 545 SER A N 1
ATOM 4191 C CA . SER A 1 545 ? 1.408 -29.961 -11.534 1.00 88.00 545 SER A CA 1
ATOM 4192 C C . SER A 1 545 ? 1.604 -29.667 -10.044 1.00 88.00 545 SER A C 1
ATOM 4194 O O . SER A 1 545 ? 0.746 -30.030 -9.241 1.00 88.00 545 SER A O 1
ATOM 4196 N N . GLN A 1 546 ? 2.693 -28.983 -9.674 1.00 90.19 546 GLN A N 1
ATOM 4197 C CA . GLN A 1 546 ? 2.960 -28.615 -8.277 1.00 90.19 546 GLN A CA 1
ATOM 4198 C C . GLN A 1 546 ? 1.895 -27.660 -7.716 1.00 90.19 546 GLN A C 1
ATOM 4200 O O . GLN A 1 546 ? 1.445 -27.825 -6.580 1.00 90.19 546 GLN A O 1
ATOM 4205 N N . ILE A 1 547 ? 1.464 -26.682 -8.518 1.00 90.12 547 ILE A N 1
ATOM 4206 C CA . ILE A 1 547 ? 0.396 -25.739 -8.155 1.00 90.12 547 ILE A CA 1
ATOM 4207 C C . ILE A 1 547 ? -0.916 -26.489 -7.888 1.00 90.12 547 ILE A C 1
ATOM 4209 O O . ILE A 1 547 ? -1.561 -26.260 -6.863 1.00 90.12 547 ILE A O 1
ATOM 4213 N N . SER A 1 548 ? -1.293 -27.424 -8.768 1.00 88.88 548 SER A N 1
ATOM 4214 C CA . SER A 1 548 ? -2.519 -28.213 -8.600 1.00 88.88 548 SER A CA 1
ATOM 4215 C C . SER A 1 548 ? -2.503 -29.030 -7.307 1.00 88.88 548 SER A C 1
ATOM 4217 O O . SER A 1 548 ? -3.475 -29.004 -6.556 1.00 88.88 548 SER A O 1
ATOM 4219 N N . GLU A 1 549 ? -1.393 -29.714 -7.016 1.00 90.38 549 GLU A N 1
ATOM 4220 C CA . GLU A 1 549 ? -1.254 -30.552 -5.820 1.00 90.38 549 GLU A CA 1
ATOM 4221 C C . GLU A 1 549 ? -1.405 -29.738 -4.523 1.00 90.38 549 GLU A C 1
ATOM 4223 O O . GLU A 1 549 ? -2.145 -30.133 -3.616 1.00 90.38 549 GLU A O 1
ATOM 4228 N N . LYS A 1 550 ? -0.769 -28.561 -4.452 1.00 89.31 550 LYS A N 1
ATOM 4229 C CA . LYS A 1 550 ? -0.867 -27.661 -3.290 1.00 89.31 550 LYS A CA 1
ATOM 4230 C C . LYS A 1 550 ? -2.289 -27.144 -3.071 1.00 89.31 550 LYS A C 1
ATOM 4232 O O . LYS A 1 550 ? -2.769 -27.125 -1.935 1.00 89.31 550 LYS A O 1
ATOM 4237 N N . LEU A 1 551 ? -2.976 -26.739 -4.140 1.00 88.00 551 LEU A N 1
ATOM 4238 C CA . LEU A 1 551 ? -4.351 -26.241 -4.047 1.00 88.00 551 LEU A CA 1
ATOM 4239 C C . LEU A 1 551 ? -5.331 -27.345 -3.632 1.00 88.00 551 LEU A C 1
ATOM 4241 O O . LEU A 1 551 ? -6.228 -27.094 -2.825 1.00 88.00 551 LEU A O 1
ATOM 4245 N N . ASP A 1 552 ? -5.152 -28.567 -4.133 1.00 88.75 552 ASP A N 1
ATOM 4246 C CA . ASP A 1 552 ? -6.009 -29.698 -3.774 1.00 88.75 552 ASP A CA 1
ATOM 4247 C C . ASP A 1 552 ? -5.809 -30.132 -2.316 1.00 88.75 552 ASP A C 1
ATOM 4249 O O . ASP A 1 552 ? -6.792 -30.386 -1.613 1.00 88.75 552 ASP A O 1
ATOM 4253 N N . ALA A 1 553 ? -4.572 -30.112 -1.809 1.00 89.88 553 ALA A N 1
ATOM 4254 C CA . ALA A 1 553 ? -4.289 -30.355 -0.394 1.00 89.88 553 ALA A CA 1
ATOM 4255 C C . ALA A 1 553 ? -4.995 -29.336 0.523 1.00 89.88 553 ALA A C 1
ATOM 4257 O O . ALA A 1 553 ? -5.619 -29.718 1.518 1.00 89.88 553 ALA A O 1
ATOM 4258 N N . ALA A 1 554 ? -4.963 -28.047 0.166 1.00 88.19 554 ALA A N 1
ATOM 4259 C CA . ALA A 1 554 ? -5.653 -27.001 0.921 1.00 88.19 554 ALA A CA 1
ATOM 4260 C C . ALA A 1 554 ? -7.184 -27.173 0.904 1.00 88.19 554 ALA A C 1
ATOM 4262 O O . ALA A 1 554 ? -7.838 -27.036 1.941 1.00 88.19 554 ALA A O 1
ATOM 4263 N N . ARG A 1 555 ? -7.768 -27.529 -0.250 1.00 86.69 555 ARG A N 1
ATOM 4264 C CA . ARG A 1 555 ? -9.214 -27.796 -0.379 1.00 86.69 555 ARG A CA 1
ATOM 4265 C C . ARG A 1 555 ? -9.661 -28.990 0.465 1.00 86.69 555 ARG A C 1
ATOM 4267 O O . ARG A 1 555 ? -10.708 -28.918 1.107 1.00 86.69 555 ARG A O 1
ATOM 4274 N N . LEU A 1 556 ? -8.872 -30.066 0.499 1.00 89.75 556 LEU A N 1
ATOM 4275 C CA . LEU A 1 556 ? -9.164 -31.248 1.318 1.00 89.75 556 LEU A CA 1
ATOM 4276 C C . LEU A 1 556 ? -9.178 -30.922 2.816 1.00 89.75 556 LEU A C 1
ATOM 4278 O O . LEU A 1 556 ? -10.075 -31.371 3.533 1.00 89.75 556 LEU A O 1
ATOM 4282 N N . LEU A 1 557 ? -8.232 -30.102 3.283 1.00 89.75 557 LEU A N 1
ATOM 4283 C CA . LEU A 1 557 ? -8.187 -29.644 4.673 1.00 89.75 557 LEU A CA 1
ATOM 4284 C C . LEU A 1 557 ? -9.458 -28.863 5.046 1.00 89.75 557 LEU A C 1
ATOM 4286 O O . LEU A 1 557 ? -10.077 -29.145 6.072 1.00 89.75 557 LEU A O 1
ATOM 4290 N N . ILE A 1 558 ? -9.884 -27.927 4.194 1.00 88.31 558 ILE A N 1
ATOM 4291 C CA . ILE A 1 558 ? -11.103 -27.130 4.406 1.00 88.31 558 ILE A CA 1
ATOM 4292 C C . ILE A 1 558 ? -12.347 -28.012 4.453 1.00 88.31 558 ILE A C 1
ATOM 4294 O O . ILE A 1 558 ? -13.173 -27.846 5.350 1.00 88.31 558 ILE A O 1
ATOM 4298 N N . ALA A 1 559 ? -12.475 -28.967 3.529 1.00 86.75 559 ALA A N 1
ATOM 4299 C CA . ALA A 1 559 ? -13.605 -29.891 3.505 1.00 86.75 559 ALA A CA 1
ATOM 4300 C C . ALA A 1 559 ? -13.672 -30.748 4.784 1.00 86.75 559 ALA A C 1
ATOM 4302 O O . ALA A 1 559 ? -14.746 -30.916 5.364 1.00 86.75 559 ALA A O 1
ATOM 4303 N N . SER A 1 560 ? -12.523 -31.234 5.267 1.00 90.62 560 SER A N 1
ATOM 4304 C CA . SER A 1 560 ? -12.442 -32.006 6.511 1.00 90.62 560 SER A CA 1
ATOM 4305 C C . SER A 1 560 ? -12.865 -31.182 7.731 1.00 90.62 560 SER A C 1
ATOM 4307 O O . SER A 1 560 ? -13.640 -31.661 8.560 1.00 90.62 560 SER A O 1
ATOM 4309 N N . VAL A 1 561 ? -12.371 -29.945 7.854 1.00 89.44 561 VAL A N 1
ATOM 4310 C CA . VAL A 1 561 ? -12.694 -29.074 8.997 1.00 89.44 561 VAL A CA 1
ATOM 4311 C C . VAL A 1 561 ? -14.143 -28.584 8.934 1.00 89.44 561 VAL A C 1
ATOM 4313 O O . VAL A 1 561 ? -14.814 -28.529 9.960 1.00 89.44 561 VAL A O 1
ATOM 4316 N N . SER A 1 562 ? -14.665 -28.307 7.736 1.00 85.31 562 SER A N 1
ATOM 4317 C CA . SER A 1 562 ? -16.083 -28.007 7.495 1.00 85.31 562 SER A CA 1
ATOM 4318 C C . SER A 1 562 ? -17.002 -29.114 8.020 1.00 85.31 562 SER A C 1
ATOM 4320 O O . SER A 1 562 ? -17.944 -28.826 8.760 1.00 85.31 562 SER A O 1
ATOM 4322 N N . SER A 1 563 ? -16.697 -30.382 7.723 1.00 85.81 563 SER A N 1
ATOM 4323 C CA . SER A 1 563 ? -17.472 -31.514 8.244 1.00 85.81 563 SER A CA 1
ATOM 4324 C C . SER A 1 563 ? -17.428 -31.577 9.773 1.00 85.81 563 SER A C 1
ATOM 4326 O O . SER A 1 563 ? -18.472 -31.669 10.415 1.00 85.81 563 SER A O 1
ATOM 4328 N N . ALA A 1 564 ? -16.236 -31.457 10.370 1.00 87.69 564 ALA A N 1
ATOM 4329 C CA . ALA A 1 564 ? -16.078 -31.470 11.825 1.00 87.69 564 ALA A CA 1
ATOM 4330 C C . ALA A 1 564 ? -16.823 -30.308 12.508 1.00 87.69 564 ALA A C 1
ATOM 4332 O O . ALA A 1 564 ? -17.353 -30.460 13.612 1.00 87.69 564 ALA A O 1
ATOM 4333 N N . ARG A 1 565 ? -16.894 -29.148 11.842 1.00 85.38 565 ARG A N 1
ATOM 4334 C CA . ARG A 1 565 ? -17.613 -27.961 12.316 1.00 85.38 565 ARG A CA 1
ATOM 4335 C C . ARG A 1 565 ? -19.112 -28.218 12.407 1.00 85.38 565 ARG A C 1
ATOM 4337 O O . ARG A 1 565 ? -19.699 -27.926 13.445 1.00 85.38 565 ARG A O 1
ATOM 4344 N N . LYS A 1 566 ? -19.708 -28.831 11.379 1.00 81.81 566 LYS A N 1
ATOM 4345 C CA . LYS A 1 566 ? -21.130 -29.218 11.390 1.00 81.81 566 LYS A CA 1
ATOM 4346 C C . LYS A 1 566 ? -21.454 -30.161 12.552 1.00 81.81 566 LYS A C 1
ATOM 4348 O O . LYS A 1 566 ? -22.392 -29.909 13.308 1.00 81.81 566 LYS A O 1
ATOM 4353 N N . ASP A 1 567 ? -20.629 -31.187 12.758 1.00 84.31 567 ASP A N 1
ATOM 4354 C CA . ASP A 1 567 ? -20.818 -32.156 13.847 1.00 84.31 567 ASP A CA 1
ATOM 4355 C C . ASP A 1 567 ? -20.668 -31.519 15.239 1.00 84.31 567 ASP A C 1
ATOM 4357 O O . ASP A 1 567 ? -21.348 -31.900 16.196 1.00 84.31 567 ASP A O 1
ATOM 4361 N N . SER A 1 568 ? -19.762 -30.549 15.379 1.00 85.81 568 SER A N 1
ATOM 4362 C CA . SER A 1 568 ? -19.573 -29.793 16.621 1.00 85.81 568 SER A CA 1
ATOM 4363 C C . SER A 1 568 ? -20.783 -28.909 16.932 1.00 85.81 568 SER A C 1
ATOM 4365 O O . SER A 1 568 ? -21.350 -28.982 18.024 1.00 85.81 568 SER A O 1
ATOM 4367 N N . ILE A 1 569 ? -21.260 -28.160 15.933 1.00 82.12 569 ILE A N 1
ATOM 4368 C CA . ILE A 1 569 ? -22.440 -27.299 16.053 1.00 82.12 569 ILE A CA 1
ATOM 4369 C C . ILE A 1 569 ? -23.685 -28.126 16.406 1.00 82.12 569 ILE A C 1
ATOM 4371 O O . ILE A 1 569 ? -24.435 -27.747 17.306 1.00 82.12 569 ILE A O 1
ATOM 4375 N N . SER A 1 570 ? -23.884 -29.284 15.767 1.00 83.88 570 SER A N 1
ATOM 4376 C CA . SER A 1 570 ? -25.001 -30.181 16.090 1.00 83.88 570 SER A CA 1
ATOM 4377 C C . SER A 1 570 ? -24.963 -30.669 17.542 1.00 83.88 570 SER A C 1
ATOM 4379 O O . SER A 1 570 ? -26.018 -30.782 18.168 1.00 83.88 570 SER A O 1
ATOM 4381 N N . ARG A 1 571 ? -23.774 -30.949 18.094 1.00 85.25 571 ARG A N 1
ATOM 4382 C CA . ARG A 1 571 ? -23.620 -31.351 19.502 1.00 85.25 571 ARG A CA 1
ATOM 4383 C C . ARG A 1 571 ? -23.954 -30.216 20.465 1.00 85.25 571 ARG A C 1
ATOM 4385 O O . ARG A 1 571 ? -24.659 -30.456 21.440 1.00 85.25 571 ARG A O 1
ATOM 4392 N N . ARG A 1 572 ? -23.508 -28.990 20.171 1.00 87.50 572 ARG A N 1
ATOM 4393 C CA . ARG A 1 572 ? -23.849 -27.801 20.967 1.00 87.50 572 ARG A CA 1
ATOM 4394 C C . ARG A 1 572 ? -25.356 -27.548 20.997 1.00 87.50 572 ARG A C 1
ATOM 4396 O O . ARG A 1 572 ? -25.895 -27.320 22.073 1.00 87.50 572 ARG A O 1
ATOM 4403 N N . ARG A 1 573 ? -26.044 -27.635 19.849 1.00 82.69 573 ARG A N 1
ATOM 4404 C CA . ARG A 1 573 ? -27.511 -27.468 19.778 1.00 82.69 573 ARG A CA 1
ATOM 4405 C C . ARG A 1 573 ? -28.230 -28.461 20.687 1.00 82.69 573 ARG A C 1
ATOM 4407 O O . ARG A 1 573 ? -29.050 -28.055 21.501 1.00 82.69 573 ARG A O 1
ATOM 4414 N N . LYS A 1 574 ? -27.852 -29.740 20.609 1.00 86.38 574 LYS A N 1
ATOM 4415 C CA . LYS A 1 574 ? -28.427 -30.784 21.461 1.00 86.38 574 LYS A CA 1
ATOM 4416 C C . LYS A 1 574 ? -28.207 -30.502 22.953 1.00 86.38 574 LYS A C 1
ATOM 4418 O O . LYS A 1 574 ? -29.149 -30.580 23.728 1.00 86.38 574 LYS A O 1
ATOM 4423 N N . ALA A 1 575 ? -26.990 -30.121 23.347 1.00 87.75 575 ALA A N 1
ATOM 4424 C CA . ALA A 1 575 ? -26.697 -29.781 24.741 1.00 87.75 575 ALA A CA 1
ATOM 4425 C C . ALA A 1 575 ? -27.512 -28.568 25.239 1.00 87.75 575 ALA A C 1
ATOM 4427 O O . ALA A 1 575 ? -27.940 -28.545 26.391 1.00 87.75 575 ALA A O 1
ATOM 4428 N N . ALA A 1 576 ? -27.762 -27.581 24.371 1.00 82.75 576 ALA A N 1
ATOM 4429 C CA . ALA A 1 576 ? -28.589 -26.419 24.697 1.00 82.75 576 ALA A CA 1
ATOM 4430 C C . ALA A 1 576 ? -30.075 -26.786 24.851 1.00 82.75 576 ALA A C 1
ATOM 4432 O O . ALA A 1 576 ? -30.736 -26.299 25.767 1.00 82.75 576 ALA A O 1
ATOM 4433 N N . GLU A 1 577 ? -30.601 -27.662 23.991 1.00 84.88 577 GLU A N 1
ATOM 4434 C CA . GLU A 1 577 ? -31.965 -28.197 24.108 1.00 84.88 577 GLU A CA 1
ATOM 4435 C C . GLU A 1 577 ? -32.156 -28.987 25.410 1.00 84.88 577 GLU A C 1
ATOM 4437 O O . GLU A 1 577 ? -33.115 -28.727 26.143 1.00 84.88 577 GLU A O 1
ATOM 4442 N N . ASP A 1 578 ? -31.218 -29.883 25.738 1.00 89.00 578 ASP A N 1
ATOM 4443 C CA . ASP A 1 578 ? -31.246 -30.674 26.974 1.00 89.00 578 ASP A CA 1
ATOM 4444 C C . ASP A 1 578 ? -31.223 -29.754 28.217 1.00 89.00 578 ASP A C 1
ATOM 4446 O O . ASP A 1 578 ? -32.016 -29.933 29.148 1.00 89.00 578 ASP A O 1
ATOM 4450 N N . LEU A 1 579 ? -30.380 -28.710 28.217 1.00 88.19 579 LEU A N 1
ATOM 4451 C CA . LEU A 1 579 ? -30.321 -27.720 29.300 1.00 88.19 579 LEU A CA 1
ATOM 4452 C C . LEU A 1 579 ? -31.612 -26.898 29.428 1.00 88.19 579 LEU A C 1
ATOM 4454 O O . LEU A 1 579 ? -32.063 -26.633 30.547 1.00 88.19 579 LEU A O 1
ATOM 4458 N N . ASN A 1 580 ? -32.212 -26.484 28.310 1.00 84.56 580 ASN A N 1
ATOM 4459 C CA . ASN A 1 580 ? -33.469 -25.735 28.316 1.00 84.56 580 ASN A CA 1
ATOM 4460 C C . ASN A 1 580 ? -34.613 -26.572 28.903 1.00 84.56 580 ASN A C 1
ATOM 4462 O O . ASN A 1 580 ? -35.397 -26.059 29.704 1.00 84.56 580 ASN A O 1
ATOM 4466 N N . LEU A 1 581 ? -34.679 -27.864 28.564 1.00 90.06 581 LEU A N 1
ATOM 4467 C CA . LEU A 1 581 ? -35.664 -28.787 29.127 1.00 90.06 581 LEU A CA 1
ATOM 4468 C C . LEU A 1 581 ? -35.478 -28.957 30.644 1.00 90.06 581 LEU A C 1
ATOM 4470 O O . LEU A 1 581 ? -36.444 -28.841 31.400 1.00 90.06 581 LEU A O 1
ATOM 4474 N N . ALA A 1 582 ? -34.241 -29.161 31.104 1.00 90.19 582 ALA A N 1
ATOM 4475 C CA . ALA A 1 582 ? -33.936 -29.256 32.532 1.00 90.19 582 ALA A CA 1
ATOM 4476 C C . ALA A 1 582 ? -34.234 -27.948 33.288 1.00 90.19 582 ALA A C 1
ATOM 4478 O O . ALA A 1 582 ? -34.760 -27.977 34.400 1.00 90.19 582 ALA A O 1
ATOM 4479 N N . SER A 1 583 ? -33.967 -26.794 32.669 1.00 85.81 583 SER A N 1
ATOM 4480 C CA . SER A 1 583 ? -34.265 -25.476 33.247 1.00 85.81 583 SER A CA 1
ATOM 4481 C C . SER A 1 583 ? -35.769 -25.225 33.378 1.00 85.81 583 SER A C 1
ATOM 4483 O O . SER A 1 583 ? -36.212 -24.697 34.397 1.00 85.81 583 SER A O 1
ATOM 4485 N N . ALA A 1 584 ? -36.569 -25.651 32.395 1.00 88.69 584 ALA A N 1
ATOM 4486 C CA . ALA A 1 584 ? -38.027 -25.586 32.475 1.00 88.69 584 ALA A CA 1
ATOM 4487 C C . ALA A 1 584 ? -38.582 -26.491 33.589 1.00 88.69 584 ALA A C 1
ATOM 4489 O O . ALA A 1 584 ? -39.467 -26.074 34.336 1.00 88.69 584 ALA A O 1
ATOM 4490 N N . ASN A 1 585 ? -38.025 -27.698 33.747 1.00 89.50 585 ASN A N 1
ATOM 4491 C CA . ASN A 1 585 ? -38.388 -28.604 34.838 1.00 89.50 585 ASN A CA 1
ATOM 4492 C C . ASN A 1 585 ? -38.044 -28.010 36.213 1.00 89.50 585 ASN A C 1
ATOM 4494 O O . ASN A 1 585 ? -38.870 -28.072 37.122 1.00 89.50 585 ASN A O 1
ATOM 4498 N N . HIS A 1 586 ? -36.865 -27.394 36.358 1.00 91.19 586 HIS A N 1
ATOM 4499 C CA . HIS A 1 586 ? -36.474 -26.698 37.586 1.00 91.19 586 HIS A CA 1
ATOM 4500 C C . HIS A 1 586 ? -37.452 -25.566 37.929 1.00 91.19 586 HIS A C 1
ATOM 4502 O O . HIS A 1 586 ? -37.966 -25.522 39.042 1.00 91.19 586 HIS A O 1
ATOM 4508 N N . ALA A 1 587 ? -37.761 -24.689 36.967 1.00 85.88 587 ALA A N 1
ATOM 4509 C CA . ALA A 1 587 ? -38.701 -23.584 37.171 1.00 85.88 587 ALA A CA 1
ATOM 4510 C C . ALA A 1 587 ? -40.110 -24.076 37.552 1.00 85.88 587 ALA A C 1
ATOM 4512 O O . ALA A 1 587 ? -40.785 -23.474 38.385 1.00 85.88 587 ALA A O 1
ATOM 4513 N N . HIS A 1 588 ? -40.553 -25.197 36.977 1.00 91.44 588 HIS A N 1
ATOM 4514 C CA . HIS A 1 588 ? -41.832 -25.799 37.337 1.00 91.44 588 HIS A CA 1
ATOM 4515 C C . HIS A 1 588 ? -41.849 -26.321 38.781 1.00 91.44 588 HIS A C 1
ATOM 4517 O O . HIS A 1 588 ? -42.829 -26.108 39.493 1.00 91.44 588 HIS A O 1
ATOM 4523 N N . LEU A 1 589 ? -40.776 -26.982 39.227 1.00 90.38 589 LEU A N 1
ATOM 4524 C CA . LEU A 1 589 ? -40.644 -27.460 40.608 1.00 90.38 589 LEU A CA 1
ATOM 4525 C C . LEU A 1 589 ? -40.551 -26.305 41.613 1.00 90.38 589 LEU A C 1
ATOM 4527 O O . LEU A 1 589 ? -41.143 -26.388 42.683 1.00 90.38 589 LEU A O 1
ATOM 4531 N N . GLU A 1 590 ? -39.864 -25.220 41.259 1.00 88.44 590 GLU A N 1
ATOM 4532 C CA . GLU A 1 590 ? -39.767 -24.006 42.076 1.00 88.44 590 GLU A CA 1
ATOM 4533 C C . GLU A 1 590 ? -41.145 -23.359 42.284 1.00 88.44 590 GLU A C 1
ATOM 4535 O O . GLU A 1 590 ? -41.533 -23.073 43.415 1.00 88.44 590 GLU A O 1
ATOM 4540 N N . GLN A 1 591 ? -41.946 -23.251 41.220 1.00 88.94 591 GLN A N 1
ATOM 4541 C CA . GLN A 1 591 ? -43.325 -22.770 41.315 1.00 88.94 591 GLN A CA 1
ATOM 4542 C C . GLN A 1 591 ? -44.201 -23.688 42.185 1.00 88.94 591 GLN A C 1
ATOM 4544 O O . GLN A 1 591 ? -45.027 -23.213 42.962 1.00 88.94 591 GLN A O 1
ATOM 4549 N N . GLN A 1 592 ? -44.042 -25.012 42.073 1.00 90.19 592 GLN A N 1
ATOM 4550 C CA . GLN A 1 592 ? -44.771 -25.950 42.933 1.00 90.19 592 GLN A CA 1
ATOM 4551 C C . GLN A 1 592 ? -44.362 -25.819 44.407 1.00 90.19 592 GLN A C 1
ATOM 4553 O O . GLN A 1 592 ? -45.217 -25.958 45.282 1.00 90.19 592 GLN A O 1
ATOM 4558 N N . LEU A 1 593 ? -43.082 -25.545 44.684 1.00 86.25 593 LEU A N 1
ATOM 4559 C CA . LEU A 1 593 ? -42.584 -25.311 46.038 1.00 86.25 593 LEU A CA 1
ATOM 4560 C C . LEU A 1 593 ? -43.198 -24.043 46.637 1.00 86.25 593 LEU A C 1
ATOM 4562 O O . LEU A 1 593 ? -43.642 -24.070 47.781 1.00 86.25 593 LEU A O 1
ATOM 4566 N N . GLU A 1 594 ? -43.268 -22.960 45.860 1.00 85.75 594 GLU A N 1
ATOM 4567 C CA . GLU A 1 594 ? -43.903 -21.706 46.276 1.00 85.75 594 GLU A CA 1
ATOM 4568 C C . GLU A 1 594 ? -45.379 -21.927 46.638 1.00 85.75 594 GLU A C 1
ATOM 4570 O O . GLU A 1 594 ? -45.803 -21.578 47.738 1.00 85.75 594 GLU A O 1
ATOM 4575 N N . VAL A 1 595 ? -46.129 -22.635 45.787 1.00 89.62 595 VAL A N 1
ATOM 4576 C CA . VAL A 1 595 ? -47.539 -22.983 46.044 1.00 89.62 595 VAL A CA 1
ATOM 4577 C C . VAL A 1 595 ? -47.705 -23.866 47.291 1.00 89.62 595 VAL A C 1
ATOM 4579 O O . VAL A 1 595 ? -48.645 -23.669 48.060 1.00 89.62 595 VAL A O 1
ATOM 4582 N N . ALA A 1 596 ? -46.813 -24.835 47.523 1.00 85.88 596 ALA A N 1
ATOM 4583 C CA . ALA A 1 596 ? -46.863 -25.689 48.715 1.00 85.88 596 ALA A CA 1
ATOM 4584 C C . ALA A 1 596 ? -46.552 -24.907 50.004 1.00 85.88 596 ALA A C 1
ATOM 4586 O O . ALA A 1 596 ? -47.204 -25.123 51.028 1.00 85.88 596 ALA A O 1
ATOM 4587 N N . CYS A 1 597 ? -45.603 -23.968 49.940 1.00 80.62 597 CYS A N 1
ATOM 4588 C CA . CYS A 1 597 ? -45.284 -23.053 51.034 1.00 80.62 597 CYS A CA 1
ATOM 4589 C C . CYS A 1 597 ? -46.450 -22.102 51.345 1.00 80.62 597 CYS A C 1
ATOM 4591 O O . CYS A 1 597 ? -46.786 -21.926 52.515 1.00 80.62 597 CYS A O 1
ATOM 4593 N N . GLU A 1 598 ? -47.101 -21.527 50.327 1.00 86.62 598 GLU A N 1
ATOM 4594 C CA . GLU A 1 598 ? -48.293 -20.678 50.494 1.00 86.62 598 GLU A CA 1
ATOM 4595 C C . GLU A 1 598 ? -49.489 -21.441 51.085 1.00 86.62 598 GLU A C 1
ATOM 4597 O O . GLU A 1 598 ? -50.296 -20.864 51.815 1.00 86.62 598 GLU A O 1
ATOM 4602 N N . ALA A 1 599 ? -49.602 -22.738 50.793 1.00 86.44 599 ALA A N 1
ATOM 4603 C CA . ALA A 1 599 ? -50.646 -23.614 51.321 1.00 86.44 599 ALA A CA 1
ATOM 4604 C C . ALA A 1 599 ? -50.344 -24.183 52.723 1.00 86.44 599 ALA A C 1
ATOM 4606 O O . ALA A 1 599 ? -51.158 -24.947 53.243 1.00 86.44 599 ALA A O 1
ATOM 4607 N N . GLU A 1 600 ? -49.194 -23.841 53.321 1.00 88.25 600 GLU A N 1
ATOM 4608 C CA . GLU A 1 600 ? -48.692 -24.401 54.589 1.00 88.25 600 GLU A CA 1
ATOM 4609 C C . GLU A 1 600 ? -48.584 -25.949 54.590 1.00 88.25 600 GLU A C 1
ATOM 4611 O O . GLU A 1 600 ? -48.629 -26.592 55.642 1.00 88.25 600 GLU A O 1
ATOM 4616 N N . ASP A 1 601 ? -48.417 -26.577 53.418 1.00 88.56 601 ASP A N 1
ATOM 4617 C CA . ASP A 1 601 ? -48.234 -28.030 53.277 1.00 88.56 601 ASP A CA 1
ATOM 4618 C C . ASP A 1 601 ? -46.742 -28.393 53.338 1.00 88.56 601 ASP A C 1
ATOM 4620 O O . ASP A 1 601 ? -46.064 -28.603 52.326 1.00 88.56 601 ASP A O 1
ATOM 4624 N N . PHE A 1 602 ? -46.222 -28.452 54.565 1.00 83.81 602 PHE A N 1
ATOM 4625 C CA . PHE A 1 602 ? -44.798 -28.658 54.832 1.00 83.81 602 PHE A CA 1
ATOM 4626 C C . PHE A 1 602 ? -44.266 -30.036 54.387 1.00 83.81 602 PHE A C 1
ATOM 4628 O O . PHE A 1 602 ? -43.103 -30.126 54.000 1.00 83.81 602 PHE A O 1
ATOM 4635 N N . GLU A 1 603 ? -45.089 -31.096 54.377 1.00 86.00 603 GLU A N 1
ATOM 4636 C CA . GLU A 1 603 ? -44.668 -32.428 53.894 1.00 86.00 603 GLU A CA 1
ATOM 4637 C C . GLU A 1 603 ? -44.499 -32.450 52.369 1.00 86.00 603 GLU A C 1
ATOM 4639 O O . GLU A 1 603 ? -43.573 -33.070 51.834 1.00 86.00 603 GLU A O 1
ATOM 4644 N N . THR A 1 604 ? -45.400 -31.784 51.641 1.00 84.19 604 THR A N 1
ATOM 4645 C CA . THR A 1 604 ? -45.280 -31.648 50.186 1.00 84.19 604 THR A CA 1
ATOM 4646 C C . THR A 1 604 ? -44.138 -30.701 49.817 1.00 84.19 604 THR A C 1
ATOM 4648 O O . THR A 1 604 ? -43.383 -31.015 48.895 1.00 84.19 604 THR A O 1
ATOM 4651 N N . ALA A 1 605 ? -43.944 -29.612 50.567 1.00 83.75 605 ALA A N 1
ATOM 4652 C CA . ALA A 1 605 ? -42.825 -28.691 50.380 1.00 83.75 605 ALA A CA 1
ATOM 4653 C C . ALA A 1 605 ? -41.457 -29.378 50.569 1.00 83.75 605 ALA A C 1
ATOM 4655 O O . ALA A 1 605 ? -40.566 -29.189 49.743 1.00 83.75 605 ALA A O 1
ATOM 4656 N N . GLU A 1 606 ? -41.293 -30.238 51.582 1.00 84.56 606 GLU A N 1
ATOM 4657 C CA . GLU A 1 606 ? -40.047 -30.991 51.807 1.00 84.56 606 GLU A CA 1
ATOM 4658 C C . GLU A 1 606 ? -39.731 -31.940 50.635 1.00 84.56 606 GLU A C 1
ATOM 4660 O O . GLU A 1 606 ? -38.627 -31.931 50.089 1.00 84.56 606 GLU A O 1
ATOM 4665 N N . ARG A 1 607 ? -40.729 -32.692 50.152 1.00 88.69 607 ARG A N 1
ATOM 4666 C CA . ARG A 1 607 ? -40.565 -33.613 49.010 1.00 88.69 607 ARG A CA 1
ATOM 4667 C C . ARG A 1 607 ? -40.232 -32.887 47.700 1.00 88.69 607 ARG A C 1
ATOM 4669 O O . ARG A 1 607 ? -39.450 -33.390 46.886 1.00 88.69 607 ARG A O 1
ATOM 4676 N N . ILE A 1 608 ? -40.854 -31.728 47.470 1.00 89.56 608 ILE A N 1
ATOM 4677 C CA . ILE A 1 608 ? -40.564 -30.887 46.302 1.00 89.56 608 ILE A CA 1
ATOM 4678 C C . ILE A 1 608 ? -39.165 -30.284 46.434 1.00 89.56 608 ILE A C 1
ATOM 4680 O O . ILE A 1 608 ? -38.441 -30.272 45.446 1.00 89.56 608 ILE A O 1
ATOM 4684 N N . SER A 1 609 ? -38.746 -29.873 47.633 1.00 88.31 609 SER A N 1
ATOM 4685 C CA . SER A 1 609 ? -37.394 -29.364 47.894 1.00 88.31 609 SER A CA 1
ATOM 4686 C C . SER A 1 609 ? -36.308 -30.396 47.557 1.00 88.31 609 SER A C 1
ATOM 4688 O O . SER A 1 609 ? -35.332 -30.063 46.885 1.00 88.31 609 SER A O 1
ATOM 4690 N N . ASP A 1 610 ? -36.490 -31.666 47.933 1.00 87.44 610 ASP A N 1
ATOM 4691 C CA . ASP A 1 610 ? -35.563 -32.746 47.554 1.00 87.44 610 ASP A CA 1
ATOM 4692 C C . ASP A 1 610 ? -35.515 -32.965 46.030 1.00 87.44 610 ASP A C 1
ATOM 4694 O O . ASP A 1 610 ? -34.449 -33.161 45.436 1.00 87.44 610 ASP A O 1
ATOM 4698 N N . SER A 1 611 ? -36.678 -32.895 45.376 1.00 90.44 611 SER A N 1
ATOM 4699 C CA . SER A 1 611 ? -36.790 -33.021 43.917 1.00 90.44 611 SER A CA 1
ATOM 4700 C C . SER A 1 611 ? -36.146 -31.833 43.195 1.00 90.44 611 SER A C 1
ATOM 4702 O O . SER A 1 611 ? -35.473 -32.019 42.181 1.00 90.44 611 SER A O 1
ATOM 4704 N N . LEU A 1 612 ? -36.294 -30.626 43.745 1.00 88.88 612 LEU A N 1
ATOM 4705 C CA . LEU A 1 612 ? -35.684 -29.393 43.258 1.00 88.88 612 LEU A CA 1
ATOM 4706 C C . LEU A 1 612 ? -34.157 -29.464 43.362 1.00 88.88 612 LEU A C 1
ATOM 4708 O O . LEU A 1 612 ? -33.469 -29.136 42.400 1.00 88.88 612 LEU A O 1
ATOM 4712 N N . ALA A 1 613 ? -33.618 -29.990 44.467 1.00 85.81 613 ALA A N 1
ATOM 4713 C CA . ALA A 1 613 ? -32.181 -30.213 44.620 1.00 85.81 613 ALA A CA 1
ATOM 4714 C C . ALA A 1 613 ? -31.625 -31.204 43.577 1.00 85.81 613 ALA A C 1
ATOM 4716 O O . ALA A 1 613 ? -30.539 -30.993 43.029 1.00 85.81 613 ALA A O 1
ATOM 4717 N N . SER A 1 614 ? -32.372 -32.270 43.258 1.00 89.25 614 SER A N 1
ATOM 4718 C CA . SER A 1 614 ? -31.997 -33.204 42.186 1.00 89.25 614 SER A CA 1
ATOM 4719 C C . SER A 1 614 ? -32.056 -32.550 40.800 1.00 89.25 614 SER A C 1
ATOM 4721 O O . SER A 1 614 ? -31.140 -32.746 40.000 1.00 89.25 614 SER A O 1
ATOM 4723 N N . ALA A 1 615 ? -33.099 -31.764 40.520 1.00 90.19 615 ALA A N 1
ATOM 4724 C CA . ALA A 1 615 ? -33.260 -31.051 39.253 1.00 90.19 615 ALA A CA 1
ATOM 4725 C C . ALA A 1 615 ? -32.188 -29.965 39.054 1.00 90.19 615 ALA A C 1
ATOM 4727 O O . ALA A 1 615 ? -31.654 -29.820 37.957 1.00 90.19 615 ALA A O 1
ATOM 4728 N N . GLU A 1 616 ? -31.808 -29.245 40.112 1.00 86.31 616 GLU A N 1
ATOM 4729 C CA . GLU A 1 616 ? -30.719 -28.263 40.075 1.00 86.31 616 GLU A CA 1
ATOM 4730 C C . GLU A 1 616 ? -29.368 -28.944 39.805 1.00 86.31 616 GLU A C 1
ATOM 4732 O O . GLU A 1 616 ? -28.579 -28.464 38.991 1.00 86.31 616 GLU A O 1
ATOM 4737 N N . LYS A 1 617 ? -29.118 -30.124 40.389 1.00 88.50 617 LYS A N 1
ATOM 4738 C CA . LYS A 1 617 ? -27.915 -30.918 40.090 1.00 88.50 617 LYS A CA 1
ATOM 4739 C C . LYS A 1 617 ? -27.870 -31.397 38.632 1.00 88.50 617 LYS A C 1
ATOM 4741 O O . LYS A 1 617 ? -26.805 -31.377 38.006 1.00 88.50 617 LYS A O 1
ATOM 4746 N N . GLU A 1 618 ? -29.001 -31.840 38.084 1.00 90.56 618 GLU A N 1
ATOM 4747 C CA . GLU A 1 618 ? -29.119 -32.232 36.674 1.00 90.56 618 GLU A CA 1
ATOM 4748 C C . GLU A 1 618 ? -28.868 -31.036 35.745 1.00 90.56 618 GLU A C 1
ATOM 4750 O O . GLU A 1 618 ? -28.024 -31.117 34.849 1.00 90.56 618 GLU A O 1
ATOM 4755 N N . LYS A 1 619 ? -29.502 -29.892 36.025 1.00 87.88 619 LYS A N 1
ATOM 4756 C CA . LYS A 1 619 ? -29.291 -28.623 35.317 1.00 87.88 619 LYS A CA 1
ATOM 4757 C C . LYS A 1 619 ? -27.825 -28.181 35.346 1.00 87.88 619 LYS A C 1
ATOM 4759 O O . LYS A 1 619 ? -27.286 -27.835 34.299 1.00 87.88 619 LYS A O 1
ATOM 4764 N N . GLN A 1 620 ? -27.145 -28.250 36.493 1.00 87.12 620 GLN A N 1
ATOM 4765 C CA . GLN A 1 620 ? -25.710 -27.937 36.591 1.00 87.12 620 GLN A CA 1
ATOM 4766 C C . GLN A 1 620 ? -24.843 -28.882 35.748 1.00 87.12 620 GLN A C 1
ATOM 4768 O O . GLN A 1 620 ? -23.896 -28.442 35.097 1.00 87.12 620 GLN A O 1
ATOM 4773 N N . THR A 1 621 ? -25.181 -30.174 35.715 1.00 91.56 621 THR A N 1
ATOM 4774 C CA . THR A 1 621 ? -24.459 -31.170 34.906 1.00 91.56 621 THR A CA 1
ATOM 4775 C C . THR A 1 621 ? -24.622 -30.895 33.408 1.00 91.56 621 THR A C 1
ATOM 4777 O O . THR A 1 621 ? -23.643 -30.921 32.662 1.00 91.56 621 THR A O 1
ATOM 4780 N N . LEU A 1 622 ? -25.841 -30.582 32.965 1.00 91.19 622 LEU A N 1
ATOM 4781 C CA . LEU A 1 622 ? -26.129 -30.234 31.571 1.00 91.19 622 LEU A CA 1
ATOM 4782 C C . LEU A 1 622 ? -25.526 -28.882 31.170 1.00 91.19 622 LEU A C 1
ATOM 4784 O O . LEU A 1 622 ? -25.080 -28.727 30.036 1.00 91.19 622 LEU A O 1
ATOM 4788 N N . LEU A 1 623 ? -25.429 -27.930 32.101 1.00 84.69 623 LEU A N 1
ATOM 4789 C CA . LEU A 1 623 ? -24.749 -26.654 31.877 1.00 84.69 623 LEU A CA 1
ATOM 4790 C C . LEU A 1 623 ? -23.250 -26.856 31.628 1.00 84.69 623 LEU A C 1
ATOM 4792 O O . LEU A 1 623 ? -22.699 -26.251 30.710 1.00 84.69 623 LEU A O 1
ATOM 4796 N N . LEU A 1 624 ? -22.595 -27.740 32.388 1.00 87.94 624 LEU A N 1
ATOM 4797 C CA . LEU A 1 624 ? -21.206 -28.131 32.124 1.00 87.94 624 LEU A CA 1
ATOM 4798 C C . LEU A 1 624 ? -21.062 -28.819 30.760 1.00 87.94 624 LEU A C 1
ATOM 4800 O O . LEU A 1 624 ? -20.157 -28.478 30.004 1.00 87.94 624 LEU A O 1
ATOM 4804 N N . ALA A 1 625 ? -21.983 -29.720 30.405 1.00 89.44 625 ALA A N 1
ATOM 4805 C CA . ALA A 1 625 ? -21.975 -30.380 29.099 1.00 89.44 625 ALA A CA 1
ATOM 4806 C C . ALA A 1 625 ? -22.150 -29.390 27.929 1.00 89.44 625 ALA A C 1
ATOM 4808 O O . ALA A 1 625 ? -21.508 -29.546 26.888 1.00 89.44 625 ALA A O 1
ATOM 4809 N N . LEU A 1 626 ? -22.980 -28.352 28.099 1.00 87.25 626 LEU A N 1
ATOM 4810 C CA . LEU A 1 626 ? -23.109 -27.265 27.129 1.00 87.25 626 LEU A CA 1
ATOM 4811 C C . LEU A 1 626 ? -21.811 -26.456 27.022 1.00 87.25 626 LEU A C 1
ATOM 4813 O O . LEU A 1 626 ? -21.345 -26.241 25.904 1.00 87.25 626 LEU A O 1
ATOM 4817 N N . LYS A 1 627 ? -21.191 -26.077 28.149 1.00 84.69 627 LYS A N 1
ATOM 4818 C CA . LYS A 1 627 ? -19.892 -25.377 28.153 1.00 84.69 627 LYS A CA 1
ATOM 4819 C C . LYS A 1 627 ? -18.802 -26.188 27.441 1.00 84.69 627 LYS A C 1
ATOM 4821 O O . LYS A 1 627 ? -18.057 -25.633 26.636 1.00 84.69 627 LYS A O 1
ATOM 4826 N N . ASP A 1 628 ? -18.742 -27.499 27.668 1.00 86.50 628 ASP A N 1
ATOM 4827 C CA . ASP A 1 628 ? -17.796 -28.391 26.983 1.00 86.50 628 ASP A CA 1
ATOM 4828 C C . ASP A 1 628 ? -18.060 -28.455 25.467 1.00 86.50 628 ASP A C 1
ATOM 4830 O O . ASP A 1 628 ? -17.126 -28.423 24.658 1.00 86.50 628 ASP A O 1
ATOM 4834 N N . ALA A 1 629 ? -19.331 -28.511 25.055 1.00 87.50 629 ALA A N 1
ATOM 4835 C CA . ALA A 1 629 ? -19.710 -28.495 23.643 1.00 87.50 629 ALA A CA 1
ATOM 4836 C C . ALA A 1 629 ? -19.394 -27.149 22.961 1.00 87.50 629 ALA A C 1
ATOM 4838 O O . ALA A 1 629 ? -18.943 -27.137 21.812 1.00 87.50 629 ALA A O 1
ATOM 4839 N N . GLU A 1 630 ? -19.585 -26.024 23.655 1.00 83.75 630 GLU A N 1
ATOM 4840 C CA . GLU A 1 630 ? -19.197 -24.685 23.192 1.00 83.75 630 GLU A CA 1
ATOM 4841 C C . GLU A 1 630 ? -17.674 -24.554 23.045 1.00 83.75 630 GLU A C 1
ATOM 4843 O O . GLU A 1 630 ? -17.200 -24.152 21.982 1.00 83.75 630 GLU A O 1
ATOM 4848 N N . ALA A 1 631 ? -16.896 -25.002 24.036 1.00 84.31 631 ALA A N 1
ATOM 4849 C CA . ALA A 1 631 ? -15.432 -25.013 23.963 1.00 84.31 631 ALA A CA 1
ATOM 4850 C C . ALA A 1 631 ? -14.913 -25.877 22.796 1.00 84.31 631 ALA A C 1
ATOM 4852 O O . ALA A 1 631 ? -13.932 -25.538 22.119 1.00 84.31 631 ALA A O 1
ATOM 4853 N N . HIS A 1 632 ? -15.591 -26.994 22.515 1.00 87.62 632 HIS A N 1
ATOM 4854 C CA . HIS A 1 632 ? -15.287 -27.812 21.348 1.00 87.62 632 HIS A CA 1
ATOM 4855 C C . HIS A 1 632 ? -15.622 -27.092 20.030 1.00 87.62 632 HIS A C 1
ATOM 4857 O O . HIS A 1 632 ? -14.832 -27.168 19.089 1.00 87.62 632 HIS A O 1
ATOM 4863 N N . CYS A 1 633 ? -16.734 -26.349 19.950 1.00 84.81 633 CYS A N 1
ATOM 4864 C CA . CYS A 1 633 ? -17.046 -25.494 18.796 1.00 84.81 633 CYS A CA 1
ATOM 4865 C C . CYS A 1 633 ? -15.961 -24.438 18.569 1.00 84.81 633 CYS A C 1
ATOM 4867 O O . CYS A 1 633 ? -15.457 -24.335 17.453 1.00 84.81 633 CYS A O 1
ATOM 4869 N N . ASP A 1 634 ? -15.526 -23.739 19.618 1.00 82.88 634 ASP A N 1
ATOM 4870 C CA . ASP A 1 634 ? -14.481 -22.712 19.522 1.00 82.88 634 ASP A CA 1
ATOM 4871 C C . ASP A 1 634 ? -13.136 -23.280 19.043 1.00 82.88 634 ASP A C 1
ATOM 4873 O O . ASP A 1 634 ? -12.388 -22.628 18.300 1.00 82.88 634 ASP A O 1
ATOM 4877 N N . THR A 1 635 ? -12.830 -24.519 19.437 1.00 88.00 635 THR A N 1
ATOM 4878 C CA . THR A 1 635 ? -11.640 -25.243 18.974 1.00 88.00 635 THR A CA 1
ATOM 4879 C C . THR A 1 635 ? -11.727 -25.541 17.477 1.00 88.00 635 THR A C 1
ATOM 4881 O O . THR A 1 635 ? -10.777 -25.269 16.741 1.00 88.00 635 THR A O 1
ATOM 4884 N N . ILE A 1 636 ? -12.864 -26.060 17.004 1.00 87.62 636 ILE A N 1
ATOM 4885 C CA . ILE A 1 636 ? -13.068 -26.361 15.581 1.00 87.62 636 ILE A CA 1
ATOM 4886 C C . ILE A 1 636 ? -13.127 -25.081 14.735 1.00 87.62 636 ILE A C 1
ATOM 4888 O O . ILE A 1 636 ? -12.523 -25.029 13.665 1.00 87.62 636 ILE A O 1
ATOM 4892 N N . ASP A 1 637 ? -13.766 -24.015 15.219 1.00 83.69 637 ASP A N 1
ATOM 4893 C CA . ASP A 1 637 ? -13.747 -22.709 14.553 1.00 83.69 637 ASP A CA 1
ATOM 4894 C C . ASP A 1 637 ? -12.308 -22.186 14.423 1.00 83.69 637 ASP A C 1
ATOM 4896 O O . ASP A 1 637 ? -11.912 -21.717 13.356 1.00 83.69 637 ASP A O 1
ATOM 4900 N N . SER A 1 638 ? -11.471 -22.353 15.454 1.00 86.06 638 SER A N 1
ATOM 4901 C CA . SER A 1 638 ? -10.036 -22.022 15.389 1.00 86.06 638 SER A CA 1
ATOM 4902 C C . SER A 1 638 ? -9.287 -22.844 14.331 1.00 86.06 638 SER A C 1
ATOM 4904 O O . SER A 1 638 ? -8.461 -22.295 13.597 1.00 86.06 638 SER A O 1
ATOM 4906 N N . GLN A 1 639 ? -9.608 -24.134 14.188 1.00 89.56 639 GLN A N 1
ATOM 4907 C CA . GLN A 1 639 ? -9.068 -24.978 13.115 1.00 89.56 639 GLN A CA 1
ATOM 4908 C C . GLN A 1 639 ? -9.533 -24.523 11.725 1.00 89.56 639 GLN A C 1
ATOM 4910 O O . GLN A 1 639 ? -8.753 -24.585 10.776 1.00 89.56 639 GLN A O 1
ATOM 4915 N N . MET A 1 640 ? -10.764 -24.020 11.592 1.00 88.88 640 MET A N 1
ATOM 4916 C CA . MET A 1 640 ? -11.286 -23.500 10.323 1.00 88.88 640 MET A CA 1
ATOM 4917 C C . MET A 1 640 ? -10.512 -22.256 9.872 1.00 88.88 640 MET A C 1
ATOM 4919 O O . MET A 1 640 ? -10.170 -22.134 8.695 1.00 88.88 640 MET A O 1
ATOM 4923 N N . TYR A 1 641 ? -10.147 -21.368 10.800 1.00 86.25 641 TYR A N 1
ATOM 4924 C CA . TYR A 1 641 ? -9.272 -20.234 10.485 1.00 86.25 641 TYR A CA 1
ATOM 4925 C C . TYR A 1 641 ? -7.873 -20.678 10.060 1.00 86.25 641 TYR A C 1
ATOM 4927 O O . TYR A 1 641 ? -7.333 -20.131 9.102 1.00 86.25 641 TYR A O 1
ATOM 4935 N N . HIS A 1 642 ? -7.306 -21.688 10.725 1.00 89.19 642 HIS A N 1
ATOM 4936 C CA . HIS A 1 642 ? -6.013 -22.251 10.334 1.00 89.19 642 HIS A CA 1
ATOM 4937 C C . HIS A 1 642 ? -6.066 -22.896 8.938 1.00 89.19 642 HIS A C 1
ATOM 4939 O O . HIS A 1 642 ? -5.129 -22.768 8.148 1.00 89.19 642 HIS A O 1
ATOM 4945 N N . ALA A 1 643 ? -7.172 -23.566 8.604 1.00 90.38 643 ALA A N 1
ATOM 4946 C CA . ALA A 1 643 ? -7.390 -24.125 7.275 1.00 90.38 643 ALA A CA 1
ATOM 4947 C C . ALA A 1 643 ? -7.490 -23.026 6.203 1.00 90.38 643 ALA A C 1
ATOM 4949 O O . ALA A 1 643 ? -6.861 -23.142 5.151 1.00 90.38 643 ALA A O 1
ATOM 4950 N N . LEU A 1 644 ? -8.198 -21.929 6.495 1.00 90.19 644 LEU A N 1
ATOM 4951 C CA . LEU A 1 644 ? -8.254 -20.755 5.620 1.00 90.19 644 LEU A CA 1
ATOM 4952 C C . LEU A 1 644 ? -6.873 -20.097 5.449 1.00 90.19 644 LEU A C 1
ATOM 4954 O O . LEU A 1 644 ? -6.512 -19.725 4.337 1.00 90.19 644 LEU A O 1
ATOM 4958 N N . ASP A 1 645 ? -6.070 -19.998 6.512 1.00 90.12 645 ASP A N 1
ATOM 4959 C CA . ASP A 1 645 ? -4.690 -19.499 6.425 1.00 90.12 645 ASP A CA 1
ATOM 4960 C C . ASP A 1 645 ? -3.798 -20.385 5.564 1.00 90.12 645 ASP A C 1
ATOM 4962 O O . ASP A 1 645 ? -3.026 -19.881 4.750 1.00 90.12 645 ASP A O 1
ATOM 4966 N N . SER A 1 646 ? -3.945 -21.701 5.699 1.00 89.75 646 SER A N 1
ATOM 4967 C CA . SER A 1 646 ? -3.217 -22.670 4.878 1.00 89.75 646 SER A CA 1
ATOM 4968 C C . SER A 1 646 ? -3.589 -22.533 3.397 1.00 89.75 646 SER A C 1
ATOM 4970 O O . SER A 1 646 ? -2.719 -22.612 2.534 1.00 89.75 646 SER A O 1
ATOM 4972 N N . GLN A 1 647 ? -4.862 -22.261 3.090 1.00 92.25 647 GLN A N 1
ATOM 4973 C CA . GLN A 1 647 ? -5.325 -22.006 1.724 1.00 92.25 647 GLN A CA 1
ATOM 4974 C C . GLN A 1 647 ? -4.775 -20.695 1.155 1.00 92.25 647 GLN A C 1
ATOM 4976 O O . GLN A 1 647 ? -4.269 -20.683 0.036 1.00 92.25 647 GLN A O 1
ATOM 4981 N N . ILE A 1 648 ? -4.816 -19.610 1.934 1.00 91.81 648 ILE A N 1
ATOM 4982 C CA . ILE A 1 648 ? -4.237 -18.318 1.543 1.00 91.81 648 ILE A CA 1
ATOM 4983 C C . ILE A 1 648 ? -2.726 -18.457 1.303 1.00 91.81 648 ILE A C 1
ATOM 4985 O O . ILE A 1 648 ? -2.203 -17.898 0.340 1.00 91.81 648 ILE A O 1
ATOM 4989 N N . ALA A 1 649 ? -2.022 -19.206 2.156 1.00 91.31 649 ALA A N 1
ATOM 4990 C CA . ALA A 1 649 ? -0.595 -19.465 2.004 1.00 91.31 649 ALA A CA 1
ATOM 4991 C C . ALA A 1 649 ? -0.295 -20.264 0.728 1.00 91.31 649 ALA A C 1
ATOM 4993 O O . ALA A 1 649 ? 0.604 -19.882 -0.019 1.00 91.31 649 ALA A O 1
ATOM 4994 N N . ALA A 1 650 ? -1.076 -21.311 0.441 1.00 91.12 650 ALA A N 1
ATOM 4995 C CA . ALA A 1 650 ? -0.939 -22.090 -0.787 1.00 91.12 650 ALA A CA 1
ATOM 4996 C C . ALA A 1 650 ? -1.153 -21.224 -2.040 1.00 91.12 650 ALA A C 1
ATOM 4998 O O . ALA A 1 650 ? -0.356 -21.292 -2.971 1.00 91.12 650 ALA A O 1
ATOM 4999 N N . GLU A 1 651 ? -2.177 -20.365 -2.060 1.00 91.75 651 GLU A N 1
ATOM 5000 C CA . GLU A 1 651 ? -2.446 -19.455 -3.185 1.00 91.75 651 GLU A CA 1
ATOM 5001 C C . GLU A 1 651 ? -1.351 -18.398 -3.364 1.00 91.75 651 GLU A C 1
ATOM 5003 O O . GLU A 1 651 ? -0.952 -18.103 -4.491 1.00 91.75 651 GLU A O 1
ATOM 5008 N N . GLN A 1 652 ? -0.816 -17.865 -2.263 1.00 93.69 652 GLN A N 1
ATOM 5009 C CA . GLN A 1 652 ? 0.293 -16.914 -2.298 1.00 93.69 652 GLN A CA 1
ATOM 5010 C C . GLN A 1 652 ? 1.584 -17.568 -2.813 1.00 93.69 652 GLN A C 1
ATOM 5012 O O . GLN A 1 652 ? 2.327 -16.959 -3.582 1.00 93.69 652 GLN A O 1
ATOM 5017 N N . GLU A 1 653 ? 1.842 -18.819 -2.432 1.00 91.31 653 GLU A N 1
ATOM 5018 C CA . GLU A 1 653 ? 2.976 -19.585 -2.944 1.00 91.31 653 GLU A CA 1
ATOM 5019 C C . GLU A 1 653 ? 2.817 -19.877 -4.444 1.00 91.31 653 GLU A C 1
ATOM 5021 O O . GLU A 1 653 ? 3.767 -19.681 -5.200 1.00 91.31 653 GLU A O 1
ATOM 5026 N N . CYS A 1 654 ? 1.612 -20.235 -4.906 1.00 92.31 654 CYS A N 1
ATOM 5027 C CA . CYS A 1 654 ? 1.320 -20.423 -6.333 1.00 92.31 654 CYS A CA 1
ATOM 5028 C C . CYS A 1 654 ? 1.587 -19.147 -7.147 1.00 92.31 654 CYS A C 1
ATOM 5030 O O . CYS A 1 654 ? 2.235 -19.215 -8.191 1.00 92.31 654 CYS A O 1
ATOM 5032 N N . ALA A 1 655 ? 1.156 -17.981 -6.649 1.00 92.31 655 ALA A N 1
ATOM 5033 C CA . ALA A 1 655 ? 1.456 -16.695 -7.279 1.00 92.31 655 ALA A CA 1
ATOM 5034 C C . ALA A 1 655 ? 2.972 -16.442 -7.364 1.00 92.31 655 ALA A C 1
ATOM 5036 O O . ALA A 1 655 ? 3.474 -16.051 -8.416 1.00 92.31 655 ALA A O 1
ATOM 5037 N N . SER A 1 656 ? 3.713 -16.726 -6.285 1.00 92.38 656 SER A N 1
ATOM 5038 C CA . SER A 1 656 ? 5.170 -16.540 -6.251 1.00 92.38 656 SER A CA 1
ATOM 5039 C C . SER A 1 656 ? 5.920 -17.470 -7.211 1.00 92.38 656 SER A C 1
ATOM 5041 O O . SER A 1 656 ? 6.855 -17.039 -7.881 1.00 92.38 656 SER A O 1
ATOM 5043 N N . LEU A 1 657 ? 5.476 -18.726 -7.326 1.00 91.88 657 LEU A N 1
ATOM 5044 C CA . LEU A 1 657 ? 6.041 -19.725 -8.231 1.00 91.88 657 LEU A CA 1
ATOM 5045 C C . LEU A 1 657 ? 5.853 -19.318 -9.699 1.00 91.88 657 LEU A C 1
ATOM 5047 O O . LEU A 1 657 ? 6.791 -19.408 -10.489 1.00 91.88 657 LEU A O 1
ATOM 5051 N N . LEU A 1 658 ? 4.666 -18.815 -10.050 1.00 92.56 658 LEU A N 1
ATOM 5052 C CA . LEU A 1 658 ? 4.369 -18.308 -11.393 1.00 92.56 658 LEU A CA 1
ATOM 5053 C C . LEU A 1 658 ? 5.154 -17.032 -11.725 1.00 92.56 658 LEU A C 1
ATOM 5055 O O . LEU A 1 658 ? 5.657 -16.913 -12.838 1.00 92.56 658 LEU A O 1
ATOM 5059 N N . GLN A 1 659 ? 5.320 -16.112 -10.767 1.00 93.19 659 GLN A N 1
ATOM 5060 C CA . GLN A 1 659 ? 6.151 -14.913 -10.949 1.00 93.19 659 GLN A CA 1
ATOM 5061 C C . GLN A 1 659 ? 7.632 -15.253 -11.136 1.00 93.19 659 GLN A C 1
ATOM 5063 O O . GLN A 1 659 ? 8.291 -14.669 -11.994 1.00 93.19 659 GLN A O 1
ATOM 5068 N N . HIS A 1 660 ? 8.161 -16.204 -10.361 1.00 90.94 660 HIS A N 1
ATOM 5069 C CA . HIS A 1 660 ? 9.543 -16.655 -10.516 1.00 90.94 660 HIS A CA 1
ATOM 5070 C C . HIS A 1 660 ? 9.764 -17.280 -11.895 1.00 90.94 660 HIS A C 1
ATOM 5072 O O . HIS A 1 660 ? 10.720 -16.935 -12.584 1.00 90.94 660 HIS A O 1
ATOM 5078 N N . PHE A 1 661 ? 8.849 -18.151 -12.327 1.00 91.19 661 PHE A N 1
ATOM 5079 C CA . PHE A 1 661 ? 8.905 -18.742 -13.659 1.00 91.19 661 PHE A CA 1
ATOM 5080 C C . PHE A 1 661 ? 8.809 -17.687 -14.769 1.00 91.19 661 PHE A C 1
ATOM 5082 O O . PHE A 1 661 ? 9.585 -17.744 -15.718 1.00 91.19 661 PHE A O 1
ATOM 5089 N N . ALA A 1 662 ? 7.900 -16.712 -14.646 1.00 90.56 662 ALA A N 1
ATOM 5090 C CA . ALA A 1 662 ? 7.772 -15.614 -15.602 1.00 90.56 662 ALA A CA 1
ATOM 5091 C C . ALA A 1 662 ? 9.089 -14.834 -15.733 1.00 90.56 662 ALA A C 1
ATOM 5093 O O . ALA A 1 662 ? 9.590 -14.657 -16.839 1.00 90.56 662 ALA A O 1
ATOM 5094 N N . LYS A 1 663 ? 9.715 -14.479 -14.608 1.00 89.94 663 LYS A N 1
ATOM 5095 C CA . LYS A 1 663 ? 11.000 -13.772 -14.597 1.00 89.94 663 LYS A CA 1
ATOM 5096 C C . LYS A 1 663 ? 12.139 -14.593 -15.208 1.00 89.94 663 LYS A C 1
ATOM 5098 O O . LYS A 1 663 ? 12.952 -14.068 -15.965 1.00 89.94 663 LYS A O 1
ATOM 5103 N N . ASP A 1 664 ? 12.205 -15.889 -14.914 1.00 86.00 664 ASP A N 1
ATOM 5104 C CA . ASP A 1 664 ? 13.203 -16.781 -15.515 1.00 86.00 664 ASP A CA 1
ATOM 5105 C C . ASP A 1 664 ? 12.987 -16.946 -17.026 1.00 86.00 664 ASP A C 1
ATOM 5107 O O . ASP A 1 664 ? 13.947 -16.980 -17.801 1.00 86.00 664 ASP A O 1
ATOM 5111 N N . ALA A 1 665 ? 11.733 -17.046 -17.468 1.00 87.31 665 ALA A N 1
ATOM 5112 C CA . ALA A 1 665 ? 11.379 -17.156 -18.878 1.00 87.31 665 ALA A CA 1
ATOM 5113 C C . ALA A 1 665 ? 11.654 -15.852 -19.650 1.00 87.31 665 ALA A C 1
ATOM 5115 O O . ALA A 1 665 ? 12.110 -15.923 -20.792 1.00 87.31 665 ALA A O 1
ATOM 5116 N N . GLU A 1 666 ? 11.458 -14.689 -19.028 1.00 88.12 666 GLU A N 1
ATOM 5117 C CA . GLU A 1 666 ? 11.789 -13.368 -19.577 1.00 88.12 666 GLU A CA 1
ATOM 5118 C C . GLU A 1 666 ? 13.302 -13.194 -19.749 1.00 88.12 666 GLU A C 1
ATOM 5120 O O . GLU A 1 666 ? 13.773 -12.961 -20.862 1.00 88.12 666 GLU A O 1
ATOM 5125 N N . ASN A 1 667 ? 14.082 -13.456 -18.694 1.00 86.88 667 ASN A N 1
ATOM 5126 C CA . ASN A 1 667 ? 15.546 -13.434 -18.763 1.00 86.88 667 ASN A CA 1
ATOM 5127 C C . ASN A 1 667 ? 16.079 -14.371 -19.856 1.00 86.88 667 ASN A C 1
ATOM 5129 O O . ASN A 1 667 ? 17.035 -14.047 -20.566 1.00 86.88 667 ASN A O 1
ATOM 5133 N N . ASN A 1 668 ? 15.462 -15.548 -20.003 1.00 84.31 668 ASN A N 1
ATOM 5134 C CA . ASN A 1 668 ? 15.789 -16.460 -21.089 1.00 84.31 668 ASN A CA 1
ATOM 5135 C C . ASN A 1 668 ? 15.405 -15.872 -22.452 1.00 84.31 668 ASN A C 1
ATOM 5137 O O . ASN A 1 668 ? 16.214 -15.959 -23.365 1.00 84.31 668 ASN A O 1
ATOM 5141 N N . ALA A 1 669 ? 14.229 -15.265 -22.622 1.00 84.69 669 ALA A N 1
ATOM 5142 C CA . ALA A 1 669 ? 13.828 -14.646 -23.888 1.00 84.69 669 ALA A CA 1
ATOM 5143 C C . ALA A 1 669 ? 14.796 -13.531 -24.327 1.00 84.69 669 ALA A C 1
ATOM 5145 O O . ALA A 1 669 ? 15.185 -13.481 -25.498 1.00 84.69 669 ALA A O 1
ATOM 5146 N N . ASP A 1 670 ? 15.247 -12.702 -23.387 1.00 85.50 670 ASP A N 1
ATOM 5147 C CA . ASP A 1 670 ? 16.187 -11.612 -23.653 1.00 85.50 670 ASP A CA 1
ATOM 5148 C C . ASP A 1 670 ? 17.597 -12.119 -23.948 1.00 85.50 670 ASP A C 1
ATOM 5150 O O . ASP A 1 670 ? 18.238 -11.661 -24.896 1.00 85.50 670 ASP A O 1
ATOM 5154 N N . LEU A 1 671 ? 18.078 -13.114 -23.193 1.00 85.56 671 LEU A N 1
ATOM 5155 C CA . LEU A 1 671 ? 19.376 -13.746 -23.447 1.00 85.56 671 LEU A CA 1
ATOM 5156 C C . LEU A 1 671 ? 19.431 -14.356 -24.852 1.00 85.56 671 LEU A C 1
ATOM 5158 O O . LEU A 1 671 ? 20.456 -14.298 -25.528 1.00 85.56 671 LEU A O 1
ATOM 5162 N N . VAL A 1 672 ? 18.323 -14.942 -25.291 1.00 83.00 672 VAL A N 1
ATOM 5163 C CA . VAL A 1 672 ? 18.168 -15.552 -26.611 1.00 83.00 672 VAL A CA 1
ATOM 5164 C C . VAL A 1 672 ? 18.248 -14.505 -27.711 1.00 83.00 672 VAL A C 1
ATOM 5166 O O . VAL A 1 672 ? 19.058 -14.654 -28.623 1.00 83.00 672 VAL A O 1
ATOM 5169 N N . LEU A 1 673 ? 17.482 -13.421 -27.583 1.00 83.88 673 LEU A N 1
ATOM 5170 C CA . LEU A 1 673 ? 17.494 -12.335 -28.557 1.00 83.88 673 LEU A CA 1
ATOM 5171 C C . LEU A 1 673 ? 18.863 -11.646 -28.612 1.00 83.88 673 LEU A C 1
ATOM 5173 O O . LEU A 1 673 ? 19.401 -11.420 -29.692 1.00 83.88 673 LEU A O 1
ATOM 5177 N N . LYS A 1 674 ? 19.464 -11.370 -27.451 1.00 85.69 674 LYS A N 1
ATOM 5178 C CA . LYS A 1 674 ? 20.779 -10.734 -27.349 1.00 85.69 674 LYS A CA 1
ATOM 5179 C C . LYS A 1 674 ? 21.878 -11.597 -27.965 1.00 85.69 674 LYS A C 1
ATOM 5181 O O . LYS A 1 674 ? 22.710 -11.085 -28.708 1.00 85.69 674 LYS A O 1
ATOM 5186 N N . ASN A 1 675 ? 21.875 -12.905 -27.702 1.00 83.44 675 ASN A N 1
ATOM 5187 C CA . ASN A 1 675 ? 22.833 -13.822 -28.320 1.00 83.44 675 ASN A CA 1
ATOM 5188 C C . ASN A 1 675 ? 22.648 -13.883 -29.841 1.00 83.44 675 ASN A C 1
ATOM 5190 O O . ASN A 1 675 ? 23.642 -13.842 -30.564 1.00 83.44 675 ASN A O 1
ATOM 5194 N N . ALA A 1 676 ? 21.401 -13.927 -30.325 1.00 84.00 676 ALA A N 1
ATOM 5195 C CA . ALA A 1 676 ? 21.102 -13.910 -31.754 1.00 84.00 676 ALA A CA 1
ATOM 5196 C C . ALA A 1 676 ? 21.588 -12.614 -32.426 1.00 84.00 676 ALA A C 1
ATOM 5198 O O . ALA A 1 676 ? 22.225 -12.673 -33.475 1.00 84.00 676 ALA A O 1
ATOM 5199 N N . GLN A 1 677 ? 21.381 -11.458 -31.787 1.00 83.81 677 GLN A N 1
ATOM 5200 C CA . GLN A 1 677 ? 21.868 -10.160 -32.263 1.00 83.81 677 GLN A CA 1
ATOM 5201 C C . GLN A 1 677 ? 23.398 -10.075 -32.282 1.00 83.81 677 GLN A C 1
ATOM 5203 O O . GLN A 1 677 ? 23.960 -9.601 -33.262 1.00 83.81 677 GLN A O 1
ATOM 5208 N N . ILE A 1 678 ? 24.088 -10.558 -31.242 1.00 85.75 678 ILE A N 1
ATOM 5209 C CA . ILE A 1 678 ? 25.561 -10.550 -31.185 1.00 85.75 678 ILE A CA 1
ATOM 5210 C C . ILE A 1 678 ? 26.154 -11.440 -32.284 1.00 85.75 678 ILE A C 1
ATOM 5212 O O . ILE A 1 678 ? 27.070 -11.019 -32.990 1.00 85.75 678 ILE A O 1
ATOM 5216 N N . LEU A 1 679 ? 25.632 -12.662 -32.438 1.00 83.88 679 LEU A N 1
ATOM 5217 C CA . LEU A 1 679 ? 26.069 -13.595 -33.480 1.00 83.88 679 LEU A CA 1
ATOM 5218 C C . LEU A 1 679 ? 25.797 -13.024 -34.877 1.00 83.88 679 LEU A C 1
ATOM 5220 O O . LEU A 1 679 ? 26.702 -12.999 -35.706 1.00 83.88 679 LEU A O 1
ATOM 5224 N N . SER A 1 680 ? 24.592 -12.495 -35.108 1.00 83.81 680 SER A N 1
ATOM 5225 C CA . SER A 1 680 ? 24.223 -11.875 -36.382 1.00 83.81 680 SER A CA 1
ATOM 5226 C C . SER A 1 680 ? 25.062 -10.631 -36.690 1.00 83.81 680 SER A C 1
ATOM 5228 O O . SER A 1 680 ? 25.525 -10.500 -37.816 1.00 83.81 680 SER A O 1
ATOM 5230 N N . SER A 1 681 ? 25.320 -9.756 -35.711 1.00 83.75 681 SER A N 1
ATOM 5231 C CA . SER A 1 681 ? 26.161 -8.562 -35.890 1.00 83.75 681 SER A CA 1
ATOM 5232 C C . SER A 1 681 ? 27.576 -8.942 -36.296 1.00 83.75 681 SER A C 1
ATOM 5234 O O . SER A 1 681 ? 28.099 -8.401 -37.264 1.00 83.75 681 SER A O 1
ATOM 5236 N N . LYS A 1 682 ? 28.170 -9.924 -35.608 1.00 87.12 682 LYS A N 1
ATOM 5237 C CA . LYS A 1 682 ? 29.510 -10.411 -35.934 1.00 87.12 682 LYS A CA 1
ATOM 5238 C C . LYS A 1 682 ? 29.582 -10.944 -37.367 1.00 87.12 682 LYS A C 1
ATOM 5240 O O . LYS A 1 682 ? 30.505 -10.605 -38.101 1.00 87.12 682 LYS A O 1
ATOM 5245 N N . GLU A 1 683 ? 28.602 -11.746 -37.785 1.00 84.69 683 GLU A N 1
ATOM 5246 C CA . GLU A 1 683 ? 28.569 -12.257 -39.159 1.00 84.69 683 GLU A CA 1
ATOM 5247 C C . GLU A 1 683 ? 28.264 -11.166 -40.203 1.00 84.69 683 GLU A C 1
ATOM 5249 O O . GLU A 1 683 ? 28.758 -11.244 -41.330 1.00 84.69 683 GLU A O 1
ATOM 5254 N N . ILE A 1 684 ? 27.497 -10.128 -39.847 1.00 84.06 684 ILE A N 1
ATOM 5255 C CA . ILE A 1 684 ? 27.247 -8.957 -40.702 1.00 84.06 684 ILE A CA 1
ATOM 5256 C C . ILE A 1 684 ? 28.520 -8.126 -40.889 1.00 84.06 684 ILE A C 1
ATOM 5258 O O . ILE A 1 684 ? 28.776 -7.691 -42.011 1.00 84.06 684 ILE A O 1
ATOM 5262 N N . ASP A 1 685 ? 29.330 -7.939 -39.848 1.00 84.06 685 ASP A N 1
ATOM 5263 C CA . ASP A 1 685 ? 30.598 -7.201 -39.923 1.00 84.06 685 ASP A CA 1
ATOM 5264 C C . ASP A 1 685 ? 31.627 -7.939 -40.802 1.00 84.06 685 ASP A C 1
ATOM 5266 O O . ASP A 1 685 ? 32.277 -7.345 -41.674 1.00 84.06 685 ASP A O 1
ATOM 5270 N N . ASP A 1 686 ? 31.716 -9.265 -40.653 1.00 83.38 686 ASP A N 1
ATOM 5271 C CA . ASP A 1 686 ? 32.541 -10.130 -41.506 1.00 83.38 686 ASP A CA 1
ATOM 5272 C C . ASP A 1 686 ? 32.060 -10.104 -42.973 1.00 83.38 686 ASP A C 1
ATOM 5274 O O . ASP A 1 686 ? 32.862 -10.073 -43.916 1.00 83.38 686 ASP A O 1
ATOM 5278 N N . TRP A 1 687 ? 30.742 -10.071 -43.194 1.00 88.50 687 TRP A N 1
ATOM 5279 C CA . TRP A 1 687 ? 30.156 -9.905 -44.525 1.00 88.50 687 TRP A CA 1
ATOM 5280 C C . TRP A 1 687 ? 30.452 -8.520 -45.114 1.00 88.50 687 TRP A C 1
ATOM 5282 O O . TRP A 1 687 ? 30.822 -8.421 -46.285 1.00 88.50 687 TRP A O 1
ATOM 5292 N N . PHE A 1 688 ? 30.332 -7.457 -44.316 1.00 81.38 688 PHE A N 1
ATOM 5293 C CA . PHE A 1 688 ? 30.536 -6.075 -44.746 1.00 81.38 688 PHE A CA 1
ATOM 5294 C C . PHE A 1 688 ? 31.988 -5.826 -45.161 1.00 81.38 688 PHE A C 1
ATOM 5296 O O . PHE A 1 688 ? 32.240 -5.305 -46.249 1.00 81.38 688 PHE A O 1
ATOM 5303 N N . SER A 1 689 ? 32.948 -6.279 -44.351 1.00 84.06 689 SER A N 1
ATOM 5304 C CA . SER A 1 689 ? 34.377 -6.203 -44.679 1.00 84.06 689 SER A CA 1
ATOM 5305 C C . SER A 1 689 ? 34.715 -6.982 -45.957 1.00 84.06 689 SER A C 1
ATOM 5307 O O . SER A 1 689 ? 35.402 -6.465 -46.842 1.00 84.06 689 SER A O 1
ATOM 5309 N N . SER A 1 690 ? 34.159 -8.186 -46.118 1.00 83.62 690 SER A N 1
ATOM 5310 C CA . SER A 1 690 ? 34.330 -8.998 -47.331 1.00 83.62 690 SER A CA 1
ATOM 5311 C C . SER A 1 690 ? 33.696 -8.351 -48.571 1.00 83.62 690 SER A C 1
ATOM 5313 O O . SER A 1 690 ? 34.266 -8.414 -49.662 1.00 83.62 690 SER A O 1
ATOM 5315 N N . SER A 1 691 ? 32.541 -7.695 -48.415 1.00 81.38 691 SER A N 1
ATOM 5316 C CA . SER A 1 691 ? 31.849 -6.973 -49.488 1.00 81.38 691 SER A CA 1
ATOM 5317 C C . SER A 1 691 ? 32.617 -5.725 -49.925 1.00 81.38 691 SER A C 1
ATOM 5319 O O . SER A 1 691 ? 32.758 -5.491 -51.123 1.00 81.38 691 SER A O 1
ATOM 5321 N N . GLN A 1 692 ? 33.168 -4.955 -48.983 1.00 82.38 692 GLN A N 1
ATOM 5322 C CA . GLN A 1 692 ? 33.947 -3.749 -49.282 1.00 82.38 692 GLN A CA 1
ATOM 5323 C C . GLN A 1 692 ? 35.230 -4.078 -50.062 1.00 82.38 692 GLN A C 1
ATOM 5325 O O . GLN A 1 692 ? 35.572 -3.391 -51.026 1.00 82.38 692 GLN A O 1
ATOM 5330 N N . VAL A 1 693 ? 35.919 -5.167 -49.699 1.00 82.81 693 VAL A N 1
ATOM 5331 C CA . VAL A 1 693 ? 37.100 -5.650 -50.436 1.00 82.81 693 VAL A CA 1
ATOM 5332 C C . VAL A 1 693 ? 36.725 -6.105 -51.850 1.00 82.81 693 VAL A C 1
ATOM 5334 O O . VAL A 1 693 ? 37.475 -5.854 -52.796 1.00 82.81 693 VAL A O 1
ATOM 5337 N N . LEU A 1 694 ? 35.570 -6.759 -52.017 1.00 83.62 694 LEU A N 1
ATOM 5338 C CA . LEU A 1 694 ? 35.086 -7.176 -53.332 1.00 83.62 694 LEU A CA 1
ATOM 5339 C C . LEU A 1 694 ? 34.705 -5.972 -54.209 1.00 83.62 694 LEU A C 1
ATOM 5341 O O . LEU A 1 694 ? 35.011 -5.969 -55.399 1.00 83.62 694 LEU A O 1
ATOM 5345 N N . GLU A 1 695 ? 34.092 -4.936 -53.633 1.00 79.62 695 GLU A N 1
ATOM 5346 C CA . GLU A 1 695 ? 33.720 -3.705 -54.339 1.00 79.62 695 GLU A CA 1
ATOM 5347 C C . GLU A 1 695 ? 34.949 -2.897 -54.782 1.00 79.62 695 GLU A C 1
ATOM 5349 O O . GLU A 1 695 ? 35.014 -2.459 -55.931 1.00 79.62 695 GLU A O 1
ATOM 5354 N N . ALA A 1 696 ? 35.977 -2.793 -53.933 1.00 81.69 696 ALA A N 1
ATOM 5355 C CA . ALA A 1 696 ? 37.249 -2.174 -54.305 1.00 81.69 696 ALA A CA 1
ATOM 5356 C C . ALA A 1 696 ? 37.920 -2.904 -55.484 1.00 81.69 696 ALA A C 1
ATOM 5358 O O . ALA A 1 696 ? 38.327 -2.270 -56.459 1.00 81.69 696 ALA A O 1
ATOM 5359 N N . LYS A 1 697 ? 37.955 -4.246 -55.446 1.00 83.12 697 LYS A N 1
ATOM 5360 C CA . LYS A 1 697 ? 38.470 -5.069 -56.556 1.00 83.12 697 LYS A CA 1
ATOM 5361 C C . LYS A 1 697 ? 37.633 -4.944 -57.825 1.00 83.12 697 LYS A C 1
ATOM 5363 O O . LYS A 1 697 ? 38.180 -5.025 -58.922 1.00 83.12 697 LYS A O 1
ATOM 5368 N N . LYS A 1 698 ? 36.316 -4.763 -57.695 1.00 82.81 698 LYS A N 1
ATOM 5369 C CA . LYS A 1 698 ? 35.424 -4.527 -58.833 1.00 82.81 698 LYS A CA 1
ATOM 5370 C C . LYS A 1 698 ? 35.770 -3.227 -59.550 1.00 82.81 698 LYS A C 1
ATOM 5372 O O . LYS A 1 698 ? 35.927 -3.242 -60.764 1.00 82.81 698 LYS A O 1
ATOM 5377 N N . ILE A 1 699 ? 35.947 -2.140 -58.802 1.00 80.56 699 ILE A N 1
ATOM 5378 C CA . ILE A 1 699 ? 36.324 -0.837 -59.362 1.00 80.56 699 ILE A CA 1
ATOM 5379 C C . ILE A 1 699 ? 37.700 -0.915 -60.042 1.00 80.56 699 ILE A C 1
ATOM 5381 O O . ILE A 1 699 ? 37.864 -0.410 -61.150 1.00 80.56 699 ILE A O 1
ATOM 5385 N N . GLU A 1 700 ? 38.675 -1.584 -59.421 1.00 82.38 700 GLU A N 1
ATOM 5386 C CA . GLU A 1 700 ? 40.012 -1.792 -59.999 1.00 82.38 700 GLU A CA 1
ATOM 5387 C C . GLU A 1 700 ? 39.953 -2.549 -61.339 1.00 82.38 700 GLU A C 1
ATOM 5389 O O . GLU A 1 700 ? 40.543 -2.115 -62.329 1.00 82.38 700 GLU A O 1
ATOM 5394 N N . LEU A 1 701 ? 39.186 -3.641 -61.393 1.00 83.00 701 LEU A N 1
ATOM 5395 C CA . LEU A 1 701 ? 39.006 -4.447 -62.603 1.00 83.00 701 LEU A CA 1
ATOM 5396 C C . LEU A 1 701 ? 38.218 -3.720 -63.702 1.00 83.00 701 LEU A C 1
ATOM 5398 O O . LEU A 1 701 ? 38.533 -3.889 -64.880 1.00 83.00 701 LEU A O 1
ATOM 5402 N N . ASP A 1 702 ? 37.233 -2.890 -63.348 1.00 80.38 702 ASP A N 1
ATOM 5403 C CA . ASP A 1 702 ? 36.494 -2.062 -64.311 1.00 80.38 702 ASP A CA 1
ATOM 5404 C C . ASP A 1 702 ? 37.410 -1.011 -64.964 1.00 80.38 702 ASP A C 1
ATOM 5406 O O . ASP A 1 702 ? 37.344 -0.785 -66.177 1.00 80.38 702 ASP A O 1
ATOM 5410 N N . ILE A 1 703 ? 38.323 -0.418 -64.188 1.00 82.69 703 ILE A N 1
ATOM 5411 C CA . ILE A 1 703 ? 39.345 0.502 -64.703 1.00 82.69 703 ILE A CA 1
ATOM 5412 C C . ILE A 1 703 ? 40.318 -0.245 -65.631 1.00 82.69 703 ILE A C 1
ATOM 5414 O O . ILE A 1 703 ? 40.587 0.216 -66.743 1.00 82.69 703 ILE A O 1
ATOM 5418 N N . GLU A 1 704 ? 40.816 -1.414 -65.213 1.00 82.81 704 GLU A N 1
ATOM 5419 C CA . GLU A 1 704 ? 41.721 -2.255 -66.013 1.00 82.81 704 GLU A CA 1
ATOM 5420 C C . GLU A 1 704 ? 41.064 -2.684 -67.343 1.00 82.81 704 GLU A C 1
ATOM 5422 O O . GLU A 1 704 ? 41.683 -2.605 -68.409 1.00 82.81 704 GLU A O 1
ATOM 5427 N N . SER A 1 705 ? 39.770 -3.025 -67.306 1.00 82.44 705 SER A N 1
ATOM 5428 C CA . SER A 1 705 ? 38.943 -3.326 -68.480 1.00 82.44 705 SER A CA 1
ATOM 5429 C C . SER A 1 705 ? 38.856 -2.167 -69.459 1.00 82.44 705 SER A C 1
ATOM 5431 O O . SER A 1 705 ? 39.049 -2.356 -70.664 1.00 82.44 705 SER A O 1
ATOM 5433 N N . HIS A 1 706 ? 38.596 -0.959 -68.961 1.00 84.56 706 HIS A N 1
ATOM 5434 C CA . HIS A 1 706 ? 38.485 0.223 -69.806 1.00 84.56 706 HIS A CA 1
ATOM 5435 C C . HIS A 1 706 ? 39.789 0.486 -70.574 1.00 84.56 706 HIS A C 1
ATOM 5437 O O . HIS A 1 706 ? 39.770 0.651 -71.796 1.00 84.56 706 HIS A O 1
ATOM 5443 N N . PHE A 1 707 ? 40.936 0.440 -69.888 1.00 82.62 707 PHE A N 1
ATOM 5444 C CA . PHE A 1 707 ? 42.240 0.665 -70.516 1.00 82.62 707 PHE A CA 1
ATOM 5445 C C . PHE A 1 707 ? 42.615 -0.413 -71.539 1.00 82.62 707 PHE A C 1
ATOM 5447 O O . PHE A 1 707 ? 43.109 -0.082 -72.619 1.00 82.62 707 PHE A O 1
ATOM 5454 N N . ILE A 1 708 ? 42.370 -1.695 -71.241 1.00 83.56 708 ILE A N 1
ATOM 5455 C CA . ILE A 1 708 ? 42.683 -2.794 -72.169 1.00 83.56 708 ILE A CA 1
ATOM 5456 C C . ILE A 1 708 ? 41.789 -2.729 -73.415 1.00 83.56 708 ILE A C 1
ATOM 5458 O O . ILE A 1 708 ? 42.276 -2.921 -74.533 1.00 83.56 708 ILE A O 1
ATOM 5462 N N . ASN A 1 709 ? 40.502 -2.407 -73.255 1.00 79.81 709 ASN A N 1
ATOM 5463 C CA . ASN A 1 709 ? 39.578 -2.256 -74.381 1.00 79.81 709 ASN A CA 1
ATOM 5464 C C . ASN A 1 709 ? 39.949 -1.072 -75.283 1.00 79.81 709 ASN A C 1
ATOM 5466 O O . ASN A 1 709 ? 39.933 -1.212 -76.508 1.00 79.81 709 ASN A O 1
ATOM 5470 N N . GLU A 1 710 ? 40.333 0.065 -74.700 1.00 83.19 710 GLU A N 1
ATOM 5471 C CA . GLU A 1 710 ? 40.773 1.233 -75.463 1.00 83.19 710 GLU A CA 1
ATOM 5472 C C . GLU A 1 710 ? 42.098 0.974 -76.199 1.00 83.19 710 GLU A C 1
ATOM 5474 O O . GLU A 1 710 ? 42.223 1.298 -77.383 1.00 83.19 710 GLU A O 1
ATOM 5479 N N . ALA A 1 711 ? 43.063 0.316 -75.546 1.00 81.75 711 ALA A N 1
ATOM 5480 C CA . ALA A 1 711 ? 44.318 -0.090 -76.178 1.00 81.75 711 ALA A CA 1
ATOM 5481 C C . ALA A 1 711 ? 44.083 -1.044 -77.361 1.00 81.75 711 ALA A C 1
ATOM 5483 O O . ALA A 1 711 ? 44.675 -0.865 -78.427 1.00 81.75 711 ALA A O 1
ATOM 5484 N N . ARG A 1 712 ? 43.176 -2.020 -77.208 1.00 81.44 712 ARG A N 1
ATOM 5485 C CA . ARG A 1 712 ? 42.800 -2.950 -78.282 1.00 81.44 712 ARG A CA 1
ATOM 5486 C C . ARG A 1 712 ? 42.175 -2.228 -79.475 1.00 81.44 712 ARG A C 1
ATOM 5488 O O . ARG A 1 712 ? 42.535 -2.534 -80.608 1.00 81.44 712 ARG A O 1
ATOM 5495 N N . SER A 1 713 ? 41.272 -1.274 -79.231 1.00 82.00 713 SER A N 1
ATOM 5496 C CA . SER A 1 713 ? 40.642 -0.488 -80.302 1.00 82.00 713 SER A CA 1
ATOM 5497 C C . SER A 1 713 ? 41.683 0.310 -81.082 1.00 82.00 713 SER A C 1
ATOM 5499 O O . SER A 1 713 ? 41.774 0.171 -82.295 1.00 82.00 713 SER A O 1
ATOM 5501 N N . ARG A 1 714 ? 42.541 1.067 -80.384 1.00 82.69 714 ARG A N 1
ATOM 5502 C CA . ARG A 1 714 ? 43.560 1.915 -81.023 1.00 82.69 714 ARG A CA 1
ATOM 5503 C C . ARG A 1 714 ? 44.563 1.120 -81.860 1.00 82.69 714 ARG A C 1
ATOM 5505 O O . ARG A 1 714 ? 44.954 1.574 -82.932 1.00 82.69 714 ARG A O 1
ATOM 5512 N N . VAL A 1 715 ? 44.986 -0.057 -81.389 1.00 80.25 715 VAL A N 1
ATOM 5513 C CA . VAL A 1 715 ? 45.878 -0.942 -82.160 1.00 80.25 715 VAL A CA 1
ATOM 5514 C C . VAL A 1 715 ? 45.163 -1.478 -83.401 1.00 80.25 715 VAL A C 1
ATOM 5516 O O . VAL A 1 715 ? 45.741 -1.454 -84.485 1.00 80.25 715 VAL A O 1
ATOM 5519 N N . SER A 1 716 ? 43.898 -1.885 -83.275 1.00 78.56 716 SER A N 1
ATOM 5520 C CA . SER A 1 716 ? 43.097 -2.344 -84.414 1.00 78.56 716 SER A CA 1
ATOM 5521 C C . SER A 1 716 ? 42.914 -1.246 -85.471 1.00 78.56 716 SER A C 1
ATOM 5523 O O . SER A 1 716 ? 43.098 -1.509 -86.660 1.00 78.56 716 SER A O 1
ATOM 5525 N N . ASP A 1 717 ? 42.635 -0.012 -85.045 1.00 79.56 717 ASP A N 1
ATOM 5526 C CA . ASP A 1 717 ? 42.482 1.147 -85.933 1.00 79.56 717 ASP A CA 1
ATOM 5527 C C . ASP A 1 717 ? 43.805 1.495 -86.641 1.00 79.56 717 ASP A C 1
ATOM 5529 O O . ASP A 1 717 ? 43.827 1.763 -87.844 1.00 79.56 717 ASP A O 1
ATOM 5533 N N . SER A 1 718 ? 44.931 1.424 -85.919 1.00 78.88 718 SER A N 1
ATOM 5534 C CA . SER A 1 718 ? 46.271 1.670 -86.469 1.00 78.88 718 SER A CA 1
ATOM 5535 C C . SER A 1 718 ? 46.690 0.623 -87.507 1.00 78.88 718 SER A C 1
ATOM 5537 O O . SER A 1 718 ? 47.294 0.976 -88.521 1.00 78.88 718 SER A O 1
ATOM 5539 N N . ILE A 1 719 ? 46.380 -0.659 -87.276 1.00 74.94 719 ILE A N 1
ATOM 5540 C CA . ILE A 1 719 ? 46.638 -1.734 -88.246 1.00 74.94 719 ILE A CA 1
ATOM 5541 C C . ILE A 1 719 ? 45.805 -1.503 -89.509 1.00 74.94 719 ILE A C 1
ATOM 5543 O O . ILE A 1 719 ? 46.326 -1.602 -90.620 1.00 74.94 719 ILE A O 1
ATOM 5547 N N . GLN A 1 720 ? 44.524 -1.166 -89.352 1.00 77.75 720 GLN A N 1
ATOM 5548 C CA . GLN A 1 720 ? 43.622 -0.948 -90.478 1.00 77.75 720 GLN A CA 1
ATOM 5549 C C . GLN A 1 720 ? 44.065 0.237 -91.347 1.00 77.75 720 GLN A C 1
ATOM 5551 O O . GLN A 1 720 ? 44.067 0.118 -92.570 1.00 77.75 720 GLN A O 1
ATOM 5556 N N . HIS A 1 721 ? 44.499 1.341 -90.733 1.00 77.06 721 HIS A N 1
ATOM 5557 C CA . HIS A 1 721 ? 44.998 2.508 -91.463 1.00 77.06 721 HIS A CA 1
ATOM 5558 C C . HIS A 1 721 ? 46.288 2.203 -92.240 1.00 77.06 721 HIS A C 1
ATOM 5560 O O . HIS A 1 721 ? 46.384 2.524 -93.421 1.00 77.06 721 HIS A O 1
ATOM 5566 N N . SER A 1 722 ? 47.266 1.538 -91.612 1.00 70.56 722 SER A N 1
ATOM 5567 C CA . SER A 1 722 ? 48.541 1.226 -92.273 1.00 70.56 722 SER A CA 1
ATOM 5568 C C . SER A 1 722 ? 48.382 0.237 -93.432 1.00 70.56 722 SER A C 1
ATOM 5570 O O . SER A 1 722 ? 49.091 0.345 -94.428 1.00 70.56 722 SER A O 1
ATOM 5572 N N . VAL A 1 723 ? 47.458 -0.722 -93.322 1.00 73.38 723 VAL A N 1
ATOM 5573 C CA . VAL A 1 723 ? 47.166 -1.673 -94.407 1.00 73.38 723 VAL A CA 1
ATOM 5574 C C . VAL A 1 723 ? 46.448 -0.987 -95.572 1.00 73.38 723 VAL A C 1
ATOM 5576 O O . VAL A 1 723 ? 46.673 -1.351 -96.725 1.00 73.38 723 VAL A O 1
ATOM 5579 N N . GLU A 1 724 ? 45.597 0.001 -95.296 1.00 73.56 724 GLU A N 1
ATOM 5580 C CA . GLU A 1 724 ? 44.853 0.732 -96.325 1.00 73.56 724 GLU A CA 1
ATOM 5581 C C . GLU A 1 724 ? 45.760 1.660 -97.153 1.00 73.56 724 GLU A C 1
ATOM 5583 O O . GLU A 1 724 ? 45.625 1.714 -98.378 1.00 73.56 724 GLU A O 1
ATOM 5588 N N . ASP A 1 725 ? 46.734 2.326 -96.524 1.00 70.31 725 ASP A N 1
ATOM 5589 C CA . ASP A 1 725 ? 47.705 3.186 -97.218 1.00 70.31 725 ASP A CA 1
ATOM 5590 C C . ASP A 1 725 ? 48.536 2.399 -98.252 1.00 70.31 725 ASP A C 1
ATOM 5592 O O . ASP A 1 725 ? 48.616 2.783 -99.425 1.00 70.31 725 ASP A O 1
ATOM 5596 N N . ASP A 1 726 ? 49.075 1.240 -97.863 1.00 70.38 726 ASP A N 1
ATOM 5597 C CA . ASP A 1 726 ? 49.858 0.382 -98.761 1.00 70.38 726 ASP A CA 1
ATOM 5598 C C . ASP A 1 726 ? 48.978 -0.322 -99.821 1.00 70.38 726 ASP A C 1
ATOM 5600 O O . ASP A 1 726 ? 49.408 -0.567 -100.957 1.00 70.38 726 ASP A O 1
ATOM 5604 N N . ARG A 1 727 ? 47.709 -0.623 -99.497 1.00 74.56 727 ARG A N 1
ATOM 5605 C CA . ARG A 1 727 ? 46.736 -1.184 -100.454 1.00 74.56 727 ARG A CA 1
ATOM 5606 C C . ARG A 1 727 ? 46.421 -0.195 -101.578 1.00 74.56 727 ARG A C 1
ATOM 5608 O O . ARG A 1 727 ? 46.333 -0.602 -102.741 1.00 74.56 727 ARG A O 1
ATOM 5615 N N . ASN A 1 728 ? 46.307 1.090 -101.252 1.00 73.06 728 ASN A N 1
ATOM 5616 C CA . ASN A 1 728 ? 46.096 2.154 -102.229 1.00 73.06 728 ASN A CA 1
ATOM 5617 C C . ASN A 1 728 ? 47.320 2.348 -103.147 1.00 73.06 728 ASN A C 1
ATOM 5619 O O . ASN A 1 728 ? 47.155 2.540 -104.356 1.00 73.06 728 ASN A O 1
ATOM 5623 N N . GLU A 1 729 ? 48.547 2.203 -102.628 1.00 67.81 729 GLU A N 1
ATOM 5624 C CA . GLU A 1 729 ? 49.777 2.217 -103.443 1.00 67.81 729 GLU A CA 1
ATOM 5625 C C . GLU A 1 729 ? 49.802 1.052 -104.459 1.00 67.81 729 GLU A C 1
ATOM 5627 O O . GLU A 1 729 ? 50.093 1.254 -105.646 1.00 67.81 729 GLU A O 1
ATOM 5632 N N . LYS A 1 730 ? 49.399 -0.156 -104.036 1.00 69.69 730 LYS A N 1
ATOM 5633 C CA . LYS A 1 730 ? 49.276 -1.339 -104.911 1.00 69.69 730 LYS A CA 1
ATOM 5634 C C . LYS A 1 730 ? 48.268 -1.139 -106.046 1.00 69.69 730 LYS A C 1
ATOM 5636 O O . LYS A 1 730 ? 48.525 -1.547 -107.184 1.00 69.69 730 LYS A O 1
ATOM 5641 N N . GLU A 1 731 ? 47.127 -0.511 -105.768 1.00 71.38 731 GLU A N 1
ATOM 5642 C CA . GLU A 1 731 ? 46.086 -0.280 -106.775 1.00 71.38 731 GLU A CA 1
ATOM 5643 C C . GLU A 1 731 ? 46.547 0.701 -107.871 1.00 71.38 731 GLU A C 1
ATOM 5645 O O . GLU A 1 731 ? 46.270 0.492 -109.057 1.00 71.38 731 GLU A O 1
ATOM 5650 N N . ILE A 1 732 ? 47.315 1.735 -107.506 1.00 72.44 732 ILE A N 1
ATOM 5651 C CA . ILE A 1 732 ? 47.888 2.705 -108.456 1.00 72.44 732 ILE A CA 1
ATOM 5652 C C . ILE A 1 732 ? 48.894 2.028 -109.400 1.00 72.44 732 ILE A C 1
ATOM 5654 O O . ILE A 1 732 ? 48.882 2.283 -110.610 1.00 72.44 732 ILE A O 1
ATOM 5658 N N . LEU A 1 733 ? 49.741 1.137 -108.876 1.00 67.00 733 LEU A N 1
ATOM 5659 C CA . LEU A 1 733 ? 50.717 0.389 -109.675 1.00 67.00 733 LEU A CA 1
ATOM 5660 C C . LEU A 1 733 ? 50.040 -0.600 -110.643 1.00 67.00 733 LEU A C 1
ATOM 5662 O O . LEU A 1 733 ? 50.460 -0.706 -111.798 1.00 67.00 733 LEU A O 1
ATOM 5666 N N . CYS A 1 734 ? 48.935 -1.239 -110.239 1.00 64.88 734 CYS A N 1
ATOM 5667 C CA . CYS A 1 734 ? 48.151 -2.119 -111.118 1.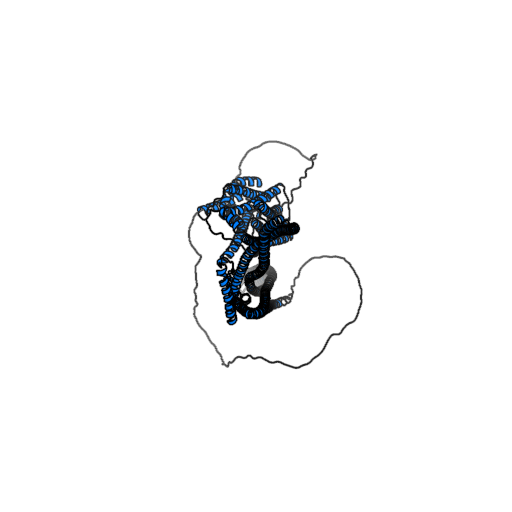00 64.88 734 CYS A CA 1
ATOM 5668 C C . CYS A 1 734 ? 47.487 -1.357 -112.278 1.00 64.88 734 CYS A C 1
ATOM 5670 O O . CYS A 1 734 ? 47.519 -1.813 -113.419 1.00 64.88 734 CYS A O 1
ATOM 5672 N N . LYS A 1 735 ? 46.959 -0.151 -112.029 1.00 68.19 735 LYS A N 1
ATOM 5673 C CA . LYS A 1 735 ? 46.376 0.688 -113.093 1.00 68.19 735 LYS A CA 1
ATOM 5674 C C . LYS A 1 735 ? 47.418 1.115 -114.138 1.00 68.19 735 LYS A C 1
ATOM 5676 O O . LYS A 1 735 ? 47.083 1.232 -115.314 1.00 68.19 735 LYS A O 1
ATOM 5681 N N . LYS A 1 736 ? 48.688 1.297 -113.748 1.00 62.62 736 LYS A N 1
ATOM 5682 C CA . LYS A 1 736 ? 49.808 1.575 -114.673 1.00 62.62 736 LYS A CA 1
ATOM 5683 C C . LYS A 1 736 ? 50.155 0.378 -115.567 1.00 62.62 736 LYS A C 1
ATOM 5685 O O . LYS A 1 736 ? 50.424 0.576 -116.752 1.00 62.62 736 LYS A O 1
ATOM 5690 N N . LYS A 1 737 ? 50.102 -0.842 -115.021 1.00 64.56 737 LYS A N 1
ATOM 5691 C CA . LYS A 1 737 ? 50.289 -2.098 -115.769 1.00 64.56 737 LYS A CA 1
ATOM 5692 C C . LYS A 1 737 ? 49.258 -2.247 -116.897 1.00 64.56 737 LYS A C 1
ATOM 5694 O O . LYS A 1 737 ? 49.628 -2.552 -118.028 1.00 64.56 737 LYS A O 1
ATOM 5699 N N . ASP A 1 738 ? 47.987 -1.967 -116.619 1.00 61.34 738 ASP A N 1
ATOM 5700 C CA . ASP A 1 738 ? 46.899 -2.173 -117.589 1.00 61.34 738 ASP A CA 1
ATOM 5701 C C . ASP A 1 738 ? 46.878 -1.145 -118.736 1.00 61.34 738 ASP A C 1
ATOM 5703 O O . ASP A 1 738 ? 46.369 -1.434 -119.822 1.00 61.34 738 ASP A O 1
ATOM 5707 N N . VAL A 1 739 ? 47.435 0.053 -118.521 1.00 63.22 739 VAL A N 1
ATOM 5708 C CA . VAL A 1 739 ? 47.556 1.095 -119.559 1.00 63.22 739 VAL A CA 1
ATOM 5709 C C . VAL A 1 739 ? 48.651 0.743 -120.571 1.00 63.22 739 VAL A C 1
ATOM 5711 O O . VAL A 1 739 ? 48.424 0.864 -121.773 1.00 63.22 739 VAL A O 1
ATOM 5714 N N . LEU A 1 740 ? 49.796 0.227 -120.112 1.00 56.53 740 LEU A N 1
ATOM 5715 C CA . LEU A 1 740 ? 50.922 -0.154 -120.978 1.00 56.53 740 LEU A CA 1
ATOM 5716 C C . LEU A 1 740 ? 50.635 -1.411 -121.820 1.00 56.53 740 LEU A C 1
ATOM 5718 O O . LEU A 1 740 ? 51.152 -1.546 -122.926 1.00 56.53 740 LEU A O 1
ATOM 5722 N N . ALA A 1 741 ? 49.749 -2.296 -121.351 1.00 55.78 741 ALA A N 1
ATOM 5723 C CA . ALA A 1 741 ? 49.326 -3.488 -122.090 1.00 55.78 741 ALA A CA 1
ATOM 5724 C C . ALA A 1 741 ? 48.486 -3.183 -123.354 1.00 55.78 741 ALA A C 1
ATOM 5726 O O . ALA A 1 741 ? 48.333 -4.056 -124.208 1.00 55.78 741 ALA A O 1
ATOM 5727 N N . LYS A 1 742 ? 47.943 -1.962 -123.503 1.00 58.09 742 LYS A N 1
ATOM 5728 C CA . LYS A 1 742 ? 47.072 -1.571 -124.633 1.00 58.09 742 LYS A CA 1
ATOM 5729 C C . LYS A 1 742 ? 47.793 -0.875 -125.797 1.00 58.09 742 LYS A C 1
ATOM 5731 O O . LYS A 1 742 ? 47.206 -0.769 -126.868 1.00 58.09 742 LYS A O 1
ATOM 5736 N N . GLU A 1 743 ? 49.050 -0.456 -125.642 1.00 52.81 743 GLU A N 1
ATOM 5737 C CA . GLU A 1 743 ? 49.850 0.199 -126.703 1.00 52.81 743 GLU A CA 1
ATOM 5738 C C . GLU A 1 743 ? 50.679 -0.793 -127.561 1.00 52.81 743 GLU A C 1
ATOM 5740 O O . GLU A 1 743 ? 51.471 -0.389 -128.411 1.00 52.81 743 GLU A O 1
ATOM 5745 N N . LEU A 1 744 ? 50.481 -2.105 -127.371 1.00 47.12 744 LEU A N 1
ATOM 5746 C CA . LEU A 1 744 ? 51.381 -3.184 -127.813 1.00 47.12 744 LEU A CA 1
ATOM 5747 C C . LEU A 1 744 ? 51.268 -3.625 -129.295 1.00 47.12 744 LEU A C 1
ATOM 5749 O O . LEU A 1 744 ? 52.090 -4.418 -129.739 1.00 47.12 744 LEU A O 1
ATOM 5753 N N . ASP A 1 745 ? 50.335 -3.113 -130.105 1.00 48.69 745 ASP A N 1
ATOM 5754 C CA . ASP A 1 745 ? 50.083 -3.669 -131.457 1.00 48.69 745 ASP A CA 1
ATOM 5755 C C . ASP A 1 745 ? 50.801 -2.945 -132.627 1.00 48.69 745 ASP A C 1
ATOM 5757 O O . ASP A 1 745 ? 50.496 -3.194 -133.791 1.00 48.69 745 ASP A O 1
ATOM 5761 N N . HIS A 1 746 ? 51.774 -2.050 -132.369 1.00 47.47 746 HIS A N 1
ATOM 5762 C CA . HIS A 1 746 ? 52.456 -1.302 -133.452 1.00 47.47 746 HIS A CA 1
ATOM 5763 C C . HIS A 1 746 ? 53.999 -1.323 -133.480 1.00 47.47 746 HIS A C 1
ATOM 5765 O O . HIS A 1 746 ? 54.587 -0.815 -134.430 1.00 47.47 746 HIS A O 1
ATOM 5771 N N . LEU A 1 747 ? 54.702 -1.927 -132.518 1.00 42.53 747 LEU A N 1
ATOM 5772 C CA . LEU A 1 747 ? 56.171 -1.811 -132.434 1.00 42.53 747 LEU A CA 1
ATOM 5773 C C . LEU A 1 747 ? 56.840 -3.133 -132.024 1.00 42.53 747 LEU A C 1
ATOM 5775 O O . LEU A 1 747 ? 57.459 -3.250 -130.970 1.00 42.53 747 LEU A O 1
ATOM 5779 N N . LEU A 1 748 ? 56.752 -4.130 -132.908 1.00 49.75 748 LEU A N 1
ATOM 5780 C CA . LEU A 1 748 ? 57.302 -5.486 -132.738 1.00 49.75 748 LEU A CA 1
ATOM 5781 C C . LEU A 1 748 ? 58.853 -5.572 -132.735 1.00 49.75 748 LEU A C 1
ATOM 5783 O O . LEU A 1 748 ? 59.393 -6.669 -132.684 1.00 49.75 748 LEU A O 1
ATOM 5787 N N . ASP A 1 749 ? 59.564 -4.437 -132.698 1.00 51.69 749 ASP A N 1
ATOM 5788 C CA . ASP A 1 749 ? 61.019 -4.345 -132.455 1.00 51.69 749 ASP A CA 1
ATOM 5789 C C . ASP A 1 749 ? 61.375 -3.712 -131.085 1.00 51.69 749 ASP A C 1
ATOM 5791 O O . ASP A 1 749 ? 62.529 -3.762 -130.660 1.00 51.69 749 ASP A O 1
ATOM 5795 N N . LEU A 1 750 ? 60.397 -3.173 -130.336 1.00 51.47 750 LEU A N 1
ATOM 5796 C CA . LEU A 1 750 ? 60.599 -2.563 -129.005 1.00 51.47 750 LEU A CA 1
ATOM 5797 C C . LEU A 1 750 ? 60.363 -3.550 -127.835 1.00 51.47 750 LEU A C 1
ATOM 5799 O O . LEU A 1 750 ? 60.580 -3.214 -126.669 1.00 51.47 750 LEU A O 1
ATOM 5803 N N . VAL A 1 751 ? 59.941 -4.781 -128.147 1.00 55.00 751 VAL A N 1
ATOM 5804 C CA . VAL A 1 751 ? 59.510 -5.823 -127.192 1.00 55.00 751 VAL A CA 1
ATOM 5805 C C . VAL A 1 751 ? 60.627 -6.233 -126.220 1.00 55.00 751 VAL A C 1
ATOM 5807 O O . VAL A 1 751 ? 60.387 -6.305 -125.020 1.00 55.00 751 VAL A O 1
ATOM 5810 N N . LYS A 1 752 ? 61.880 -6.364 -126.677 1.00 59.00 752 LYS A N 1
ATOM 5811 C CA . LYS A 1 752 ? 63.000 -6.772 -125.800 1.00 59.00 752 LYS A CA 1
ATOM 5812 C C . LYS A 1 752 ? 63.417 -5.730 -124.758 1.00 59.00 752 LYS A C 1
ATOM 5814 O O . LYS A 1 752 ? 64.087 -6.079 -123.793 1.00 59.00 752 LYS A O 1
ATOM 5819 N N . GLN A 1 753 ? 63.071 -4.458 -124.956 1.00 56.56 753 GLN A N 1
ATOM 5820 C CA . GLN A 1 753 ? 63.455 -3.382 -124.036 1.00 56.56 753 GLN A CA 1
ATOM 5821 C C . GLN A 1 753 ? 62.361 -3.099 -122.994 1.00 56.56 753 GLN A C 1
ATOM 5823 O O . GLN A 1 753 ? 62.670 -2.637 -121.900 1.00 56.56 753 GLN A O 1
ATOM 5828 N N . LYS A 1 754 ? 61.096 -3.416 -123.313 1.00 51.53 754 LYS A N 1
ATOM 5829 C CA . LYS A 1 754 ? 59.947 -3.264 -122.408 1.00 51.53 754 LYS A CA 1
ATOM 5830 C C . LYS A 1 754 ? 59.679 -4.489 -121.527 1.00 51.53 754 LYS A C 1
ATOM 5832 O O . LYS A 1 754 ? 59.167 -4.306 -120.429 1.00 51.53 754 LYS A O 1
ATOM 5837 N N . GLU A 1 755 ? 60.099 -5.692 -121.928 1.00 60.28 755 GLU A N 1
ATOM 5838 C CA . GLU A 1 755 ? 60.073 -6.884 -121.056 1.00 60.28 755 GLU A CA 1
ATOM 5839 C C . GLU A 1 755 ? 60.879 -6.670 -119.755 1.00 60.28 755 GLU A C 1
ATOM 5841 O O . GLU A 1 755 ? 60.397 -7.006 -118.679 1.00 60.28 755 GLU A O 1
ATOM 5846 N N . MET A 1 756 ? 62.027 -5.981 -119.816 1.00 62.56 756 MET A N 1
ATOM 5847 C CA . MET A 1 756 ? 62.806 -5.602 -118.622 1.00 62.56 756 MET A CA 1
ATOM 5848 C C . MET A 1 756 ? 62.077 -4.624 -117.680 1.00 62.56 756 MET A C 1
ATOM 5850 O O . MET A 1 756 ? 62.284 -4.660 -116.472 1.00 62.56 756 MET A O 1
ATOM 5854 N N . GLU A 1 757 ? 61.238 -3.737 -118.219 1.00 58.03 757 GLU A N 1
ATOM 5855 C CA . GLU A 1 757 ? 60.515 -2.714 -117.445 1.00 58.03 757 GLU A CA 1
ATOM 5856 C C . GLU A 1 757 ? 59.270 -3.296 -116.745 1.00 58.03 757 GLU A C 1
ATOM 5858 O O . GLU A 1 757 ? 58.821 -2.780 -115.718 1.00 58.03 757 GLU A O 1
ATOM 5863 N N . ILE A 1 758 ? 58.706 -4.382 -117.290 1.00 63.12 758 ILE A N 1
ATOM 5864 C CA . ILE A 1 758 ? 57.634 -5.158 -116.651 1.00 63.12 758 ILE A CA 1
ATOM 5865 C C . ILE A 1 758 ? 58.205 -5.956 -115.476 1.00 63.12 758 ILE A C 1
ATOM 5867 O O . ILE A 1 758 ? 57.659 -5.863 -114.377 1.00 63.12 758 ILE A O 1
ATOM 5871 N N . ASP A 1 759 ? 59.341 -6.632 -115.668 1.00 69.62 759 ASP A N 1
ATOM 5872 C CA . ASP A 1 759 ? 60.019 -7.369 -114.595 1.00 69.62 759 ASP A CA 1
ATOM 5873 C C . ASP A 1 759 ? 60.430 -6.441 -113.436 1.00 69.62 759 ASP A C 1
ATOM 5875 O O . ASP A 1 759 ? 60.253 -6.791 -112.268 1.00 69.62 759 ASP A O 1
ATOM 5879 N N . GLU A 1 760 ? 60.896 -5.220 -113.735 1.00 72.75 760 GLU A N 1
ATOM 5880 C CA . GLU A 1 760 ? 61.228 -4.217 -112.713 1.00 72.75 760 GLU A CA 1
ATOM 5881 C C . GLU A 1 760 ? 59.994 -3.795 -111.890 1.00 72.75 760 GLU A C 1
ATOM 5883 O O . GLU A 1 760 ? 60.059 -3.678 -110.658 1.00 72.75 760 GLU A O 1
ATOM 5888 N N . ASN A 1 761 ? 58.842 -3.607 -112.539 1.00 66.12 761 ASN A N 1
ATOM 5889 C CA . ASN A 1 761 ? 57.602 -3.255 -111.847 1.00 66.12 761 ASN A CA 1
ATOM 5890 C C . ASN A 1 761 ? 57.021 -4.426 -111.040 1.00 66.12 761 ASN A C 1
ATOM 5892 O O . ASN A 1 761 ? 56.532 -4.197 -109.932 1.00 66.12 761 ASN A O 1
ATOM 5896 N N . ASP A 1 762 ? 57.141 -5.665 -111.515 1.00 73.25 762 ASP A N 1
ATOM 5897 C CA . ASP A 1 762 ? 56.737 -6.851 -110.751 1.00 73.25 762 ASP A CA 1
ATOM 5898 C C . ASP A 1 762 ? 57.611 -7.036 -109.494 1.00 73.25 762 ASP A C 1
ATOM 5900 O O . ASP A 1 762 ? 57.087 -7.357 -108.421 1.00 73.25 762 ASP A O 1
ATOM 5904 N N . THR A 1 763 ? 58.913 -6.715 -109.549 1.00 77.06 763 THR A N 1
ATOM 5905 C CA . THR A 1 763 ? 59.748 -6.653 -108.332 1.00 77.06 763 THR A CA 1
ATOM 5906 C C . THR A 1 763 ? 59.300 -5.577 -107.345 1.00 77.06 763 THR A C 1
ATOM 5908 O O . THR A 1 763 ? 59.353 -5.803 -106.135 1.00 77.06 763 THR A O 1
ATOM 5911 N N . ARG A 1 764 ? 58.821 -4.420 -107.820 1.00 74.31 764 ARG A N 1
ATOM 5912 C CA . ARG A 1 764 ? 58.315 -3.350 -106.942 1.00 74.31 764 ARG A CA 1
ATOM 5913 C C . ARG A 1 764 ? 56.998 -3.728 -106.273 1.00 74.31 764 ARG A C 1
ATOM 5915 O O . ARG A 1 764 ? 56.848 -3.469 -105.085 1.00 74.31 764 ARG A O 1
ATOM 5922 N N . ILE A 1 765 ? 56.084 -4.376 -106.996 1.00 72.56 765 ILE A N 1
ATOM 5923 C CA . ILE A 1 765 ? 54.829 -4.887 -106.422 1.00 72.56 765 ILE A CA 1
ATOM 5924 C C . ILE A 1 765 ? 55.132 -5.922 -105.335 1.00 72.56 765 ILE A C 1
ATOM 5926 O O . ILE A 1 765 ? 54.582 -5.841 -104.239 1.00 72.56 765 ILE A O 1
ATOM 5930 N N . LYS A 1 766 ? 56.066 -6.843 -105.597 1.00 77.88 766 LYS A N 1
ATOM 5931 C CA . LYS A 1 766 ? 56.485 -7.839 -104.608 1.00 77.88 766 LYS A CA 1
ATOM 5932 C C . LYS A 1 766 ? 57.112 -7.200 -103.362 1.00 77.88 766 LYS A C 1
ATOM 5934 O O . LYS A 1 766 ? 56.815 -7.628 -102.253 1.00 77.88 766 LYS A O 1
ATOM 5939 N N . ALA A 1 767 ? 57.911 -6.145 -103.531 1.00 78.44 767 ALA A N 1
ATOM 5940 C CA . ALA A 1 767 ? 58.488 -5.406 -102.409 1.00 78.44 767 ALA A CA 1
ATOM 5941 C C . ALA A 1 767 ? 57.420 -4.708 -101.544 1.00 78.44 767 ALA A C 1
ATOM 5943 O O . ALA A 1 767 ? 57.562 -4.672 -100.327 1.00 78.44 767 ALA A O 1
ATOM 5944 N N . VAL A 1 768 ? 56.344 -4.176 -102.140 1.00 75.69 768 VAL A N 1
ATOM 5945 C CA . VAL A 1 768 ? 55.206 -3.608 -101.386 1.00 75.69 768 VAL A CA 1
ATOM 5946 C C . VAL A 1 768 ? 54.462 -4.706 -100.620 1.00 75.69 768 VAL A C 1
ATOM 5948 O O . VAL A 1 768 ? 54.203 -4.547 -99.431 1.00 75.69 768 VAL A O 1
ATOM 5951 N N . ASP A 1 769 ? 54.179 -5.846 -101.259 1.00 74.88 769 ASP A N 1
ATOM 5952 C CA . ASP A 1 769 ? 53.512 -6.980 -100.603 1.00 74.88 769 ASP A CA 1
ATOM 5953 C C . ASP A 1 769 ? 54.346 -7.541 -99.427 1.00 74.88 769 ASP A C 1
ATOM 5955 O O . ASP A 1 769 ? 53.791 -7.909 -98.389 1.00 74.88 769 ASP A O 1
ATOM 5959 N N . GLU A 1 770 ? 55.679 -7.546 -99.539 1.00 77.81 770 GLU A N 1
ATOM 5960 C CA . GLU A 1 770 ? 56.588 -7.913 -98.444 1.00 77.81 770 GLU A CA 1
ATOM 5961 C C . GLU A 1 770 ? 56.585 -6.879 -97.299 1.00 77.81 770 GLU A C 1
ATOM 5963 O O . GLU A 1 770 ? 56.632 -7.277 -96.133 1.00 77.81 770 GLU A O 1
ATOM 5968 N N . ARG A 1 771 ? 56.453 -5.572 -97.588 1.00 76.06 771 ARG A N 1
ATOM 5969 C CA . ARG A 1 771 ? 56.300 -4.531 -96.548 1.00 76.06 771 ARG A CA 1
ATOM 5970 C C . ARG A 1 771 ? 54.979 -4.655 -95.792 1.00 76.06 771 ARG A C 1
ATOM 5972 O O . ARG A 1 771 ? 54.997 -4.617 -94.565 1.00 76.06 771 ARG A O 1
ATOM 5979 N N . ILE A 1 772 ? 53.865 -4.880 -96.496 1.00 71.69 772 ILE A N 1
ATOM 5980 C CA . ILE A 1 772 ? 52.554 -5.122 -95.869 1.00 71.69 772 ILE A CA 1
ATOM 5981 C C . ILE A 1 772 ? 52.640 -6.336 -94.936 1.00 71.69 772 ILE A C 1
ATOM 5983 O O . ILE A 1 772 ? 52.176 -6.288 -93.797 1.00 71.69 772 ILE A O 1
ATOM 5987 N N . ALA A 1 773 ? 53.265 -7.426 -95.392 1.00 76.31 773 ALA A N 1
ATOM 5988 C CA . ALA A 1 773 ? 53.430 -8.631 -94.585 1.00 76.31 773 ALA A CA 1
ATOM 5989 C C . ALA A 1 773 ? 54.307 -8.398 -93.341 1.00 76.31 773 ALA A C 1
ATOM 5991 O O . ALA A 1 773 ? 53.989 -8.929 -92.276 1.00 76.31 773 ALA A O 1
ATOM 5992 N N . ALA A 1 774 ? 55.370 -7.594 -93.454 1.00 77.31 774 ALA A N 1
ATOM 5993 C CA . ALA A 1 774 ? 56.230 -7.230 -92.329 1.00 77.31 774 ALA A CA 1
ATOM 5994 C C . ALA A 1 774 ? 55.476 -6.402 -91.277 1.00 77.31 774 ALA A C 1
ATOM 5996 O O . ALA A 1 774 ? 55.459 -6.780 -90.109 1.00 77.31 774 ALA A O 1
ATOM 5997 N N . VAL A 1 775 ? 54.754 -5.354 -91.692 1.00 75.44 775 VAL A N 1
ATOM 5998 C CA . VAL A 1 775 ? 53.957 -4.513 -90.780 1.00 75.44 775 VAL A CA 1
ATOM 5999 C C . VAL A 1 775 ? 52.880 -5.337 -90.069 1.00 75.44 775 VAL A C 1
ATOM 6001 O O . VAL A 1 775 ? 52.748 -5.279 -88.848 1.00 75.44 775 VAL A O 1
ATOM 6004 N N . VAL A 1 776 ? 52.139 -6.172 -90.801 1.00 74.19 776 VAL A N 1
ATOM 6005 C CA . VAL A 1 776 ? 51.118 -7.051 -90.204 1.00 74.19 776 VAL A CA 1
ATOM 6006 C C . VAL A 1 776 ? 51.741 -8.065 -89.237 1.00 74.19 776 VAL A C 1
ATOM 6008 O O . VAL A 1 776 ? 51.121 -8.403 -88.228 1.00 74.19 776 VAL A O 1
ATOM 6011 N N . SER A 1 777 ? 52.955 -8.549 -89.514 1.00 75.62 777 SER A N 1
ATOM 6012 C CA . SER A 1 777 ? 53.682 -9.460 -88.625 1.00 75.62 777 SER A CA 1
ATOM 6013 C C . SER A 1 777 ? 54.115 -8.774 -87.327 1.00 75.62 777 SER A C 1
ATOM 6015 O O . SER A 1 777 ? 53.876 -9.329 -86.254 1.00 75.62 777 SER A O 1
ATOM 6017 N N . ASP A 1 778 ? 54.675 -7.566 -87.408 1.00 73.12 778 ASP A N 1
ATOM 6018 C CA . ASP A 1 778 ? 55.150 -6.803 -86.246 1.00 73.12 778 ASP A CA 1
ATOM 6019 C C . ASP A 1 778 ? 53.995 -6.444 -85.289 1.00 73.12 778 ASP A C 1
ATOM 6021 O O . ASP A 1 778 ? 54.126 -6.535 -84.067 1.00 73.12 778 ASP A O 1
ATOM 6025 N N . PHE A 1 779 ? 52.808 -6.133 -85.821 1.00 73.25 779 PHE A N 1
ATOM 6026 C CA . PHE A 1 779 ? 51.620 -5.860 -85.001 1.00 73.25 779 PHE A CA 1
ATOM 6027 C C . PHE A 1 779 ? 50.923 -7.118 -84.449 1.00 73.25 779 PHE A C 1
ATOM 6029 O O . PHE A 1 779 ? 50.155 -7.029 -83.485 1.00 73.25 779 PHE A O 1
ATOM 6036 N N . LYS A 1 780 ? 51.191 -8.307 -85.004 1.00 76.19 780 LYS A N 1
ATOM 6037 C CA . LYS A 1 780 ? 50.561 -9.570 -84.574 1.00 76.19 780 LYS A CA 1
ATOM 6038 C C . LYS A 1 780 ? 50.991 -9.992 -83.168 1.00 76.19 780 LYS A C 1
ATOM 6040 O O . LYS A 1 780 ? 50.177 -10.537 -82.420 1.00 76.19 780 LYS A O 1
ATOM 6045 N N . GLU A 1 781 ? 52.240 -9.717 -82.795 1.00 76.62 781 GLU A N 1
ATOM 6046 C CA . GLU A 1 781 ? 52.765 -9.986 -81.450 1.00 76.62 781 GLU A CA 1
ATOM 6047 C C . GLU A 1 781 ? 52.089 -9.091 -80.397 1.00 76.62 781 GLU A C 1
ATOM 6049 O O . GLU A 1 781 ? 51.623 -9.575 -79.361 1.00 76.62 781 GLU A O 1
ATOM 6054 N N . ILE A 1 782 ? 51.922 -7.801 -80.710 1.00 77.69 782 ILE A N 1
ATOM 6055 C CA . ILE A 1 782 ? 51.227 -6.828 -79.853 1.00 77.69 782 ILE A CA 1
ATOM 6056 C C . ILE A 1 782 ? 49.746 -7.208 -79.690 1.00 77.69 782 ILE A C 1
ATOM 6058 O O . ILE A 1 782 ? 49.236 -7.233 -78.568 1.00 77.69 782 ILE A O 1
ATOM 6062 N N . GLN A 1 783 ? 49.065 -7.583 -80.778 1.00 79.00 783 GLN A N 1
ATOM 6063 C CA . GLN A 1 783 ? 47.666 -8.017 -80.734 1.00 79.00 783 GLN A CA 1
ATOM 6064 C C . GLN A 1 783 ? 47.478 -9.288 -79.889 1.00 79.00 783 GLN A C 1
ATOM 6066 O O . GLN A 1 783 ? 46.528 -9.378 -79.112 1.00 79.00 783 GLN A O 1
ATOM 6071 N N . SER A 1 784 ? 48.386 -10.264 -80.007 1.00 81.25 784 SER A N 1
ATOM 6072 C CA . SER A 1 784 ? 48.341 -11.496 -79.209 1.00 81.25 784 SER A CA 1
ATOM 6073 C C . SER A 1 784 ? 48.529 -11.219 -77.716 1.00 81.25 784 SER A C 1
ATOM 6075 O O . SER A 1 784 ? 47.848 -11.829 -76.894 1.00 81.25 784 SER A O 1
ATOM 6077 N N . SER A 1 785 ? 49.421 -10.291 -77.362 1.00 82.19 785 SER A N 1
ATOM 6078 C CA . SER A 1 785 ? 49.659 -9.873 -75.974 1.00 82.19 785 SER A CA 1
ATOM 6079 C C . SER A 1 785 ? 48.438 -9.169 -75.365 1.00 82.19 785 SER A C 1
ATOM 6081 O O . SER A 1 785 ? 48.033 -9.481 -74.245 1.00 82.19 785 SER A O 1
ATOM 6083 N N . ILE A 1 786 ? 47.793 -8.269 -76.118 1.00 81.62 786 ILE A N 1
ATOM 6084 C CA . ILE A 1 786 ? 46.571 -7.576 -75.676 1.00 81.62 786 ILE A CA 1
ATOM 6085 C C . ILE A 1 786 ? 45.398 -8.555 -75.529 1.00 81.62 786 ILE A C 1
ATOM 6087 O O . ILE A 1 786 ? 44.670 -8.484 -74.540 1.00 81.62 786 ILE A O 1
ATOM 6091 N N . ASN A 1 787 ? 45.234 -9.499 -76.461 1.00 81.38 787 ASN A N 1
ATOM 6092 C CA . ASN A 1 787 ? 44.182 -10.515 -76.374 1.00 81.38 787 ASN A CA 1
ATOM 6093 C C . ASN A 1 787 ? 44.388 -11.456 -75.173 1.00 81.38 787 ASN A C 1
ATOM 6095 O O . ASN A 1 787 ? 43.436 -11.718 -74.450 1.00 81.38 787 ASN A O 1
ATOM 6099 N N . ALA A 1 788 ? 45.625 -11.885 -74.893 1.00 84.69 788 ALA A N 1
ATOM 6100 C CA . ALA A 1 788 ? 45.917 -12.714 -73.721 1.00 84.69 788 ALA A CA 1
ATOM 6101 C C . ALA A 1 788 ? 45.587 -12.001 -72.395 1.00 84.69 788 ALA A C 1
ATOM 6103 O O . ALA A 1 788 ? 45.038 -12.615 -71.482 1.00 84.69 788 ALA A O 1
ATOM 6104 N N . LYS A 1 789 ? 45.870 -10.692 -72.293 1.00 83.88 789 LYS A N 1
ATOM 6105 C CA . LYS A 1 789 ? 45.482 -9.878 -71.127 1.00 83.88 789 LYS A CA 1
ATOM 6106 C C . LYS A 1 789 ? 43.969 -9.681 -71.015 1.00 83.88 789 LYS A C 1
ATOM 6108 O O . LYS A 1 789 ? 43.443 -9.642 -69.910 1.00 83.88 789 LYS A O 1
ATOM 6113 N N . PHE A 1 790 ? 43.267 -9.565 -72.141 1.00 83.38 790 PHE A N 1
ATOM 6114 C CA . PHE A 1 790 ? 41.806 -9.489 -72.163 1.00 83.38 790 PHE A CA 1
ATOM 6115 C C . PHE A 1 790 ? 41.161 -10.795 -71.670 1.00 83.38 790 PHE A C 1
ATOM 6117 O O . PHE A 1 790 ? 40.229 -10.748 -70.871 1.00 83.38 790 PHE A O 1
ATOM 6124 N N . ASP A 1 791 ? 41.690 -11.949 -72.078 1.00 84.31 791 ASP A N 1
ATOM 6125 C CA . ASP A 1 791 ? 41.196 -13.255 -71.628 1.00 84.31 791 ASP A CA 1
ATOM 6126 C C . ASP A 1 791 ? 41.462 -13.487 -70.124 1.00 84.31 791 ASP A C 1
ATOM 6128 O O . ASP A 1 791 ? 40.587 -13.985 -69.409 1.00 84.31 791 ASP A O 1
ATOM 6132 N N . ASP A 1 792 ? 42.628 -13.067 -69.612 1.00 84.75 792 ASP A N 1
ATOM 6133 C CA . ASP A 1 792 ? 42.936 -13.079 -68.170 1.00 84.75 792 ASP A CA 1
ATOM 6134 C C . ASP A 1 792 ? 41.964 -12.196 -67.369 1.00 84.75 792 ASP A C 1
ATOM 6136 O O . ASP A 1 792 ? 41.390 -12.622 -66.361 1.00 84.75 792 ASP A O 1
ATOM 6140 N N . LEU A 1 793 ? 41.693 -10.989 -67.867 1.00 82.31 793 LEU A N 1
ATOM 6141 C CA . LEU A 1 793 ? 40.730 -10.077 -67.265 1.00 82.31 793 LEU A CA 1
ATOM 6142 C C . LEU A 1 793 ? 39.308 -10.667 -67.252 1.00 82.31 793 LEU A C 1
ATOM 6144 O O . LEU A 1 793 ? 38.623 -10.599 -66.232 1.00 82.31 793 LEU A O 1
ATOM 6148 N N . GLN A 1 794 ? 38.871 -11.299 -68.347 1.00 83.88 794 GLN A N 1
ATOM 6149 C CA . GLN A 1 794 ? 37.566 -11.966 -68.450 1.00 83.88 794 GLN A CA 1
ATOM 6150 C C . GLN A 1 794 ? 37.421 -13.103 -67.416 1.00 83.88 794 GLN A C 1
ATOM 6152 O O . GLN A 1 794 ? 36.351 -13.289 -66.822 1.00 83.88 794 GLN A O 1
ATOM 6157 N N . SER A 1 795 ? 38.507 -13.840 -67.161 1.00 84.12 795 SER A N 1
ATOM 6158 C CA . SER A 1 795 ? 38.580 -14.875 -66.123 1.00 84.12 795 SER A CA 1
ATOM 6159 C C . SER A 1 795 ? 38.450 -14.279 -64.713 1.00 84.12 795 SER A C 1
ATOM 6161 O O . SER A 1 795 ? 37.598 -14.715 -63.930 1.00 84.12 795 SER A O 1
ATOM 6163 N N . ARG A 1 796 ? 39.206 -13.211 -64.409 1.00 80.81 796 ARG A N 1
ATOM 6164 C CA . ARG A 1 796 ? 39.139 -12.481 -63.124 1.00 80.81 796 ARG A CA 1
ATOM 6165 C C . ARG A 1 796 ? 37.743 -11.899 -62.858 1.00 80.81 796 ARG A C 1
ATOM 6167 O O . ARG A 1 796 ? 37.250 -11.971 -61.731 1.00 80.81 796 ARG A O 1
ATOM 6174 N N . LEU A 1 797 ? 37.067 -11.394 -63.891 1.00 81.50 797 LEU A N 1
ATOM 6175 C CA . LEU A 1 797 ? 35.702 -10.852 -63.811 1.00 81.50 797 LEU A CA 1
ATOM 6176 C C . LEU A 1 797 ? 34.662 -11.955 -63.522 1.00 81.50 797 LEU A C 1
ATOM 6178 O O . LEU A 1 797 ? 33.759 -11.773 -62.704 1.00 81.50 797 LEU A O 1
ATOM 6182 N N . SER A 1 798 ? 34.837 -13.140 -64.112 1.00 81.81 798 SER A N 1
ATOM 6183 C CA . SER A 1 798 ? 33.981 -14.309 -63.851 1.00 81.81 798 SER A CA 1
ATOM 6184 C C . SER A 1 798 ? 34.144 -14.837 -62.419 1.00 81.81 798 SER A C 1
ATOM 6186 O O . SER A 1 798 ? 33.157 -15.156 -61.753 1.00 81.81 798 SER A O 1
ATOM 6188 N N . GLN A 1 799 ? 35.378 -14.873 -61.904 1.00 84.19 799 GLN A N 1
ATOM 6189 C CA . GLN A 1 799 ? 35.663 -15.262 -60.519 1.00 84.19 799 GLN A CA 1
ATOM 6190 C C . GLN A 1 799 ? 35.048 -14.286 -59.501 1.00 84.19 799 GLN A C 1
ATOM 6192 O O . GLN A 1 799 ? 34.517 -14.715 -58.475 1.00 84.19 799 GLN A O 1
ATOM 6197 N N . MET A 1 800 ? 35.067 -12.983 -59.794 1.00 80.44 800 MET A N 1
ATOM 6198 C CA . MET A 1 800 ? 34.428 -11.954 -58.965 1.00 80.44 800 MET A CA 1
ATOM 6199 C C . MET A 1 800 ? 32.903 -12.137 -58.890 1.00 80.44 800 MET A C 1
ATOM 6201 O O . MET A 1 800 ? 32.317 -12.001 -57.814 1.00 80.44 800 MET A O 1
ATOM 6205 N N . HIS A 1 801 ? 32.253 -12.488 -60.005 1.00 81.25 801 HIS A N 1
ATOM 6206 C CA . HIS A 1 801 ? 30.807 -12.721 -60.029 1.00 81.25 801 HIS A CA 1
ATOM 6207 C C . HIS A 1 801 ? 30.396 -13.881 -59.107 1.00 81.25 801 HIS A C 1
ATOM 6209 O O . HIS A 1 801 ? 29.458 -13.745 -58.321 1.00 81.25 801 HIS A O 1
ATOM 6215 N N . LEU A 1 802 ? 31.168 -14.973 -59.110 1.00 84.31 802 LEU A N 1
ATOM 6216 C CA . LEU A 1 802 ? 30.949 -16.122 -58.226 1.00 84.31 802 LEU A CA 1
ATOM 6217 C C . LEU A 1 802 ? 31.102 -15.754 -56.735 1.00 84.31 802 LEU A C 1
ATOM 6219 O O . LEU A 1 802 ? 30.329 -16.209 -55.892 1.00 84.31 802 LEU A O 1
ATOM 6223 N N . GLN A 1 803 ? 32.074 -14.900 -56.396 1.00 82.12 803 GLN A N 1
ATOM 6224 C CA . GLN A 1 803 ? 32.257 -14.401 -55.025 1.00 82.12 803 GLN A CA 1
ATOM 6225 C C . GLN A 1 803 ? 31.101 -13.493 -54.572 1.00 82.12 803 GLN A C 1
ATOM 6227 O O . GLN A 1 803 ? 30.692 -13.555 -53.411 1.00 82.12 803 GLN A O 1
ATOM 6232 N N . SER A 1 804 ? 30.531 -12.697 -55.483 1.00 80.06 804 SER A N 1
ATOM 6233 C CA . SER A 1 804 ? 29.349 -11.868 -55.208 1.00 80.06 804 SER A CA 1
ATOM 6234 C C . SER A 1 804 ? 28.109 -12.718 -54.895 1.00 80.06 804 SER A C 1
ATOM 6236 O O . SER A 1 804 ? 27.388 -12.439 -53.934 1.00 80.06 804 SER A O 1
ATOM 6238 N N . GLU A 1 805 ? 27.893 -13.806 -55.639 1.00 84.25 805 GLU A N 1
ATOM 6239 C CA . GLU A 1 805 ? 26.783 -14.739 -55.402 1.00 84.25 805 GLU A CA 1
ATOM 6240 C C . GLU A 1 805 ? 26.927 -15.498 -54.067 1.00 84.25 805 GLU A C 1
ATOM 6242 O O . GLU A 1 805 ? 25.956 -15.652 -53.314 1.00 84.25 805 GLU A O 1
ATOM 6247 N N . ALA A 1 806 ? 28.154 -15.896 -53.710 1.00 83.00 806 ALA A N 1
ATOM 6248 C CA . ALA A 1 806 ? 28.451 -16.517 -52.419 1.00 83.00 806 ALA A CA 1
ATOM 6249 C C . ALA A 1 806 ? 28.157 -15.574 -51.232 1.00 83.00 806 ALA A C 1
ATOM 6251 O O . ALA A 1 806 ? 27.541 -15.992 -50.247 1.00 83.00 806 ALA A O 1
ATOM 6252 N N . LEU A 1 807 ? 28.522 -14.288 -51.336 1.00 83.44 807 LEU A N 1
ATOM 6253 C CA . LEU A 1 807 ? 28.209 -13.276 -50.317 1.00 83.44 807 LEU A CA 1
ATOM 6254 C C . LEU A 1 807 ? 26.702 -12.998 -50.205 1.00 83.44 807 LEU A C 1
ATOM 6256 O O . LEU A 1 807 ? 26.199 -12.806 -49.098 1.00 83.44 807 LEU A O 1
ATOM 6260 N N . SER A 1 808 ? 25.958 -13.017 -51.316 1.00 82.56 808 SER A N 1
ATOM 6261 C CA . SER A 1 808 ? 24.490 -12.893 -51.291 1.00 82.56 808 SER A CA 1
ATOM 6262 C C . SER A 1 808 ? 23.826 -14.063 -50.557 1.00 82.56 808 SER A C 1
ATOM 6264 O O . SER A 1 808 ? 22.874 -13.876 -49.797 1.00 82.56 808 SER A O 1
ATOM 6266 N N . THR A 1 809 ? 24.349 -15.274 -50.745 1.00 86.31 809 THR A N 1
ATOM 6267 C CA . THR A 1 809 ? 23.831 -16.479 -50.085 1.00 86.31 809 THR A CA 1
ATOM 6268 C C . THR A 1 809 ? 24.078 -16.446 -48.578 1.00 86.31 809 THR A C 1
ATOM 6270 O O . THR A 1 809 ? 23.145 -16.697 -47.817 1.00 86.31 809 THR A O 1
ATOM 6273 N N . LYS A 1 810 ? 25.281 -16.040 -48.141 1.00 84.50 810 LYS A N 1
ATOM 6274 C CA . LYS A 1 810 ? 25.581 -15.838 -46.713 1.00 84.50 810 LYS A CA 1
ATOM 6275 C C . LYS A 1 810 ? 24.647 -14.823 -46.056 1.00 84.50 810 LYS A C 1
ATOM 6277 O O . LYS A 1 810 ? 24.160 -15.070 -44.959 1.00 84.50 810 LYS A O 1
ATOM 6282 N N . ARG A 1 811 ? 24.317 -13.723 -46.743 1.00 85.81 811 ARG A N 1
ATOM 6283 C CA . ARG A 1 811 ? 23.373 -12.728 -46.210 1.00 85.81 811 ARG A CA 1
ATOM 6284 C C . ARG A 1 811 ? 21.996 -13.332 -45.907 1.00 85.81 811 ARG A C 1
ATOM 6286 O O . ARG A 1 811 ? 21.453 -13.105 -44.833 1.00 85.81 811 ARG A O 1
ATOM 6293 N N . LYS A 1 812 ? 21.466 -14.156 -46.817 1.00 87.44 812 LYS A N 1
ATOM 6294 C CA . LYS A 1 812 ? 20.171 -14.840 -46.630 1.00 87.44 812 LYS A CA 1
ATOM 6295 C C . LYS A 1 812 ? 20.179 -15.846 -45.475 1.00 87.44 812 LYS A C 1
ATOM 6297 O O . LYS A 1 812 ? 19.128 -16.131 -44.909 1.00 87.44 812 LYS A O 1
ATOM 6302 N N . GLU A 1 813 ? 21.329 -16.439 -45.170 1.00 86.31 813 GLU A N 1
ATOM 6303 C CA . GLU A 1 813 ? 21.487 -17.374 -44.055 1.00 86.31 813 GLU A CA 1
ATOM 6304 C C . GLU A 1 813 ? 21.476 -16.661 -42.700 1.00 86.31 813 GLU A C 1
ATOM 6306 O O . GLU A 1 813 ? 20.738 -17.088 -41.812 1.00 86.31 813 GLU A O 1
ATOM 6311 N N . ILE A 1 814 ? 22.179 -15.528 -42.595 1.00 83.50 814 ILE A N 1
ATOM 6312 C CA . ILE A 1 814 ? 22.152 -14.653 -41.413 1.00 83.50 814 ILE A CA 1
ATOM 6313 C C . ILE A 1 814 ? 20.718 -14.185 -41.124 1.00 83.50 814 ILE A C 1
ATOM 6315 O O . ILE A 1 814 ? 20.235 -14.320 -39.999 1.00 83.50 814 ILE A O 1
ATOM 6319 N N . ASP A 1 815 ? 20.011 -13.696 -42.149 1.00 83.56 815 ASP A N 1
ATOM 6320 C CA . ASP A 1 815 ? 18.636 -13.201 -41.999 1.00 83.56 815 ASP A CA 1
ATOM 6321 C C . ASP A 1 815 ? 17.676 -14.328 -41.542 1.00 83.56 815 ASP A C 1
ATOM 6323 O O . ASP A 1 815 ? 16.801 -14.118 -40.697 1.00 83.56 815 ASP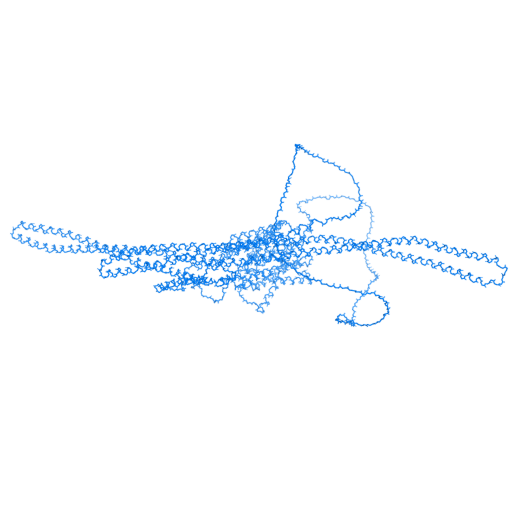 A O 1
ATOM 6327 N N . ARG A 1 816 ? 17.858 -15.559 -42.048 1.00 87.69 816 ARG A N 1
ATOM 6328 C CA . ARG A 1 816 ? 17.055 -16.731 -41.650 1.00 87.69 816 ARG A CA 1
ATOM 6329 C C . ARG A 1 816 ? 17.283 -17.118 -40.186 1.00 87.69 816 ARG A C 1
ATOM 6331 O O . ARG A 1 816 ? 16.307 -17.361 -39.481 1.00 87.69 816 ARG A O 1
ATOM 6338 N N . PHE A 1 817 ? 18.536 -17.157 -39.732 1.00 86.19 817 PHE A N 1
ATOM 6339 C CA . PHE A 1 817 ? 18.880 -17.468 -38.340 1.00 86.19 817 PHE A CA 1
ATOM 6340 C C . PHE A 1 817 ? 18.261 -16.463 -37.358 1.00 86.19 817 PHE A C 1
ATOM 6342 O O . PHE A 1 817 ? 17.652 -16.865 -36.366 1.00 86.19 817 PHE A O 1
ATOM 6349 N N . LEU A 1 818 ? 18.347 -15.163 -37.668 1.00 84.62 818 LEU A N 1
ATOM 6350 C CA . LEU A 1 818 ? 17.753 -14.111 -36.841 1.00 84.62 818 LEU A CA 1
ATOM 6351 C C . LEU A 1 818 ? 16.233 -14.295 -36.702 1.00 84.62 818 LEU A C 1
ATOM 6353 O O . LEU A 1 818 ? 15.701 -14.237 -35.596 1.00 84.62 818 LEU A O 1
ATOM 6357 N N . THR A 1 819 ? 15.550 -14.608 -37.808 1.00 85.94 819 THR A N 1
ATOM 6358 C CA . THR A 1 819 ? 14.089 -14.797 -37.823 1.00 85.94 819 THR A CA 1
ATOM 6359 C C . THR A 1 819 ? 13.643 -15.998 -36.966 1.00 85.94 819 THR A C 1
ATOM 6361 O O . THR A 1 819 ? 12.638 -15.921 -36.256 1.00 85.94 819 THR A O 1
ATOM 6364 N N . GLU A 1 820 ? 14.382 -17.115 -36.996 1.00 84.88 820 GLU A N 1
ATOM 6365 C CA . GLU A 1 820 ? 14.069 -18.313 -36.194 1.00 84.88 820 GLU A CA 1
ATOM 6366 C C . GLU A 1 820 ? 14.243 -18.074 -34.682 1.00 84.88 820 GLU A C 1
ATOM 6368 O O . GLU A 1 820 ? 13.425 -18.529 -33.871 1.00 84.88 820 GLU A O 1
ATOM 6373 N N . GLU A 1 821 ? 15.282 -17.333 -34.288 1.00 83.62 821 GLU A N 1
ATOM 6374 C CA . GLU A 1 821 ? 15.544 -17.001 -32.885 1.00 83.62 821 GLU A CA 1
ATOM 6375 C C . GLU A 1 821 ? 14.590 -15.919 -32.347 1.00 83.62 821 GLU A C 1
ATOM 6377 O O . GLU A 1 821 ? 14.166 -15.997 -31.189 1.00 83.62 821 GLU A O 1
ATOM 6382 N N . GLU A 1 822 ? 14.154 -14.972 -33.184 1.00 82.38 822 GLU A N 1
ATOM 6383 C CA . GLU A 1 822 ? 13.083 -14.022 -32.853 1.00 82.38 822 GLU A CA 1
ATOM 6384 C C . GLU A 1 822 ? 11.748 -14.734 -32.581 1.00 82.38 822 GLU A C 1
ATOM 6386 O O . GLU A 1 822 ? 11.090 -14.454 -31.574 1.00 82.38 822 GLU A O 1
ATOM 6391 N N . GLU A 1 823 ? 11.367 -15.716 -33.410 1.00 85.56 823 GLU A N 1
ATOM 6392 C CA . GLU A 1 823 ? 10.158 -16.524 -33.186 1.00 85.56 823 GLU A CA 1
ATOM 6393 C C . GLU A 1 823 ? 10.245 -17.309 -31.863 1.00 85.56 823 GLU A C 1
ATOM 6395 O O . GLU A 1 823 ? 9.252 -17.479 -31.142 1.00 85.56 823 GLU A O 1
ATOM 6400 N N . ARG A 1 824 ? 11.445 -17.781 -31.505 1.00 82.25 824 ARG A N 1
ATOM 6401 C CA . ARG A 1 824 ? 11.693 -18.465 -30.231 1.00 82.25 824 ARG A CA 1
ATOM 6402 C C . ARG A 1 824 ? 11.562 -17.520 -29.039 1.00 82.25 824 ARG A C 1
ATOM 6404 O O . ARG A 1 824 ? 10.904 -17.884 -28.062 1.00 82.25 824 ARG A O 1
ATOM 6411 N N . GLY A 1 825 ? 12.128 -16.318 -29.133 1.00 84.12 825 GLY A N 1
ATOM 6412 C CA . GLY A 1 825 ? 11.951 -15.263 -28.137 1.00 84.12 825 GLY A CA 1
ATOM 6413 C C . GLY A 1 825 ? 10.479 -14.871 -27.961 1.00 84.12 825 GLY A C 1
ATOM 6414 O O . GLY A 1 825 ? 10.018 -14.703 -26.834 1.00 84.12 825 GLY A O 1
ATOM 6415 N N . ALA A 1 826 ? 9.705 -14.806 -29.049 1.00 85.50 826 ALA A N 1
ATOM 6416 C CA . ALA A 1 826 ? 8.274 -14.495 -29.001 1.00 85.50 826 ALA A CA 1
ATOM 6417 C C . ALA A 1 826 ? 7.449 -15.566 -28.258 1.00 85.50 826 ALA A C 1
ATOM 6419 O O . ALA A 1 826 ? 6.583 -15.230 -27.452 1.00 85.50 826 ALA A O 1
ATOM 6420 N N . LYS A 1 827 ? 7.740 -16.859 -28.468 1.00 86.00 827 LYS A N 1
ATOM 6421 C CA . LYS A 1 827 ? 7.057 -17.961 -27.755 1.00 86.00 827 LYS A CA 1
ATOM 6422 C C . LYS A 1 827 ? 7.321 -17.948 -26.249 1.00 86.00 827 LYS A C 1
ATOM 6424 O O . LYS A 1 827 ? 6.404 -18.215 -25.477 1.00 86.00 827 LYS A O 1
ATOM 6429 N N . LEU A 1 828 ? 8.551 -17.633 -25.834 1.00 86.44 828 LEU A N 1
ATOM 6430 C CA . LEU A 1 828 ? 8.890 -17.476 -24.416 1.00 86.44 828 LEU A CA 1
ATOM 6431 C C . LEU A 1 828 ? 8.145 -16.287 -23.801 1.00 86.44 828 LEU A C 1
ATOM 6433 O O . LEU A 1 828 ? 7.556 -16.440 -22.737 1.00 86.44 828 LEU A O 1
ATOM 6437 N N . ARG A 1 829 ? 8.070 -15.148 -24.500 1.00 87.44 829 ARG A N 1
ATOM 6438 C CA . ARG A 1 829 ? 7.298 -13.983 -24.035 1.00 87.44 829 ARG A CA 1
ATOM 6439 C C . ARG A 1 829 ? 5.802 -14.266 -23.872 1.00 87.44 829 ARG A C 1
ATOM 6441 O O . ARG A 1 829 ? 5.194 -13.757 -22.937 1.00 87.44 829 ARG A O 1
ATOM 6448 N N . GLU A 1 830 ? 5.203 -15.115 -24.708 1.00 89.38 830 GLU A N 1
ATOM 6449 C CA . GLU A 1 830 ? 3.802 -15.519 -24.504 1.00 89.38 830 GLU A CA 1
ATOM 6450 C C . GLU A 1 830 ? 3.622 -16.380 -23.238 1.00 89.38 830 GLU A C 1
ATOM 6452 O O . GLU A 1 830 ? 2.649 -16.201 -22.506 1.00 89.38 830 GLU A O 1
ATOM 6457 N N . LEU A 1 831 ? 4.573 -17.270 -22.925 1.00 88.12 831 LEU A N 1
ATOM 6458 C CA . LEU A 1 831 ? 4.578 -18.036 -21.668 1.00 88.12 831 LEU A CA 1
ATOM 6459 C C . LEU A 1 831 ? 4.737 -17.133 -20.436 1.00 88.12 831 LEU A C 1
ATOM 6461 O O . LEU A 1 831 ? 4.057 -17.365 -19.433 1.00 88.12 831 LEU A O 1
ATOM 6465 N N . VAL A 1 832 ? 5.588 -16.103 -20.518 1.00 89.62 832 VAL A N 1
ATOM 6466 C CA . VAL A 1 832 ? 5.725 -15.058 -19.486 1.00 89.62 832 VAL A CA 1
ATOM 6467 C C . VAL A 1 832 ? 4.369 -14.403 -19.246 1.00 89.62 832 VAL A C 1
ATOM 6469 O O . VAL A 1 832 ? 3.846 -14.470 -18.136 1.00 89.62 832 VAL A O 1
ATOM 6472 N N . ARG A 1 833 ? 3.740 -13.892 -20.310 1.00 92.19 833 ARG A N 1
ATOM 6473 C CA . ARG A 1 833 ? 2.448 -13.199 -20.243 1.00 92.19 833 ARG A CA 1
ATOM 6474 C C . ARG A 1 833 ? 1.356 -14.054 -19.592 1.00 92.19 833 ARG A C 1
ATOM 6476 O O . ARG A 1 833 ? 0.654 -13.589 -18.699 1.00 92.19 833 ARG A O 1
ATOM 6483 N N . VAL A 1 834 ? 1.224 -15.320 -20.003 1.00 90.81 834 VAL A N 1
ATOM 6484 C CA . VAL A 1 834 ? 0.240 -16.254 -19.424 1.00 90.81 834 VAL A CA 1
ATOM 6485 C C . VAL A 1 834 ? 0.517 -16.513 -17.939 1.00 90.81 834 VAL A C 1
ATOM 6487 O O . VAL A 1 834 ? -0.420 -16.548 -17.142 1.00 90.81 834 VAL A O 1
ATOM 6490 N N . SER A 1 835 ? 1.785 -16.680 -17.562 1.00 89.50 835 SER A N 1
ATOM 6491 C CA . SER A 1 835 ? 2.179 -16.950 -16.173 1.00 89.50 835 SER A CA 1
ATOM 6492 C C . SER A 1 835 ? 1.946 -15.739 -15.266 1.00 89.50 835 SER A C 1
ATOM 6494 O O . SER A 1 835 ? 1.466 -15.898 -14.146 1.00 89.50 835 SER A O 1
ATOM 6496 N N . GLU A 1 836 ? 2.219 -14.526 -15.751 1.00 90.56 836 GLU A N 1
ATOM 6497 C CA . GLU A 1 836 ? 1.945 -13.280 -15.028 1.00 90.56 836 GLU A CA 1
ATOM 6498 C C . GLU A 1 836 ? 0.451 -13.020 -14.845 1.00 90.56 836 GLU A C 1
ATOM 6500 O O . GLU A 1 836 ? 0.021 -12.647 -13.751 1.00 90.56 836 GLU A O 1
ATOM 6505 N N . ASP A 1 837 ? -0.350 -13.233 -15.893 1.00 89.81 837 ASP A N 1
ATOM 6506 C CA . ASP A 1 837 ? -1.806 -13.111 -15.819 1.00 89.81 837 ASP A CA 1
ATOM 6507 C C . ASP A 1 837 ? -2.375 -14.092 -14.779 1.00 89.81 837 ASP A C 1
ATOM 6509 O O . ASP A 1 837 ? -3.206 -13.715 -13.949 1.00 89.81 837 ASP A O 1
ATOM 6513 N N . GLU A 1 838 ? -1.899 -15.342 -14.772 1.00 90.56 838 GLU A N 1
ATOM 6514 C CA . GLU A 1 838 ? -2.321 -16.357 -13.803 1.00 90.56 838 GLU A CA 1
ATOM 6515 C C . GLU A 1 838 ? -1.854 -16.015 -12.372 1.00 90.56 838 GLU A C 1
ATOM 6517 O O . GLU A 1 838 ? -2.633 -16.131 -11.421 1.00 90.56 838 GLU A O 1
ATOM 6522 N N . ALA A 1 839 ? -0.634 -15.493 -12.203 1.00 91.25 839 ALA A N 1
ATOM 6523 C CA . ALA A 1 839 ? -0.134 -15.024 -10.910 1.00 91.25 839 ALA A CA 1
ATOM 6524 C C . ALA A 1 839 ? -0.961 -13.856 -10.347 1.00 91.25 839 ALA A C 1
ATOM 6526 O O . ALA A 1 839 ? -1.296 -13.854 -9.159 1.00 91.25 839 ALA A O 1
ATOM 6527 N N . LYS A 1 840 ? -1.341 -12.887 -11.194 1.00 91.19 840 LYS A N 1
ATOM 6528 C CA . LYS A 1 840 ? -2.216 -11.763 -10.815 1.00 91.19 840 LYS A CA 1
ATOM 6529 C C . LYS A 1 840 ? -3.568 -12.259 -10.308 1.00 91.19 840 LYS A C 1
ATOM 6531 O O . LYS A 1 840 ? -4.044 -11.787 -9.279 1.00 91.19 840 LYS A O 1
ATOM 6536 N N . VAL A 1 841 ? -4.152 -13.264 -10.966 1.00 90.62 841 VAL A N 1
ATOM 6537 C CA . VAL A 1 841 ? -5.416 -13.878 -10.528 1.00 90.62 841 VAL A CA 1
ATOM 6538 C C . VAL A 1 841 ? -5.303 -14.460 -9.116 1.00 90.62 841 VAL A C 1
ATOM 6540 O O . VAL A 1 841 ? -6.180 -14.197 -8.289 1.00 90.62 841 VAL A O 1
ATOM 6543 N N . TYR A 1 842 ? -4.242 -15.214 -8.811 1.00 91.19 842 TYR A N 1
ATOM 6544 C CA . TYR A 1 842 ? -4.026 -15.743 -7.458 1.00 91.19 842 TYR A CA 1
ATOM 6545 C C . TYR A 1 842 ? -3.791 -14.629 -6.432 1.00 91.19 842 TYR A C 1
ATOM 6547 O O . TYR A 1 842 ? -4.350 -14.678 -5.335 1.00 91.19 842 TYR A O 1
ATOM 6555 N N . GLN A 1 843 ? -3.031 -13.594 -6.794 1.00 92.00 843 GLN A N 1
ATOM 6556 C CA . GLN A 1 843 ? -2.766 -12.454 -5.918 1.00 92.00 843 GLN A CA 1
ATOM 6557 C C . GLN A 1 843 ? -4.054 -11.707 -5.539 1.00 92.00 843 GLN A C 1
ATOM 6559 O O . GLN A 1 843 ? -4.260 -11.386 -4.367 1.00 92.00 843 GLN A O 1
ATOM 6564 N N . GLU A 1 844 ? -4.953 -11.476 -6.497 1.00 89.50 844 GLU A N 1
ATOM 6565 C CA . GLU A 1 844 ? -6.258 -10.863 -6.235 1.00 89.50 844 GLU A CA 1
ATOM 6566 C C . GLU A 1 844 ? -7.119 -11.712 -5.288 1.00 89.50 844 GLU A C 1
ATOM 6568 O O . GLU A 1 844 ? -7.704 -11.187 -4.339 1.00 89.50 844 GLU A O 1
ATOM 6573 N N . VAL A 1 845 ? -7.170 -13.033 -5.498 1.00 89.56 845 VAL A N 1
ATOM 6574 C CA . VAL A 1 845 ? -7.907 -13.953 -4.612 1.00 89.56 845 VAL A CA 1
ATOM 6575 C C . VAL A 1 845 ? -7.353 -13.900 -3.186 1.00 89.56 845 VAL A C 1
ATOM 6577 O O . VAL A 1 845 ? -8.128 -13.810 -2.230 1.00 89.56 845 VAL A O 1
ATOM 6580 N N . VAL A 1 846 ? -6.025 -13.875 -3.031 1.00 90.94 846 VAL A N 1
ATOM 6581 C CA . VAL A 1 846 ? -5.350 -13.743 -1.731 1.00 90.94 846 VAL A CA 1
ATOM 6582 C C . VAL A 1 846 ? -5.725 -12.433 -1.036 1.00 90.94 846 VAL A C 1
ATOM 6584 O O . VAL A 1 846 ? -6.014 -12.441 0.163 1.00 90.94 846 VAL A O 1
ATOM 6587 N N . VAL A 1 847 ? -5.744 -11.311 -1.763 1.00 88.06 847 VAL A N 1
ATOM 6588 C CA . VAL A 1 847 ? -6.132 -10.000 -1.214 1.00 88.06 847 VAL A CA 1
ATOM 6589 C C . VAL A 1 847 ? -7.581 -10.025 -0.728 1.00 88.06 847 VAL A C 1
ATOM 6591 O O . VAL A 1 847 ? -7.841 -9.653 0.420 1.00 88.06 847 VAL A O 1
ATOM 6594 N N . LEU A 1 848 ? -8.504 -10.532 -1.551 1.00 87.25 848 LEU A N 1
ATOM 6595 C CA . LEU A 1 848 ? -9.922 -10.645 -1.200 1.00 87.25 848 LEU A CA 1
ATOM 6596 C C . LEU A 1 848 ? -10.125 -11.520 0.044 1.00 87.25 848 LEU A C 1
ATOM 6598 O O . LEU A 1 848 ? -10.805 -11.112 0.987 1.00 87.25 848 LEU A O 1
ATOM 6602 N N . ARG A 1 849 ? -9.489 -12.697 0.101 1.00 89.50 849 ARG A N 1
ATOM 6603 C CA . ARG A 1 849 ? -9.611 -13.610 1.248 1.00 89.50 849 ARG A CA 1
ATOM 6604 C C . ARG A 1 849 ? -8.999 -13.053 2.524 1.00 89.50 849 ARG A C 1
ATOM 6606 O O . ARG A 1 849 ? -9.614 -13.182 3.581 1.00 89.50 849 ARG A O 1
ATOM 6613 N N . LYS A 1 850 ? -7.836 -12.395 2.454 1.00 88.94 850 LYS A N 1
ATOM 6614 C CA . LYS A 1 850 ? -7.236 -11.711 3.615 1.00 88.94 850 LYS A CA 1
ATOM 6615 C C . LYS A 1 850 ? -8.141 -10.596 4.135 1.00 88.94 850 LYS A C 1
ATOM 6617 O O . LYS A 1 850 ? -8.314 -10.478 5.349 1.00 88.94 850 LYS A O 1
ATOM 6622 N N . GLY A 1 851 ? -8.737 -9.819 3.230 1.00 83.50 851 GLY A N 1
ATOM 6623 C CA . GLY A 1 851 ? -9.703 -8.781 3.574 1.00 83.50 851 GLY A CA 1
ATOM 6624 C C . GLY A 1 851 ? -10.905 -9.350 4.327 1.00 83.50 851 GLY A C 1
ATOM 6625 O O . GLY A 1 851 ? -11.145 -9.000 5.484 1.00 83.50 851 GLY A O 1
ATOM 6626 N N . LEU A 1 852 ? -11.602 -10.306 3.710 1.00 85.62 852 LEU A N 1
ATOM 6627 C CA . LEU A 1 852 ? -12.777 -10.956 4.295 1.00 85.62 852 LEU A CA 1
ATOM 6628 C C . LEU A 1 852 ? -12.452 -11.641 5.634 1.00 85.62 852 LEU A C 1
ATOM 6630 O O . LEU A 1 852 ? -13.201 -11.485 6.599 1.00 85.62 852 LEU A O 1
ATOM 6634 N N . LYS A 1 853 ? -11.300 -12.322 5.744 1.00 87.31 853 LYS A N 1
ATOM 6635 C CA . LYS A 1 853 ? -10.828 -12.935 6.998 1.00 87.31 853 LYS A CA 1
ATOM 6636 C C . LYS A 1 853 ? -10.720 -11.910 8.131 1.00 87.31 853 LYS A C 1
ATOM 6638 O O . LYS A 1 853 ? -11.139 -12.205 9.248 1.00 87.31 853 LYS A O 1
ATOM 6643 N N . SER A 1 854 ? -10.179 -10.719 7.865 1.00 82.44 854 SER A N 1
ATOM 6644 C CA . SER A 1 854 ? -10.022 -9.675 8.886 1.00 82.44 854 SER A CA 1
ATOM 6645 C C . SER A 1 854 ? -11.365 -9.222 9.467 1.00 82.44 854 SER A C 1
ATOM 6647 O O . SER A 1 854 ? -11.464 -9.028 10.678 1.00 82.44 854 SER A O 1
ATOM 6649 N N . SER A 1 855 ? -12.402 -9.078 8.635 1.00 79.06 855 SER A N 1
ATOM 6650 C CA . SER A 1 855 ? -13.750 -8.716 9.103 1.00 79.06 855 SER A CA 1
ATOM 6651 C C . SER A 1 855 ? -14.378 -9.810 9.959 1.00 79.06 855 SER A C 1
ATOM 6653 O O . SER A 1 855 ? -14.964 -9.522 11.003 1.00 79.06 855 SER A O 1
ATOM 6655 N N . ILE A 1 856 ? -14.206 -11.071 9.554 1.00 82.12 856 ILE A N 1
ATOM 6656 C CA . ILE A 1 856 ? -14.685 -12.223 10.324 1.00 82.12 856 ILE A CA 1
ATOM 6657 C C . ILE A 1 856 ? -13.996 -12.272 11.695 1.00 82.12 856 ILE A C 1
ATOM 6659 O O . ILE A 1 856 ? -14.652 -12.494 12.713 1.00 82.12 856 ILE A O 1
ATOM 6663 N N . LEU A 1 857 ? -12.682 -12.033 11.736 1.00 82.25 857 LEU A N 1
ATOM 6664 C CA . LEU A 1 857 ? -11.899 -12.090 12.970 1.00 82.25 857 LEU A CA 1
ATOM 6665 C C . LEU A 1 857 ? -12.322 -11.003 13.969 1.00 82.25 857 LEU A C 1
ATOM 6667 O O . LEU A 1 857 ? -12.456 -11.296 15.154 1.00 82.25 857 LEU A O 1
ATOM 6671 N N . LYS A 1 858 ? -12.631 -9.794 13.482 1.00 81.31 858 LYS A N 1
ATOM 6672 C CA . LYS A 1 858 ? -13.135 -8.691 14.313 1.00 81.31 858 LYS A CA 1
ATOM 6673 C C . LYS A 1 858 ? -14.482 -9.022 14.968 1.00 81.31 858 LYS A C 1
ATOM 6675 O O . LYS A 1 858 ? -14.640 -8.837 16.170 1.00 81.31 858 LYS A O 1
ATOM 6680 N N . SER A 1 859 ? -15.430 -9.566 14.200 1.00 77.00 859 SER A N 1
ATOM 6681 C CA . SER A 1 859 ? -16.742 -9.972 14.731 1.00 77.00 859 SER A CA 1
ATOM 6682 C C . SER A 1 859 ? -16.622 -11.085 15.783 1.00 77.00 859 SER A C 1
ATOM 6684 O O . SER A 1 859 ? -17.300 -11.049 16.813 1.00 77.00 859 SER A O 1
ATOM 6686 N N . ARG A 1 860 ? -15.712 -12.047 15.572 1.00 80.62 860 ARG A N 1
ATOM 6687 C CA . ARG A 1 860 ? -15.429 -13.113 16.544 1.00 80.62 860 ARG A CA 1
ATOM 6688 C C . ARG A 1 860 ? -14.834 -12.569 17.843 1.00 80.62 860 ARG A C 1
ATOM 6690 O O . ARG A 1 860 ? -15.257 -12.986 18.918 1.00 80.62 860 ARG A O 1
ATOM 6697 N N . GLU A 1 861 ? -13.858 -11.671 17.750 1.00 83.31 861 GLU A N 1
ATOM 6698 C CA . GLU A 1 861 ? -13.209 -11.069 18.917 1.00 83.31 861 GLU A CA 1
ATOM 6699 C C . GLU A 1 861 ? -14.210 -10.270 19.761 1.00 83.31 861 GLU A C 1
ATOM 6701 O O . GLU A 1 861 ? -14.240 -10.417 20.982 1.00 83.31 861 GLU A O 1
ATOM 6706 N N . GLU A 1 862 ? -15.104 -9.512 19.119 1.00 82.50 862 GLU A N 1
ATOM 6707 C CA . GLU A 1 862 ? -16.194 -8.806 19.800 1.00 82.50 862 GLU A CA 1
ATOM 6708 C C . GLU A 1 862 ? -17.162 -9.771 20.500 1.00 82.50 862 GLU A C 1
ATOM 6710 O O . GLU A 1 862 ? -17.479 -9.563 21.673 1.00 82.50 862 GLU A O 1
ATOM 6715 N N . LYS A 1 863 ? -17.573 -10.862 19.835 1.00 83.25 863 LYS A N 1
ATOM 6716 C CA . LYS A 1 863 ? -18.430 -11.901 20.436 1.00 83.25 863 LYS A CA 1
ATOM 6717 C C . LYS A 1 863 ? -17.778 -12.534 21.670 1.00 83.25 863 LYS A C 1
ATOM 6719 O O . LYS A 1 863 ? -18.444 -12.711 22.688 1.00 83.25 863 LYS A O 1
ATOM 6724 N N . LEU A 1 864 ? -16.490 -12.872 21.587 1.00 82.81 864 LEU A N 1
ATOM 6725 C CA . LEU A 1 864 ? -15.755 -13.534 22.669 1.00 82.81 864 LEU A CA 1
ATOM 6726 C C . LEU A 1 864 ? -15.488 -12.579 23.840 1.00 82.81 864 LEU A C 1
ATOM 6728 O O . LEU A 1 864 ? -15.631 -12.967 24.999 1.00 82.81 864 LEU A O 1
ATOM 6732 N N . ARG A 1 865 ? -15.192 -11.306 23.547 1.00 86.88 865 ARG A N 1
ATOM 6733 C CA . ARG A 1 865 ? -15.079 -10.243 24.553 1.00 86.88 865 ARG A CA 1
ATOM 6734 C C . ARG A 1 865 ? -16.387 -10.073 25.322 1.00 86.88 865 ARG A C 1
ATOM 6736 O O . ARG A 1 865 ? -16.358 -10.049 26.546 1.00 86.88 865 ARG A O 1
ATOM 6743 N N . LEU A 1 866 ? -17.519 -9.995 24.619 1.00 86.75 866 LEU A N 1
ATOM 6744 C CA . LEU A 1 866 ? -18.833 -9.843 25.247 1.00 86.75 866 LEU A CA 1
ATOM 6745 C C . LEU A 1 866 ? -19.224 -11.061 26.085 1.00 86.75 866 LEU A C 1
ATOM 6747 O O . LEU A 1 866 ? -19.741 -10.878 27.179 1.00 86.75 866 LEU A O 1
ATOM 6751 N N . ALA A 1 867 ? -18.930 -12.280 25.620 1.00 83.00 867 ALA A N 1
ATOM 6752 C CA . ALA A 1 867 ? -19.171 -13.500 26.393 1.00 83.00 867 ALA A CA 1
ATOM 6753 C C . ALA A 1 867 ? -18.379 -13.512 27.709 1.00 83.00 867 ALA A C 1
ATOM 6755 O O . ALA A 1 867 ? -18.928 -13.821 28.763 1.00 83.00 867 ALA A O 1
ATOM 6756 N N . LYS A 1 868 ? -17.102 -13.115 27.662 1.00 87.19 868 LYS A N 1
ATOM 6757 C CA . LYS A 1 868 ? -16.261 -13.015 28.857 1.00 87.19 868 LYS A CA 1
ATOM 6758 C C . LYS A 1 868 ? -16.762 -11.938 29.823 1.00 87.19 868 LYS A C 1
ATOM 6760 O O . LYS A 1 868 ? -16.829 -12.181 31.021 1.00 87.19 868 LYS A O 1
ATOM 6765 N N . THR A 1 869 ? -17.146 -10.769 29.308 1.00 86.06 869 THR A N 1
ATOM 6766 C CA . THR A 1 869 ? -17.730 -9.696 30.126 1.00 86.06 869 THR A CA 1
ATOM 6767 C C . THR A 1 869 ? -19.061 -10.118 30.755 1.00 86.06 869 THR A C 1
ATOM 6769 O O . THR A 1 869 ? -19.295 -9.819 31.920 1.00 86.06 869 THR A O 1
ATOM 6772 N N . GLU A 1 870 ? -19.919 -10.836 30.023 1.00 88.06 870 GLU A N 1
ATOM 6773 C CA . GLU A 1 870 ? -21.166 -11.404 30.552 1.00 88.06 870 GLU A CA 1
ATOM 6774 C C . GLU A 1 870 ? -20.890 -12.378 31.712 1.00 88.06 870 GLU A C 1
ATOM 6776 O O . GLU A 1 870 ? -21.543 -12.282 32.751 1.00 88.06 870 GLU A O 1
ATOM 6781 N N . GLU A 1 871 ? -19.901 -13.271 31.578 1.00 84.75 871 GLU A N 1
ATOM 6782 C CA . GLU A 1 871 ? -19.520 -14.227 32.630 1.00 84.75 871 GLU A CA 1
ATOM 6783 C C . GLU A 1 871 ? -18.952 -13.527 33.876 1.00 84.75 871 GLU A C 1
ATOM 6785 O O . GLU A 1 871 ? -19.400 -13.808 34.987 1.00 84.75 871 GLU A O 1
ATOM 6790 N N . GLU A 1 872 ? -18.027 -12.577 33.704 1.00 88.44 872 GLU A N 1
ATOM 6791 C CA . GLU A 1 872 ? -17.438 -11.798 34.807 1.00 88.44 872 GLU A CA 1
ATOM 6792 C C . GLU A 1 872 ? -18.507 -11.012 35.582 1.00 88.44 872 GLU A C 1
ATOM 6794 O O . GLU A 1 872 ? -18.578 -11.098 36.808 1.00 88.44 872 GLU A O 1
ATOM 6799 N N . LEU A 1 873 ? -19.398 -10.310 34.877 1.00 89.75 873 LEU A N 1
ATOM 6800 C CA . LEU A 1 873 ? -20.476 -9.551 35.512 1.00 89.75 873 LEU A CA 1
ATOM 6801 C C . LEU A 1 873 ? -21.514 -10.463 36.187 1.00 89.75 873 LEU A C 1
ATOM 6803 O O . LEU A 1 873 ? -22.071 -10.099 37.221 1.00 89.75 873 LEU A O 1
ATOM 6807 N N . THR A 1 874 ? -21.771 -11.653 35.635 1.00 87.12 874 THR A N 1
ATOM 6808 C CA . THR A 1 874 ? -22.674 -12.635 36.258 1.00 87.12 874 THR A CA 1
ATOM 6809 C C . THR A 1 874 ? -22.100 -13.152 37.579 1.00 87.12 874 THR A C 1
ATOM 6811 O O . THR A 1 874 ? -22.843 -13.309 38.550 1.00 87.12 874 THR A O 1
ATOM 6814 N N . LEU A 1 875 ? -20.782 -13.374 37.650 1.00 88.81 875 LEU A N 1
ATOM 6815 C CA . LEU A 1 875 ? -20.100 -13.745 38.893 1.00 88.81 875 LEU A CA 1
ATOM 6816 C C . LEU A 1 875 ? -20.180 -12.626 39.941 1.00 88.81 875 LEU A C 1
ATOM 6818 O O . LEU A 1 875 ? -20.469 -12.908 41.104 1.00 88.81 875 LEU A O 1
ATOM 6822 N N . ASP A 1 876 ? -20.005 -11.365 39.536 1.00 88.69 876 ASP A N 1
ATOM 6823 C CA . ASP A 1 876 ? -20.168 -10.209 40.429 1.00 88.69 876 ASP A CA 1
ATOM 6824 C C . ASP A 1 876 ? -21.582 -10.148 41.029 1.00 88.69 876 ASP A C 1
ATOM 6826 O O . ASP A 1 876 ? -21.738 -9.959 42.238 1.00 88.69 876 ASP A O 1
ATOM 6830 N N . VAL A 1 877 ? -22.620 -10.361 40.208 1.00 89.06 877 VAL A N 1
ATOM 6831 C CA . VAL A 1 877 ? -24.017 -10.409 40.674 1.00 89.06 877 VAL A CA 1
ATOM 6832 C C . VAL A 1 877 ? -24.217 -11.533 41.694 1.00 89.06 877 VAL A C 1
ATOM 6834 O O . VAL A 1 877 ? -24.810 -11.292 42.745 1.00 89.06 877 VAL A O 1
ATOM 6837 N N . GLN A 1 878 ? -23.684 -12.733 41.442 1.00 86.94 878 GLN A N 1
ATOM 6838 C CA . GLN A 1 878 ? -23.787 -13.857 42.382 1.00 86.94 878 GLN A CA 1
ATOM 6839 C C . GLN A 1 878 ? -23.102 -13.565 43.725 1.00 86.94 878 GLN A C 1
ATOM 6841 O O . GLN A 1 878 ? -23.667 -13.867 44.778 1.00 86.94 878 GLN A O 1
ATOM 6846 N N . MET A 1 879 ? -21.920 -12.939 43.715 1.00 87.94 879 MET A N 1
ATOM 6847 C CA . MET A 1 879 ? -21.227 -12.548 44.950 1.00 87.94 879 MET A CA 1
ATOM 6848 C C . MET A 1 879 ? -22.035 -11.525 45.758 1.00 87.94 879 MET A C 1
ATOM 6850 O O . MET A 1 879 ? -22.192 -11.684 46.970 1.00 87.94 879 MET A O 1
ATOM 6854 N N . LEU A 1 880 ? -22.595 -10.508 45.095 1.00 88.88 880 LEU A N 1
ATOM 6855 C CA . LEU A 1 880 ? -23.432 -9.499 45.751 1.00 88.88 880 LEU A CA 1
ATOM 6856 C C . LEU A 1 880 ? -24.731 -10.107 46.308 1.00 88.88 880 LEU A C 1
ATOM 6858 O O . LEU A 1 880 ? -25.139 -9.781 47.423 1.00 88.88 880 LEU A O 1
ATOM 6862 N N . GLN A 1 881 ? -25.368 -11.032 45.582 1.00 86.88 881 GLN A N 1
ATOM 6863 C CA . GLN A 1 881 ? -26.548 -11.763 46.065 1.00 86.88 881 GLN A CA 1
ATOM 6864 C C . GLN A 1 881 ? -26.231 -12.617 47.305 1.00 86.88 881 GLN A C 1
ATOM 6866 O O . GLN A 1 881 ? -27.043 -12.701 48.236 1.00 86.88 881 GLN A O 1
ATOM 6871 N N . GLN A 1 882 ? -25.039 -13.218 47.361 1.00 87.75 882 GLN A N 1
ATOM 6872 C CA . GLN A 1 882 ? -24.573 -13.954 48.534 1.00 87.75 882 GLN A CA 1
ATOM 6873 C C . GLN A 1 882 ? -24.333 -13.020 49.733 1.00 87.75 882 GLN A C 1
ATOM 6875 O O . GLN A 1 882 ? -24.715 -13.360 50.856 1.00 87.75 882 GLN A O 1
ATOM 6880 N N . GLU A 1 883 ? -23.778 -11.826 49.508 1.00 87.25 883 GLU A N 1
ATOM 6881 C CA . GLU A 1 883 ? -23.608 -10.798 50.543 1.00 87.25 883 GLU A CA 1
ATOM 6882 C C . GLU A 1 883 ? -24.957 -10.314 51.096 1.00 87.25 883 GLU A C 1
ATOM 6884 O O . GLU A 1 883 ? -25.135 -10.242 52.314 1.00 87.25 883 GLU A O 1
ATOM 6889 N N . VAL A 1 884 ? -25.940 -10.061 50.224 1.00 87.50 884 VAL A N 1
ATOM 6890 C CA . VAL A 1 884 ? -27.313 -9.714 50.631 1.00 87.50 884 VAL A CA 1
ATOM 6891 C C . VAL A 1 884 ? -27.933 -10.831 51.466 1.00 87.50 884 VAL A C 1
ATOM 6893 O O . VAL A 1 884 ? -28.540 -10.561 52.504 1.00 87.50 884 VAL A O 1
ATOM 6896 N N . SER A 1 885 ? -27.753 -12.089 51.062 1.00 84.94 885 SER A N 1
ATOM 6897 C CA . SER A 1 885 ? -28.264 -13.246 51.805 1.00 84.94 885 SER A CA 1
ATOM 6898 C C . SER A 1 885 ? -27.635 -13.349 53.200 1.00 84.94 885 SER A C 1
ATOM 6900 O O . SER A 1 885 ? -28.349 -13.533 54.188 1.00 84.94 885 SER A O 1
ATOM 6902 N N . ALA A 1 886 ? -26.319 -13.143 53.311 1.00 85.94 886 ALA A N 1
ATOM 6903 C CA . ALA A 1 886 ? -25.615 -13.113 54.593 1.00 85.94 886 ALA A CA 1
ATOM 6904 C C . ALA A 1 886 ? -26.080 -11.946 55.483 1.00 85.94 886 ALA A C 1
ATOM 6906 O O . ALA A 1 886 ? -26.370 -12.142 56.665 1.00 85.94 886 ALA A O 1
ATOM 6907 N N . ALA A 1 887 ? -26.224 -10.744 54.916 1.00 85.75 887 ALA A N 1
ATOM 6908 C CA . ALA A 1 887 ? -26.687 -9.562 55.637 1.00 85.75 887 ALA A CA 1
ATOM 6909 C C . ALA A 1 887 ? -28.148 -9.689 56.108 1.00 85.75 887 ALA A C 1
ATOM 6911 O O . ALA A 1 887 ? -28.462 -9.259 57.220 1.00 85.75 887 ALA A O 1
ATOM 6912 N N . ARG A 1 888 ? -29.031 -10.330 55.326 1.00 88.44 888 ARG A N 1
ATOM 6913 C CA . ARG A 1 888 ? -30.400 -10.679 55.754 1.00 88.44 888 ARG A CA 1
ATOM 6914 C C . ARG A 1 888 ? -30.396 -11.669 56.921 1.00 88.44 888 ARG A C 1
ATOM 6916 O O . ARG A 1 888 ? -31.152 -11.468 57.870 1.00 88.44 888 ARG A O 1
ATOM 6923 N N . GLY A 1 889 ? -29.512 -12.670 56.898 1.00 85.25 889 GLY A N 1
ATOM 6924 C CA . GLY A 1 889 ? -29.304 -13.587 58.024 1.00 85.25 889 GLY A CA 1
ATOM 6925 C C . GLY A 1 889 ? -28.889 -12.855 59.306 1.00 85.25 889 GLY A C 1
ATOM 6926 O O . GLY A 1 889 ? -29.530 -13.008 60.345 1.00 85.25 889 GLY A O 1
ATOM 6927 N N . SER A 1 890 ? -27.890 -11.968 59.224 1.00 86.38 890 SER A N 1
ATOM 6928 C CA . SER A 1 890 ? -27.476 -11.133 60.364 1.00 86.38 890 SER A CA 1
ATOM 6929 C C . SER A 1 890 ? -28.593 -10.205 60.854 1.00 86.38 890 SER A C 1
ATOM 6931 O O . SER A 1 890 ? -28.772 -10.037 62.059 1.00 86.38 890 SER A O 1
ATOM 6933 N N . LEU A 1 891 ? -29.382 -9.621 59.945 1.00 89.75 891 LEU A N 1
ATOM 6934 C CA . LEU A 1 891 ? -30.524 -8.779 60.306 1.00 89.75 891 LEU A CA 1
ATOM 6935 C C . LEU A 1 891 ? -31.593 -9.571 61.074 1.00 89.75 891 LEU A C 1
ATOM 6937 O O . LEU A 1 891 ? -32.159 -9.060 62.043 1.00 89.75 891 LEU A O 1
ATOM 6941 N N . GLN A 1 892 ? -31.847 -10.822 60.682 1.00 88.00 892 GLN A N 1
ATOM 6942 C CA . GLN A 1 892 ? -32.774 -11.710 61.381 1.00 88.00 892 GLN A CA 1
ATOM 6943 C C . GLN A 1 892 ? -32.282 -12.036 62.802 1.00 88.00 892 GLN A C 1
ATOM 6945 O O . GLN A 1 892 ? -33.064 -11.949 63.754 1.00 88.00 892 GLN A O 1
ATOM 6950 N N . GLU A 1 893 ? -30.988 -12.319 62.980 1.00 87.88 893 GLU A N 1
ATOM 6951 C CA . GLU A 1 893 ? -30.379 -12.538 64.302 1.00 87.88 893 GLU A CA 1
ATOM 6952 C C . GLU A 1 893 ? -30.452 -11.287 65.193 1.00 87.88 893 GLU A C 1
ATOM 6954 O O . GLU A 1 893 ? -30.895 -11.367 66.347 1.00 87.88 893 GLU A O 1
ATOM 6959 N N . LEU A 1 894 ? -30.094 -10.115 64.657 1.00 89.50 894 LEU A N 1
ATOM 6960 C CA . LEU A 1 894 ? -30.187 -8.829 65.358 1.00 89.50 894 LEU A CA 1
ATOM 6961 C C . LEU A 1 894 ? -31.636 -8.522 65.772 1.00 89.50 894 LEU A C 1
ATOM 6963 O O . LEU A 1 894 ? -31.886 -8.112 66.907 1.00 89.50 894 LEU A O 1
ATOM 6967 N N . SER A 1 895 ? -32.604 -8.781 64.888 1.00 86.94 895 SER A N 1
ATOM 6968 C CA . SER A 1 895 ? -34.036 -8.597 65.157 1.00 86.94 895 SER A CA 1
ATOM 6969 C C . SER A 1 895 ? -34.538 -9.527 66.271 1.00 86.94 895 SER A C 1
ATOM 6971 O O . SER A 1 895 ? -35.238 -9.090 67.191 1.00 86.94 895 SER A O 1
ATOM 6973 N N . SER A 1 896 ? -34.108 -10.794 66.269 1.00 89.25 896 SER A N 1
ATOM 6974 C CA . SER A 1 896 ? -34.444 -11.740 67.341 1.00 89.25 896 SER A CA 1
ATOM 6975 C C . SER A 1 896 ? -33.864 -11.307 68.698 1.00 89.25 896 SER A C 1
ATOM 6977 O O . SER A 1 896 ? -34.560 -11.318 69.720 1.00 89.25 896 SER A O 1
ATOM 6979 N N . THR A 1 897 ? -32.620 -10.816 68.701 1.00 89.81 897 THR A N 1
ATOM 6980 C CA . THR A 1 897 ? -31.932 -10.308 69.896 1.00 89.81 897 THR A CA 1
ATOM 6981 C C . THR A 1 897 ? -32.624 -9.056 70.433 1.00 89.81 897 THR A C 1
ATOM 6983 O O . THR A 1 897 ? -32.816 -8.925 71.645 1.00 89.81 897 THR A O 1
ATOM 6986 N N . LYS A 1 898 ? -33.093 -8.174 69.540 1.00 89.88 898 LYS A N 1
ATOM 6987 C CA . LYS A 1 898 ? -33.877 -6.983 69.892 1.00 89.88 898 LYS A CA 1
ATOM 6988 C C . LYS A 1 898 ? -35.147 -7.365 70.641 1.00 89.88 898 LYS A C 1
ATOM 6990 O O . LYS A 1 898 ? -35.408 -6.802 71.704 1.00 89.88 898 LYS A O 1
ATOM 6995 N N . SER A 1 899 ? -35.895 -8.342 70.127 1.00 89.31 899 SER A N 1
ATOM 6996 C CA . SER A 1 899 ? -37.108 -8.845 70.781 1.00 89.31 899 SER A CA 1
ATOM 6997 C C . SER A 1 899 ? -36.805 -9.388 72.185 1.00 89.31 899 SER A C 1
ATOM 6999 O O . SER A 1 899 ? -37.503 -9.058 73.145 1.00 89.31 899 SER A O 1
ATOM 7001 N N . SER A 1 900 ? -35.718 -10.153 72.336 1.00 91.69 900 SER A N 1
ATOM 7002 C CA . SER A 1 900 ? -35.286 -10.700 73.631 1.00 91.69 900 SER A CA 1
ATOM 7003 C C . SER A 1 900 ? -34.932 -9.601 74.651 1.00 91.69 900 SER A C 1
ATOM 7005 O O . SER A 1 900 ? -35.416 -9.618 75.788 1.00 91.69 900 SER A O 1
ATOM 7007 N N . ILE A 1 901 ? -34.168 -8.576 74.246 1.00 90.50 901 ILE A N 1
ATOM 7008 C CA . ILE A 1 901 ? -33.821 -7.436 75.115 1.00 90.50 901 ILE A CA 1
ATOM 7009 C C . ILE A 1 901 ? -35.068 -6.613 75.474 1.00 90.50 901 ILE A C 1
ATOM 7011 O O . ILE A 1 901 ? -35.232 -6.223 76.631 1.00 90.50 901 ILE A O 1
ATOM 7015 N N . GLN A 1 902 ? -35.984 -6.381 74.528 1.00 89.81 902 GLN A N 1
ATOM 7016 C CA . GLN A 1 902 ? -37.246 -5.675 74.791 1.00 89.81 902 GLN A CA 1
ATOM 7017 C C . GLN A 1 902 ? -38.133 -6.422 75.799 1.00 89.81 902 GLN A C 1
ATOM 7019 O O . GLN A 1 902 ? -38.734 -5.797 76.685 1.00 89.81 902 GLN A O 1
ATOM 7024 N N . GLN A 1 903 ? -38.182 -7.754 75.718 1.00 91.25 903 GLN A N 1
ATOM 7025 C CA . GLN A 1 903 ? -38.876 -8.588 76.698 1.00 91.25 903 GLN A CA 1
ATOM 7026 C C . GLN A 1 903 ? -38.214 -8.491 78.082 1.00 91.25 903 GLN A C 1
ATOM 7028 O O . GLN A 1 903 ? -38.915 -8.324 79.085 1.00 91.25 903 GLN A O 1
ATOM 7033 N N . ASN A 1 904 ? -36.878 -8.507 78.148 1.00 89.75 904 ASN A N 1
ATOM 7034 C CA . ASN A 1 904 ? -36.130 -8.329 79.395 1.00 89.75 904 ASN A CA 1
ATOM 7035 C C . ASN A 1 904 ? -36.385 -6.948 80.031 1.00 89.75 904 ASN A C 1
ATOM 7037 O O . ASN A 1 904 ? -36.728 -6.860 81.208 1.00 89.75 904 ASN A O 1
ATOM 7041 N N . ILE A 1 905 ? -36.330 -5.867 79.245 1.00 90.88 905 ILE A N 1
ATOM 7042 C CA . ILE A 1 905 ? -36.661 -4.503 79.697 1.00 90.88 905 ILE A CA 1
ATOM 7043 C C . ILE A 1 905 ? -38.083 -4.441 80.264 1.00 90.88 905 ILE A C 1
ATOM 7045 O O . ILE A 1 905 ? -38.307 -3.830 81.310 1.00 90.88 905 ILE A O 1
ATOM 7049 N N . SER A 1 906 ? -39.048 -5.076 79.595 1.00 89.31 906 SER A N 1
ATOM 7050 C CA . SER A 1 906 ? -40.442 -5.119 80.051 1.00 89.31 906 SER A CA 1
ATOM 7051 C C . SER A 1 906 ? -40.576 -5.851 81.391 1.00 89.31 906 SER A C 1
ATOM 7053 O O . SER A 1 906 ? -41.248 -5.355 82.295 1.00 89.31 906 SER A O 1
ATOM 7055 N N . SER A 1 907 ? -39.868 -6.973 81.552 1.00 90.75 907 SER A N 1
ATOM 7056 C CA . SER A 1 907 ? -39.797 -7.736 82.805 1.00 90.75 907 SER A CA 1
ATOM 7057 C C . SER A 1 907 ? -39.156 -6.929 83.947 1.00 90.75 907 SER A C 1
ATOM 7059 O O . SER A 1 907 ? -39.738 -6.806 85.029 1.00 90.75 907 SER A O 1
ATOM 7061 N N . LEU A 1 908 ? -38.006 -6.288 83.697 1.00 89.62 908 LEU A N 1
ATOM 7062 C CA . LEU A 1 908 ? -37.310 -5.429 84.666 1.00 89.62 908 LEU A CA 1
ATOM 7063 C C . LEU A 1 908 ? -38.185 -4.249 85.112 1.00 89.62 908 LEU A C 1
ATOM 7065 O O . LEU A 1 908 ? -38.268 -3.962 86.307 1.00 89.62 908 LEU A O 1
ATOM 7069 N N . LYS A 1 909 ? -38.897 -3.602 84.177 1.00 88.94 909 LYS A N 1
ATOM 7070 C CA . LYS A 1 909 ? -39.856 -2.527 84.487 1.00 88.94 909 LYS A CA 1
ATOM 7071 C C . LYS A 1 909 ? -41.007 -3.018 85.360 1.00 88.94 909 LYS A C 1
ATOM 7073 O O . LYS A 1 909 ? -41.345 -2.355 86.337 1.00 88.94 909 LYS A O 1
ATOM 7078 N N . GLN A 1 910 ? -41.594 -4.176 85.050 1.00 88.50 910 GLN A N 1
ATOM 7079 C CA . GLN A 1 910 ? -42.660 -4.760 85.872 1.00 88.50 910 GLN A CA 1
ATOM 7080 C C . GLN A 1 910 ? -42.181 -5.063 87.297 1.00 88.50 910 GLN A C 1
ATOM 7082 O O . GLN A 1 910 ? -42.885 -4.760 88.262 1.00 88.50 910 GLN A O 1
ATOM 7087 N N . ARG A 1 911 ? -40.970 -5.617 87.447 1.00 88.38 911 ARG A N 1
ATOM 7088 C CA . ARG A 1 911 ? -40.382 -5.927 88.757 1.00 88.38 911 ARG A CA 1
ATOM 7089 C C . ARG A 1 911 ? -40.061 -4.666 89.562 1.00 88.38 911 ARG A C 1
ATOM 7091 O O . ARG A 1 911 ? -40.353 -4.623 90.753 1.00 88.38 911 ARG A O 1
ATOM 7098 N N . SER A 1 912 ? -39.529 -3.635 88.908 1.00 86.81 912 SER A N 1
ATOM 7099 C CA . SER A 1 912 ? -39.267 -2.327 89.518 1.00 86.81 912 SER A CA 1
ATOM 7100 C C . SER A 1 912 ? -40.560 -1.660 90.014 1.00 86.81 912 SER A C 1
ATOM 7102 O O . SER A 1 912 ? -40.642 -1.290 91.184 1.00 86.81 912 SER A O 1
ATOM 7104 N N . LEU A 1 913 ? -41.622 -1.644 89.194 1.00 86.25 913 LEU A N 1
ATOM 7105 C CA . LEU A 1 913 ? -42.945 -1.122 89.573 1.00 86.25 913 LEU A CA 1
ATOM 7106 C C . LEU A 1 913 ? -43.565 -1.866 90.766 1.00 86.25 913 LEU A C 1
ATOM 7108 O O . LEU A 1 913 ? -44.222 -1.256 91.612 1.00 86.25 913 LEU A O 1
ATOM 7112 N N . PHE A 1 914 ? -43.364 -3.184 90.850 1.00 88.25 914 PHE A N 1
ATOM 7113 C CA . PHE A 1 914 ? -43.807 -3.973 92.000 1.00 88.25 914 PHE A CA 1
ATOM 7114 C C . PHE A 1 914 ? -43.108 -3.527 93.292 1.00 88.25 914 PHE A C 1
ATOM 7116 O O . PHE A 1 914 ? -43.771 -3.328 94.312 1.00 88.25 914 PHE A O 1
ATOM 7123 N N . ILE A 1 915 ? -41.786 -3.333 93.249 1.00 86.44 915 ILE A N 1
ATOM 7124 C CA . ILE A 1 915 ? -41.006 -2.887 94.411 1.00 86.44 915 ILE A CA 1
ATOM 7125 C C . ILE A 1 915 ? -41.382 -1.452 94.807 1.00 86.44 915 ILE A C 1
ATOM 7127 O O . ILE A 1 915 ? -41.578 -1.190 95.994 1.00 86.44 915 ILE A O 1
ATOM 7131 N N . ASP A 1 916 ? -41.582 -0.555 93.837 1.00 84.19 916 ASP A N 1
ATOM 7132 C CA . ASP A 1 916 ? -42.018 0.830 94.075 1.00 84.19 916 ASP A CA 1
ATOM 7133 C C . ASP A 1 916 ? -43.354 0.927 94.808 1.00 84.19 916 ASP A C 1
ATOM 7135 O O . ASP A 1 916 ? -43.564 1.837 95.611 1.00 84.19 916 ASP A O 1
ATOM 7139 N N . LYS A 1 917 ? -44.248 -0.036 94.575 1.00 86.38 917 LYS A N 1
ATOM 7140 C CA . LYS A 1 917 ? -45.504 -0.143 95.314 1.00 86.38 917 LYS A CA 1
ATOM 7141 C C . LYS A 1 917 ? -45.319 -0.789 96.693 1.00 86.38 917 LYS A C 1
ATOM 7143 O O . LYS A 1 917 ? -45.940 -0.348 97.657 1.00 86.38 917 LYS A O 1
ATOM 7148 N N . ARG A 1 918 ? -44.461 -1.811 96.808 1.00 86.94 918 ARG A N 1
ATOM 7149 C CA . ARG A 1 918 ? -44.301 -2.620 98.031 1.00 86.94 918 ARG A CA 1
ATOM 7150 C C . ARG A 1 918 ? -43.477 -1.936 99.125 1.00 86.94 918 ARG A C 1
ATOM 7152 O O . ARG A 1 918 ? -43.773 -2.118 100.302 1.00 86.94 918 ARG A O 1
ATOM 7159 N N . VAL A 1 919 ? -42.462 -1.146 98.772 1.00 84.19 919 VAL A N 1
ATOM 7160 C CA . VAL A 1 919 ? -41.597 -0.461 99.754 1.00 84.19 919 VAL A CA 1
ATOM 7161 C C . VAL A 1 919 ? -42.388 0.528 100.635 1.00 84.19 919 VAL A C 1
ATOM 7163 O O . VAL A 1 919 ? -42.273 0.427 101.858 1.00 84.19 919 VAL A O 1
ATOM 7166 N N . PRO A 1 920 ? -43.256 1.410 100.094 1.00 84.31 920 PRO A N 1
ATOM 7167 C CA . PRO A 1 920 ? -44.113 2.281 100.907 1.00 84.31 920 PRO A CA 1
ATOM 7168 C C . PRO A 1 920 ? -45.116 1.525 101.791 1.00 84.31 920 PRO A C 1
ATOM 7170 O O . PRO A 1 920 ? -45.382 1.947 102.917 1.00 84.31 920 PRO A O 1
ATOM 7173 N N . GLU A 1 921 ? -45.659 0.401 101.307 1.00 85.44 921 GLU A N 1
ATOM 7174 C CA . GLU A 1 921 ? -46.552 -0.468 102.088 1.00 85.44 921 GLU A CA 1
ATOM 7175 C C . GLU A 1 921 ? -45.816 -1.069 103.295 1.00 85.44 921 GLU A C 1
ATOM 7177 O O . GLU A 1 921 ? -46.297 -0.963 104.422 1.00 85.44 921 GLU A O 1
ATOM 7182 N N . LEU A 1 922 ? -44.610 -1.609 103.091 1.00 84.19 922 LEU A N 1
ATOM 7183 C CA . LEU A 1 922 ? -43.768 -2.141 104.167 1.00 84.19 922 LEU A CA 1
ATOM 7184 C C . LEU A 1 922 ? -43.327 -1.049 105.151 1.00 84.19 922 LEU A C 1
ATOM 7186 O O . LEU A 1 922 ? -43.245 -1.291 106.355 1.00 84.19 922 LEU A O 1
ATOM 7190 N N . GLU A 1 923 ? -43.080 0.179 104.690 1.00 82.69 923 GLU A N 1
ATOM 7191 C CA . GLU A 1 923 ? -42.817 1.306 105.589 1.00 82.69 923 GLU A CA 1
ATOM 7192 C C . GLU A 1 923 ? -44.038 1.687 106.437 1.00 82.69 923 GLU A C 1
ATOM 7194 O O . GLU A 1 923 ? -43.885 2.040 107.613 1.00 82.69 923 GLU A O 1
ATOM 7199 N N . ALA A 1 924 ? -45.246 1.605 105.875 1.00 83.69 924 ALA A N 1
ATOM 7200 C CA . ALA A 1 924 ? -46.486 1.795 106.617 1.00 83.69 924 ALA A CA 1
ATOM 7201 C C . ALA A 1 924 ? -46.710 0.660 107.636 1.00 83.69 924 ALA A C 1
ATOM 7203 O O . ALA A 1 924 ? -46.958 0.942 108.810 1.00 83.69 924 ALA A O 1
ATOM 7204 N N . GLU A 1 925 ? -46.527 -0.604 107.237 1.00 84.19 925 GLU A N 1
ATOM 7205 C CA . GLU A 1 925 ? -46.597 -1.784 108.116 1.00 84.19 925 GLU A CA 1
ATOM 7206 C C . GLU A 1 925 ? -45.563 -1.703 109.257 1.00 84.19 925 GLU A C 1
ATOM 7208 O O . GLU A 1 925 ? -45.890 -1.928 110.425 1.00 84.19 925 GLU A O 1
ATOM 7213 N N . LYS A 1 926 ? -44.330 -1.267 108.960 1.00 85.12 926 LYS A N 1
ATOM 7214 C CA . LYS A 1 926 ? -43.280 -0.985 109.953 1.00 85.12 926 LYS A CA 1
ATOM 7215 C C . LYS A 1 926 ? -43.719 0.077 110.961 1.00 85.12 926 LYS A C 1
ATOM 7217 O O . LYS A 1 926 ? -43.495 -0.102 112.160 1.00 85.12 926 LYS A O 1
ATOM 7222 N N . LYS A 1 927 ? -44.309 1.192 110.503 1.00 82.94 927 LYS A N 1
ATOM 7223 C CA . LYS A 1 927 ? -44.819 2.259 111.389 1.00 82.94 927 LYS A CA 1
ATOM 7224 C C . LYS A 1 927 ? -45.904 1.714 112.320 1.00 82.94 927 LYS A C 1
ATOM 7226 O O . LYS A 1 927 ? -45.862 1.996 113.515 1.00 82.94 927 LYS A O 1
ATOM 7231 N N . VAL A 1 928 ? -46.807 0.877 111.809 1.00 81.75 928 VAL A N 1
ATOM 7232 C CA . VAL A 1 928 ? -47.848 0.205 112.605 1.00 81.75 928 VAL A CA 1
ATOM 7233 C C . VAL A 1 928 ? -47.238 -0.750 113.645 1.00 81.75 928 VAL A C 1
ATOM 7235 O O . VAL A 1 928 ? -47.584 -0.668 114.825 1.00 81.75 928 VAL A O 1
ATOM 7238 N N . ALA A 1 929 ? -46.274 -1.596 113.264 1.00 76.75 929 ALA A N 1
ATOM 7239 C CA . ALA A 1 929 ? -45.591 -2.520 114.179 1.00 76.75 929 ALA A CA 1
ATOM 7240 C C . ALA A 1 929 ? -44.773 -1.799 115.273 1.00 76.75 929 ALA A C 1
ATOM 7242 O O . ALA A 1 929 ? -44.725 -2.250 116.422 1.00 76.75 929 ALA A O 1
ATOM 7243 N N . ALA A 1 930 ? -44.166 -0.652 114.941 1.00 75.88 930 ALA A N 1
ATOM 7244 C CA . ALA A 1 930 ? -43.452 0.200 115.892 1.00 75.88 930 ALA A CA 1
ATOM 7245 C C . ALA A 1 930 ? -44.402 0.862 116.908 1.00 75.88 930 ALA A C 1
ATOM 7247 O O . ALA A 1 930 ? -44.095 0.895 118.101 1.00 75.88 930 ALA A O 1
ATOM 7248 N N . VAL A 1 931 ? -45.577 1.328 116.463 1.00 81.00 931 VAL A N 1
ATOM 7249 C CA . VAL A 1 931 ? -46.635 1.866 117.342 1.00 81.00 931 VAL A CA 1
ATOM 7250 C C . VAL A 1 931 ? -47.174 0.784 118.288 1.00 81.00 931 VAL A C 1
ATOM 7252 O O . VAL A 1 931 ? -47.411 1.062 119.463 1.00 81.00 931 VAL A O 1
ATOM 7255 N N . ALA A 1 932 ? -47.264 -0.469 117.831 1.00 81.56 932 ALA A N 1
ATOM 7256 C CA . ALA A 1 932 ? -47.627 -1.627 118.653 1.00 81.56 932 ALA A CA 1
ATOM 7257 C C . ALA A 1 932 ? -46.509 -2.114 119.609 1.00 81.56 932 ALA A C 1
ATOM 7259 O O . ALA A 1 932 ? -46.683 -3.126 120.287 1.00 81.56 932 ALA A O 1
ATOM 7260 N N . ARG A 1 933 ? -45.357 -1.417 119.676 1.00 79.00 933 ARG A N 1
ATOM 7261 C CA . ARG A 1 933 ? -44.163 -1.764 120.482 1.00 79.00 933 ARG A CA 1
ATOM 7262 C C . ARG A 1 933 ? -43.546 -3.137 120.175 1.00 79.00 933 ARG A C 1
ATOM 7264 O O . ARG A 1 933 ? -42.740 -3.642 120.958 1.00 79.00 933 ARG A O 1
ATOM 7271 N N . ASN A 1 934 ? -43.850 -3.731 119.021 1.00 80.94 934 ASN A N 1
ATOM 7272 C CA . ASN A 1 934 ? -43.225 -4.973 118.573 1.00 80.94 934 ASN A CA 1
ATOM 7273 C C . ASN A 1 934 ? -41.950 -4.668 117.768 1.00 80.94 934 ASN A C 1
ATOM 7275 O O . ASN A 1 934 ? -41.912 -4.750 116.539 1.00 80.94 934 ASN A O 1
ATOM 7279 N N . PHE A 1 935 ? -40.887 -4.280 118.478 1.00 79.88 935 PHE A N 1
ATOM 7280 C CA . PHE A 1 935 ? -39.635 -3.813 117.868 1.00 79.88 935 PHE A CA 1
ATOM 7281 C C . PHE A 1 935 ? -38.906 -4.881 117.040 1.00 79.88 935 PHE A C 1
ATOM 7283 O O . PHE A 1 935 ? -38.198 -4.534 116.096 1.00 79.88 935 PHE A O 1
ATOM 7290 N N . LYS A 1 936 ? -39.097 -6.171 117.350 1.00 83.50 936 LYS A N 1
ATOM 7291 C CA . LYS A 1 936 ? -38.503 -7.281 116.589 1.00 83.50 936 LYS A CA 1
ATOM 7292 C C . LYS A 1 936 ? -39.111 -7.379 115.188 1.00 83.50 936 LYS A C 1
ATOM 7294 O O . LYS A 1 936 ? -38.373 -7.522 114.216 1.00 83.50 936 LYS A O 1
ATOM 7299 N N . GLU A 1 937 ? -40.431 -7.234 115.086 1.00 80.81 937 GLU A N 1
ATOM 7300 C CA . GLU A 1 937 ? -41.130 -7.253 113.799 1.00 80.81 937 GLU A CA 1
ATOM 7301 C C . GLU A 1 937 ? -40.872 -5.970 112.999 1.00 80.81 937 GLU A C 1
ATOM 7303 O O . GLU A 1 937 ? -40.568 -6.035 111.812 1.00 80.81 937 GLU A O 1
ATOM 7308 N N . ALA A 1 938 ? -40.855 -4.804 113.655 1.00 78.50 938 ALA A N 1
ATOM 7309 C CA . ALA A 1 938 ? -40.499 -3.542 113.002 1.00 78.50 938 ALA A CA 1
ATOM 7310 C C . ALA A 1 938 ? -39.059 -3.542 112.440 1.00 78.50 938 ALA A C 1
ATOM 7312 O O . ALA A 1 938 ? -38.815 -2.974 111.374 1.00 78.50 938 ALA A O 1
ATOM 7313 N N . ALA A 1 939 ? -38.104 -4.188 113.122 1.00 80.69 939 ALA A N 1
ATOM 7314 C CA . ALA A 1 939 ? -36.735 -4.355 112.630 1.00 80.69 939 ALA A CA 1
ATOM 7315 C C . ALA A 1 939 ? -36.649 -5.341 111.452 1.00 80.69 939 ALA A C 1
ATOM 7317 O O . ALA A 1 939 ? -35.909 -5.082 110.503 1.00 80.69 939 ALA A O 1
ATOM 7318 N N . ARG A 1 940 ? -37.433 -6.431 111.478 1.00 87.94 940 ARG A N 1
ATOM 7319 C CA . ARG A 1 940 ? -37.536 -7.395 110.370 1.00 87.94 940 ARG A CA 1
ATOM 7320 C C . ARG A 1 940 ? -38.086 -6.735 109.104 1.00 87.94 940 ARG A C 1
ATOM 7322 O O . ARG A 1 940 ? -37.439 -6.805 108.065 1.00 87.94 940 ARG A O 1
ATOM 7329 N N . ILE A 1 941 ? -39.207 -6.020 109.218 1.00 85.25 941 ILE A N 1
ATOM 7330 C CA . ILE A 1 941 ? -39.838 -5.299 108.100 1.00 85.25 941 ILE A CA 1
ATOM 7331 C C . ILE A 1 941 ? -38.913 -4.186 107.576 1.00 85.25 941 ILE A C 1
ATOM 7333 O O . ILE A 1 941 ? -38.810 -3.973 106.372 1.00 85.25 941 ILE A O 1
ATOM 7337 N N . ALA A 1 942 ? -38.173 -3.497 108.454 1.00 83.25 942 ALA A N 1
ATOM 7338 C CA . ALA A 1 942 ? -37.177 -2.511 108.030 1.00 83.25 942 ALA A CA 1
ATOM 7339 C C . ALA A 1 942 ? -36.006 -3.136 107.250 1.00 83.25 942 ALA A C 1
ATOM 7341 O O . ALA A 1 942 ? -35.512 -2.524 106.304 1.00 83.25 942 ALA A O 1
ATOM 7342 N N . ALA A 1 943 ? -35.555 -4.331 107.641 1.00 84.19 943 ALA A N 1
ATOM 7343 C CA . ALA A 1 943 ? -34.527 -5.068 106.912 1.00 84.19 943 ALA A CA 1
ATOM 7344 C C . ALA A 1 943 ? -35.042 -5.553 105.547 1.00 84.19 943 ALA A C 1
ATOM 7346 O O . ALA A 1 943 ? -34.318 -5.440 104.562 1.00 84.19 943 ALA A O 1
ATOM 7347 N N . GLU A 1 944 ? -36.295 -6.011 105.472 1.00 86.75 944 GLU A N 1
ATOM 7348 C CA . GLU A 1 944 ? -36.961 -6.403 104.223 1.00 86.75 944 GLU A CA 1
ATOM 7349 C C . GLU A 1 944 ? -37.128 -5.213 103.265 1.00 86.75 944 GLU A C 1
ATOM 7351 O O . GLU A 1 944 ? -36.705 -5.291 102.115 1.00 86.75 944 GLU A O 1
ATOM 7356 N N . ALA A 1 945 ? -37.627 -4.070 103.749 1.00 83.38 945 ALA A N 1
ATOM 7357 C CA . ALA A 1 945 ? -37.742 -2.843 102.957 1.00 83.38 945 ALA A CA 1
ATOM 7358 C C . ALA A 1 945 ? -36.374 -2.338 102.463 1.00 83.38 945 ALA A C 1
ATOM 7360 O O . ALA A 1 945 ? -36.242 -1.922 101.314 1.00 83.38 945 ALA A O 1
ATOM 7361 N N . LYS A 1 946 ? -35.330 -2.421 103.301 1.00 86.12 946 LYS A N 1
ATOM 7362 C CA . LYS A 1 946 ? -33.958 -2.069 102.904 1.00 86.12 946 LYS A CA 1
ATOM 7363 C C . LYS A 1 946 ? -33.397 -3.039 101.860 1.00 86.12 946 LYS A C 1
ATOM 7365 O O . LYS A 1 946 ? -32.745 -2.594 100.923 1.00 86.12 946 LYS A O 1
ATOM 7370 N N . SER A 1 947 ? -33.652 -4.340 102.006 1.00 87.00 947 SER A N 1
ATOM 7371 C CA . SER A 1 947 ? -33.246 -5.361 101.033 1.00 87.00 947 SER A CA 1
ATOM 7372 C C . SER A 1 947 ? -33.912 -5.136 99.675 1.00 87.00 947 SER A C 1
ATOM 7374 O O . SER A 1 947 ? -33.233 -5.178 98.655 1.00 87.00 947 SER A O 1
ATOM 7376 N N . LEU A 1 948 ? -35.215 -4.836 99.663 1.00 86.69 948 LEU A N 1
ATOM 7377 C CA . LEU A 1 948 ? -35.955 -4.500 98.445 1.00 86.69 948 LEU A CA 1
ATOM 7378 C C . LEU A 1 948 ? -35.488 -3.175 97.824 1.00 86.69 948 LEU A C 1
ATOM 7380 O O . LEU A 1 948 ? -35.454 -3.061 96.605 1.00 86.69 948 LEU A O 1
ATOM 7384 N N . GLY A 1 949 ? -35.071 -2.197 98.635 1.00 83.19 949 GLY A N 1
ATOM 7385 C CA . GLY A 1 949 ? -34.431 -0.970 98.147 1.00 83.19 949 GLY A CA 1
ATOM 7386 C C . GLY A 1 949 ? -33.115 -1.239 97.407 1.00 83.19 949 GLY A C 1
ATOM 7387 O O . GLY A 1 949 ? -32.906 -0.713 96.322 1.00 83.19 949 GLY A O 1
ATOM 7388 N N . VAL A 1 950 ? -32.267 -2.131 97.933 1.00 86.81 950 VAL A N 1
ATOM 7389 C CA . VAL A 1 950 ? -31.026 -2.553 97.252 1.00 86.81 950 VAL A CA 1
ATOM 7390 C C . VAL A 1 950 ? -31.324 -3.364 95.980 1.00 86.81 950 VAL A C 1
ATOM 7392 O O . VAL A 1 950 ? -30.648 -3.182 94.968 1.00 86.81 950 VAL A O 1
ATOM 7395 N N . GLU A 1 951 ? -32.346 -4.232 95.997 1.00 87.81 951 GLU A N 1
ATOM 7396 C CA . GLU A 1 951 ? -32.824 -4.941 94.796 1.00 87.81 951 GLU A CA 1
ATOM 7397 C C . GLU A 1 951 ? -33.303 -3.945 93.729 1.00 87.81 951 GLU A C 1
ATOM 7399 O O . GLU A 1 951 ? -32.953 -4.098 92.561 1.00 87.81 951 GLU A O 1
ATOM 7404 N N . LYS A 1 952 ? -34.027 -2.884 94.116 1.00 86.75 952 LYS A N 1
ATOM 7405 C CA . LYS A 1 952 ? -34.460 -1.815 93.206 1.00 86.75 952 LYS A CA 1
ATOM 7406 C C . LYS A 1 952 ? -33.277 -1.102 92.553 1.00 86.75 952 LYS A C 1
ATOM 7408 O O . LYS A 1 952 ? -33.263 -0.997 91.330 1.00 86.75 952 LYS A O 1
ATOM 7413 N N . ASP A 1 953 ? -32.292 -0.664 93.334 1.00 85.81 953 ASP A N 1
ATOM 7414 C CA . ASP A 1 953 ? -31.109 0.024 92.799 1.00 85.81 953 ASP A CA 1
ATOM 7415 C C . ASP A 1 953 ? -30.353 -0.878 91.805 1.00 85.81 953 ASP A C 1
ATOM 7417 O O . ASP A 1 953 ? -29.947 -0.445 90.725 1.00 85.81 953 ASP A O 1
ATOM 7421 N N . SER A 1 954 ? -30.237 -2.175 92.116 1.00 87.12 954 SER A N 1
ATOM 7422 C CA . SER A 1 954 ? -29.657 -3.172 91.209 1.00 87.12 954 SER A CA 1
ATOM 7423 C C . SER A 1 954 ? -30.485 -3.373 89.930 1.00 87.12 954 SER A C 1
ATOM 7425 O O . SER A 1 954 ? -29.911 -3.549 88.852 1.00 87.12 954 SER A O 1
ATOM 7427 N N . LEU A 1 955 ? -31.819 -3.368 90.021 1.00 89.75 955 LEU A N 1
ATOM 7428 C CA . LEU A 1 955 ? -32.721 -3.483 88.869 1.00 89.75 955 LEU A CA 1
ATOM 7429 C C . LEU A 1 955 ? -32.680 -2.234 87.984 1.00 89.75 955 LEU A C 1
ATOM 7431 O O . LEU A 1 955 ? -32.753 -2.362 86.765 1.00 89.75 955 LEU A O 1
ATOM 7435 N N . GLU A 1 956 ? -32.529 -1.046 88.566 1.00 87.62 956 GLU A N 1
ATOM 7436 C CA . GLU A 1 956 ? -32.423 0.216 87.830 1.00 87.62 956 GLU A CA 1
ATOM 7437 C C . GLU A 1 956 ? -31.106 0.302 87.046 1.00 87.62 956 GLU A C 1
ATOM 7439 O O . GLU A 1 956 ? -31.116 0.646 85.863 1.00 87.62 956 GLU A O 1
ATOM 7444 N N . ILE A 1 957 ? -29.993 -0.145 87.639 1.00 88.81 957 ILE A N 1
ATOM 7445 C CA . ILE A 1 957 ? -28.715 -0.323 86.927 1.00 88.81 957 ILE A CA 1
ATOM 7446 C C . ILE A 1 957 ? -28.872 -1.333 85.778 1.00 88.81 957 ILE A C 1
ATOM 7448 O O . ILE A 1 957 ? -28.427 -1.078 84.656 1.00 88.81 957 ILE A O 1
ATOM 7452 N N . GLY A 1 958 ? -29.532 -2.470 86.029 1.00 88.94 958 GLY A N 1
ATOM 7453 C CA . GLY A 1 958 ? -29.811 -3.483 85.006 1.00 88.94 958 GLY A CA 1
ATOM 7454 C C . GLY A 1 958 ? -30.681 -2.959 83.858 1.00 88.94 958 GLY A C 1
ATOM 7455 O O . GLY A 1 958 ? -30.399 -3.233 82.692 1.00 88.94 958 GLY A O 1
ATOM 7456 N N . LEU A 1 959 ? -31.696 -2.149 84.171 1.00 91.50 959 LEU A N 1
ATOM 7457 C CA . LEU A 1 959 ? -32.583 -1.512 83.199 1.00 91.50 959 LEU A CA 1
ATOM 7458 C C . LEU A 1 959 ? -31.836 -0.484 82.343 1.00 91.50 959 LEU A C 1
ATOM 7460 O O . LEU A 1 959 ? -32.005 -0.474 81.122 1.00 91.50 959 LEU A O 1
ATOM 7464 N N . GLN A 1 960 ? -30.995 0.356 82.954 1.00 89.75 960 GLN A N 1
ATOM 7465 C CA . GLN A 1 960 ? -30.155 1.310 82.225 1.00 89.75 960 GLN A CA 1
ATOM 7466 C C . GLN A 1 960 ? -29.190 0.588 81.279 1.00 89.75 960 GLN A C 1
ATOM 7468 O O . GLN A 1 960 ? -29.075 0.972 80.114 1.00 89.75 960 GLN A O 1
ATOM 7473 N N . LYS A 1 961 ? -28.564 -0.504 81.741 1.00 91.75 961 LYS A N 1
ATOM 7474 C CA . LYS A 1 961 ? -27.683 -1.341 80.919 1.00 91.75 961 LYS A CA 1
ATOM 7475 C C . LYS A 1 961 ? -28.423 -1.948 79.721 1.00 91.75 961 LYS A C 1
ATOM 7477 O O . LYS A 1 961 ? -27.996 -1.739 78.591 1.00 91.75 961 LYS A O 1
ATOM 7482 N N . ALA A 1 962 ? -29.557 -2.614 79.945 1.00 90.44 962 ALA A N 1
ATOM 7483 C CA . ALA A 1 962 ? -30.355 -3.219 78.874 1.00 90.44 962 ALA A CA 1
ATOM 7484 C C . ALA A 1 962 ? -30.905 -2.176 77.882 1.00 90.44 962 ALA A C 1
ATOM 7486 O O . ALA A 1 962 ? -30.976 -2.430 76.683 1.00 90.44 962 ALA A O 1
ATOM 7487 N N . THR A 1 963 ? -31.255 -0.975 78.359 1.00 90.38 963 THR A N 1
ATOM 7488 C CA . THR A 1 963 ? -31.696 0.137 77.497 1.00 90.38 963 THR A CA 1
ATOM 7489 C C . THR A 1 963 ? -30.543 0.666 76.636 1.00 90.38 963 THR A C 1
ATOM 7491 O O . THR A 1 963 ? -30.746 0.986 75.466 1.00 90.38 963 THR A O 1
ATOM 7494 N N . SER A 1 964 ? -29.324 0.731 77.185 1.00 91.38 964 SER A N 1
ATOM 7495 C CA . SER A 1 964 ? -28.120 1.097 76.427 1.00 91.38 964 SER A CA 1
ATOM 7496 C C . SER A 1 964 ? -27.774 0.046 75.372 1.00 91.38 964 SER A C 1
ATOM 7498 O O . SER A 1 964 ? -27.434 0.407 74.248 1.00 91.38 964 SER A O 1
ATOM 7500 N N . GLU A 1 965 ? -27.869 -1.240 75.719 1.00 91.75 965 GLU A N 1
ATOM 7501 C CA . GLU A 1 965 ? -27.660 -2.350 74.782 1.00 91.75 965 GLU A CA 1
ATOM 7502 C C . GLU A 1 965 ? -28.701 -2.329 73.654 1.00 91.75 965 GLU A C 1
ATOM 7504 O O . GLU A 1 965 ? -28.328 -2.459 72.491 1.00 91.75 965 GLU A O 1
ATOM 7509 N N . LEU A 1 966 ? -29.978 -2.066 73.969 1.00 92.94 966 LEU A N 1
ATOM 7510 C CA . LEU A 1 966 ? -31.037 -1.914 72.966 1.00 92.94 966 LEU A CA 1
ATOM 7511 C C . LEU A 1 966 ? -30.737 -0.769 71.993 1.00 92.94 966 LEU A C 1
ATOM 7513 O O . LEU A 1 966 ? -30.880 -0.951 70.790 1.00 92.94 966 LEU A O 1
ATOM 7517 N N . LYS A 1 967 ? -30.300 0.393 72.496 1.00 91.44 967 LYS A N 1
ATOM 7518 C CA . LYS A 1 967 ? -29.989 1.551 71.647 1.00 91.44 967 LYS A CA 1
ATOM 7519 C C . LYS A 1 967 ? -28.842 1.255 70.677 1.00 91.44 967 LYS A C 1
ATOM 7521 O O . LYS A 1 967 ? -28.941 1.611 69.509 1.00 91.44 967 LYS A O 1
ATOM 7526 N N . LYS A 1 968 ? -27.786 0.585 71.153 1.00 92.62 968 LYS A N 1
ATOM 7527 C CA . LYS A 1 968 ? -26.673 0.145 70.301 1.00 92.62 968 LYS A CA 1
ATOM 7528 C C . LYS A 1 968 ? -27.150 -0.847 69.234 1.00 92.62 968 LYS A C 1
ATOM 7530 O O . LYS A 1 968 ? -26.822 -0.696 68.068 1.00 92.62 968 LYS A O 1
ATOM 7535 N N . LEU A 1 969 ? -27.976 -1.815 69.624 1.00 93.56 969 LEU A N 1
ATOM 7536 C CA . LEU A 1 969 ? -28.523 -2.804 68.699 1.00 93.56 969 LEU A CA 1
ATOM 7537 C C . LEU A 1 969 ? -29.434 -2.176 67.628 1.00 93.56 969 LEU A C 1
ATOM 7539 O O . LEU A 1 969 ? -29.445 -2.621 66.487 1.00 93.56 969 LEU A O 1
ATOM 7543 N N . GLU A 1 970 ? -30.207 -1.145 67.978 1.00 89.75 970 GLU A N 1
ATOM 7544 C CA . GLU A 1 970 ? -31.020 -0.393 67.012 1.00 89.75 970 GLU A CA 1
ATOM 7545 C C . GLU A 1 970 ? -30.170 0.379 65.994 1.00 89.75 970 GLU A C 1
ATOM 7547 O O . GLU A 1 970 ? -30.578 0.493 64.839 1.00 89.75 970 GLU A O 1
ATOM 7552 N N . GLU A 1 971 ? -28.994 0.862 66.399 1.00 92.44 971 GLU A N 1
ATOM 7553 C CA . GLU A 1 971 ? -28.001 1.469 65.506 1.00 92.44 971 GLU A CA 1
ATOM 7554 C C . GLU A 1 971 ? -27.384 0.414 64.570 1.00 92.44 971 GLU A C 1
ATOM 7556 O O . GLU A 1 971 ? -27.433 0.588 63.356 1.00 92.44 971 GLU A O 1
ATOM 7561 N N . ASP A 1 972 ? -26.962 -0.742 65.100 1.00 90.69 972 ASP A N 1
ATOM 7562 C CA . ASP A 1 972 ? -26.422 -1.862 64.305 1.00 90.69 972 ASP A CA 1
ATOM 7563 C C . ASP A 1 972 ? -27.444 -2.409 63.274 1.00 90.69 972 ASP A C 1
ATOM 7565 O O . ASP A 1 972 ? -27.088 -2.775 62.145 1.00 90.69 972 ASP A O 1
ATOM 7569 N N . ILE A 1 973 ? -28.736 -2.457 63.638 1.00 91.31 973 ILE A N 1
ATOM 7570 C CA . ILE A 1 973 ? -29.840 -2.820 62.728 1.00 91.31 973 ILE A CA 1
ATOM 7571 C C . ILE A 1 973 ? -29.970 -1.788 61.609 1.00 91.31 973 ILE A C 1
ATOM 7573 O O . ILE A 1 973 ? -30.090 -2.171 60.445 1.00 91.31 973 ILE A O 1
ATOM 7577 N N . LYS A 1 974 ? -29.950 -0.495 61.949 1.00 92.62 974 LYS A N 1
ATOM 7578 C CA . LYS A 1 974 ? -30.069 0.584 60.967 1.00 92.62 974 LYS A CA 1
ATOM 7579 C C . LYS A 1 974 ? -28.915 0.542 59.964 1.00 92.62 974 LYS A C 1
ATOM 7581 O O . LYS A 1 974 ? -29.172 0.513 58.766 1.00 92.62 974 LYS A O 1
ATOM 7586 N N . ASP A 1 975 ? -27.679 0.424 60.444 1.00 90.69 975 ASP A N 1
ATOM 7587 C CA . ASP A 1 975 ? -26.488 0.322 59.593 1.00 90.69 975 ASP A CA 1
ATOM 7588 C C . ASP A 1 975 ? -26.542 -0.903 58.666 1.00 90.69 975 ASP A C 1
ATOM 7590 O O . ASP A 1 975 ? -26.091 -0.863 57.519 1.00 90.69 975 ASP A O 1
ATOM 7594 N N . THR A 1 976 ? -27.113 -2.014 59.140 1.00 89.69 976 THR A N 1
ATOM 7595 C CA . THR A 1 976 ? -27.297 -3.226 58.328 1.00 89.69 976 THR A CA 1
ATOM 7596 C C . THR A 1 976 ? -28.377 -3.055 57.258 1.00 89.69 976 THR A C 1
ATOM 7598 O O . THR A 1 976 ? -28.190 -3.531 56.139 1.00 89.69 976 THR A O 1
ATOM 7601 N N . VAL A 1 977 ? -29.473 -2.351 57.558 1.00 90.81 977 VAL A N 1
ATOM 7602 C CA . VAL A 1 977 ? -30.525 -2.025 56.579 1.00 90.81 977 VAL A CA 1
ATOM 7603 C C . VAL A 1 977 ? -30.011 -1.055 55.511 1.00 90.81 977 VAL A C 1
ATOM 7605 O O . VAL A 1 977 ? -30.234 -1.298 54.326 1.00 90.81 977 VAL A O 1
ATOM 7608 N N . ASP A 1 978 ? -29.278 -0.010 55.901 1.00 89.69 978 ASP A N 1
ATOM 7609 C CA . ASP A 1 978 ? -28.701 0.964 54.962 1.00 89.69 978 ASP A CA 1
ATOM 7610 C C . ASP A 1 978 ? -27.683 0.286 54.020 1.00 89.69 978 ASP A C 1
ATOM 7612 O O . ASP A 1 978 ? -27.663 0.537 52.808 1.00 89.69 978 ASP A O 1
ATOM 7616 N N . ARG A 1 979 ? -26.879 -0.651 54.551 1.00 88.50 979 ARG A N 1
ATOM 7617 C CA . ARG A 1 979 ? -25.975 -1.490 53.749 1.00 88.50 979 ARG A CA 1
ATOM 7618 C C . ARG A 1 979 ? -26.744 -2.378 52.769 1.00 88.50 979 ARG A C 1
ATOM 7620 O O . ARG A 1 979 ? -26.401 -2.385 51.594 1.00 88.50 979 ARG A O 1
ATOM 7627 N N . LEU A 1 980 ? -27.802 -3.062 53.216 1.00 90.06 980 LEU A N 1
ATOM 7628 C CA . LEU A 1 980 ? -28.651 -3.895 52.352 1.00 90.06 980 LEU A CA 1
ATOM 7629 C C . LEU A 1 980 ? -29.250 -3.101 51.185 1.00 90.06 980 LEU A C 1
ATOM 7631 O O . LEU A 1 980 ? -29.135 -3.538 50.045 1.00 90.06 980 LEU A O 1
ATOM 7635 N N . GLN A 1 981 ? -29.822 -1.922 51.446 1.00 89.56 981 GLN A N 1
ATOM 7636 C CA . GLN A 1 981 ? -30.387 -1.064 50.395 1.00 89.56 981 GLN A CA 1
ATOM 7637 C C . GLN A 1 981 ? -29.331 -0.625 49.375 1.00 89.56 981 GLN A C 1
ATOM 7639 O O . GLN A 1 981 ? -29.594 -0.588 48.172 1.00 89.56 981 GLN A O 1
ATOM 7644 N N . THR A 1 982 ? -28.121 -0.315 49.848 1.00 90.81 982 THR A N 1
ATOM 7645 C CA . THR A 1 982 ? -27.003 0.068 48.978 1.00 90.81 982 THR A CA 1
ATOM 7646 C C . THR A 1 982 ? -26.567 -1.105 48.095 1.00 90.81 982 THR A C 1
ATOM 7648 O O . THR A 1 982 ? -26.429 -0.940 46.881 1.00 90.81 982 THR A O 1
ATOM 7651 N N . THR A 1 983 ? -26.399 -2.297 48.675 1.00 87.44 983 THR A N 1
ATOM 7652 C CA . THR A 1 983 ? -26.005 -3.510 47.943 1.00 87.44 983 THR A CA 1
ATOM 7653 C C . THR A 1 983 ? -27.089 -3.958 46.955 1.00 87.44 983 THR A C 1
ATOM 7655 O O . THR A 1 983 ? -26.764 -4.319 45.829 1.00 87.44 983 THR A O 1
ATOM 7658 N N . GLU A 1 984 ? -28.377 -3.865 47.302 1.00 88.00 984 GLU A N 1
ATOM 7659 C CA . GLU A 1 984 ? -29.490 -4.141 46.375 1.00 88.00 984 GLU A CA 1
ATOM 7660 C C . GLU A 1 984 ? -29.504 -3.170 45.179 1.00 88.00 984 GLU A C 1
ATOM 7662 O O . GLU A 1 984 ? -29.719 -3.590 44.040 1.00 88.00 984 GLU A O 1
ATOM 7667 N N . GLY A 1 985 ? -29.196 -1.886 45.400 1.00 88.69 985 GLY A N 1
ATOM 7668 C CA . GLY A 1 985 ? -29.017 -0.914 44.316 1.00 88.69 985 GLY A CA 1
ATOM 7669 C C . GLY A 1 985 ? -27.842 -1.251 43.387 1.00 88.69 985 GLY A C 1
ATOM 7670 O O . GLY A 1 985 ? -27.955 -1.116 42.166 1.00 88.69 985 GLY A O 1
ATOM 7671 N N . LEU A 1 986 ? -26.728 -1.737 43.947 1.00 90.12 986 LEU A N 1
ATOM 7672 C CA . LEU A 1 986 ? -25.570 -2.223 43.186 1.00 90.12 986 LEU A CA 1
ATOM 7673 C C . LEU A 1 986 ? -25.906 -3.470 42.356 1.00 90.12 986 LEU A C 1
ATOM 7675 O O . LEU A 1 986 ? -25.508 -3.528 41.193 1.00 90.12 986 LEU A O 1
ATOM 7679 N N . ILE A 1 987 ? -26.667 -4.423 42.910 1.00 88.75 987 ILE A N 1
ATOM 7680 C CA . ILE A 1 987 ? -27.137 -5.618 42.188 1.00 88.75 987 ILE A CA 1
ATOM 7681 C C . ILE A 1 987 ? -27.945 -5.208 40.959 1.00 88.75 987 ILE A C 1
ATOM 7683 O O . ILE A 1 987 ? -27.599 -5.615 39.856 1.00 88.75 987 ILE A O 1
ATOM 7687 N N . LEU A 1 988 ? -28.945 -4.334 41.116 1.00 88.88 988 LEU A N 1
ATOM 7688 C CA . LEU A 1 988 ? -29.766 -3.859 39.993 1.00 88.88 988 LEU A CA 1
ATOM 7689 C C . LEU A 1 988 ? -28.926 -3.177 38.901 1.00 88.88 988 LEU A C 1
ATOM 7691 O O . LEU A 1 988 ? -29.170 -3.364 37.706 1.00 88.88 988 LEU A O 1
ATOM 7695 N N . SER A 1 989 ? -27.920 -2.394 39.300 1.00 88.06 989 SER A N 1
ATOM 7696 C CA . SER A 1 989 ? -26.990 -1.768 38.357 1.00 88.06 989 SER A CA 1
ATOM 7697 C C . SER A 1 989 ? -26.162 -2.810 37.602 1.00 88.06 989 SER A C 1
ATOM 7699 O O . SER A 1 989 ? -26.018 -2.716 36.384 1.00 88.06 989 SER A O 1
ATOM 7701 N N . LYS A 1 990 ? -25.635 -3.818 38.304 1.00 89.62 990 LYS A N 1
ATOM 7702 C CA . LYS A 1 990 ? -24.815 -4.882 37.712 1.00 89.62 990 LYS A CA 1
ATOM 7703 C C . LYS A 1 990 ? -25.627 -5.822 36.825 1.00 89.62 990 LYS A C 1
ATOM 7705 O O . LYS A 1 990 ? -25.182 -6.143 35.729 1.00 89.62 990 LYS A O 1
ATOM 7710 N N . GLU A 1 991 ? -26.846 -6.177 37.216 1.00 88.50 991 GLU A N 1
ATOM 7711 C CA . GLU A 1 991 ? -27.780 -6.950 36.388 1.00 88.50 991 GLU A CA 1
ATOM 7712 C C . GLU A 1 991 ? -28.107 -6.230 35.074 1.00 88.50 991 GLU A C 1
ATOM 7714 O O . GLU A 1 991 ? -28.180 -6.864 34.020 1.00 88.50 991 GLU A O 1
ATOM 7719 N N . LYS A 1 992 ? -28.226 -4.895 35.096 1.00 88.88 992 LYS A N 1
ATOM 7720 C CA . LYS A 1 992 ? -28.379 -4.098 33.871 1.00 88.88 992 LYS A CA 1
ATOM 7721 C C . LYS A 1 992 ? -27.140 -4.181 32.968 1.00 88.88 992 LYS A C 1
ATOM 7723 O O . LYS A 1 992 ? -27.292 -4.272 31.750 1.00 88.88 992 LYS A O 1
ATOM 7728 N N . GLU A 1 993 ? -25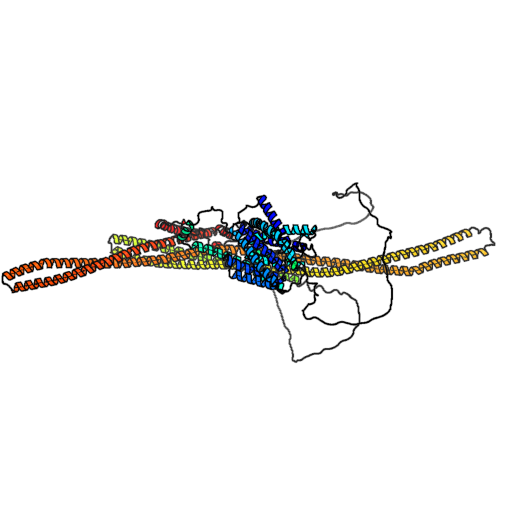.931 -4.163 33.534 1.00 88.81 993 GLU A N 1
ATOM 7729 C CA . GLU A 1 993 ? -24.683 -4.351 32.773 1.00 88.81 993 GLU A CA 1
ATOM 7730 C C . GLU A 1 993 ? -24.604 -5.758 32.152 1.00 88.81 993 GLU A C 1
ATOM 7732 O O . GLU A 1 993 ? -24.288 -5.878 30.965 1.00 88.81 993 GLU A O 1
ATOM 7737 N N . VAL A 1 994 ? -24.969 -6.808 32.906 1.00 89.88 994 VAL A N 1
ATOM 7738 C CA . VAL A 1 994 ? -25.074 -8.193 32.401 1.00 89.88 994 VAL A CA 1
ATOM 7739 C C . VAL A 1 994 ? -26.058 -8.258 31.234 1.00 89.88 994 VAL A C 1
ATOM 7741 O O . VAL A 1 994 ? -25.723 -8.764 30.161 1.00 89.88 994 VAL A O 1
ATOM 7744 N N . ALA A 1 995 ? -27.261 -7.704 31.412 1.00 87.88 995 ALA A N 1
ATOM 7745 C CA . ALA A 1 995 ? -28.302 -7.704 30.391 1.00 87.88 995 ALA A CA 1
ATOM 7746 C C . ALA A 1 995 ? -27.859 -6.972 29.115 1.00 87.88 995 ALA A C 1
ATOM 7748 O O . ALA A 1 995 ? -28.176 -7.420 28.015 1.00 87.88 995 ALA A O 1
ATOM 7749 N N . MET A 1 996 ? -27.089 -5.887 29.243 1.00 87.88 996 MET A N 1
ATOM 7750 C CA . MET A 1 996 ? -26.535 -5.152 28.104 1.00 87.88 996 MET A CA 1
ATOM 7751 C C . MET A 1 996 ? -25.491 -5.976 27.336 1.00 87.88 996 MET A C 1
ATOM 7753 O O . MET A 1 996 ? -25.564 -6.062 26.108 1.00 87.88 996 MET A O 1
ATOM 7757 N N . ALA A 1 997 ? -24.544 -6.610 28.038 1.00 87.81 997 ALA A N 1
ATOM 7758 C CA . ALA A 1 997 ? -23.540 -7.474 27.412 1.00 87.81 997 ALA A CA 1
ATOM 7759 C C . ALA A 1 997 ? -24.195 -8.672 26.701 1.00 87.81 997 ALA A C 1
ATOM 7761 O O . ALA A 1 997 ? -23.877 -8.959 25.542 1.00 87.81 997 ALA A O 1
ATOM 7762 N N . ARG A 1 998 ? -25.175 -9.309 27.357 1.00 89.31 998 ARG A N 1
ATOM 7763 C CA . ARG A 1 998 ? -25.961 -10.417 26.799 1.00 89.31 998 ARG A CA 1
ATOM 7764 C C . ARG A 1 998 ? -26.766 -9.990 25.574 1.00 89.31 998 ARG A C 1
ATOM 7766 O O . ARG A 1 998 ? -26.728 -10.675 24.558 1.00 89.31 998 ARG A O 1
ATOM 7773 N N . PHE A 1 999 ? -27.436 -8.837 25.624 1.00 87.69 999 PHE A N 1
ATOM 7774 C CA . PHE A 1 999 ? -28.196 -8.291 24.495 1.00 87.69 999 PHE A CA 1
ATOM 7775 C C . PHE A 1 999 ? -27.315 -8.094 23.252 1.00 87.69 999 PHE A C 1
ATOM 7777 O O . PHE A 1 999 ? -27.645 -8.584 22.172 1.00 87.69 999 PHE A O 1
ATOM 7784 N N . GLN A 1 1000 ? -26.150 -7.455 23.406 1.00 87.94 1000 GLN A N 1
ATOM 7785 C CA . GLN A 1 1000 ? -25.200 -7.261 22.302 1.00 87.94 1000 GLN A CA 1
ATOM 7786 C C . GLN A 1 1000 ? -24.682 -8.595 21.745 1.00 87.94 1000 GLN A C 1
ATOM 7788 O O . GLN A 1 1000 ? -24.597 -8.776 20.528 1.00 87.94 1000 GLN A O 1
ATOM 7793 N N . ARG A 1 1001 ? -24.367 -9.555 22.624 1.00 88.19 1001 ARG A N 1
ATOM 7794 C CA . ARG A 1 1001 ? -23.905 -10.890 22.226 1.00 88.19 1001 ARG A CA 1
ATOM 7795 C C . ARG A 1 1001 ? -24.982 -11.672 21.468 1.00 88.19 1001 ARG A C 1
ATOM 7797 O O . ARG A 1 1001 ? -24.660 -12.297 20.459 1.00 88.19 1001 ARG A O 1
ATOM 7804 N N . LEU A 1 1002 ? -26.241 -11.618 21.904 1.00 86.75 1002 LEU A N 1
ATOM 7805 C CA . LEU A 1 1002 ? -27.370 -12.284 21.242 1.00 86.75 1002 LEU A CA 1
ATOM 7806 C C . LEU A 1 1002 ? -27.616 -11.738 19.831 1.00 86.75 1002 LEU A C 1
ATOM 7808 O O . LEU A 1 1002 ? -27.834 -12.519 18.905 1.00 86.75 1002 LEU A O 1
ATOM 7812 N N . LEU A 1 1003 ? -27.496 -10.423 19.634 1.00 86.25 1003 LEU A N 1
ATOM 7813 C CA . LEU A 1 1003 ? -27.589 -9.809 18.306 1.00 86.25 1003 LEU A CA 1
ATOM 7814 C C . LEU A 1 1003 ? -26.444 -10.256 17.378 1.00 86.25 1003 LEU A C 1
ATOM 7816 O O . LEU A 1 1003 ? -26.688 -10.564 16.210 1.00 86.25 1003 LEU A O 1
ATOM 7820 N N . LEU A 1 1004 ? -25.213 -10.377 17.893 1.00 84.62 1004 LEU A N 1
ATOM 7821 C CA . LEU A 1 1004 ? -24.088 -10.946 17.135 1.00 84.62 1004 LEU A CA 1
ATOM 7822 C C . LEU A 1 1004 ? -24.319 -12.420 16.768 1.00 84.62 1004 LEU A C 1
ATOM 7824 O O . LEU A 1 1004 ? -24.000 -12.830 15.654 1.00 84.62 1004 LEU A O 1
ATOM 7828 N N . ILE A 1 1005 ? -24.870 -13.221 17.687 1.00 84.06 1005 ILE A N 1
ATOM 7829 C CA . ILE A 1 1005 ? -25.195 -14.635 17.441 1.00 84.06 1005 ILE A CA 1
ATOM 7830 C C . ILE A 1 1005 ? -26.277 -14.755 16.364 1.00 84.06 1005 ILE A C 1
ATOM 7832 O O . ILE A 1 1005 ? -26.098 -15.513 15.413 1.00 84.06 1005 ILE A O 1
ATOM 7836 N N . SER A 1 1006 ? -27.356 -13.976 16.473 1.00 85.19 1006 SER A N 1
ATOM 7837 C CA . SER A 1 1006 ? -28.445 -13.949 15.491 1.00 85.19 1006 SER A CA 1
ATOM 7838 C C . SER A 1 1006 ? -27.949 -13.550 14.098 1.00 85.19 1006 SER A C 1
ATOM 7840 O O . SER A 1 1006 ? -28.238 -14.228 13.106 1.00 85.19 1006 SER A O 1
ATOM 7842 N N . GLY A 1 1007 ? -27.125 -12.502 14.016 1.00 82.94 1007 GLY A N 1
ATOM 7843 C CA . GLY A 1 1007 ? -26.526 -12.058 12.761 1.00 82.94 1007 GLY A CA 1
ATOM 7844 C C . GLY A 1 1007 ? -25.574 -13.089 12.144 1.00 82.94 1007 GLY A C 1
ATOM 7845 O O . GLY A 1 1007 ? -25.656 -13.359 10.943 1.00 82.94 1007 GLY A O 1
ATOM 7846 N N . ALA A 1 1008 ? -24.725 -13.727 12.956 1.00 82.06 1008 ALA A N 1
ATOM 7847 C CA . ALA A 1 1008 ? -23.825 -14.786 12.501 1.00 82.06 1008 ALA A CA 1
ATOM 7848 C C . ALA A 1 1008 ? -24.590 -16.025 12.003 1.00 82.06 1008 ALA A C 1
ATOM 7850 O O . ALA A 1 1008 ? -24.321 -16.503 10.902 1.00 82.06 1008 ALA A O 1
ATOM 7851 N N . ALA A 1 1009 ? -25.588 -16.501 12.754 1.00 82.06 1009 ALA A N 1
ATOM 7852 C CA . ALA A 1 1009 ? -26.424 -17.638 12.363 1.00 82.06 1009 ALA A CA 1
ATOM 7853 C C . ALA A 1 1009 ? -27.219 -17.350 11.077 1.00 82.06 1009 ALA A C 1
ATOM 7855 O O . ALA A 1 1009 ? -27.314 -18.200 10.190 1.00 82.06 1009 ALA A O 1
ATOM 7856 N N . THR A 1 1010 ? -27.712 -16.117 10.920 1.00 83.88 1010 THR A N 1
ATOM 7857 C CA . THR A 1 1010 ? -28.381 -15.664 9.693 1.00 83.88 1010 THR A CA 1
ATOM 7858 C C . THR A 1 1010 ? -27.438 -15.702 8.489 1.00 83.88 1010 THR A C 1
ATOM 7860 O O . THR A 1 1010 ? -27.824 -16.180 7.424 1.00 83.88 1010 THR A O 1
ATOM 7863 N N . ALA A 1 1011 ? -26.191 -15.255 8.642 1.00 81.88 1011 ALA A N 1
ATOM 7864 C CA . ALA A 1 1011 ? -25.201 -15.333 7.571 1.00 81.88 1011 ALA A CA 1
ATOM 7865 C C . ALA A 1 1011 ? -24.817 -16.779 7.229 1.00 81.88 1011 ALA A C 1
ATOM 7867 O O . ALA A 1 1011 ? -24.751 -17.139 6.052 1.00 81.88 1011 ALA A O 1
ATOM 7868 N N . GLU A 1 1012 ? -24.606 -17.635 8.229 1.00 79.69 1012 GLU A N 1
ATOM 7869 C CA . GLU A 1 1012 ? -24.308 -19.052 7.998 1.00 79.69 1012 GLU A CA 1
ATOM 7870 C C . GLU A 1 1012 ? -25.462 -19.774 7.296 1.00 79.69 1012 GLU A C 1
ATOM 7872 O O . GLU A 1 1012 ? -25.224 -20.605 6.416 1.00 79.69 1012 GLU A O 1
ATOM 7877 N N . ARG A 1 1013 ? -26.711 -19.398 7.596 1.00 84.00 1013 ARG A N 1
ATOM 7878 C CA . ARG A 1 1013 ? -27.894 -19.891 6.885 1.00 84.00 1013 ARG A CA 1
ATOM 7879 C C . ARG A 1 1013 ? -27.828 -19.566 5.394 1.00 84.00 1013 ARG A C 1
ATOM 7881 O O . ARG A 1 1013 ? -28.113 -20.446 4.583 1.00 84.00 1013 ARG A O 1
ATOM 7888 N N . PHE A 1 1014 ? -27.447 -18.344 5.016 1.00 79.88 1014 PHE A N 1
ATOM 7889 C CA . PHE A 1 1014 ? -27.279 -17.987 3.602 1.00 79.88 1014 PHE A CA 1
ATOM 7890 C C . PHE A 1 1014 ? -26.232 -18.881 2.918 1.00 79.88 1014 PHE A C 1
ATOM 7892 O O . PHE A 1 1014 ? -26.503 -19.421 1.847 1.00 79.88 1014 PHE A O 1
ATOM 7899 N N . ALA A 1 1015 ? -25.095 -19.144 3.570 1.00 77.12 1015 ALA A N 1
ATOM 7900 C CA . ALA A 1 1015 ? -24.076 -20.052 3.033 1.00 77.12 1015 ALA A CA 1
ATOM 7901 C C . ALA A 1 1015 ? -24.520 -21.527 2.975 1.00 77.12 1015 ALA A C 1
ATOM 7903 O O . ALA A 1 1015 ? -24.058 -22.282 2.118 1.00 77.12 1015 ALA A O 1
ATOM 7904 N N . ALA A 1 1016 ? -25.391 -21.979 3.879 1.00 78.94 1016 ALA A N 1
ATOM 7905 C CA . ALA A 1 1016 ? -25.987 -23.313 3.803 1.00 78.94 1016 ALA A CA 1
ATOM 7906 C C . ALA A 1 1016 ? -26.960 -23.426 2.613 1.00 78.94 1016 ALA A C 1
ATOM 7908 O O . ALA A 1 1016 ? -26.922 -24.418 1.881 1.00 78.94 1016 ALA A O 1
ATOM 7909 N N . LEU A 1 1017 ? -27.761 -22.383 2.365 1.00 81.94 1017 LEU A N 1
ATOM 7910 C CA . LEU A 1 1017 ? -28.685 -22.313 1.228 1.00 81.94 1017 LEU A CA 1
ATOM 7911 C C . LEU A 1 1017 ? -27.956 -22.317 -0.119 1.00 81.94 1017 LEU A C 1
ATOM 7913 O O . LEU A 1 1017 ? -28.359 -23.057 -1.013 1.00 81.94 1017 LEU A O 1
ATOM 7917 N N . GLU A 1 1018 ? -26.860 -21.566 -0.259 1.00 76.62 1018 GLU A N 1
ATOM 7918 C CA . GLU A 1 1018 ? -26.055 -21.566 -1.492 1.00 76.62 1018 GLU A CA 1
ATOM 7919 C C . GLU A 1 1018 ? -25.440 -22.937 -1.810 1.00 76.62 1018 GLU A C 1
ATOM 7921 O O . GLU A 1 1018 ? -25.244 -23.281 -2.975 1.00 76.62 1018 GLU A O 1
ATOM 7926 N N . ARG A 1 1019 ? -25.182 -23.755 -0.784 1.00 72.50 1019 ARG A N 1
ATOM 7927 C CA . ARG A 1 1019 ? -24.673 -25.128 -0.933 1.00 72.50 1019 ARG A CA 1
ATOM 7928 C C . ARG A 1 1019 ? -25.770 -26.181 -1.102 1.00 72.50 1019 ARG A C 1
ATOM 7930 O O . ARG A 1 1019 ? -25.451 -27.356 -1.268 1.00 72.50 1019 ARG A O 1
ATOM 7937 N N . GLY A 1 1020 ? -27.042 -25.787 -1.045 1.00 80.12 1020 GLY A N 1
ATOM 7938 C CA . GLY A 1 1020 ? -28.183 -26.700 -1.121 1.00 80.12 1020 GLY A CA 1
ATOM 7939 C C . GLY A 1 1020 ? -28.432 -27.527 0.147 1.00 80.12 1020 GLY A C 1
ATOM 7940 O O . GLY A 1 1020 ? -29.175 -28.505 0.089 1.00 80.12 1020 GLY A O 1
ATOM 7941 N N . ASP A 1 1021 ? -27.845 -27.158 1.291 1.00 80.81 1021 ASP A N 1
ATOM 7942 C CA . ASP A 1 1021 ? -28.050 -27.838 2.578 1.00 80.81 1021 ASP A CA 1
ATOM 7943 C C . ASP A 1 1021 ? -29.252 -27.227 3.321 1.00 80.81 1021 ASP A C 1
ATOM 7945 O O . ASP A 1 1021 ? -29.121 -26.411 4.237 1.00 80.81 1021 ASP A O 1
ATOM 7949 N N . THR A 1 1022 ? -30.462 -27.581 2.877 1.00 84.88 1022 THR A N 1
ATOM 7950 C CA . THR A 1 1022 ? -31.715 -27.014 3.410 1.00 84.88 1022 THR A CA 1
ATOM 7951 C C . THR A 1 1022 ? -31.965 -27.379 4.870 1.00 84.88 1022 THR A C 1
ATOM 7953 O O . THR A 1 1022 ? -32.611 -26.621 5.590 1.00 84.88 1022 THR A O 1
ATOM 7956 N N . ASN A 1 1023 ? -31.467 -28.535 5.314 1.00 82.25 1023 ASN A N 1
ATOM 7957 C CA . ASN A 1 1023 ? -31.634 -28.987 6.692 1.00 82.25 1023 ASN A CA 1
ATOM 7958 C C . ASN A 1 1023 ? -30.817 -28.111 7.643 1.00 82.25 1023 ASN A C 1
ATOM 7960 O O . ASN A 1 1023 ? -31.365 -27.601 8.619 1.00 82.25 1023 ASN A O 1
ATOM 7964 N N . GLU A 1 1024 ? -29.546 -27.867 7.321 1.00 81.56 1024 GLU A N 1
ATOM 7965 C CA . GLU A 1 1024 ? -28.694 -26.988 8.123 1.00 81.56 1024 GLU A CA 1
ATOM 7966 C C . GLU A 1 1024 ? -29.193 -25.535 8.096 1.00 81.56 1024 GLU A C 1
ATOM 7968 O O . GLU A 1 1024 ? -29.222 -24.867 9.128 1.00 81.56 1024 GLU A O 1
ATOM 7973 N N . ALA A 1 1025 ? -29.692 -25.062 6.948 1.00 84.94 1025 ALA A N 1
ATOM 7974 C CA . ALA A 1 1025 ? -30.289 -23.732 6.837 1.00 84.94 1025 ALA A CA 1
ATOM 7975 C C . ALA A 1 1025 ? -31.514 -23.536 7.754 1.00 84.94 1025 ALA A C 1
ATOM 7977 O O . ALA A 1 1025 ? -31.690 -22.456 8.320 1.00 84.94 1025 ALA A O 1
ATOM 7978 N N . ASN A 1 1026 ? -32.355 -24.563 7.915 1.00 84.44 1026 ASN A N 1
ATOM 7979 C CA . ASN A 1 1026 ? -33.516 -24.508 8.808 1.00 84.44 1026 ASN A CA 1
ATOM 7980 C C . ASN A 1 1026 ? -33.106 -24.509 10.287 1.00 84.44 1026 ASN A C 1
ATOM 7982 O O . ASN A 1 1026 ? -33.694 -23.780 11.083 1.00 84.44 1026 ASN A O 1
ATOM 7986 N N . LEU A 1 1027 ? -32.080 -25.282 10.654 1.00 82.19 1027 LEU A N 1
ATOM 7987 C CA . LEU A 1 1027 ? -31.554 -25.298 12.023 1.00 82.19 1027 LEU A CA 1
ATOM 7988 C C . LEU A 1 1027 ? -30.923 -23.950 12.402 1.00 82.19 1027 LEU A C 1
ATOM 7990 O O . LEU A 1 1027 ? -31.165 -23.438 13.491 1.00 82.19 1027 LEU A O 1
ATOM 7994 N N . LEU A 1 1028 ? -30.164 -23.344 11.486 1.00 83.06 1028 LEU A N 1
ATOM 7995 C CA . LEU A 1 1028 ? -29.569 -22.018 11.683 1.00 83.06 1028 LEU A CA 1
ATOM 7996 C C . LEU A 1 1028 ? -30.619 -20.901 11.739 1.00 83.06 1028 LEU A C 1
ATOM 7998 O O . LEU A 1 1028 ? -30.424 -19.917 12.449 1.00 83.06 1028 LEU A O 1
ATOM 8002 N N . LEU A 1 1029 ? -31.743 -21.054 11.028 1.00 86.69 1029 LEU A N 1
ATOM 8003 C CA . LEU A 1 1029 ? -32.880 -20.141 11.155 1.00 86.69 1029 LEU A CA 1
ATOM 8004 C C . LEU A 1 1029 ? -33.470 -20.185 12.566 1.00 86.69 1029 LEU A C 1
ATOM 8006 O O . LEU A 1 1029 ? -33.628 -19.135 13.181 1.00 86.69 1029 LEU A O 1
ATOM 8010 N N . ALA A 1 1030 ? -33.737 -21.386 13.084 1.00 84.00 1030 ALA A N 1
ATOM 8011 C CA . ALA A 1 1030 ? -34.275 -21.556 14.430 1.00 84.00 1030 ALA A CA 1
ATOM 8012 C C . ALA A 1 1030 ? -33.335 -20.971 15.500 1.00 84.00 1030 ALA A C 1
ATOM 8014 O O . ALA A 1 1030 ? -33.790 -20.327 16.440 1.00 84.00 1030 ALA A O 1
ATOM 8015 N N . GLU A 1 1031 ? -32.019 -21.134 15.333 1.00 82.81 1031 GLU A N 1
ATOM 8016 C CA . GLU A 1 1031 ? -31.016 -20.536 16.220 1.00 82.81 1031 GLU A CA 1
ATOM 8017 C C . GLU A 1 1031 ? -31.007 -18.998 16.153 1.00 82.81 1031 GLU A C 1
ATOM 8019 O O . GLU A 1 1031 ? -30.976 -18.331 17.190 1.00 82.81 1031 GLU A O 1
ATOM 8024 N N . ALA A 1 1032 ? -31.070 -18.426 14.947 1.00 85.94 1032 ALA A N 1
ATOM 8025 C CA . ALA A 1 1032 ? -31.115 -16.978 14.764 1.00 85.94 1032 ALA A CA 1
ATOM 8026 C C . ALA A 1 1032 ? -32.389 -16.356 15.357 1.00 85.94 1032 ALA A C 1
ATOM 8028 O O . ALA A 1 1032 ? -32.325 -15.297 15.988 1.00 85.94 1032 ALA A O 1
ATOM 8029 N N . GLU A 1 1033 ? -33.535 -17.017 15.169 1.00 86.88 1033 GLU A N 1
ATOM 8030 C CA . GLU A 1 1033 ? -34.827 -16.609 15.724 1.00 86.88 1033 GLU A CA 1
ATOM 8031 C C . GLU A 1 1033 ? -34.828 -16.700 17.251 1.00 86.88 1033 GLU A C 1
ATOM 8033 O O . GLU A 1 1033 ? -35.175 -15.720 17.905 1.00 86.88 1033 GLU A O 1
ATOM 8038 N N . ALA A 1 1034 ? -34.340 -17.804 17.827 1.00 83.62 1034 ALA A N 1
ATOM 8039 C CA . ALA A 1 1034 ? -34.253 -17.973 19.277 1.00 83.62 1034 ALA A CA 1
ATOM 8040 C C . ALA A 1 1034 ? -33.393 -16.884 19.944 1.00 83.62 1034 ALA A C 1
ATOM 8042 O O . ALA A 1 1034 ? -33.823 -16.271 20.923 1.00 83.62 1034 ALA A O 1
ATOM 8043 N N . ALA A 1 1035 ? -32.212 -16.589 19.387 1.00 85.06 1035 ALA A N 1
ATOM 8044 C CA . ALA A 1 1035 ? -31.339 -15.534 19.903 1.00 85.06 1035 ALA A CA 1
ATOM 8045 C C . ALA A 1 1035 ? -31.979 -14.138 19.781 1.00 85.06 1035 ALA A C 1
ATOM 8047 O O . ALA A 1 1035 ? -31.864 -13.309 20.686 1.00 85.06 1035 ALA A O 1
ATOM 8048 N N . ASN A 1 1036 ? -32.685 -13.878 18.676 1.00 86.81 1036 ASN A N 1
ATOM 8049 C CA . ASN A 1 1036 ? -33.377 -12.611 18.454 1.00 86.81 1036 ASN A CA 1
ATOM 8050 C C . ASN A 1 1036 ? -34.575 -12.427 19.399 1.00 86.81 1036 ASN A C 1
ATOM 8052 O O . ASN A 1 1036 ? -34.799 -11.340 19.927 1.00 86.81 1036 ASN A O 1
ATOM 8056 N N . ASP A 1 1037 ? -35.341 -13.488 19.639 1.00 86.19 1037 ASP A N 1
ATOM 8057 C CA . ASP A 1 1037 ? -36.481 -13.463 20.552 1.00 86.19 1037 ASP A CA 1
ATOM 8058 C C . ASP A 1 1037 ? -36.035 -13.246 22.000 1.00 86.19 1037 ASP A C 1
ATOM 8060 O O . ASP A 1 1037 ? -36.690 -12.525 22.755 1.00 86.19 1037 ASP A O 1
ATOM 8064 N N . GLU A 1 1038 ? -34.893 -13.811 22.391 1.00 84.75 1038 GLU A N 1
ATOM 8065 C CA . GLU A 1 1038 ? -34.285 -13.547 23.692 1.00 84.75 1038 GLU A CA 1
ATOM 8066 C C . GLU A 1 1038 ? -33.807 -12.092 23.821 1.00 84.75 1038 GLU A C 1
ATOM 8068 O O . GLU A 1 1038 ? -34.105 -11.430 24.818 1.00 84.75 1038 GLU A O 1
ATOM 8073 N N . ALA A 1 1039 ? -33.160 -11.547 22.786 1.00 85.12 1039 ALA A N 1
ATOM 8074 C CA . ALA A 1 1039 ? -32.756 -10.142 22.760 1.00 85.12 1039 ALA A CA 1
ATOM 8075 C C . ALA A 1 1039 ? -33.970 -9.201 22.893 1.00 85.12 1039 ALA A C 1
ATOM 8077 O O . ALA A 1 1039 ? -33.959 -8.271 23.706 1.00 85.12 1039 ALA A O 1
ATOM 8078 N N . LYS A 1 1040 ? -35.067 -9.489 22.180 1.00 85.19 1040 LYS A N 1
ATOM 8079 C CA . LYS A 1 1040 ? -36.326 -8.727 22.266 1.00 85.19 1040 LYS A CA 1
ATOM 8080 C C . LYS A 1 1040 ? -36.977 -8.771 23.645 1.00 85.19 1040 LYS A C 1
ATOM 8082 O O . LYS A 1 1040 ? -37.636 -7.806 24.016 1.00 85.19 1040 LYS A O 1
ATOM 8087 N N . LYS A 1 1041 ? -36.806 -9.850 24.420 1.00 86.38 1041 LYS A N 1
ATOM 8088 C CA . LYS A 1 1041 ? -37.301 -9.923 25.810 1.00 86.38 1041 LYS A CA 1
ATOM 8089 C C . LYS A 1 1041 ? -36.527 -8.994 26.751 1.00 86.38 1041 LYS A C 1
ATOM 8091 O O . LYS A 1 1041 ? -37.116 -8.430 27.671 1.00 86.38 1041 LYS A O 1
ATOM 8096 N N . LEU A 1 1042 ? -35.225 -8.809 26.524 1.00 83.50 1042 LEU A N 1
ATOM 8097 C CA . LEU A 1 1042 ? -34.375 -7.932 27.342 1.00 83.50 1042 LEU A CA 1
ATOM 8098 C C . LEU A 1 1042 ? -34.594 -6.444 27.030 1.00 83.50 1042 LEU A C 1
ATOM 8100 O O . LEU A 1 1042 ? -34.480 -5.597 27.918 1.00 83.50 1042 LEU A O 1
ATOM 8104 N N . GLN A 1 1043 ? -34.951 -6.131 25.785 1.00 79.50 1043 GLN A N 1
ATOM 8105 C CA . GLN A 1 1043 ? -35.098 -4.770 25.278 1.00 79.50 1043 GLN A CA 1
ATOM 8106 C C . GLN A 1 1043 ? -36.079 -3.876 26.077 1.00 79.50 1043 GLN A C 1
ATOM 8108 O O . GLN A 1 1043 ? -35.650 -2.806 26.521 1.00 79.50 1043 GLN A O 1
ATOM 8113 N N . PRO A 1 1044 ? -37.354 -4.260 26.318 1.00 79.19 1044 PRO A N 1
ATOM 8114 C CA . PRO A 1 1044 ? -38.299 -3.427 27.067 1.00 79.19 1044 PRO A CA 1
ATOM 8115 C C . PRO A 1 1044 ? -37.992 -3.377 28.570 1.00 79.19 1044 PRO A C 1
ATOM 8117 O O . PRO A 1 1044 ? -38.288 -2.373 29.210 1.00 79.19 1044 PRO A O 1
ATOM 8120 N N . THR A 1 1045 ? -37.378 -4.426 29.127 1.00 81.62 1045 THR A N 1
ATOM 8121 C CA . THR A 1 1045 ? -37.084 -4.551 30.566 1.00 81.62 1045 THR A CA 1
ATOM 8122 C C . THR A 1 1045 ? -36.072 -3.506 31.040 1.00 81.62 1045 THR A C 1
ATOM 8124 O O . THR A 1 1045 ? -36.216 -2.958 32.130 1.00 81.62 1045 THR A O 1
ATOM 8127 N N . TYR A 1 1046 ? -35.083 -3.174 30.203 1.00 79.69 1046 TYR A N 1
ATOM 8128 C CA . TYR A 1 1046 ? -34.017 -2.217 30.535 1.00 79.69 1046 TYR A CA 1
ATOM 8129 C C . TYR A 1 1046 ? -33.965 -0.986 29.611 1.00 79.69 1046 TYR A C 1
ATOM 8131 O O . TYR A 1 1046 ? -33.089 -0.134 29.780 1.00 79.69 1046 TYR A O 1
ATOM 8139 N N . ASN A 1 1047 ? -34.923 -0.863 28.681 1.00 78.81 1047 ASN A N 1
ATOM 8140 C CA . ASN A 1 1047 ? -35.065 0.230 27.710 1.00 78.81 1047 ASN A CA 1
ATOM 8141 C C . ASN A 1 1047 ? -33.850 0.398 26.774 1.00 78.81 1047 ASN A C 1
ATOM 8143 O O . ASN A 1 1047 ? -33.355 1.507 26.571 1.00 78.81 1047 ASN A O 1
ATOM 8147 N N . PHE A 1 1048 ? -33.356 -0.709 26.218 1.00 79.62 1048 PHE A N 1
ATOM 8148 C CA . PHE A 1 1048 ? -32.241 -0.701 25.267 1.00 79.62 1048 PHE A CA 1
ATOM 8149 C C . PHE A 1 1048 ? -32.702 -0.272 23.862 1.00 79.62 1048 PHE A C 1
ATOM 8151 O O . PHE A 1 1048 ? -33.712 -0.765 23.352 1.00 79.62 1048 PHE A O 1
ATOM 8158 N N . LYS A 1 1049 ? -31.948 0.609 23.192 1.00 69.50 1049 LYS A N 1
ATOM 8159 C CA . LYS A 1 1049 ? -32.179 0.962 21.781 1.00 69.50 1049 LYS A CA 1
ATOM 8160 C C . LYS A 1 1049 ? -31.123 0.311 20.897 1.00 69.50 1049 LYS A C 1
ATOM 8162 O O . LYS A 1 1049 ? -29.940 0.533 21.107 1.00 69.50 1049 LYS A O 1
ATOM 8167 N N . GLU A 1 1050 ? -31.537 -0.436 19.872 1.00 61.62 1050 GLU A N 1
ATOM 8168 C CA . GLU A 1 1050 ? -30.604 -1.057 18.910 1.00 61.62 1050 GLU A CA 1
ATOM 8169 C C . GLU A 1 1050 ? -29.679 -0.030 18.231 1.00 61.62 1050 GLU A C 1
ATOM 8171 O O . GLU A 1 1050 ? -28.527 -0.336 17.944 1.00 61.62 1050 GLU A O 1
ATOM 8176 N N . GLU A 1 1051 ? -30.151 1.205 18.034 1.00 59.16 1051 GLU A N 1
ATOM 8177 C CA . GLU A 1 1051 ? -29.398 2.308 17.419 1.00 59.16 1051 GLU A CA 1
ATOM 8178 C C . GLU A 1 1051 ? -28.238 2.838 18.283 1.00 59.16 1051 GLU A C 1
ATOM 8180 O O . GLU A 1 1051 ? -27.339 3.490 17.754 1.00 59.16 1051 GLU A O 1
ATOM 8185 N N . GLU A 1 1052 ? -28.232 2.563 19.592 1.00 58.75 1052 GLU A N 1
ATOM 8186 C CA . GLU A 1 1052 ? -27.156 2.977 20.507 1.00 58.75 1052 GLU A CA 1
ATOM 8187 C C . GLU A 1 1052 ? -25.931 2.049 20.430 1.00 58.75 1052 GLU A C 1
ATOM 8189 O O . GLU A 1 1052 ? -24.872 2.373 20.970 1.00 58.75 1052 GLU A O 1
ATOM 8194 N N . PHE A 1 1053 ? -26.037 0.908 19.737 1.00 66.31 1053 PHE A N 1
ATOM 8195 C CA . PHE A 1 1053 ? -24.994 -0.113 19.710 1.00 66.31 1053 PHE A CA 1
ATOM 8196 C C . PHE A 1 1053 ? -24.349 -0.252 18.324 1.00 66.31 1053 PHE A C 1
ATOM 8198 O O . PHE A 1 1053 ? -25.004 -0.495 17.313 1.00 66.31 1053 PHE A O 1
ATOM 8205 N N . LEU A 1 1054 ? -23.016 -0.151 18.285 1.00 59.41 1054 LEU A N 1
ATOM 8206 C CA . LEU A 1 1054 ? -22.174 -0.355 17.098 1.00 59.41 1054 LEU A CA 1
ATOM 8207 C C . LEU A 1 1054 ? -22.029 -1.850 16.761 1.00 59.41 1054 LEU A C 1
ATOM 8209 O O . LEU A 1 1054 ? -20.938 -2.411 16.814 1.00 59.41 1054 LEU A O 1
ATOM 8213 N N . ILE A 1 1055 ? -23.134 -2.515 16.432 1.00 63.75 1055 ILE A N 1
ATOM 8214 C CA . ILE A 1 1055 ? -23.118 -3.927 16.034 1.00 63.75 1055 ILE A CA 1
ATOM 8215 C C . ILE A 1 1055 ? -22.855 -4.012 14.521 1.00 63.75 1055 ILE A C 1
ATOM 8217 O O . ILE A 1 1055 ? -23.482 -3.274 13.750 1.00 63.75 1055 ILE A O 1
ATOM 8221 N N . PRO A 1 1056 ? -21.938 -4.885 14.056 1.00 63.72 1056 PRO A N 1
ATOM 8222 C CA . PRO A 1 1056 ? -21.710 -5.104 12.633 1.00 63.72 1056 PRO A CA 1
ATOM 8223 C C . PRO A 1 1056 ? -23.019 -5.459 11.915 1.00 63.72 1056 PRO A C 1
ATOM 8225 O O . PRO A 1 1056 ? -23.683 -6.430 12.262 1.00 63.72 1056 PRO A O 1
ATOM 8228 N N . LYS A 1 1057 ? -23.393 -4.684 10.890 1.00 58.75 1057 LYS A N 1
ATOM 8229 C CA . LYS A 1 1057 ? -24.634 -4.912 10.124 1.00 58.75 1057 LYS A CA 1
ATOM 8230 C C . LYS A 1 1057 ? -24.562 -6.116 9.180 1.00 58.75 1057 LYS A C 1
ATOM 8232 O O . LYS A 1 1057 ? -25.584 -6.522 8.637 1.00 58.75 1057 LYS A O 1
ATOM 8237 N N . GLN A 1 1058 ? -23.369 -6.665 8.953 1.00 65.94 1058 GLN A N 1
ATOM 8238 C CA . GLN A 1 1058 ? -23.141 -7.708 7.961 1.00 65.94 1058 GLN A CA 1
ATOM 8239 C C . GLN A 1 1058 ? -22.127 -8.727 8.469 1.00 65.94 1058 GLN A C 1
ATOM 8241 O O . GLN A 1 1058 ? -21.016 -8.376 8.867 1.00 65.94 1058 GLN A O 1
ATOM 8246 N N . PHE A 1 1059 ? -22.529 -9.994 8.443 1.00 74.12 1059 PHE A N 1
ATOM 8247 C CA . PHE A 1 1059 ? -21.736 -11.130 8.896 1.00 74.12 1059 PHE A CA 1
ATOM 8248 C C . PHE A 1 1059 ? -21.344 -11.967 7.681 1.00 74.12 1059 PHE A C 1
ATOM 8250 O O . PHE A 1 1059 ? -22.155 -12.182 6.782 1.00 74.12 1059 PHE A O 1
ATOM 8257 N N . ILE A 1 1060 ? -20.090 -12.416 7.640 1.00 78.25 1060 ILE A N 1
ATOM 8258 C CA . ILE A 1 1060 ? -19.543 -13.178 6.515 1.00 78.25 1060 ILE A CA 1
ATOM 8259 C C . ILE A 1 1060 ? -19.213 -14.592 7.004 1.00 78.25 1060 ILE A C 1
ATOM 8261 O O . ILE A 1 1060 ? -18.420 -14.735 7.937 1.00 78.25 1060 ILE A O 1
ATOM 8265 N N . PRO A 1 1061 ? -19.763 -15.648 6.388 1.00 79.25 1061 PRO A N 1
ATOM 8266 C CA . PRO A 1 1061 ? -19.442 -17.019 6.771 1.00 79.25 1061 PRO A CA 1
ATOM 8267 C C . PRO A 1 1061 ? -18.021 -17.396 6.343 1.00 79.25 1061 PRO A C 1
ATOM 8269 O O . PRO A 1 1061 ? -17.671 -17.297 5.166 1.00 79.25 1061 PRO A O 1
ATOM 8272 N N . VAL A 1 1062 ? -17.209 -17.900 7.276 1.00 79.31 1062 VAL A N 1
ATOM 8273 C CA . VAL A 1 1062 ? -15.827 -18.344 6.992 1.00 79.31 1062 VAL A CA 1
ATOM 8274 C C . VAL A 1 1062 ? -15.776 -19.473 5.957 1.00 79.31 1062 VAL A C 1
ATOM 8276 O O . VAL A 1 1062 ? -14.886 -19.516 5.112 1.00 79.31 1062 VAL A O 1
ATOM 8279 N N . GLU A 1 1063 ? -16.781 -20.346 5.977 1.00 75.56 1063 GLU A N 1
ATOM 8280 C CA . GLU A 1 1063 ? -16.916 -21.484 5.068 1.00 75.56 1063 GLU A CA 1
ATOM 8281 C C . GLU A 1 1063 ? -17.278 -21.059 3.636 1.00 75.56 1063 GLU A C 1
ATOM 8283 O O . GLU A 1 1063 ? -17.013 -21.782 2.678 1.00 75.56 1063 GLU A O 1
ATOM 8288 N N . LEU A 1 1064 ? -17.871 -19.875 3.475 1.00 79.56 1064 LEU A N 1
ATOM 8289 C CA . LEU A 1 1064 ? -18.153 -19.305 2.166 1.00 79.56 1064 LEU A CA 1
ATOM 8290 C C . LEU A 1 1064 ? -16.867 -18.722 1.563 1.00 79.56 1064 LEU A C 1
ATOM 8292 O O . LEU A 1 1064 ? -16.503 -19.041 0.434 1.00 79.56 1064 LEU A O 1
ATOM 8296 N N . VAL A 1 1065 ? -16.096 -17.969 2.353 1.00 83.00 1065 VAL A N 1
ATOM 8297 C CA . VAL A 1 1065 ? -14.811 -17.380 1.924 1.00 83.00 1065 VAL A CA 1
ATOM 8298 C C . VAL A 1 1065 ? -13.812 -18.439 1.434 1.00 83.00 1065 VAL A C 1
ATOM 8300 O O . VAL A 1 1065 ? -13.058 -18.191 0.490 1.00 83.00 1065 VAL A O 1
ATOM 8303 N N . SER A 1 1066 ? -13.816 -19.626 2.040 1.00 79.00 1066 SER A N 1
ATOM 8304 C CA . SER A 1 1066 ? -12.901 -20.714 1.684 1.00 79.00 1066 SER A CA 1
ATOM 8305 C C . SER A 1 1066 ? -13.289 -21.473 0.405 1.00 79.00 1066 SER A C 1
ATOM 8307 O O . SER A 1 1066 ? -12.422 -22.043 -0.261 1.00 79.00 1066 SER A O 1
ATOM 8309 N N . ASN A 1 1067 ? -14.568 -21.453 0.014 1.00 78.81 1067 ASN A N 1
ATOM 8310 C CA . ASN A 1 1067 ? -15.083 -22.231 -1.121 1.00 78.81 1067 ASN A CA 1
ATOM 8311 C C . ASN A 1 1067 ? -15.402 -21.396 -2.371 1.00 78.81 1067 ASN A C 1
ATOM 8313 O O . ASN A 1 1067 ? -15.491 -21.951 -3.466 1.00 78.81 1067 ASN A O 1
ATOM 8317 N N . LEU A 1 1068 ? -15.561 -20.077 -2.240 1.00 82.31 1068 LEU A N 1
ATOM 8318 C CA . LEU A 1 1068 ? -15.862 -19.202 -3.372 1.00 82.31 1068 LEU A CA 1
ATOM 8319 C C . LEU A 1 1068 ? -14.648 -18.969 -4.286 1.00 82.31 1068 LEU A C 1
ATOM 8321 O O . LEU A 1 1068 ? -13.504 -18.863 -3.830 1.00 82.31 1068 LEU A O 1
ATOM 8325 N N . GLY A 1 1069 ? -14.921 -18.851 -5.590 1.00 78.44 1069 GLY A N 1
ATOM 8326 C CA . GLY A 1 1069 ? -13.946 -18.429 -6.602 1.00 78.44 1069 GLY A CA 1
ATOM 8327 C C . GLY A 1 1069 ? -13.837 -16.903 -6.727 1.00 78.44 1069 GLY A C 1
ATOM 8328 O O . GLY A 1 1069 ? -14.649 -16.168 -6.170 1.00 78.44 1069 GLY A O 1
ATOM 8329 N N . ARG A 1 1070 ? -12.867 -16.408 -7.514 1.00 81.00 1070 ARG A N 1
ATOM 8330 C CA . ARG A 1 1070 ? -12.537 -14.969 -7.660 1.00 81.00 1070 ARG A CA 1
ATOM 8331 C C . ARG A 1 1070 ? -13.752 -14.042 -7.805 1.00 81.00 1070 ARG A C 1
ATOM 8333 O O . ARG A 1 1070 ? -13.871 -13.086 -7.051 1.00 81.00 1070 ARG A O 1
ATOM 8340 N N . LYS A 1 1071 ? -14.654 -14.314 -8.757 1.00 82.44 1071 LYS A N 1
ATOM 8341 C CA . LYS A 1 1071 ? -15.816 -13.441 -9.029 1.00 82.44 1071 LYS A CA 1
ATOM 8342 C C . LYS A 1 1071 ? -16.765 -13.352 -7.835 1.00 82.44 1071 LYS A C 1
ATOM 8344 O O . LYS A 1 1071 ? -17.161 -12.264 -7.445 1.00 82.44 1071 LYS A O 1
ATOM 8349 N N . GLN A 1 1072 ? -17.063 -14.495 -7.229 1.00 82.75 1072 GLN A N 1
ATOM 8350 C CA . GLN A 1 1072 ? -17.966 -14.573 -6.086 1.00 82.75 1072 GLN A CA 1
ATOM 8351 C C . GLN A 1 1072 ? -17.327 -13.965 -4.830 1.00 82.75 1072 GLN A C 1
ATOM 8353 O O . GLN A 1 1072 ? -18.008 -13.313 -4.050 1.00 82.75 1072 GLN A O 1
ATOM 8358 N N . LEU A 1 1073 ? -16.007 -14.111 -4.651 1.00 82.88 1073 LEU A N 1
ATOM 8359 C CA . LEU A 1 1073 ? -15.265 -13.425 -3.589 1.00 82.88 1073 LEU A CA 1
ATOM 8360 C C . LEU A 1 1073 ? -15.287 -11.904 -3.763 1.00 82.88 1073 LEU A C 1
ATOM 8362 O O . LEU A 1 1073 ? -15.424 -11.192 -2.773 1.00 82.88 1073 LEU A O 1
ATOM 8366 N N . ALA A 1 1074 ? -15.175 -11.409 -4.998 1.00 80.06 1074 ALA A N 1
ATOM 8367 C CA . ALA A 1 1074 ? -15.259 -9.981 -5.290 1.00 80.06 1074 ALA A CA 1
ATOM 8368 C C . ALA A 1 1074 ? -16.671 -9.428 -5.034 1.00 80.06 1074 ALA A C 1
ATOM 8370 O O . ALA A 1 1074 ? -16.804 -8.363 -4.439 1.00 80.06 1074 ALA A O 1
ATOM 8371 N N . GLU A 1 1075 ? -17.721 -10.166 -5.410 1.00 81.81 1075 GLU A N 1
ATOM 8372 C CA . GLU A 1 1075 ? -19.115 -9.820 -5.092 1.00 81.81 1075 GLU A CA 1
ATOM 8373 C C . GLU A 1 1075 ? -19.369 -9.824 -3.579 1.00 81.81 1075 GLU A C 1
ATOM 8375 O O . GLU A 1 1075 ? -19.954 -8.882 -3.044 1.00 81.81 1075 GLU A O 1
ATOM 8380 N N . LEU A 1 1076 ? -18.866 -10.839 -2.869 1.00 78.94 1076 LEU A N 1
ATOM 8381 C CA . LEU A 1 1076 ? -18.979 -10.937 -1.417 1.00 78.94 1076 LEU A CA 1
ATOM 8382 C C . LEU A 1 1076 ? -18.233 -9.789 -0.721 1.00 78.94 1076 LEU A C 1
ATOM 8384 O O . LEU A 1 1076 ? -18.785 -9.164 0.184 1.00 78.94 1076 LEU A O 1
ATOM 8388 N N . ALA A 1 1077 ? -17.024 -9.455 -1.177 1.00 76.31 1077 ALA A N 1
ATOM 8389 C CA . ALA A 1 1077 ? -16.262 -8.306 -0.697 1.00 76.31 1077 ALA A CA 1
ATOM 8390 C C . ALA A 1 1077 ? -16.998 -6.983 -0.965 1.00 76.31 1077 ALA A C 1
ATOM 8392 O O . ALA A 1 1077 ? -17.198 -6.201 -0.038 1.00 76.31 1077 ALA A O 1
ATOM 8393 N N . ALA A 1 1078 ? -17.498 -6.767 -2.183 1.00 75.12 1078 ALA A N 1
ATOM 8394 C CA . ALA A 1 1078 ? -18.271 -5.575 -2.528 1.00 75.12 1078 ALA A CA 1
ATOM 8395 C C . ALA A 1 1078 ? -19.535 -5.437 -1.663 1.00 75.12 1078 ALA A C 1
ATOM 8397 O O . ALA A 1 1078 ? -19.863 -4.339 -1.210 1.00 75.12 1078 ALA A O 1
ATOM 8398 N N . SER A 1 1079 ? -20.215 -6.557 -1.390 1.00 68.38 1079 SER A N 1
ATOM 8399 C CA . SER A 1 1079 ? -21.385 -6.577 -0.515 1.00 68.38 1079 SER A CA 1
ATOM 8400 C C . SER A 1 1079 ? -21.028 -6.192 0.918 1.00 68.38 1079 SER A C 1
ATOM 8402 O O . SER A 1 1079 ? -21.803 -5.477 1.535 1.00 68.38 1079 SER A O 1
ATOM 8404 N N . ALA A 1 1080 ? -19.859 -6.605 1.418 1.00 61.03 1080 ALA A N 1
ATOM 8405 C CA . ALA A 1 1080 ? -19.382 -6.381 2.782 1.00 61.03 1080 ALA A CA 1
ATOM 8406 C C . ALA A 1 1080 ? -18.799 -4.976 3.036 1.00 61.03 1080 ALA A C 1
ATOM 8408 O O . ALA A 1 1080 ? -18.107 -4.774 4.036 1.00 61.03 1080 ALA A O 1
ATOM 8409 N N . HIS A 1 1081 ? -19.015 -4.022 2.120 1.00 55.69 1081 HIS A N 1
ATOM 8410 C CA . HIS A 1 1081 ? -18.303 -2.739 2.076 1.00 55.69 1081 HIS A CA 1
ATOM 8411 C C . HIS A 1 1081 ? -16.773 -2.894 2.121 1.00 55.69 1081 HIS A C 1
ATOM 8413 O O . HIS A 1 1081 ? -16.062 -2.006 2.594 1.00 55.69 1081 HIS A O 1
ATOM 8419 N N . PHE A 1 1082 ? -16.243 -3.999 1.590 1.00 44.09 1082 PHE A N 1
ATOM 8420 C CA . PHE A 1 1082 ? -14.856 -4.015 1.160 1.00 44.09 1082 PHE A CA 1
ATOM 8421 C C . PHE A 1 1082 ? -14.786 -3.262 -0.170 1.00 44.09 1082 PHE A C 1
ATOM 8423 O O . PHE A 1 1082 ? -15.534 -3.599 -1.093 1.00 44.09 1082 PHE A O 1
ATOM 8430 N N . PRO A 1 1083 ? -13.915 -2.251 -0.310 1.00 33.53 1083 PRO A N 1
ATOM 8431 C CA . PRO A 1 1083 ? -13.602 -1.735 -1.630 1.00 33.53 1083 PRO A CA 1
ATOM 8432 C C . PRO A 1 1083 ? -13.034 -2.909 -2.438 1.00 33.53 1083 PRO A C 1
ATOM 8434 O O . PRO A 1 1083 ? -11.990 -3.462 -2.094 1.00 33.53 1083 PRO A O 1
ATOM 8437 N N . ALA A 1 1084 ? -13.788 -3.364 -3.438 1.00 28.05 1084 ALA A N 1
ATOM 8438 C CA . ALA A 1 1084 ? -13.326 -4.365 -4.384 1.00 28.05 1084 ALA A CA 1
ATOM 8439 C C . ALA A 1 1084 ? -12.183 -3.735 -5.179 1.00 28.05 1084 ALA A C 1
ATOM 8441 O O . ALA A 1 1084 ? -12.459 -2.878 -5.999 1.00 28.05 1084 ALA A O 1
ATOM 8442 N N . SER A 1 1085 ? -10.946 -4.145 -4.896 1.00 27.67 1085 SER A N 1
ATOM 8443 C CA . SER A 1 1085 ? -9.716 -3.658 -5.530 1.00 27.67 1085 SER A CA 1
ATOM 8444 C C . SER A 1 1085 ? -9.768 -3.696 -7.076 1.00 27.67 1085 SER A C 1
ATOM 8446 O O . SER A 1 1085 ? -9.890 -4.786 -7.640 1.00 27.67 1085 SER A O 1
ATOM 8448 N N . GLN A 1 1086 ? -9.606 -2.546 -7.737 1.00 28.17 1086 GLN A N 1
ATOM 8449 C CA . GLN A 1 1086 ? -9.183 -2.283 -9.128 1.00 28.17 1086 GLN A CA 1
ATOM 8450 C C . GLN A 1 1086 ? -7.765 -1.716 -9.147 1.00 28.17 1086 GLN A C 1
ATOM 8452 O O . GLN A 1 1086 ? -7.338 -1.114 -8.136 1.00 28.17 1086 GLN A O 1
#

InterPro domains:
  IPR004853 Sugar phosphate transporter domain [PF03151] (23-297)
  IPR037185 Multidrug transporter EmrE superfamily [SSF103481] (221-298)

Secondary structure (DSSP, 8-state):
-HHHHHHHHHHHHHHHHHHHHHHHHHHHHHHHHHSTTTT----HHHHHHHHHHHHHHHHHHHHHTT-S------HHHHHHHHHHHHHHHHHHHHHHHHS-HHHHHHHHHTHHHHHHHHHHHHH-PPPPHHHHHHHHHHHHHHHHHHTT-----HHHHHHHHHHHHHHHHHHHHHHHHHHHHT--HHHHHHHHHHHHHHHHHHHHHHHHHHHHSS-GGGS---HHHHHHHHHHHHHHHHHHHHHHHHHHHH-HHHHHHHHHHHHHHHHHHHHHHH-----HHHHHHHHHHHHHHHHHHHHHHHHHHHHHHHHHHHTTSS-HHHHHHHHTT----------------HHHHHHHTTSS------TTGGGTTT----S---------------------------------------------------------------------------------------------------------------------------------------------PPPP---SSHHHHHHHHHHHHHHHHHHHHHHHHHHHHHHHHHHHHHHHHHHHHHHHHHHHHHHHHHHHHHHHHHHHHHHHHHTT-HHHHHHHHHHHHHHHHHHHHHHHHHHHHHHHHHHHHHHHHHHHHHHHHHHHHHHHHHHHHHHHHHHHHHHHHHHHHHHHHHHHHHHHHHHHHHHHHHHHHHHHHHHHHHHHHHHHHHHHHHHHHHHHHHHHHHHHHHHHTTSTTS-TTSHHHHHHHHHHHHHHHHHHHHHHHHHHHHHHHHHHHHHHHHHHHHHHHHHHHHHHHHHHHHHHHHHHHHHHHHHHHHHHHHHHHHHHHHHHHHHHHHHHHHHHHHHHHHHHHHHHHHHHHHHHHHHHHHHHHHHHHHHHHHHHHHHHHHHHHHHHHHHHHHHHHHHHHHHHHHHHHHHHHHHTT-HHHHHHHHHHHHHHHHHHHHHHHHHHHHHHHHHHHHHHHHHHHHHHHHHHHHHHHHHHHHHHHHHHHHHHHHHHHHHHHHHHHHTT-HHHHHHHHHHHHHHHHHHHHHHHHHT--GGGS---S----HHHHHH--HHHHHHHHHHTT-----